Protein AF-A0A2V3IGK6-F1 (afdb_monomer)

Mean predicted aligned error: 10.11 Å

Solvent-accessible surface area (backbone atoms only — not comparable to full-atom values): 43291 Å² total; per-residue (Å²): 133,82,90,83,83,90,88,87,87,88,85,89,84,88,84,83,83,70,64,68,67,51,53,54,54,50,50,52,50,49,57,52,59,71,50,45,66,65,49,50,59,51,49,59,59,53,56,74,52,54,73,46,71,49,58,86,57,56,40,34,55,35,32,20,23,78,84,45,32,22,30,17,28,22,52,89,46,59,62,42,72,22,47,62,41,79,39,90,46,68,66,52,53,53,44,49,55,72,71,60,87,53,55,24,25,39,36,28,36,41,73,55,64,68,29,70,70,55,57,74,47,57,86,49,52,84,36,41,56,26,37,41,32,23,58,60,73,85,67,61,78,84,73,48,96,41,70,70,56,43,51,55,49,52,45,58,74,73,38,45,13,42,35,36,25,38,67,50,60,70,39,45,72,48,101,62,87,81,69,96,47,85,76,50,86,69,76,82,53,32,32,77,50,23,71,25,57,54,64,41,62,39,82,20,41,37,37,47,47,54,49,68,61,49,51,54,50,49,65,54,36,58,77,48,42,64,94,82,57,49,70,73,58,48,62,74,46,51,76,54,45,40,42,32,34,34,40,30,40,30,36,53,49,43,50,68,77,83,64,75,78,71,66,95,85,72,83,67,67,77,69,62,63,72,70,55,54,36,32,25,49,59,23,36,74,70,63,19,32,43,44,33,5,28,58,15,39,38,31,30,58,29,76,81,70,70,83,56,58,37,82,77,37,40,35,34,37,38,35,18,37,60,28,28,42,32,72,36,46,63,38,1,21,11,30,53,53,17,37,46,17,32,20,37,53,52,26,28,45,44,41,46,38,53,55,55,61,76,48,74,85,71,90,68,61,69,17,39,47,30,42,34,39,26,13,15,48,88,42,33,33,2,12,46,33,25,45,53,49,43,37,76,66,66,70,66,80,34,71,38,56,55,94,75,77,34,55,21,24,57,38,64,75,38,77,58,59,56,64,51,63,57,43,71,34,49,54,36,37,42,37,35,40,30,51,57,54,71,84,69,86,86,58,97,80,68,60,52,60,31,14,42,32,60,58,92,95,48,46,69,64,64,53,48,43,40,48,52,32,36,57,76,38,42,92,76,36,43,46,74,45,81,21,23,63,81,50,103,81,47,72,54,74,66,97,52,63,63,38,37,49,39,70,79,50,46,90,76,46,31,56,38,37,40,26,36,37,51,73,43,57,71,61,44,27,44,38,12,68,73,19,29,52,84,76,56,64,50,66,84,34,41,52,59,37,43,52,49,35,12,21,50,32,16,24,51,36,27,59,21,65,69,42,79,63,84,51,77,48,58,57,65,51,30,53,50,42,41,43,40,52,24,34,60,42,91,77,20,68,64,52,43,48,32,49,32,74,79,56,70,83,54,82,46,56,25,22,23,39,42,50,62,50,52,62,75,93,47,22,53,82,77,38,48,33,59,38,53,54,50,51,40,56,45,21,51,45,24,56,44,20,36,67,45,73,52,91,51,70,24,70,43,48,76,64,16,50,67,58,22,53,52,61,41,66,76,46,76,91,73,52,73,66,72,65,59,49,42,39,34,24,60,43,20,25,22,30,23,51,50,47,74,42,68,3,34,14,56,29,43,43,72,72,48,94,89,64,45,57,40,47,74,62,61,80,79,55,80,80,60,95,60,81,67,53,52,60,12,38,35,21,30,42,39,62,47,91,71,32,35,38,31,41,35,71,43,71,19,69,60,52,54,49,50,54,51,51,52,53,52,50,53,51,52,50,50,50,51,50,49,53,50,48,52,50,70,70,54,72,80,63,77,79,91,70,82,84,84,86,81,88,79,90,86,82,90,84,83,88,84,136

InterPro domains:
  IPR008710 Nicastrin [PTHR21092] (35-776)

Sequence (801 aa):
MYHSLYHDEPTTRNVFIQNRGLSVLFLILILSHLTTPTASITLDRLSRHRRKCFTGLSMCILQSNGQASRGCGQCDADIREAPLRELRSQEELEQVARVTGERVIAMVPDRIFFAKRVRSSIPFWEYIDAAIVYEGTPERPEDFLNENIANETMDLLFNYSLEESEPNRLYNFYDNEVPENLCSKRGPRRNDEGDCTLQHFIPFNVFRINASLAQGLRATASRFHDPKATPKEEEKNSFRPQYKIQSIGRMWACATNEIPTPPPGTTNSSSNIRQLFITSERCLKERTCIPVGGHSVWSALGRINSSKPPSDRKYLFITAPMDSYALFPELSMGASAEITALAVMMAIAETVASYWRTRADEREFKRQPVYFAFNGQSWGYAGSSQFLKDVLEFRCEKENDASKNQVGCKEPEIDSLKFKVFQGADIQVLNIGQLITPSTGGDSTSSTEFFSHYQDGTSQELSSILNSSFRARVRSGLSLERGGLVNDSDFLTPIDASQSFRYYYEDRLDVLSLTNYRLNFRTGIYHSKLDGESRISEEGQRRPVYEAASAIASAVIGIALGDEEPVQINAKTVDNIITCMTGNWTNCPMAKDYLGDEYENTTVSPGNYAGSYFPLRNLRSANPSAEAKLSFIRAFFAHHNRYNSSEIRCDAEQDCEKFAGKLNKETSPLSQRNFQVAHCARRRCVASDTYTHRAFGSGIEIDDPEGRFKVVNGDAEVENNGTNPRQGDWTESLWDPDIGFCGYVEDSGLYSGVILGVGLGLTLLSFALTYWMDRALFEDKEPEVRQEYGLTTGESMVPPV

pLDDT: mean 82.74, std 17.19, range [26.66, 98.81]

Secondary structure (DSSP, 8-state):
---------------SSSHHHHHHHHHHHHHHHHHHHHHHHHHHHHHTT--EEEES-EE---EE-SS-EEEE---S-S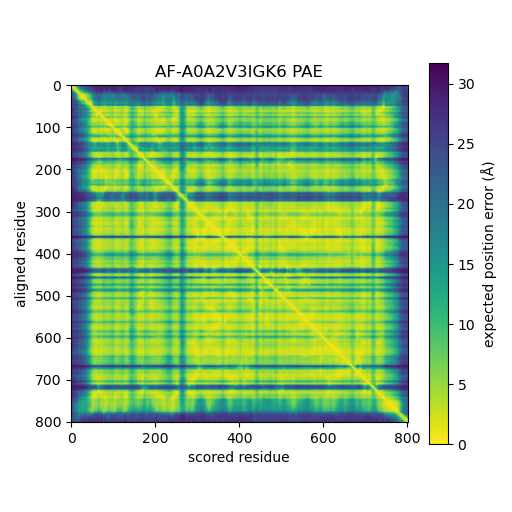EEEEEEEE--SHHHHHHHHHH----EEEEEEHHHHT-HHHHH-GGGGGGEEEEEEE------GGG-S-HHHHHHHHHHHH--B-S-SSTTGGGS--SS---S-TT-SSS--S-TTB--GGGSEESSEEEEE-HHHHHHHHHHHTTT--TT--HHHHHHTTTS-EEEEEEE--BSS---S--PPPPTT---HHHHGGGGPPPHHHHHHHTSEEEBEEEEEEEESS---TTS-GGG-EEEEEEEE-----SSGGG---IIIIIHHHHHHHHHHHHHHHHHHHTTTS---SSEEEEEEES-TTTTSHHHHHHHHHHHH---SEE--GGGT--SEEETTBS--GGGGGTT-EEEEEEE---PPP--TT-TT--EEEEEE--TTS-HHHHHHHHHHHHTTGGGTEEEEE--BSSSS-B---SSTHHHHHHHHGGGSEEEEEES-SSS-S-TTTT-TT-SGGGS-SHHHHHHHHHHHHHHHHHHHHHHHS--------HHHHHHHHHHHHS-GGG-HHHHHHH-GGGTT----S-----B---HHHHHHH-HHHHHHHHHHHHHHHHHH-SEE-S---SSGGGGHHHHHHHHHSSTT--GGGPPPEEEETTEEEE--EEEEEEE-TTEEE-STT--EEESSTGGGTT---SSPPPP--EEE-B-TT-EEEEEEE--HHHHHHHHHHHHHHHHHHHHHHHHHHHHHHTT---------------------

Radius of gyration: 35.67 Å; Cα contacts (8 Å, |Δi|>4): 1570; chains: 1; bounding box: 126×66×82 Å

Nearest PDB structures (foldseek):
  4r12-assembly1_A  TM=8.505E-01  e=2.707E-39  Dictyostelium purpureum
  6idf-assembly1_A  TM=7.873E-01  e=1.821E-34  Homo sapiens
  8oqz-assembly1_A  TM=7.833E-01  e=1.627E-34  Homo sapiens
  8x52-assembly1_A  TM=7.757E-01  e=1.240E-33  Homo sapiens
  4uis-assembly1_A  TM=7.768E-01  e=1.170E-23  Homo sapiens

Structure (mmCIF, N/CA/C/O backbone):
data_AF-A0A2V3IGK6-F1
#
_entry.id   AF-A0A2V3IGK6-F1
#
loop_
_atom_site.group_PDB
_atom_site.id
_atom_site.type_symbol
_atom_site.label_atom_id
_atom_site.label_alt_id
_atom_site.label_comp_id
_atom_site.label_asym_id
_atom_site.label_entity_id
_atom_site.label_seq_id
_atom_site.pdbx_PDB_ins_code
_atom_site.Cartn_x
_atom_site.Cartn_y
_atom_site.Cartn_z
_atom_site.occupancy
_atom_site.B_iso_or_equiv
_atom_site.auth_seq_id
_atom_site.auth_comp_id
_atom_site.auth_asym_id
_atom_site.auth_atom_id
_atom_site.pdbx_PDB_model_num
ATOM 1 N N . MET A 1 1 ? -75.564 23.743 -3.061 1.00 34.44 1 MET A N 1
ATOM 2 C CA . MET A 1 1 ? -76.639 22.749 -3.261 1.00 34.44 1 MET A CA 1
ATOM 3 C C . MET A 1 1 ? -77.394 22.603 -1.943 1.00 34.44 1 MET A C 1
ATOM 5 O O . MET A 1 1 ? -76.752 22.244 -0.972 1.00 34.44 1 MET A O 1
ATOM 9 N N . TYR A 1 2 ? -78.677 23.007 -1.963 1.00 30.17 2 TYR A N 1
ATOM 10 C CA . TYR A 1 2 ? -79.839 22.758 -1.072 1.00 30.17 2 TYR A CA 1
ATOM 11 C C . TYR A 1 2 ? -79.645 22.681 0.463 1.00 30.17 2 TYR A C 1
ATOM 13 O O . TYR A 1 2 ? -78.917 21.827 0.942 1.00 30.17 2 TYR A O 1
ATOM 21 N N . HIS A 1 3 ? -80.149 23.668 1.238 1.00 32.03 3 HIS A N 1
ATOM 22 C CA . HIS A 1 3 ? -81.503 23.796 1.872 1.00 32.03 3 HIS A CA 1
ATOM 23 C C . HIS A 1 3 ? -81.754 22.746 2.988 1.00 32.03 3 HIS A C 1
ATOM 25 O O . HIS A 1 3 ? -81.382 21.604 2.796 1.00 32.03 3 HIS A O 1
ATOM 31 N N . SER A 1 4 ? -82.464 22.932 4.113 1.00 32.19 4 SER A N 1
ATOM 32 C CA . SER A 1 4 ? -83.076 24.031 4.886 1.00 32.19 4 SER A CA 1
ATOM 33 C C . SER A 1 4 ? -84.091 23.381 5.868 1.00 32.19 4 SER A C 1
ATOM 35 O O . SER A 1 4 ? -84.765 22.445 5.461 1.00 32.19 4 SER A O 1
ATOM 37 N N . LEU A 1 5 ? -84.215 23.927 7.093 1.00 32.59 5 LEU A N 1
ATOM 38 C CA . LEU A 1 5 ? -85.390 23.960 8.011 1.00 32.59 5 LEU A CA 1
ATOM 39 C C . LEU A 1 5 ? -85.904 22.704 8.782 1.00 32.59 5 LEU A C 1
ATOM 41 O O . LEU A 1 5 ? -86.423 21.758 8.206 1.00 32.59 5 LEU A O 1
ATOM 45 N N . TYR A 1 6 ? -85.813 22.801 10.125 1.00 32.09 6 TYR A N 1
ATOM 46 C CA . TYR A 1 6 ? -86.875 22.743 11.173 1.00 32.09 6 TYR A CA 1
ATOM 47 C C . TYR A 1 6 ? -88.215 22.008 10.893 1.00 32.09 6 TYR A C 1
ATOM 49 O O . TYR A 1 6 ? -88.927 22.418 9.983 1.00 32.09 6 TYR A O 1
ATOM 57 N N . HIS A 1 7 ? -88.665 21.063 11.747 1.00 29.95 7 HIS A N 1
ATOM 58 C CA . HIS A 1 7 ? -89.464 21.260 12.991 1.00 29.95 7 HIS A CA 1
ATOM 59 C C . HIS A 1 7 ? -89.983 19.922 13.610 1.00 29.95 7 HIS A C 1
ATOM 61 O O . HIS A 1 7 ? -90.306 18.986 12.887 1.00 29.95 7 HIS A O 1
ATOM 67 N N . ASP A 1 8 ? -90.116 19.942 14.946 1.00 26.66 8 ASP A N 1
ATOM 68 C CA . ASP A 1 8 ? -91.030 19.226 15.874 1.00 26.66 8 ASP A CA 1
ATOM 69 C C . ASP A 1 8 ? -90.774 17.807 16.464 1.00 26.66 8 ASP A C 1
ATOM 71 O O . ASP A 1 8 ? -90.803 16.768 15.812 1.00 26.66 8 ASP A O 1
ATOM 75 N N . GLU A 1 9 ? -90.614 17.844 17.798 1.00 30.94 9 GLU A N 1
ATOM 76 C CA . GLU A 1 9 ? -90.775 16.848 18.879 1.00 30.94 9 GLU A CA 1
ATOM 77 C C . GLU A 1 9 ? -92.269 16.497 19.164 1.00 30.94 9 GLU A C 1
ATOM 79 O O . GLU A 1 9 ? -93.148 17.141 18.591 1.00 30.94 9 GLU A O 1
ATOM 84 N N . PRO A 1 10 ? -92.639 15.657 20.170 1.00 58.94 10 PRO A N 1
ATOM 85 C CA . PRO A 1 10 ? -91.962 14.508 20.799 1.00 58.94 10 PRO A CA 1
ATOM 86 C C . PRO A 1 10 ? -92.905 13.284 20.980 1.00 58.94 10 PRO A C 1
ATOM 88 O O . PRO A 1 10 ? -94.123 13.381 20.879 1.00 58.94 10 PRO A O 1
ATOM 91 N N . THR A 1 11 ? -92.377 12.131 21.407 1.00 30.84 11 THR A N 1
ATOM 92 C CA . THR A 1 11 ? -93.062 11.310 22.430 1.00 30.84 11 THR A CA 1
ATOM 93 C C . THR A 1 11 ? -92.054 10.521 23.258 1.00 30.84 11 THR A C 1
ATOM 95 O O . THR A 1 11 ? -91.139 9.869 22.765 1.00 30.84 11 THR A O 1
ATOM 98 N N . THR A 1 12 ? -92.223 10.652 24.564 1.00 48.44 12 THR A N 1
ATOM 99 C CA . THR A 1 12 ? -91.373 10.179 25.646 1.00 48.44 12 THR A CA 1
ATOM 100 C C . THR A 1 12 ? -91.683 8.730 26.012 1.00 48.44 12 THR A C 1
ATOM 102 O O . THR A 1 12 ? -92.835 8.395 26.279 1.00 48.44 12 THR A O 1
ATOM 105 N N . ARG A 1 13 ? -90.646 7.891 26.136 1.00 37.62 13 ARG A N 1
ATOM 106 C CA . ARG A 1 13 ? -90.417 7.004 27.297 1.00 37.62 13 ARG A CA 1
ATOM 107 C C . ARG A 1 13 ? -89.145 6.172 27.115 1.00 37.62 13 ARG A C 1
ATOM 109 O O . ARG A 1 13 ? -88.929 5.574 26.072 1.00 37.62 13 ARG A O 1
ATOM 116 N N . ASN A 1 14 ? -88.388 6.083 28.208 1.00 37.44 14 ASN A N 1
ATOM 117 C CA . ASN A 1 14 ? -87.326 5.112 28.492 1.00 37.44 14 ASN A CA 1
ATOM 118 C C . ASN A 1 14 ? -85.944 5.348 27.861 1.00 37.44 14 ASN A C 1
ATOM 120 O O . ASN A 1 14 ? -85.472 4.544 27.069 1.00 37.44 14 ASN A O 1
ATOM 124 N N . VAL A 1 15 ? -85.218 6.359 28.352 1.00 38.69 15 VAL A N 1
ATOM 125 C CA . VAL A 1 15 ? -83.742 6.334 28.376 1.00 38.69 15 VAL A CA 1
ATOM 126 C C . VAL A 1 15 ? -83.271 6.865 29.732 1.00 38.69 15 VAL A C 1
ATOM 128 O O . VAL A 1 15 ? -82.981 8.044 29.885 1.00 38.69 15 VAL A O 1
ATOM 131 N N . PHE A 1 16 ? -83.248 6.007 30.756 1.00 37.47 16 PHE A N 1
ATOM 132 C CA . PHE A 1 16 ? -82.659 6.355 32.061 1.00 37.47 16 PHE A CA 1
ATOM 133 C C . PHE A 1 16 ? -81.633 5.333 32.579 1.00 37.47 16 PHE A C 1
ATOM 135 O O . PHE A 1 16 ? -81.135 5.478 33.689 1.00 37.47 16 PHE A O 1
ATOM 142 N N . ILE A 1 17 ? -81.238 4.342 31.767 1.00 45.22 17 ILE A N 1
ATOM 143 C CA . ILE A 1 17 ? -80.228 3.329 32.154 1.00 45.22 17 ILE A CA 1
ATOM 144 C C . ILE A 1 17 ? -78.938 3.428 31.306 1.00 45.22 17 ILE A C 1
ATOM 146 O O . ILE A 1 17 ? -77.976 2.708 31.534 1.00 45.22 17 ILE A O 1
ATOM 150 N N . GLN A 1 18 ? -78.827 4.397 30.388 1.00 45.38 18 GLN A N 1
ATOM 151 C CA . GLN A 1 18 ? -77.647 4.529 29.511 1.00 45.38 18 GLN A CA 1
ATOM 152 C C . GLN A 1 18 ? -76.582 5.537 29.994 1.00 45.38 18 GLN A C 1
ATOM 154 O O . GLN A 1 18 ? -75.578 5.743 29.320 1.00 45.38 18 GLN A O 1
ATOM 159 N N . ASN A 1 19 ? -76.761 6.159 31.168 1.00 43.84 19 ASN A N 1
ATOM 160 C CA . ASN A 1 19 ? -75.950 7.318 31.580 1.00 43.84 19 ASN A CA 1
ATOM 161 C C . ASN A 1 19 ? -74.740 7.010 32.485 1.00 43.84 19 ASN A C 1
ATOM 163 O O . ASN A 1 19 ? -73.874 7.869 32.663 1.00 43.84 19 ASN A O 1
ATOM 167 N N . ARG A 1 20 ? -74.622 5.795 33.042 1.00 49.44 20 ARG A N 1
ATOM 168 C CA . ARG A 1 20 ? -73.470 5.444 33.901 1.00 49.44 20 ARG A CA 1
ATOM 169 C C . ARG A 1 20 ? -72.258 4.922 33.121 1.00 49.44 20 ARG A C 1
ATOM 171 O O . ARG A 1 20 ? -71.140 5.280 33.471 1.00 49.44 20 ARG A O 1
ATOM 178 N N . GLY A 1 21 ? -72.465 4.185 32.025 1.00 50.06 21 GLY A N 1
ATOM 179 C CA . GLY A 1 21 ? -71.374 3.740 31.142 1.00 50.06 21 GLY A CA 1
ATOM 180 C C . GLY A 1 21 ? -70.735 4.885 30.345 1.00 50.06 21 GLY A C 1
ATOM 181 O O . GLY A 1 21 ? -69.512 4.960 30.249 1.00 50.06 21 GLY A O 1
ATOM 182 N N . LEU A 1 22 ? -71.546 5.833 29.851 1.00 49.31 22 LEU A N 1
ATOM 183 C CA . LEU A 1 22 ? -71.036 6.994 29.114 1.00 49.31 22 LEU A CA 1
ATOM 184 C C . LEU A 1 22 ? -70.182 7.918 29.987 1.00 49.31 22 LEU A C 1
ATOM 186 O O . LEU A 1 22 ? -69.189 8.434 29.498 1.00 49.31 22 LEU A O 1
ATOM 190 N N . SER A 1 23 ? -70.511 8.093 31.270 1.00 53.25 23 SER A N 1
ATOM 191 C CA . SER A 1 23 ? -69.769 9.008 32.154 1.00 53.25 23 SER A CA 1
ATOM 192 C C . SER A 1 23 ? -68.349 8.518 32.462 1.00 53.25 23 SER A C 1
ATOM 194 O O . SER A 1 23 ? -67.436 9.332 32.565 1.00 53.25 23 SER A O 1
ATOM 196 N N . VAL A 1 24 ? -68.134 7.198 32.548 1.00 57.94 24 VAL A N 1
ATOM 197 C CA . VAL A 1 24 ? -66.794 6.608 32.733 1.00 57.94 24 VAL A CA 1
ATOM 198 C C . VAL A 1 24 ? -65.983 6.693 31.440 1.00 57.94 24 VAL A C 1
ATOM 200 O O . VAL A 1 24 ? -64.824 7.102 31.478 1.00 57.94 24 VAL A O 1
ATOM 203 N N . LEU A 1 25 ? -66.600 6.403 30.287 1.00 55.09 25 LEU A N 1
ATOM 204 C CA . LEU A 1 25 ? -65.946 6.564 28.983 1.00 55.09 25 LEU A CA 1
ATOM 205 C C . LEU A 1 25 ? -65.558 8.029 28.724 1.00 55.09 25 LEU A C 1
ATOM 207 O O . LEU A 1 25 ? -64.470 8.304 28.228 1.00 55.09 25 LEU A O 1
ATOM 211 N N . PHE A 1 26 ? -66.421 8.974 29.109 1.00 61.03 26 PHE A N 1
ATOM 212 C CA . PHE A 1 26 ? -66.174 10.409 28.980 1.00 61.03 26 PHE A CA 1
ATOM 213 C C . PHE A 1 26 ? -65.063 10.882 29.926 1.00 61.03 26 PHE A C 1
ATOM 215 O O . PHE A 1 26 ? -64.245 11.705 29.527 1.00 61.03 26 PHE A O 1
ATOM 222 N N . LEU A 1 27 ? -64.963 10.328 31.143 1.00 60.88 27 LEU A N 1
ATOM 223 C CA . LEU A 1 27 ? -63.860 10.632 32.062 1.00 60.88 27 LEU A CA 1
ATOM 224 C C . LEU A 1 27 ? -62.516 10.091 31.550 1.00 60.88 27 LEU A C 1
ATOM 226 O O . LEU A 1 27 ? -61.515 10.799 31.627 1.00 60.88 27 LEU A O 1
ATOM 230 N N . ILE A 1 28 ? -62.496 8.872 30.996 1.00 62.91 28 ILE A N 1
ATOM 231 C CA . ILE A 1 28 ? -61.302 8.277 30.372 1.00 62.91 28 ILE A CA 1
ATOM 232 C C . ILE A 1 28 ? -60.884 9.100 29.146 1.00 62.91 28 ILE A C 1
ATOM 234 O O . ILE A 1 28 ? -59.706 9.425 28.999 1.00 62.91 28 ILE A O 1
ATOM 238 N N . LEU A 1 29 ? -61.843 9.519 28.313 1.00 59.16 29 LEU A N 1
ATOM 239 C CA . LEU A 1 29 ? -61.584 10.379 27.157 1.00 59.16 29 LEU A CA 1
ATOM 240 C C . LEU A 1 29 ? -61.071 11.765 27.575 1.00 59.16 29 LEU A C 1
ATOM 242 O O . LEU A 1 29 ? -60.098 12.239 26.998 1.00 59.16 29 LEU A O 1
ATOM 246 N N . ILE A 1 30 ? -61.623 12.381 28.623 1.00 63.53 30 ILE A N 1
ATOM 247 C CA . ILE A 1 30 ? -61.149 13.671 29.152 1.00 63.53 30 ILE A CA 1
ATOM 248 C C . ILE A 1 30 ? -59.744 13.552 29.765 1.00 63.53 30 ILE A C 1
ATOM 250 O O . ILE A 1 30 ? -58.898 14.406 29.501 1.00 63.53 30 ILE A O 1
ATOM 254 N N . LEU A 1 31 ? -59.453 12.492 30.528 1.00 56.56 31 LEU A N 1
ATOM 255 C CA . LEU A 1 31 ? -58.111 12.231 31.074 1.00 56.56 31 LEU A CA 1
ATOM 256 C C . LEU A 1 31 ? -57.084 11.950 29.967 1.00 56.56 31 LEU A C 1
ATOM 258 O O . LEU A 1 31 ? -55.949 12.424 30.047 1.00 56.56 31 LEU A O 1
ATOM 262 N N . SER A 1 32 ? -57.488 11.255 28.900 1.00 53.31 32 SER A N 1
ATOM 263 C CA . SER A 1 32 ? -56.643 11.059 27.719 1.00 53.31 32 SER A CA 1
ATOM 264 C C . SER A 1 32 ? -56.419 12.370 26.949 1.00 53.31 32 SER A C 1
ATOM 266 O O . SER A 1 32 ? -55.292 12.672 26.570 1.00 53.31 32 SER A O 1
ATOM 268 N N . HIS A 1 33 ? -57.430 13.236 26.815 1.00 54.78 33 HIS A N 1
ATOM 269 C CA . HIS A 1 33 ? -57.274 14.519 26.126 1.00 54.78 33 HIS A CA 1
ATOM 270 C C . HIS A 1 33 ? -56.475 15.555 26.925 1.00 54.78 33 HIS A C 1
ATOM 272 O O . HIS A 1 33 ? -55.696 16.296 26.331 1.00 54.78 33 HIS A O 1
ATOM 278 N N . LEU A 1 34 ? -56.582 15.586 28.255 1.00 48.84 34 LEU A N 1
ATOM 279 C CA . LEU A 1 34 ? -55.825 16.526 29.094 1.00 48.84 34 LEU A CA 1
ATOM 280 C C . LEU A 1 34 ? -54.333 16.171 29.222 1.00 48.84 34 LEU A C 1
ATOM 282 O O . LEU A 1 34 ? -53.524 17.054 29.500 1.00 48.84 34 LEU A O 1
ATOM 286 N N . THR A 1 35 ? -53.944 14.915 28.983 1.00 51.28 35 THR A N 1
ATOM 287 C CA . THR A 1 35 ? -52.537 14.467 29.028 1.00 51.28 35 THR A CA 1
ATOM 288 C C . THR A 1 35 ? -51.831 14.515 27.664 1.00 51.28 35 THR A C 1
ATOM 290 O O . THR A 1 35 ? -50.603 14.573 27.602 1.00 51.28 35 THR A O 1
ATOM 293 N N . THR A 1 36 ? -52.580 14.565 26.557 1.00 50.94 36 THR A N 1
ATOM 294 C CA . THR A 1 36 ? -52.015 14.548 25.191 1.00 50.94 36 THR A CA 1
ATOM 295 C C . THR A 1 36 ? -51.144 15.749 24.765 1.00 50.94 36 THR A C 1
ATOM 297 O O . THR A 1 36 ? -50.128 15.505 24.107 1.00 50.94 36 THR A O 1
ATOM 300 N N . PRO A 1 37 ? -51.419 17.026 25.116 1.00 50.53 37 PRO A N 1
ATOM 301 C CA . PRO A 1 37 ? -50.620 18.146 24.603 1.00 50.53 37 PRO A CA 1
ATOM 302 C C . PRO A 1 37 ? -49.241 18.245 25.273 1.00 50.53 37 PRO A C 1
ATOM 304 O O . PRO A 1 37 ? -48.241 18.535 24.614 1.00 50.53 37 PRO A O 1
ATOM 307 N N . THR A 1 38 ? -49.156 17.955 26.574 1.00 53.25 38 THR A N 1
ATOM 308 C CA . THR A 1 38 ? -47.886 17.894 27.316 1.00 53.25 38 THR A CA 1
ATOM 309 C C . THR A 1 38 ? -47.073 16.658 26.944 1.00 53.25 38 THR A C 1
ATOM 311 O O . THR A 1 38 ? -45.851 16.755 26.818 1.00 53.25 38 THR A O 1
ATOM 314 N N . ALA A 1 39 ? -47.724 15.524 26.666 1.00 52.34 39 ALA A N 1
ATOM 315 C CA . ALA A 1 39 ? -47.048 14.351 26.122 1.00 52.34 39 ALA A CA 1
ATOM 316 C C . ALA A 1 39 ? -46.451 14.636 24.732 1.00 52.34 39 ALA A C 1
ATOM 318 O O . ALA A 1 39 ? -45.294 14.305 24.501 1.00 52.34 39 ALA A O 1
ATOM 319 N N . SER A 1 40 ? -47.175 15.330 23.844 1.00 50.09 40 SER A N 1
ATOM 320 C CA . SER A 1 40 ? -46.718 15.657 22.482 1.00 50.09 40 SER A CA 1
ATOM 321 C C . SER A 1 40 ? -45.473 16.551 22.442 1.00 50.09 40 SER A C 1
ATOM 323 O O . SER A 1 40 ? -44.568 16.283 21.656 1.00 50.09 40 SER A O 1
ATOM 325 N N . ILE A 1 41 ? -45.392 17.590 23.279 1.00 56.31 41 ILE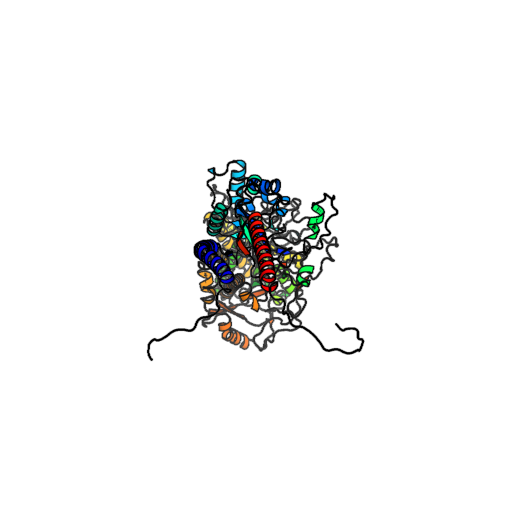 A N 1
ATOM 326 C CA . ILE A 1 41 ? -44.224 18.494 23.318 1.00 56.31 41 ILE A CA 1
ATOM 327 C C . ILE A 1 41 ? -43.004 17.780 23.919 1.00 56.31 41 ILE A C 1
ATOM 329 O O . ILE A 1 41 ? -41.867 18.012 23.500 1.00 56.31 41 ILE A O 1
ATOM 333 N N . THR A 1 42 ? -43.233 16.886 24.881 1.00 56.31 42 THR A N 1
ATOM 334 C CA . THR A 1 42 ? -42.182 16.045 25.468 1.00 56.31 42 THR A CA 1
ATOM 335 C C . THR A 1 42 ? -41.691 15.004 24.458 1.00 56.31 42 THR A C 1
ATOM 337 O O . THR A 1 42 ? -40.485 14.877 24.265 1.00 56.31 42 THR A O 1
ATOM 340 N N . LEU A 1 43 ? -42.600 14.351 23.724 1.00 52.88 43 LEU A N 1
ATOM 341 C CA . LEU A 1 43 ? -42.283 13.423 22.632 1.00 52.88 43 LEU A CA 1
ATOM 342 C C . LEU A 1 43 ? -41.515 14.100 21.497 1.00 52.88 43 LEU A C 1
ATOM 344 O O . LEU A 1 43 ? -40.597 13.495 20.962 1.00 52.88 43 LEU A O 1
ATOM 348 N N . ASP A 1 44 ? -41.821 15.353 21.154 1.00 49.03 44 ASP A N 1
ATOM 349 C CA . ASP A 1 44 ? -41.109 16.078 20.093 1.00 49.03 44 ASP A CA 1
ATOM 350 C C . ASP A 1 44 ? -39.729 16.614 20.539 1.00 49.03 44 ASP A C 1
ATOM 352 O O . ASP A 1 44 ? -38.820 16.818 19.735 1.00 49.03 44 ASP A O 1
ATOM 356 N N . ARG A 1 45 ? -39.510 16.789 21.849 1.00 58.22 45 ARG A N 1
ATOM 357 C CA . ARG A 1 45 ? -38.166 17.029 22.413 1.00 58.22 45 ARG A CA 1
ATOM 358 C C . ARG A 1 45 ? -37.348 15.741 22.536 1.00 58.22 45 ARG A C 1
ATOM 360 O O . ARG A 1 45 ? -36.133 15.776 22.328 1.00 58.22 45 ARG A O 1
ATOM 367 N N . LEU A 1 46 ? -38.004 14.616 22.813 1.00 53.28 46 LEU A N 1
ATOM 368 C CA . LEU A 1 46 ? -37.399 13.283 22.791 1.00 53.28 46 LEU A CA 1
ATOM 369 C C . LEU A 1 46 ? -37.107 12.822 21.350 1.00 53.28 46 LEU A C 1
ATOM 371 O O . LEU A 1 46 ? -36.061 12.232 21.104 1.00 53.28 46 LEU A O 1
ATOM 375 N N . SER A 1 47 ? -37.930 13.203 20.364 1.00 50.53 47 SER A N 1
ATOM 376 C CA . SER A 1 47 ? -37.722 12.886 18.941 1.00 50.53 47 SER A CA 1
ATOM 377 C C . SER A 1 47 ? -36.445 13.521 18.365 1.00 50.53 47 SER A C 1
ATOM 379 O O . SER A 1 47 ? -35.844 12.973 17.442 1.00 50.53 47 SER A O 1
ATOM 381 N N . ARG A 1 48 ? -35.968 14.636 18.941 1.00 54.00 48 ARG A N 1
ATOM 382 C CA . ARG A 1 48 ? -34.672 15.253 18.587 1.00 54.00 48 ARG A CA 1
ATOM 383 C C . ARG A 1 48 ? -33.458 14.452 19.060 1.00 54.00 48 ARG A C 1
ATOM 385 O O . ARG A 1 48 ? -32.359 14.723 18.588 1.00 54.00 48 ARG A O 1
ATOM 392 N N . HIS A 1 49 ? -33.649 13.469 19.939 1.00 61.44 49 HIS A N 1
ATOM 393 C CA . HIS A 1 49 ? -32.618 12.520 20.373 1.00 61.44 49 HIS A CA 1
ATOM 394 C C . HIS A 1 49 ? -32.714 11.191 19.605 1.00 61.44 49 HIS A C 1
ATOM 396 O O . HIS A 1 49 ? -32.287 10.152 20.104 1.00 61.44 49 HIS A O 1
ATOM 402 N N . ARG A 1 50 ? -33.276 11.220 18.381 1.00 71.31 50 ARG A N 1
ATOM 403 C CA . ARG A 1 50 ? -33.261 10.095 17.437 1.00 71.31 50 ARG A CA 1
ATOM 404 C C . ARG A 1 50 ? -31.873 9.464 17.387 1.00 71.31 50 ARG A C 1
ATOM 406 O O . ARG A 1 50 ? -30.875 10.172 17.253 1.00 71.31 50 ARG A O 1
ATOM 413 N N . ARG A 1 51 ? -31.863 8.129 17.431 1.00 89.25 51 ARG A N 1
ATOM 414 C CA . ARG A 1 51 ? -30.696 7.284 17.174 1.00 89.25 51 ARG A CA 1
ATOM 415 C C . ARG A 1 51 ? -29.928 7.846 15.977 1.00 89.25 51 ARG A C 1
ATOM 417 O O . ARG A 1 51 ? -30.466 7.899 14.871 1.00 89.25 51 ARG A O 1
ATOM 424 N N . LYS A 1 52 ? -28.702 8.310 16.215 1.00 93.25 52 LYS A N 1
ATOM 425 C CA . LYS A 1 52 ? -27.840 8.882 15.178 1.00 93.25 52 LYS A CA 1
ATOM 426 C C . LYS A 1 52 ? -26.725 7.900 14.881 1.00 93.25 52 LYS A C 1
ATOM 428 O O . LYS A 1 52 ? -25.914 7.624 15.758 1.00 93.25 52 LYS A O 1
ATOM 433 N N . CYS A 1 53 ? -26.719 7.390 13.660 1.00 94.88 53 CYS A N 1
ATOM 434 C CA . CYS A 1 53 ? -25.767 6.395 13.194 1.00 94.88 53 CYS A CA 1
ATOM 435 C C . CYS A 1 53 ? -24.669 7.036 12.352 1.00 94.88 53 CYS A C 1
ATOM 437 O O . CYS A 1 53 ? -24.916 7.999 11.624 1.00 94.88 53 CYS A O 1
ATOM 439 N N . PHE A 1 54 ? -23.468 6.488 12.473 1.00 95.56 54 PHE A N 1
ATOM 440 C CA . PHE A 1 54 ? -22.275 6.888 11.751 1.00 95.56 54 PHE A CA 1
ATOM 441 C C . PHE A 1 54 ? -21.694 5.635 11.096 1.00 95.56 54 PHE A C 1
ATOM 443 O O . PHE A 1 54 ? -21.201 4.747 11.789 1.00 95.56 54 PHE A O 1
ATOM 450 N N . THR A 1 55 ? -21.804 5.566 9.772 1.00 93.00 55 THR A N 1
ATOM 451 C CA . THR A 1 55 ? -21.256 4.503 8.917 1.00 93.00 55 THR A CA 1
ATOM 452 C C . THR A 1 55 ? -20.216 5.099 7.967 1.00 93.00 55 THR A C 1
ATOM 454 O O . THR A 1 55 ? -20.067 6.324 7.902 1.00 93.00 55 THR A O 1
ATOM 457 N N . GLY A 1 56 ? -19.466 4.249 7.256 1.00 88.50 56 GLY A N 1
ATOM 458 C CA . GLY A 1 56 ? -18.402 4.705 6.349 1.00 88.50 56 GLY A CA 1
ATOM 459 C C . GLY A 1 56 ? -17.262 5.419 7.082 1.00 88.50 56 GLY A C 1
ATOM 460 O O . GLY A 1 56 ? -16.668 6.358 6.558 1.00 88.50 56 GLY A O 1
ATOM 461 N N . LEU A 1 57 ? -17.017 5.027 8.333 1.00 93.56 57 LEU A N 1
ATOM 462 C CA . LEU A 1 57 ? -15.916 5.538 9.134 1.00 93.56 57 LEU A CA 1
ATOM 463 C C . LEU A 1 57 ? -14.647 4.746 8.841 1.00 93.56 57 LEU A C 1
ATOM 465 O O . LEU A 1 57 ? -14.695 3.546 8.578 1.00 93.56 57 LEU A O 1
ATOM 469 N N . SER A 1 58 ? -13.508 5.408 9.006 1.00 94.19 58 SER A N 1
ATOM 470 C CA . SER A 1 58 ? -12.220 4.732 9.059 1.00 94.19 58 SER A CA 1
ATOM 471 C C . SER A 1 58 ? -12.224 3.739 10.222 1.00 94.19 58 SER A C 1
ATOM 473 O O . SER A 1 58 ? -12.568 4.106 11.350 1.00 94.19 58 SER A O 1
ATOM 475 N N . MET A 1 59 ? -11.860 2.488 9.970 1.00 96.00 59 MET A N 1
ATOM 476 C CA . MET A 1 59 ? -11.895 1.437 10.982 1.00 96.00 59 MET A CA 1
ATOM 477 C C . MET A 1 59 ? -10.664 0.548 10.908 1.00 96.00 59 MET A C 1
ATOM 479 O O . MET A 1 59 ? -10.009 0.441 9.873 1.00 96.00 59 MET A O 1
ATOM 483 N N . CYS A 1 60 ? -10.343 -0.066 12.035 1.00 96.62 60 CYS A N 1
ATOM 484 C CA . CYS A 1 60 ? -9.357 -1.127 12.092 1.00 96.62 60 CYS A CA 1
ATOM 485 C C . CYS A 1 60 ? -9.969 -2.419 11.536 1.00 96.62 60 CYS A C 1
ATOM 487 O O . CYS A 1 60 ? -11.102 -2.762 11.874 1.00 96.62 60 CYS A O 1
ATOM 489 N N . ILE A 1 61 ? -9.220 -3.116 10.687 1.00 95.94 61 ILE A N 1
ATOM 490 C CA . ILE A 1 61 ? -9.675 -4.307 9.958 1.00 95.94 61 ILE A CA 1
ATOM 491 C C . ILE A 1 61 ? -9.054 -5.577 10.533 1.00 95.94 61 ILE A C 1
ATOM 493 O O . ILE A 1 61 ? -7.917 -5.553 11.001 1.00 95.94 61 ILE A O 1
ATOM 497 N N . LEU A 1 62 ? -9.791 -6.685 10.485 1.00 96.00 62 LEU A N 1
ATOM 498 C CA . LEU A 1 62 ? -9.299 -7.995 10.900 1.00 96.00 62 LEU A CA 1
ATOM 499 C C . LEU A 1 62 ? -8.575 -8.681 9.740 1.00 96.00 62 LEU A C 1
ATOM 501 O O . LEU A 1 62 ? -9.153 -8.899 8.676 1.00 96.00 62 LEU A O 1
ATOM 505 N N . GLN A 1 63 ? -7.318 -9.048 9.964 1.00 96.06 63 GLN A N 1
ATOM 506 C CA . GLN A 1 63 ? -6.497 -9.810 9.029 1.00 96.06 63 GLN A CA 1
ATOM 507 C C . GLN A 1 63 ? -6.069 -11.129 9.656 1.00 96.06 63 GLN A C 1
ATOM 509 O O . GLN A 1 63 ? -5.888 -11.210 10.868 1.00 96.06 63 GLN A O 1
ATOM 514 N N . SER A 1 64 ? -5.863 -12.153 8.839 1.00 94.06 64 SER A N 1
ATOM 515 C CA . SER A 1 64 ? -5.361 -13.453 9.279 1.00 94.06 64 SER A CA 1
ATOM 516 C C . SER A 1 64 ? -4.256 -13.950 8.361 1.00 94.06 64 SER A C 1
ATOM 518 O O . SER A 1 64 ? -4.203 -13.584 7.192 1.00 94.06 64 SER A O 1
ATOM 520 N N . ASN A 1 65 ? -3.363 -14.767 8.900 1.00 91.62 65 ASN A N 1
ATOM 521 C CA . ASN A 1 65 ? -2.429 -15.605 8.151 1.00 91.62 65 ASN A CA 1
ATOM 522 C C . ASN A 1 65 ? -2.604 -17.058 8.633 1.00 91.62 65 ASN A C 1
ATOM 524 O O . ASN A 1 65 ? -3.503 -17.341 9.430 1.00 91.62 65 ASN A O 1
ATOM 528 N N . GLY A 1 66 ? -1.793 -18.014 8.184 1.00 84.56 66 GLY A N 1
ATOM 529 C CA . GLY A 1 66 ? -1.897 -19.385 8.709 1.00 84.56 66 GLY A CA 1
ATOM 530 C C . GLY A 1 66 ? -1.192 -19.603 10.058 1.00 84.56 66 GLY A C 1
ATOM 531 O O . GLY A 1 66 ? -0.590 -20.649 10.258 1.00 84.56 66 GLY A O 1
ATOM 532 N N . GLN A 1 67 ? -1.152 -18.608 10.948 1.00 80.56 67 GLN A N 1
ATOM 533 C CA . GLN A 1 67 ? -0.615 -18.718 12.316 1.00 80.56 67 GLN A CA 1
ATOM 534 C C . GLN A 1 67 ? -1.395 -17.873 13.331 1.00 80.56 67 GLN A C 1
ATOM 536 O O . GLN A 1 67 ? -1.548 -18.280 14.481 1.00 80.56 67 GLN A O 1
ATOM 541 N N . ALA A 1 68 ? -1.868 -16.694 12.931 1.00 83.06 68 ALA A N 1
ATOM 542 C CA . ALA A 1 68 ? -2.533 -15.747 13.809 1.00 83.06 68 ALA A CA 1
ATOM 543 C C . ALA A 1 68 ? -3.517 -14.852 13.046 1.00 83.06 68 ALA A C 1
ATOM 545 O O . ALA A 1 68 ? -3.397 -14.637 11.837 1.00 83.06 68 ALA A O 1
ATOM 546 N N . SER A 1 69 ? -4.450 -14.272 13.800 1.00 89.50 69 SER A N 1
ATOM 547 C CA . SER A 1 69 ? -5.253 -13.128 13.365 1.00 89.50 69 SER A CA 1
ATOM 548 C C . SER A 1 69 ? -4.780 -11.868 14.087 1.00 89.50 69 SER A C 1
ATOM 550 O O . SER A 1 69 ? -4.374 -11.924 15.250 1.00 89.50 69 SER A O 1
ATOM 552 N N . ARG A 1 70 ? -4.846 -10.728 13.405 1.00 92.56 70 ARG A N 1
ATOM 553 C CA . ARG A 1 70 ? -4.424 -9.420 13.906 1.00 92.56 70 ARG A CA 1
ATOM 554 C C . ARG A 1 70 ? -5.382 -8.319 13.461 1.00 92.56 70 ARG A C 1
ATOM 556 O O . ARG A 1 70 ? -6.135 -8.501 12.506 1.00 92.56 70 ARG A O 1
ATOM 563 N N . GLY A 1 71 ? -5.338 -7.170 14.124 1.00 93.88 71 GLY A N 1
ATOM 564 C CA . GLY A 1 71 ? -6.271 -6.072 13.875 1.00 93.88 71 GLY A CA 1
ATOM 565 C C . GLY A 1 71 ? -7.520 -6.192 14.742 1.00 93.88 71 GLY A C 1
ATOM 566 O O . GLY A 1 71 ? -7.430 -6.700 15.854 1.00 93.88 71 GLY A O 1
ATOM 567 N N . CYS A 1 72 ? -8.673 -5.705 14.288 1.00 94.25 72 CYS A N 1
ATOM 568 C CA . CYS A 1 72 ? -9.828 -5.496 15.168 1.00 94.25 72 CYS A CA 1
ATOM 569 C C . CYS A 1 72 ? -11.101 -6.124 14.613 1.00 94.25 72 CYS A C 1
ATOM 571 O O . CYS A 1 72 ? -11.360 -6.030 13.415 1.00 94.25 72 CYS A O 1
ATOM 573 N N . GLY A 1 73 ? -11.921 -6.715 15.481 1.00 92.25 73 GLY A N 1
ATOM 574 C CA . GLY A 1 73 ? -13.205 -7.265 15.069 1.00 92.25 73 GLY A CA 1
ATOM 575 C C . GLY A 1 73 ? -14.120 -7.651 16.222 1.00 92.25 73 GLY A C 1
ATOM 576 O O . GLY A 1 73 ? -13.710 -8.296 17.185 1.00 92.25 73 GLY A O 1
ATOM 577 N N . GLN A 1 74 ? -15.391 -7.277 16.097 1.00 91.44 74 GLN A N 1
ATOM 578 C CA . GLN A 1 74 ? -16.487 -7.801 16.907 1.00 91.44 74 GLN A CA 1
ATOM 579 C C . GLN A 1 74 ? -16.973 -9.131 16.306 1.00 91.44 74 GLN A C 1
ATOM 581 O O . GLN A 1 74 ? -17.440 -9.155 15.168 1.00 91.44 74 G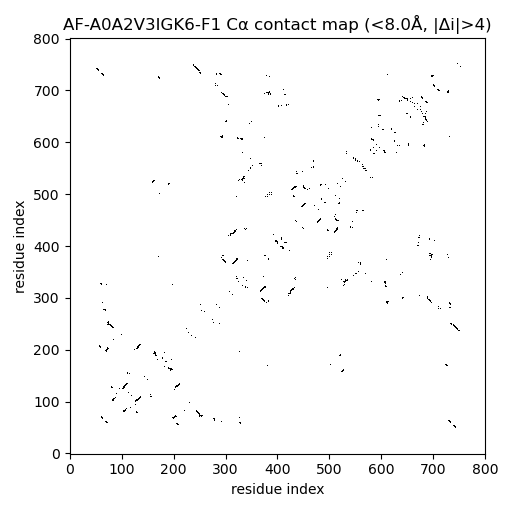LN A O 1
ATOM 586 N N . CYS A 1 75 ? -16.835 -10.227 17.060 1.00 84.12 75 CYS A N 1
ATOM 587 C CA . CYS A 1 75 ? -17.021 -11.596 16.554 1.00 84.12 75 CYS A CA 1
ATOM 588 C C . CYS A 1 75 ? -18.268 -12.328 17.083 1.00 84.12 75 CYS A C 1
ATOM 590 O O . CYS A 1 75 ? -18.781 -13.232 16.431 1.00 84.12 75 CYS A O 1
ATOM 592 N N . ASP A 1 76 ? -18.728 -11.992 18.286 1.00 80.56 76 ASP A N 1
ATOM 593 C CA . ASP A 1 76 ? -19.738 -12.744 19.047 1.00 80.56 76 ASP A CA 1
ATOM 594 C C . ASP A 1 76 ? -21.163 -12.188 18.915 1.00 80.56 76 ASP A C 1
ATOM 596 O O . ASP A 1 76 ? -22.123 -12.861 19.289 1.00 80.56 76 ASP A O 1
ATOM 600 N N . ALA A 1 77 ? -21.306 -10.968 18.404 1.00 81.94 77 ALA A N 1
ATOM 601 C CA . ALA A 1 77 ? -22.579 -10.280 18.278 1.00 81.94 77 ALA A CA 1
ATOM 602 C C . ALA A 1 77 ? -22.559 -9.317 17.089 1.00 81.94 77 ALA A C 1
ATOM 604 O O . ALA A 1 77 ? -21.535 -8.700 16.801 1.00 81.94 77 ALA A O 1
ATOM 605 N N . ASP A 1 78 ? -23.708 -9.124 16.443 1.00 87.38 78 ASP A N 1
ATOM 606 C CA . ASP A 1 78 ? -23.863 -8.103 15.396 1.00 87.38 78 ASP A CA 1
ATOM 607 C C . ASP A 1 78 ? -23.953 -6.689 16.003 1.00 87.38 78 ASP A C 1
ATOM 609 O O . ASP A 1 78 ? -23.645 -5.691 15.351 1.00 87.38 78 ASP A O 1
ATOM 613 N N . ILE A 1 79 ? -24.371 -6.599 17.272 1.00 93.31 79 ILE A N 1
ATOM 614 C CA . ILE A 1 79 ? -24.522 -5.353 18.023 1.00 93.31 79 ILE A CA 1
ATOM 615 C C . ILE A 1 79 ? -23.948 -5.538 19.427 1.00 93.31 79 ILE A C 1
ATOM 617 O O . ILE A 1 79 ? -24.330 -6.467 20.137 1.00 93.31 79 ILE A O 1
ATOM 621 N N . ARG A 1 80 ? -23.087 -4.611 19.849 1.00 94.19 80 ARG A N 1
ATOM 622 C CA . ARG A 1 80 ? -22.692 -4.441 21.252 1.00 94.19 80 ARG A CA 1
ATOM 623 C C . ARG A 1 80 ? -23.050 -3.041 21.702 1.00 94.19 80 ARG A C 1
ATOM 625 O O . ARG A 1 80 ? -22.853 -2.083 20.955 1.00 94.19 80 ARG A O 1
ATOM 632 N N . GLU A 1 81 ? -23.580 -2.913 22.907 1.00 95.25 81 GLU A N 1
ATOM 633 C CA . GLU A 1 81 ? -24.025 -1.631 23.430 1.00 95.25 81 GLU A CA 1
ATOM 634 C C . GLU A 1 81 ? -23.534 -1.399 24.842 1.00 95.25 81 GLU A C 1
ATOM 636 O O . GLU A 1 81 ? -23.644 -2.263 25.707 1.00 95.25 81 GLU A O 1
ATOM 641 N N . ALA A 1 82 ? -23.028 -0.196 25.072 1.00 94.75 82 ALA A N 1
ATOM 642 C CA . ALA A 1 82 ? -22.579 0.208 26.386 1.00 94.75 82 ALA A CA 1
ATOM 643 C C . ALA A 1 82 ? -22.583 1.739 26.527 1.00 94.75 82 ALA A C 1
ATOM 645 O O . ALA A 1 82 ? -22.657 2.469 25.524 1.00 94.75 82 ALA A O 1
ATOM 646 N N . PRO A 1 83 ? -22.526 2.264 27.764 1.00 93.25 83 PRO A N 1
ATOM 647 C CA . PRO A 1 83 ? -22.368 3.693 27.998 1.00 93.25 83 PRO A CA 1
ATOM 648 C C . PRO A 1 83 ? -21.085 4.233 27.355 1.00 93.25 83 PRO A C 1
ATOM 650 O O . PRO A 1 83 ? -20.031 3.591 27.393 1.00 93.25 83 PRO A O 1
ATOM 653 N N . LEU A 1 84 ? -21.164 5.438 26.784 1.00 94.56 84 LEU A N 1
ATOM 654 C CA . LEU A 1 84 ? -19.987 6.125 26.252 1.00 94.56 84 LEU A CA 1
ATOM 655 C C . LEU A 1 84 ? -19.154 6.703 27.396 1.00 94.56 84 LEU A C 1
ATOM 657 O O . LEU A 1 84 ? -19.635 7.563 28.137 1.00 94.56 84 LEU A O 1
ATOM 661 N N . ARG A 1 85 ? -17.887 6.301 27.491 1.00 92.44 85 ARG A N 1
ATOM 662 C CA . ARG A 1 85 ? -16.918 6.884 28.426 1.00 92.44 85 ARG A CA 1
ATOM 663 C C . ARG A 1 85 ? -15.765 7.488 27.654 1.00 92.44 85 ARG A C 1
ATOM 665 O O . ARG A 1 85 ? -15.151 6.827 26.822 1.00 92.44 85 ARG A O 1
ATOM 672 N N . GLU A 1 86 ? -15.477 8.753 27.924 1.00 92.50 86 GLU A N 1
ATOM 673 C CA . GLU A 1 86 ? -14.255 9.369 27.426 1.00 92.50 86 GLU A CA 1
ATOM 674 C C . GLU A 1 86 ? -13.095 9.003 28.348 1.00 92.50 86 GLU A C 1
ATOM 676 O O . GLU A 1 86 ? -13.214 9.193 29.552 1.00 92.50 86 GLU A O 1
ATOM 681 N N . LEU A 1 87 ? -11.997 8.503 27.781 1.00 90.00 87 LEU A N 1
ATOM 682 C CA . LEU A 1 87 ? -10.785 8.162 28.523 1.00 90.00 87 LEU A CA 1
ATOM 683 C C . LEU A 1 87 ? -9.673 9.123 28.108 1.00 90.00 87 LEU A C 1
ATOM 685 O O . LEU A 1 87 ? -9.182 9.076 26.978 1.00 90.00 87 LEU A O 1
ATOM 689 N N . ARG A 1 88 ? -9.310 10.027 29.014 1.00 88.06 88 ARG A N 1
ATOM 690 C CA . ARG A 1 88 ? -8.324 11.099 28.814 1.00 88.06 88 ARG A CA 1
ATOM 691 C C . ARG A 1 88 ? -6.980 10.807 29.451 1.00 88.06 88 ARG A C 1
ATOM 693 O O . ARG A 1 88 ? -6.027 11.543 29.210 1.00 88.06 88 ARG A O 1
ATOM 700 N N . SER A 1 89 ? -6.890 9.753 30.250 1.00 83.94 89 SER A N 1
ATOM 701 C CA . SER A 1 89 ? -5.623 9.286 30.787 1.00 83.94 89 SER A CA 1
ATOM 702 C C . SER A 1 89 ? -5.585 7.767 30.882 1.00 83.94 89 SER A C 1
ATOM 704 O O . SER A 1 89 ? -6.604 7.078 30.784 1.00 83.94 89 SER A O 1
ATOM 706 N N . GLN A 1 90 ? -4.380 7.237 31.073 1.00 78.06 90 GLN A N 1
ATOM 707 C CA . GLN A 1 90 ? -4.194 5.818 31.341 1.00 78.06 90 GLN A CA 1
ATOM 708 C C . GLN A 1 90 ? -4.838 5.422 32.678 1.00 78.06 90 GLN A C 1
ATOM 710 O O . GLN A 1 90 ? -5.419 4.347 32.785 1.00 78.06 90 GLN A O 1
ATOM 715 N N . GLU A 1 91 ? -4.777 6.285 33.691 1.00 82.56 91 GLU A N 1
ATOM 716 C CA . GLU A 1 91 ? -5.382 6.025 34.997 1.00 82.56 91 GLU A CA 1
ATOM 717 C C . GLU A 1 91 ? -6.902 5.879 34.895 1.00 82.56 91 GLU A C 1
ATOM 719 O O . GLU A 1 91 ? -7.463 5.008 35.553 1.00 82.56 91 GLU A O 1
ATOM 724 N N . GLU A 1 92 ? -7.569 6.678 34.058 1.00 84.56 92 GLU A N 1
ATOM 725 C CA . GLU A 1 92 ? -9.008 6.535 33.800 1.00 84.56 92 GLU A CA 1
ATOM 726 C C . GLU A 1 92 ? -9.330 5.187 33.143 1.00 84.56 92 GLU A C 1
ATOM 728 O O . GLU A 1 92 ? -10.264 4.504 33.564 1.00 84.56 92 GLU A O 1
ATOM 733 N N . LEU A 1 93 ? -8.517 4.755 32.173 1.00 77.00 93 LEU A N 1
ATOM 734 C CA . LEU A 1 93 ? -8.643 3.426 31.569 1.00 77.00 93 LEU A CA 1
ATOM 735 C C . LEU A 1 93 ? -8.469 2.314 32.618 1.00 77.00 93 LEU A C 1
ATOM 737 O O . LEU A 1 93 ? -9.250 1.361 32.654 1.00 77.00 93 LEU A O 1
ATOM 741 N N . GLU A 1 94 ? -7.480 2.445 33.506 1.00 79.56 94 GLU A N 1
ATOM 742 C CA . GLU A 1 94 ? -7.258 1.468 34.569 1.00 79.56 94 GLU A CA 1
ATOM 743 C C . GLU A 1 94 ? -8.389 1.451 35.604 1.00 79.56 94 GLU A C 1
ATOM 745 O O . GLU A 1 94 ? -8.757 0.389 36.114 1.00 79.56 94 GLU A O 1
ATOM 750 N N . GLN A 1 95 ? -8.956 2.616 35.916 1.00 81.81 95 GLN A N 1
ATOM 751 C CA . GLN A 1 95 ? -10.087 2.746 36.829 1.00 81.81 95 GLN A CA 1
ATOM 752 C C . GLN A 1 95 ? -11.348 2.093 36.266 1.00 81.81 95 GLN A C 1
ATOM 754 O O . GLN A 1 95 ? -12.035 1.397 37.015 1.00 81.81 95 GLN A O 1
ATOM 759 N N . VAL A 1 96 ? -11.630 2.258 34.969 1.00 79.81 96 VAL A N 1
ATOM 760 C CA . VAL A 1 96 ? -12.789 1.624 34.324 1.00 79.81 96 VAL A CA 1
ATOM 761 C C . VAL A 1 96 ? -12.744 0.106 34.496 1.00 79.81 96 VAL A C 1
ATOM 763 O O . VAL A 1 96 ? -13.719 -0.472 34.965 1.00 79.81 96 VAL A O 1
ATOM 766 N N . ALA A 1 97 ? -11.603 -0.539 34.244 1.00 75.81 97 ALA A N 1
ATOM 767 C CA . ALA A 1 97 ? -11.508 -1.992 34.406 1.00 75.81 97 ALA A CA 1
ATOM 768 C C . ALA A 1 97 ? -11.555 -2.467 35.867 1.00 75.81 97 ALA A C 1
ATOM 770 O O . ALA A 1 97 ? -12.025 -3.567 36.141 1.00 75.81 97 ALA A O 1
ATOM 771 N N . ARG A 1 98 ? -11.053 -1.673 36.825 1.00 77.81 98 ARG A N 1
ATOM 772 C CA . ARG A 1 98 ? -10.999 -2.088 38.240 1.00 77.81 98 ARG A CA 1
ATOM 773 C C . ARG A 1 98 ? -12.316 -1.897 38.988 1.00 77.81 98 ARG A C 1
ATOM 775 O O . ARG A 1 98 ? -12.553 -2.603 39.965 1.00 77.81 98 ARG A O 1
ATOM 782 N N . VAL A 1 99 ? -13.109 -0.887 38.626 1.00 67.81 99 VAL A N 1
ATOM 783 C CA . VAL A 1 99 ? -14.156 -0.361 39.520 1.00 67.81 99 VAL A CA 1
ATOM 784 C C . VAL A 1 99 ? -15.557 -0.839 39.157 1.00 67.81 99 VAL A C 1
ATOM 786 O O . VAL A 1 99 ? -16.372 -0.987 40.068 1.00 67.81 99 VAL A O 1
ATOM 789 N N . THR A 1 100 ? -15.862 -1.057 37.877 1.00 64.06 100 THR A N 1
ATOM 790 C CA . THR A 1 100 ? -17.264 -1.164 37.440 1.00 64.06 100 THR A CA 1
ATOM 791 C C . THR A 1 100 ? -17.733 -2.595 37.235 1.00 64.06 100 THR A C 1
ATOM 793 O O . THR A 1 100 ? -18.885 -2.895 37.526 1.00 64.06 100 THR A O 1
ATOM 796 N N . GLY A 1 101 ? -16.879 -3.474 36.696 1.00 75.38 101 GLY A N 1
ATOM 797 C CA . GLY A 1 101 ? -17.345 -4.731 36.097 1.00 75.38 101 GLY A CA 1
ATOM 798 C C . GLY A 1 101 ? -18.302 -4.526 34.907 1.00 75.38 101 GLY A C 1
ATOM 799 O O . GLY A 1 101 ? -18.793 -5.495 34.338 1.00 75.38 101 GLY A O 1
ATOM 800 N N . GLU A 1 102 ? -18.573 -3.272 34.536 1.00 81.75 102 GLU A N 1
ATOM 801 C CA . GLU A 1 102 ? -19.486 -2.852 33.481 1.00 81.75 102 GLU A CA 1
ATOM 802 C C . GLU A 1 102 ? -18.680 -2.634 32.203 1.00 81.75 102 GLU A C 1
ATOM 804 O O . GLU A 1 102 ? -17.609 -2.019 32.232 1.00 81.75 102 GLU A O 1
ATOM 809 N N . ARG A 1 103 ? -19.203 -3.127 31.080 1.00 89.81 103 ARG A N 1
ATOM 810 C CA . ARG A 1 103 ? -18.598 -2.904 29.767 1.00 89.81 103 ARG A CA 1
ATOM 811 C C . ARG A 1 103 ? -18.875 -1.472 29.310 1.00 89.81 103 ARG A C 1
ATOM 813 O O . ARG A 1 103 ? -19.917 -0.905 29.631 1.00 89.81 103 ARG A O 1
ATOM 820 N N . VAL A 1 104 ? -17.942 -0.871 28.576 1.00 93.19 104 VAL A N 1
ATOM 821 C CA . VAL A 1 104 ? -18.039 0.518 28.099 1.00 93.19 104 VAL A CA 1
ATOM 822 C C . VAL A 1 104 ? -17.731 0.627 26.608 1.00 93.19 104 VAL A C 1
ATOM 824 O O . VAL A 1 104 ? -16.989 -0.182 26.050 1.00 93.19 104 VAL A O 1
ATOM 827 N N . ILE A 1 105 ? -18.238 1.686 25.972 1.00 95.69 105 ILE A N 1
ATOM 828 C CA . ILE A 1 105 ? -17.699 2.162 24.694 1.00 95.69 105 ILE A CA 1
ATOM 829 C C . ILE A 1 105 ? -16.675 3.252 25.002 1.00 95.69 105 ILE A C 1
ATOM 831 O O . ILE A 1 105 ? -17.023 4.313 25.525 1.00 95.69 105 ILE A O 1
ATOM 835 N N . ALA A 1 106 ? -15.408 2.984 24.695 1.00 95.06 106 ALA A N 1
ATOM 836 C CA . ALA A 1 106 ? -14.296 3.860 25.043 1.00 95.06 106 ALA A CA 1
ATOM 837 C C . ALA A 1 106 ? -14.062 4.907 23.947 1.00 95.06 106 ALA A C 1
ATOM 839 O O . ALA A 1 106 ? -13.674 4.566 22.834 1.00 95.06 106 ALA A O 1
ATOM 840 N N . MET A 1 107 ? -14.249 6.189 24.249 1.00 95.88 107 MET A N 1
ATOM 841 C CA . MET A 1 107 ? -13.843 7.291 23.376 1.00 95.88 107 MET A CA 1
ATOM 842 C C . MET A 1 107 ? -12.475 7.806 23.816 1.00 95.88 107 MET A C 1
ATOM 844 O O . MET A 1 107 ? -12.348 8.370 24.901 1.00 95.88 107 MET A O 1
ATOM 848 N N . VAL A 1 108 ? -11.449 7.617 22.989 1.00 93.31 108 VAL A N 1
ATOM 849 C CA . VAL A 1 108 ? -10.048 7.787 23.404 1.00 93.31 108 VAL A CA 1
ATOM 850 C C . VAL A 1 108 ? -9.298 8.662 22.395 1.00 93.31 108 VAL A C 1
ATOM 852 O O . VAL A 1 108 ? -9.399 8.415 21.190 1.00 93.31 108 VAL A O 1
ATOM 855 N N . PRO A 1 109 ? -8.523 9.672 22.833 1.00 92.50 109 PRO A N 1
ATOM 856 C CA . PRO A 1 109 ? -7.583 10.344 21.952 1.00 92.50 109 PRO A CA 1
ATOM 857 C C . PRO A 1 109 ? -6.586 9.338 21.387 1.00 92.50 109 PRO A C 1
ATOM 859 O O . PRO A 1 109 ? -6.042 8.496 22.102 1.00 92.50 109 PRO A O 1
ATOM 862 N N . ASP A 1 110 ? -6.277 9.472 20.112 1.00 90.06 110 ASP A N 1
ATOM 863 C CA . ASP A 1 110 ? -5.317 8.624 19.423 1.00 90.06 110 ASP A CA 1
ATOM 864 C C . ASP A 1 110 ? -3.935 8.563 20.098 1.00 90.06 110 ASP A C 1
ATOM 866 O O . ASP A 1 110 ? -3.371 7.480 20.208 1.00 90.06 110 ASP A O 1
ATOM 870 N N . ARG A 1 111 ? -3.414 9.674 20.631 1.00 85.25 111 ARG A N 1
ATOM 871 C CA . ARG A 1 111 ? -2.155 9.702 21.404 1.00 85.25 111 ARG A CA 1
ATOM 872 C C . ARG A 1 111 ? -2.159 8.764 22.618 1.00 85.25 111 ARG A C 1
ATOM 874 O O . ARG A 1 111 ? -1.124 8.212 22.965 1.00 85.25 111 ARG A O 1
ATOM 881 N N . ILE A 1 112 ? -3.321 8.575 23.245 1.00 86.38 112 ILE A N 1
ATOM 882 C CA . ILE A 1 112 ? -3.485 7.702 24.414 1.00 86.38 112 ILE A CA 1
ATOM 883 C C . ILE A 1 112 ? -3.704 6.270 23.954 1.00 86.38 112 ILE A C 1
ATOM 885 O O . ILE A 1 112 ? -3.065 5.355 24.463 1.00 86.38 112 ILE A O 1
ATOM 889 N N . PHE A 1 113 ? -4.564 6.079 22.952 1.00 88.31 113 PHE A N 1
ATOM 890 C CA . PHE A 1 113 ? -4.834 4.763 22.381 1.00 88.31 113 PHE A CA 1
ATOM 891 C C . PHE A 1 113 ? -3.552 4.097 21.853 1.00 88.31 113 PHE A C 1
ATOM 893 O O . PHE A 1 113 ? -3.336 2.903 22.048 1.00 88.31 113 PHE A O 1
ATOM 900 N N . PHE A 1 114 ? -2.661 4.887 21.248 1.00 86.00 114 PHE A N 1
ATOM 901 C CA . PHE A 1 114 ? -1.363 4.441 20.742 1.00 86.00 114 PHE A CA 1
ATOM 902 C C . PHE A 1 114 ? -0.221 4.551 21.760 1.00 86.00 114 PHE A C 1
ATOM 904 O O . PHE A 1 114 ? 0.931 4.276 21.424 1.00 86.00 114 PHE A O 1
ATOM 911 N N . ALA A 1 115 ? -0.489 4.891 23.022 1.00 82.69 115 ALA A N 1
ATOM 912 C CA . ALA A 1 115 ? 0.548 4.887 24.044 1.00 82.69 115 ALA A CA 1
ATOM 913 C C . ALA A 1 115 ? 0.994 3.450 24.352 1.00 82.69 115 ALA A C 1
ATOM 915 O O . ALA A 1 115 ? 0.180 2.537 24.508 1.00 82.69 115 ALA A O 1
ATOM 916 N N . LYS A 1 116 ? 2.307 3.224 24.443 1.00 79.06 116 LYS A N 1
ATOM 917 C CA . LYS A 1 116 ? 2.893 1.883 24.629 1.00 79.06 116 LYS A CA 1
ATOM 918 C C . LYS A 1 116 ? 2.357 1.163 25.873 1.00 79.06 116 LYS A C 1
ATOM 920 O O . LYS A 1 116 ? 2.043 -0.023 25.817 1.00 79.06 116 LYS A O 1
ATOM 925 N N . ARG A 1 117 ? 2.186 1.897 26.979 1.00 73.44 117 ARG A N 1
ATOM 926 C CA . ARG A 1 117 ? 1.672 1.372 28.258 1.00 73.44 117 ARG A CA 1
ATOM 927 C C . ARG A 1 117 ? 0.206 0.932 28.186 1.00 73.44 117 ARG A C 1
ATOM 929 O O . ARG A 1 117 ? -0.139 -0.143 28.682 1.00 73.44 117 ARG A O 1
ATOM 936 N N . VAL A 1 118 ? -0.638 1.725 27.525 1.00 73.50 118 VAL A N 1
ATOM 937 C CA . VAL A 1 118 ? -2.060 1.410 27.296 1.00 73.50 118 VAL A CA 1
ATOM 938 C C . VAL A 1 118 ? -2.200 0.121 26.488 1.00 73.50 118 VAL A C 1
ATOM 940 O O . VAL A 1 118 ? -3.042 -0.719 26.784 1.00 73.50 118 VAL A O 1
ATOM 943 N N . ARG A 1 119 ? -1.306 -0.095 25.526 1.00 71.50 119 ARG A N 1
ATOM 944 C CA . ARG A 1 119 ? -1.334 -1.273 24.654 1.00 71.50 119 ARG A CA 1
ATOM 945 C C . ARG A 1 119 ? -0.805 -2.536 25.322 1.00 71.50 119 ARG A C 1
ATOM 947 O O . ARG A 1 119 ? -1.373 -3.603 25.128 1.00 71.50 119 ARG A O 1
ATOM 954 N N . SER A 1 120 ? 0.199 -2.419 26.197 1.00 69.44 120 SER A N 1
ATOM 955 C CA . SER A 1 120 ? 0.639 -3.540 27.048 1.00 69.44 120 SER A CA 1
ATOM 956 C C . SER A 1 120 ? -0.405 -3.975 28.087 1.00 69.44 120 SER A C 1
ATOM 958 O O . SER A 1 120 ? -0.289 -5.042 28.686 1.00 69.44 120 SER A O 1
ATOM 960 N N . SER A 1 121 ? -1.445 -3.167 28.277 1.00 68.31 121 SER A N 1
ATOM 961 C CA . SER A 1 121 ? -2.545 -3.392 29.206 1.00 68.31 121 SER A CA 1
ATOM 962 C C . SER A 1 121 ? -3.689 -4.151 28.505 1.00 68.31 121 SER A C 1
ATOM 964 O O . SER A 1 121 ? -4.832 -3.707 28.459 1.00 68.31 121 SER A O 1
ATOM 966 N N . ILE A 1 122 ? -3.381 -5.326 27.943 1.00 60.62 122 ILE A N 1
ATOM 967 C CA . ILE A 1 122 ? -4.345 -6.216 27.259 1.00 60.62 122 ILE A CA 1
ATOM 968 C C . ILE A 1 122 ? -5.484 -6.728 28.175 1.00 60.62 122 ILE A C 1
ATOM 970 O O . ILE A 1 122 ? -6.612 -6.816 27.693 1.00 60.62 122 ILE A O 1
ATOM 974 N N . PRO A 1 123 ? -5.289 -7.005 29.488 1.00 65.12 123 PRO A N 1
ATOM 975 C CA . PRO A 1 123 ? -6.377 -7.492 30.354 1.00 65.12 123 PRO A CA 1
ATOM 976 C C . PRO A 1 123 ? -7.593 -6.558 30.451 1.00 65.12 123 PRO A C 1
ATOM 978 O O . PRO A 1 123 ? -8.662 -6.961 30.892 1.00 65.12 123 PRO A O 1
ATOM 981 N N . PHE A 1 124 ? -7.442 -5.297 30.049 1.00 68.75 124 PHE A N 1
ATOM 982 C CA . PHE A 1 124 ? -8.486 -4.278 30.125 1.00 68.75 124 PHE A CA 1
ATOM 983 C C . PHE A 1 124 ? -9.510 -4.407 28.988 1.00 68.75 124 PHE A C 1
ATOM 985 O O . PHE A 1 124 ? -10.586 -3.817 29.054 1.00 68.75 124 PHE A O 1
ATOM 992 N N . TRP A 1 125 ? -9.195 -5.185 27.950 1.00 80.25 125 TRP A N 1
ATOM 993 C CA . TRP A 1 125 ? -9.979 -5.258 26.719 1.00 80.25 125 TRP A CA 1
ATOM 994 C C . TRP A 1 125 ? -11.301 -6.013 26.918 1.00 80.25 125 TRP A C 1
ATOM 996 O O . TRP A 1 125 ? -12.248 -5.783 26.175 1.00 80.25 125 TRP A O 1
ATOM 1006 N N . GLU A 1 126 ? -11.407 -6.832 27.970 1.00 82.19 126 GLU A N 1
ATOM 1007 C CA . GLU A 1 126 ? -12.641 -7.534 28.358 1.00 82.19 126 GLU A CA 1
ATOM 1008 C C . GLU A 1 126 ? -13.778 -6.571 28.756 1.00 82.19 126 GLU A C 1
ATOM 1010 O O . GLU A 1 126 ? -14.956 -6.896 28.597 1.00 82.19 126 GLU A O 1
ATOM 1015 N N . TYR A 1 127 ? -13.440 -5.359 29.211 1.00 88.00 127 TYR A N 1
ATOM 1016 C CA . TYR A 1 127 ? -14.401 -4.336 29.642 1.00 88.00 127 TYR A CA 1
ATOM 1017 C C . TYR A 1 127 ? -14.761 -3.334 28.539 1.00 88.00 127 TYR A C 1
ATOM 1019 O O . TYR A 1 127 ? -15.517 -2.395 28.783 1.00 88.00 127 TYR A O 1
ATOM 1027 N N . ILE A 1 128 ? -14.225 -3.498 27.330 1.00 91.19 128 ILE A N 1
ATOM 1028 C CA . ILE A 1 128 ? -14.469 -2.587 26.212 1.00 91.19 128 ILE A CA 1
ATOM 1029 C C . ILE A 1 128 ? -15.299 -3.314 25.156 1.00 91.19 128 ILE A C 1
ATOM 1031 O O . ILE A 1 128 ? -14.903 -4.355 24.635 1.00 91.19 128 ILE A O 1
ATOM 1035 N N . ASP A 1 129 ? -16.461 -2.753 24.829 1.00 94.06 129 ASP A N 1
ATOM 1036 C CA . ASP A 1 129 ? -17.341 -3.292 23.788 1.00 94.06 129 ASP A CA 1
ATOM 1037 C C . ASP A 1 129 ? -17.000 -2.760 22.394 1.00 94.06 129 ASP A C 1
ATOM 1039 O O . ASP A 1 129 ? -17.185 -3.477 21.410 1.00 94.06 129 ASP A O 1
ATOM 1043 N N . ALA A 1 130 ? -16.480 -1.532 22.320 1.00 96.12 130 ALA A N 1
ATOM 1044 C CA . ALA A 1 130 ? -15.860 -0.922 21.146 1.00 96.12 130 ALA A CA 1
ATOM 1045 C C . ALA A 1 130 ? -15.020 0.296 21.552 1.00 96.12 130 ALA A C 1
ATOM 1047 O O . ALA A 1 130 ? -15.237 0.892 22.613 1.00 96.12 130 ALA A O 1
ATOM 1048 N N . ALA A 1 131 ? -14.102 0.704 20.676 1.00 96.19 131 ALA A N 1
ATOM 1049 C CA . ALA A 1 131 ? -13.316 1.920 20.850 1.00 96.19 131 ALA A CA 1
ATOM 1050 C C . ALA A 1 131 ? -13.575 2.928 19.723 1.00 96.19 131 ALA A C 1
ATOM 1052 O O . ALA A 1 131 ? -13.612 2.587 18.543 1.00 96.19 131 ALA A O 1
ATOM 1053 N N . ILE A 1 132 ? -13.725 4.194 20.099 1.00 97.25 132 ILE A N 1
ATOM 1054 C CA . ILE A 1 132 ? -13.848 5.345 19.211 1.00 97.25 132 ILE A CA 1
ATOM 1055 C C . ILE A 1 132 ? -12.600 6.199 19.413 1.00 97.25 132 ILE A C 1
ATOM 1057 O O . ILE A 1 132 ? -12.495 6.987 20.354 1.00 97.25 132 ILE A O 1
ATOM 1061 N N . VAL A 1 133 ? -11.641 6.024 18.517 1.00 95.75 133 VAL A N 1
ATOM 1062 C CA . VAL A 1 133 ? -10.383 6.755 18.499 1.00 95.75 133 VAL A CA 1
ATOM 1063 C C . VAL A 1 133 ? -10.588 8.078 17.775 1.00 95.75 133 VAL A C 1
ATOM 1065 O O . VAL A 1 133 ? -11.135 8.119 16.675 1.00 95.75 133 VAL A O 1
ATOM 1068 N N . TYR A 1 134 ? -10.147 9.182 18.361 1.00 94.94 134 TYR A N 1
ATOM 1069 C CA . TYR A 1 134 ? -10.257 10.486 17.713 1.00 94.94 134 TYR A CA 1
ATOM 1070 C C . TYR A 1 134 ? -8.926 11.214 17.657 1.00 94.94 134 TYR A C 1
ATOM 1072 O O . TYR A 1 134 ? -8.045 11.008 18.489 1.00 94.94 134 TYR A O 1
ATOM 1080 N N . GLU A 1 135 ? -8.787 12.076 16.654 1.00 89.75 135 GLU A N 1
ATOM 1081 C CA . GLU A 1 135 ? -7.615 12.933 16.509 1.00 89.75 135 GLU A CA 1
ATOM 1082 C C . GLU A 1 135 ? -7.575 13.949 17.652 1.00 89.75 135 GLU A C 1
ATOM 1084 O O . GLU A 1 135 ? -8.403 14.863 17.726 1.00 89.75 135 GLU A O 1
ATOM 1089 N N . GLY A 1 136 ? -6.649 13.747 18.589 1.00 78.88 136 GLY A N 1
ATOM 1090 C CA . GLY A 1 136 ? -6.464 14.667 19.697 1.00 78.88 136 GLY A CA 1
ATOM 1091 C C . GLY A 1 136 ? -5.704 15.900 19.226 1.00 78.88 136 GLY A C 1
ATOM 1092 O O . GLY A 1 136 ? -4.568 15.784 18.775 1.00 78.88 136 GLY A O 1
ATOM 1093 N N . THR A 1 137 ? -6.269 17.098 19.393 1.00 70.19 137 THR A N 1
ATOM 1094 C CA . THR A 1 137 ? -5.451 18.317 19.323 1.00 70.19 137 THR A CA 1
ATOM 1095 C C . THR A 1 137 ? -4.397 18.238 20.423 1.00 70.19 137 THR A C 1
ATOM 1097 O O . THR A 1 137 ? -4.771 17.848 21.537 1.00 70.19 137 THR A O 1
ATOM 1100 N N . PRO A 1 138 ? -3.118 18.564 20.164 1.00 61.22 138 PRO A N 1
ATOM 1101 C CA . PRO A 1 138 ? -2.132 18.662 21.229 1.00 61.22 138 PRO A CA 1
ATOM 1102 C C . PRO A 1 138 ? -2.662 19.671 22.249 1.00 61.22 138 PRO A C 1
ATOM 1104 O O . PRO A 1 138 ? -2.793 20.862 21.964 1.00 61.22 138 PRO A O 1
ATOM 1107 N N . GLU A 1 139 ? -3.084 19.157 23.402 1.00 57.47 139 GLU A N 1
ATOM 1108 C CA . GLU A 1 139 ? -3.374 19.988 24.563 1.00 57.47 139 GLU A CA 1
ATOM 1109 C C . GLU A 1 139 ? -2.055 20.634 24.979 1.00 57.47 139 GLU A C 1
ATOM 1111 O O . GLU A 1 139 ? -0.974 20.130 24.644 1.00 57.47 139 GLU A O 1
ATOM 1116 N N . ARG A 1 140 ? -2.118 21.809 25.609 1.00 57.91 140 ARG A N 1
ATOM 1117 C CA . ARG A 1 140 ? -0.881 22.512 25.949 1.00 57.91 140 ARG A CA 1
ATOM 1118 C C . ARG A 1 140 ? -0.047 21.579 26.834 1.00 57.91 140 ARG A C 1
ATOM 1120 O O . ARG A 1 140 ? -0.631 20.881 27.657 1.00 57.91 140 ARG A O 1
ATOM 1127 N N . PRO A 1 141 ? 1.292 21.568 26.713 1.00 54.72 141 PRO A N 1
ATOM 1128 C CA . PRO A 1 141 ? 2.149 20.748 27.573 1.00 54.72 141 PRO A CA 1
ATOM 1129 C C . PRO A 1 141 ? 1.842 20.904 29.075 1.00 54.72 141 PRO A C 1
ATOM 1131 O O . PRO A 1 141 ? 2.040 19.978 29.850 1.00 54.72 141 PRO A O 1
ATOM 1134 N N . GLU A 1 142 ? 1.302 22.063 29.464 1.00 55.78 142 GLU A N 1
ATOM 1135 C CA . GLU A 1 142 ? 0.864 22.408 30.821 1.00 55.78 142 GLU A CA 1
ATOM 1136 C C . GLU A 1 142 ? -0.330 21.582 31.344 1.00 55.78 142 GLU A C 1
ATOM 1138 O O . GLU A 1 142 ? -0.517 21.500 32.555 1.00 55.78 142 GLU A O 1
ATOM 1143 N N . ASP A 1 143 ? -1.120 20.951 30.470 1.00 54.38 143 ASP A N 1
ATOM 1144 C CA . ASP A 1 143 ? -2.285 20.143 30.859 1.00 54.38 143 ASP A CA 1
ATOM 1145 C C . ASP A 1 143 ? -1.892 18.714 31.304 1.00 54.38 143 ASP A C 1
ATOM 1147 O O . ASP A 1 143 ? -2.698 17.996 31.905 1.00 54.38 143 ASP A O 1
ATOM 1151 N N . PHE A 1 144 ? -0.641 18.289 31.072 1.00 55.12 144 PHE A N 1
ATOM 1152 C CA . PHE A 1 144 ? -0.130 17.005 31.555 1.00 55.12 144 PHE A CA 1
ATOM 1153 C C . PHE A 1 144 ? 0.358 17.140 33.003 1.00 55.12 144 PHE A C 1
ATOM 1155 O O . PHE A 1 144 ? 1.442 17.645 33.274 1.00 55.12 144 PHE A O 1
ATOM 1162 N N . LEU A 1 145 ? -0.422 16.620 33.954 1.00 50.47 145 LEU A N 1
ATOM 1163 C CA . LEU A 1 145 ? -0.125 16.662 35.398 1.00 50.47 145 LEU A CA 1
ATOM 1164 C C . LEU A 1 145 ? 1.141 15.877 35.826 1.00 50.47 145 LEU A C 1
ATOM 1166 O O . LEU A 1 145 ? 1.479 15.866 37.009 1.00 50.47 145 LEU A O 1
ATOM 1170 N N . ASN A 1 146 ? 1.841 15.207 34.903 1.00 61.41 146 ASN A N 1
ATOM 1171 C CA . ASN A 1 146 ? 3.021 14.387 35.183 1.00 61.41 146 ASN A CA 1
ATOM 1172 C C . ASN A 1 146 ? 4.082 14.559 34.081 1.00 61.41 146 ASN A C 1
ATOM 1174 O O . ASN A 1 146 ? 3.864 14.143 32.943 1.00 61.41 146 ASN A O 1
ATOM 1178 N N . GLU A 1 147 ? 5.247 15.114 34.429 1.00 58.72 147 GLU A N 1
ATOM 1179 C CA . GLU A 1 147 ? 6.370 15.351 33.501 1.00 58.72 147 GLU A CA 1
ATOM 1180 C C . GLU A 1 147 ? 6.847 14.079 32.781 1.00 58.72 147 GLU A C 1
ATOM 1182 O O . GLU A 1 147 ? 7.229 14.135 31.614 1.00 58.72 147 GLU A O 1
ATOM 1187 N N . ASN A 1 148 ? 6.773 12.909 33.424 1.00 61.78 148 ASN A N 1
ATOM 1188 C CA . ASN A 1 148 ? 7.161 11.651 32.777 1.00 61.78 148 ASN A CA 1
ATOM 1189 C C . ASN A 1 148 ? 6.177 11.249 31.669 1.00 61.78 148 ASN A C 1
ATOM 1191 O O . ASN A 1 148 ? 6.590 10.720 30.640 1.00 61.78 148 ASN A O 1
ATOM 1195 N N . ILE A 1 149 ? 4.884 11.532 31.864 1.00 60.59 149 ILE A N 1
ATOM 1196 C CA . ILE A 1 149 ? 3.859 11.317 30.836 1.00 60.59 149 ILE A CA 1
ATOM 1197 C C . ILE A 1 149 ? 4.021 12.363 29.739 1.00 60.59 149 ILE A C 1
ATOM 1199 O O . ILE A 1 149 ? 3.897 12.016 28.572 1.00 60.59 149 ILE A O 1
ATOM 1203 N N . ALA A 1 150 ? 4.353 13.611 30.076 1.00 61.06 150 ALA A N 1
ATOM 1204 C CA . ALA A 1 150 ? 4.614 14.649 29.083 1.00 61.06 150 ALA A CA 1
ATOM 1205 C C . ALA A 1 150 ? 5.774 14.262 28.148 1.00 61.06 150 ALA A C 1
ATOM 1207 O O . ALA A 1 150 ? 5.624 14.380 26.937 1.00 61.06 150 ALA A O 1
ATOM 1208 N N . ASN A 1 151 ? 6.875 13.718 28.677 1.00 60.69 151 ASN A N 1
ATOM 1209 C CA . ASN A 1 151 ? 8.010 13.268 27.863 1.00 60.69 151 ASN A CA 1
ATOM 1210 C C . ASN A 1 151 ? 7.661 12.054 26.983 1.00 60.69 151 ASN A C 1
ATOM 1212 O O . ASN A 1 151 ? 7.907 12.102 25.782 1.00 60.69 151 ASN A O 1
ATOM 1216 N N . GLU A 1 152 ? 7.008 11.016 27.528 1.00 60.19 152 GLU A N 1
ATOM 1217 C CA . GLU A 1 152 ? 6.526 9.880 26.716 1.00 60.19 152 GLU A CA 1
ATOM 1218 C C . GLU A 1 152 ? 5.493 10.329 25.663 1.00 60.19 152 GLU A C 1
ATOM 1220 O O . GLU A 1 152 ? 5.481 9.824 24.544 1.00 60.19 152 GLU A O 1
ATOM 1225 N N . THR A 1 153 ? 4.633 11.298 25.989 1.00 59.81 153 THR A N 1
ATOM 1226 C CA . THR A 1 153 ? 3.623 11.831 25.062 1.00 59.81 153 THR A CA 1
ATOM 1227 C C . THR A 1 153 ? 4.262 12.692 23.981 1.00 59.81 153 THR A C 1
ATOM 1229 O O . THR A 1 153 ? 3.811 12.651 22.842 1.00 59.81 153 THR A O 1
ATOM 1232 N N . MET A 1 154 ? 5.319 13.440 24.300 1.00 61.50 154 MET A N 1
ATOM 1233 C CA . MET A 1 154 ? 6.111 14.169 23.313 1.00 61.50 154 MET A CA 1
ATOM 1234 C C . MET A 1 154 ? 6.817 13.198 22.370 1.00 61.50 154 MET A C 1
ATOM 1236 O O . MET A 1 154 ? 6.671 13.351 21.163 1.00 61.50 154 MET A O 1
ATOM 1240 N N . ASP A 1 155 ? 7.455 12.141 22.874 1.00 59.31 155 ASP A N 1
ATOM 1241 C CA . ASP A 1 155 ? 8.027 11.105 22.007 1.00 59.31 155 ASP A CA 1
ATOM 1242 C C . ASP A 1 155 ? 6.949 10.460 21.120 1.00 59.31 155 ASP A C 1
ATOM 1244 O O . ASP A 1 155 ? 7.127 10.396 19.909 1.00 59.31 155 ASP A O 1
ATOM 1248 N N . LEU A 1 156 ? 5.769 10.117 21.654 1.00 58.19 156 LEU A N 1
ATOM 1249 C CA . LEU A 1 156 ? 4.635 9.583 20.875 1.00 58.19 156 LEU A CA 1
ATOM 1250 C C . LEU A 1 156 ? 4.028 10.584 19.873 1.00 58.19 156 LEU A C 1
ATOM 1252 O O . LEU A 1 156 ? 3.431 10.178 18.873 1.00 58.19 156 LEU A O 1
ATOM 1256 N N . LEU A 1 157 ? 4.141 11.891 20.116 1.00 64.62 157 LEU A N 1
ATOM 1257 C CA . LEU A 1 157 ? 3.718 12.923 19.164 1.00 64.62 157 LEU A CA 1
ATOM 1258 C C . LEU A 1 157 ? 4.641 12.967 17.937 1.00 64.62 157 LEU A C 1
ATOM 1260 O O . LEU A 1 157 ? 4.226 13.437 16.869 1.00 64.62 157 LEU A O 1
ATOM 1264 N N . PHE A 1 158 ? 5.874 12.475 18.067 1.00 67.06 158 PHE A N 1
ATOM 1265 C CA . PHE A 1 158 ? 6.889 12.589 17.026 1.00 67.06 158 PHE A CA 1
ATOM 1266 C C . PHE A 1 158 ? 7.304 11.248 16.414 1.00 67.06 158 PHE A C 1
ATOM 1268 O O . PHE A 1 158 ? 7.425 11.204 15.193 1.00 67.06 158 PHE A O 1
ATOM 1275 N N . ASN A 1 159 ? 7.419 10.175 17.200 1.00 80.50 159 ASN A N 1
ATOM 1276 C CA . ASN A 1 159 ? 7.935 8.868 16.797 1.00 80.50 159 ASN A CA 1
ATOM 1277 C C . ASN A 1 159 ? 7.159 7.720 17.465 1.00 80.50 159 ASN A C 1
ATOM 1279 O O . ASN A 1 159 ? 7.226 7.519 18.674 1.00 80.50 159 ASN A O 1
ATOM 1283 N N . TYR A 1 160 ? 6.433 6.941 16.665 1.00 87.50 160 TYR A N 1
ATOM 1284 C CA . TYR A 1 160 ? 6.000 5.600 17.054 1.00 87.50 160 TYR A CA 1
ATOM 1285 C C . TYR A 1 160 ? 5.744 4.745 15.819 1.00 87.50 160 TYR A C 1
ATOM 1287 O O . TYR A 1 160 ? 5.214 5.233 14.814 1.00 87.50 160 TYR A O 1
ATOM 1295 N N . SER A 1 161 ? 6.017 3.448 15.946 1.00 92.06 161 SER A N 1
ATOM 1296 C CA . SER A 1 161 ? 5.616 2.428 14.987 1.00 92.06 161 SER A CA 1
ATOM 1297 C C . SER A 1 161 ? 4.783 1.365 15.696 1.00 92.06 161 SER A C 1
ATOM 1299 O O . SER A 1 161 ? 5.207 0.768 16.681 1.00 92.06 161 SER A O 1
ATOM 1301 N N . LEU A 1 162 ? 3.572 1.127 15.194 1.00 91.69 162 LEU A N 1
ATOM 1302 C CA . LEU A 1 162 ? 2.718 0.054 15.710 1.00 91.69 162 LEU A CA 1
ATOM 1303 C C . LEU A 1 162 ? 3.126 -1.317 15.149 1.00 91.69 162 LEU A C 1
ATOM 1305 O O . LEU A 1 162 ? 2.582 -2.337 15.570 1.00 91.69 162 LEU A O 1
ATOM 1309 N N . GLU A 1 163 ? 4.039 -1.337 14.179 1.00 92.75 163 GLU A N 1
ATOM 1310 C CA . GLU A 1 163 ? 4.468 -2.549 13.498 1.00 92.75 163 GLU A CA 1
ATOM 1311 C C . GLU A 1 163 ? 5.420 -3.372 14.370 1.00 92.75 163 GLU A C 1
ATOM 1313 O O . GLU A 1 163 ? 5.866 -2.935 15.436 1.00 92.75 163 GLU A O 1
ATOM 1318 N N . GLU A 1 164 ? 5.711 -4.602 13.961 1.00 91.56 164 GLU A N 1
ATOM 1319 C CA . GLU A 1 164 ? 6.712 -5.411 14.640 1.00 91.56 164 GLU A CA 1
ATOM 1320 C C . GLU A 1 164 ? 8.115 -4.787 14.564 1.00 91.56 164 GLU A C 1
ATOM 1322 O O . GLU A 1 164 ? 8.437 -4.002 13.665 1.00 91.56 164 GLU A O 1
ATOM 1327 N N . SER A 1 165 ? 8.977 -5.135 15.526 1.00 92.06 165 SER A N 1
ATOM 1328 C CA . SER A 1 165 ? 10.348 -4.608 15.552 1.00 92.06 165 SER A CA 1
ATOM 1329 C C . SER A 1 165 ? 11.216 -5.109 14.395 1.00 92.06 165 SER A C 1
ATOM 1331 O O . SER A 1 165 ? 12.318 -4.614 14.179 1.00 92.06 165 SER A O 1
ATOM 1333 N N . GLU A 1 166 ? 10.735 -6.120 13.681 1.00 92.75 166 GLU A N 1
ATOM 1334 C CA . GLU A 1 166 ? 11.393 -6.730 12.539 1.00 92.75 166 GLU A CA 1
ATOM 1335 C C . GLU A 1 166 ? 10.332 -7.088 11.493 1.00 92.75 166 GLU A C 1
ATOM 1337 O O . GLU A 1 166 ? 9.828 -8.207 11.524 1.00 92.75 166 GLU A O 1
ATOM 1342 N N . PRO A 1 167 ? 9.925 -6.140 10.629 1.00 93.81 167 PRO A N 1
ATOM 1343 C CA . PRO A 1 167 ? 8.796 -6.337 9.722 1.00 93.81 167 PRO A CA 1
ATOM 1344 C C . PRO A 1 167 ? 8.957 -7.552 8.805 1.00 93.81 167 PRO A C 1
ATOM 1346 O O . PRO A 1 167 ? 10.072 -7.902 8.415 1.00 93.81 167 PRO A O 1
ATOM 1349 N N . ASN A 1 168 ? 7.834 -8.170 8.436 1.00 92.50 168 ASN A N 1
ATOM 1350 C CA . ASN A 1 168 ? 7.763 -9.389 7.629 1.00 92.50 168 ASN A CA 1
ATOM 1351 C C . ASN A 1 168 ? 8.588 -10.556 8.189 1.00 92.50 168 ASN A C 1
ATOM 1353 O O . ASN A 1 168 ? 9.051 -11.408 7.431 1.00 92.50 168 ASN A O 1
ATOM 1357 N N . ARG A 1 169 ? 8.748 -10.645 9.512 1.00 89.62 169 ARG A N 1
ATOM 1358 C CA . ARG A 1 169 ? 9.688 -11.581 10.141 1.00 89.62 169 ARG A CA 1
ATOM 1359 C C . ARG A 1 169 ? 9.602 -13.025 9.636 1.00 89.62 169 ARG A C 1
ATOM 1361 O O . ARG A 1 169 ? 10.629 -13.640 9.384 1.00 89.62 169 ARG A O 1
ATOM 1368 N N . LEU A 1 170 ? 8.390 -13.565 9.497 1.00 86.19 170 LEU A N 1
ATOM 1369 C CA . LEU A 1 170 ? 8.151 -14.957 9.068 1.00 86.19 170 LEU A CA 1
ATOM 1370 C C . LEU A 1 170 ? 8.506 -15.223 7.599 1.00 86.19 170 LEU A C 1
ATOM 1372 O O . LEU A 1 170 ? 8.625 -16.376 7.189 1.00 86.19 170 LEU A O 1
ATOM 1376 N N . TYR A 1 171 ? 8.628 -14.158 6.814 1.00 89.06 171 TYR A N 1
ATOM 1377 C CA . TYR A 1 171 ? 8.815 -14.182 5.365 1.00 89.06 171 TYR A CA 1
ATOM 1378 C C . TYR A 1 171 ? 10.222 -13.723 4.964 1.00 89.06 171 TYR A C 1
ATOM 1380 O O . TYR A 1 171 ? 10.587 -13.786 3.792 1.00 89.06 171 TYR A O 1
ATOM 1388 N N . ASN A 1 172 ? 11.009 -13.245 5.930 1.00 88.88 172 ASN A N 1
ATOM 1389 C CA . ASN A 1 172 ? 12.390 -12.842 5.728 1.00 88.88 172 ASN A CA 1
ATOM 1390 C C . ASN A 1 172 ? 13.271 -14.074 5.544 1.00 88.88 172 ASN A C 1
ATOM 1392 O O . ASN A 1 172 ? 13.203 -15.031 6.315 1.00 88.88 172 ASN A O 1
ATOM 1396 N N . PHE A 1 173 ? 14.148 -14.016 4.553 1.00 83.62 173 PHE A N 1
ATOM 1397 C CA . PHE A 1 173 ? 15.210 -14.986 4.381 1.00 83.62 173 PHE A CA 1
ATOM 1398 C C . PHE A 1 173 ? 16.273 -14.754 5.468 1.00 83.62 173 PHE A C 1
ATOM 1400 O O . PHE A 1 173 ? 17.002 -13.758 5.440 1.00 83.62 173 PHE A O 1
ATOM 1407 N N . TYR A 1 174 ? 16.346 -15.665 6.440 1.00 75.81 174 TYR A N 1
ATOM 1408 C CA . TYR A 1 174 ? 17.410 -15.722 7.443 1.00 75.81 174 TYR A CA 1
ATOM 1409 C C . TYR A 1 174 ? 18.166 -17.042 7.310 1.00 75.81 174 TYR A C 1
ATOM 1411 O O . TYR A 1 174 ? 17.553 -18.080 7.087 1.00 75.81 174 TYR A O 1
ATOM 1419 N N . ASP A 1 175 ? 19.477 -17.021 7.548 1.00 56.78 175 ASP A N 1
ATOM 1420 C CA . ASP A 1 175 ? 20.291 -18.244 7.555 1.00 56.78 175 ASP A CA 1
ATOM 1421 C C . ASP A 1 175 ? 20.068 -19.111 8.826 1.00 56.78 175 ASP A C 1
ATOM 1423 O O . ASP A 1 175 ? 20.581 -20.223 8.906 1.00 56.78 175 ASP A O 1
ATOM 1427 N N . ASN A 1 176 ? 19.299 -18.633 9.823 1.00 57.25 176 ASN A N 1
ATOM 1428 C CA . ASN A 1 176 ? 19.095 -19.275 11.135 1.00 57.25 176 ASN A CA 1
ATOM 1429 C C . ASN A 1 176 ? 17.607 -19.358 11.553 1.00 57.25 176 ASN A C 1
ATOM 1431 O O . ASN A 1 176 ? 16.772 -18.625 11.027 1.00 57.25 176 ASN A O 1
ATOM 1435 N N . GLU A 1 177 ? 17.306 -20.223 12.538 1.00 58.34 177 GLU A N 1
ATOM 1436 C CA . GLU A 1 177 ? 15.955 -20.562 13.035 1.00 58.34 177 GLU A CA 1
ATOM 1437 C C . GLU A 1 177 ? 15.010 -19.356 13.205 1.00 58.34 177 GLU A C 1
ATOM 1439 O O . GLU A 1 177 ? 15.302 -18.392 13.922 1.00 58.34 177 GLU A O 1
ATOM 1444 N N . VAL A 1 178 ? 13.833 -19.460 12.577 1.00 58.31 178 VAL A N 1
ATOM 1445 C CA . VAL A 1 178 ? 12.723 -18.508 12.697 1.00 58.31 178 VAL A CA 1
ATOM 1446 C C . VAL A 1 178 ? 12.189 -18.541 14.133 1.00 58.31 178 VAL A C 1
ATOM 1448 O O . VAL A 1 178 ? 11.750 -19.591 14.601 1.00 58.31 178 VAL A O 1
ATOM 1451 N N . PRO A 1 179 ? 12.186 -17.418 14.869 1.00 60.94 179 PRO A N 1
ATOM 1452 C CA . PRO A 1 179 ? 11.675 -17.421 16.236 1.00 60.94 179 PRO A CA 1
ATOM 1453 C C . PRO A 1 179 ? 10.166 -17.671 16.273 1.00 60.94 179 PRO A C 1
ATOM 1455 O O . PRO A 1 179 ? 9.420 -17.024 15.546 1.00 60.94 179 PRO A O 1
ATOM 1458 N N . GLU A 1 180 ? 9.711 -18.529 17.192 1.00 62.00 180 GLU A N 1
ATOM 1459 C CA . GLU A 1 180 ? 8.290 -18.898 17.364 1.00 62.00 180 GLU A CA 1
ATOM 1460 C C . GLU A 1 180 ? 7.348 -17.713 17.659 1.00 62.00 180 GLU A C 1
ATOM 1462 O O . GLU A 1 180 ? 6.131 -17.843 17.566 1.00 62.00 180 GLU A O 1
ATOM 1467 N N . ASN A 1 181 ? 7.885 -16.556 18.061 1.00 70.31 181 ASN A N 1
ATOM 1468 C CA . ASN A 1 181 ? 7.103 -15.375 18.416 1.00 70.31 181 ASN A CA 1
ATOM 1469 C C . ASN A 1 181 ? 7.490 -14.185 17.528 1.00 70.31 181 ASN A C 1
ATOM 1471 O O . ASN A 1 181 ? 8.606 -13.668 17.642 1.00 70.31 181 ASN A O 1
ATOM 1475 N N . LEU A 1 182 ? 6.534 -13.724 16.711 1.00 72.69 182 LEU A N 1
ATOM 1476 C CA . LEU A 1 182 ? 6.609 -12.508 15.885 1.00 72.69 182 LEU A CA 1
ATOM 1477 C C . LEU A 1 182 ? 7.149 -11.311 16.684 1.00 72.69 182 LEU A C 1
ATOM 1479 O O . LEU A 1 182 ? 8.103 -10.648 16.277 1.00 72.69 182 LEU A O 1
ATOM 1483 N N . CYS A 1 183 ? 6.648 -11.139 17.908 1.00 78.62 183 CYS A N 1
ATOM 1484 C CA . CYS A 1 183 ? 6.987 -10.035 18.803 1.00 78.62 183 CYS A CA 1
ATOM 1485 C C . CYS A 1 183 ? 8.249 -10.285 19.651 1.00 78.62 183 CYS A C 1
ATOM 1487 O O . CYS A 1 183 ? 8.506 -9.575 20.630 1.00 78.62 183 CYS A O 1
ATOM 1489 N N . SER A 1 184 ? 9.026 -11.331 19.351 1.00 77.88 184 SER A N 1
ATOM 1490 C CA . SER A 1 184 ? 10.235 -11.652 20.106 1.00 77.88 184 SER A CA 1
ATOM 1491 C C . SER A 1 184 ? 11.279 -10.548 19.968 1.00 77.88 184 SER A C 1
ATOM 1493 O O . SER A 1 184 ? 11.692 -10.189 18.867 1.00 77.88 184 SER A O 1
ATOM 1495 N N . LYS A 1 185 ? 11.800 -10.084 21.107 1.00 76.81 185 LYS A N 1
ATOM 1496 C CA . LYS A 1 185 ? 12.930 -9.141 21.152 1.00 76.81 185 LYS A CA 1
ATOM 1497 C C . LYS A 1 185 ? 14.277 -9.774 20.776 1.00 76.81 185 LYS A C 1
ATOM 1499 O O . LYS A 1 185 ? 15.277 -9.065 20.746 1.00 76.81 185 LYS A O 1
ATOM 1504 N N . ARG A 1 186 ? 14.340 -11.096 20.573 1.00 77.62 186 ARG A N 1
ATOM 1505 C CA . ARG A 1 186 ? 15.564 -11.784 20.124 1.00 77.62 186 ARG A CA 1
ATOM 1506 C C . ARG A 1 186 ? 15.698 -11.655 18.610 1.00 77.62 186 ARG A C 1
ATOM 1508 O O . ARG A 1 186 ? 14.681 -11.704 17.938 1.00 77.62 186 ARG A O 1
ATOM 1515 N N . GLY A 1 187 ? 16.918 -11.581 18.082 1.00 80.44 187 GLY A N 1
ATOM 1516 C CA . GLY A 1 187 ? 17.186 -11.467 16.641 1.00 80.44 187 GLY A CA 1
ATOM 1517 C C . GLY A 1 187 ? 17.306 -10.018 16.145 1.00 80.44 187 GLY A C 1
ATOM 1518 O O . GLY A 1 187 ? 17.350 -9.101 16.970 1.00 80.44 187 GLY A O 1
ATOM 1519 N N . PRO A 1 188 ? 17.399 -9.814 14.817 1.00 82.81 188 PRO A N 1
ATOM 1520 C CA . PRO A 1 188 ? 17.455 -8.485 14.212 1.00 82.81 188 PRO A CA 1
ATOM 1521 C C . PRO A 1 188 ? 16.244 -7.632 14.602 1.00 82.81 188 PRO A C 1
ATOM 1523 O O . PRO A 1 188 ? 15.143 -8.156 14.780 1.00 82.81 188 PRO A O 1
ATOM 1526 N N . ARG A 1 189 ? 16.466 -6.325 14.773 1.00 89.06 189 ARG A N 1
ATOM 1527 C CA . ARG A 1 189 ? 15.433 -5.340 15.117 1.00 89.06 189 ARG A CA 1
ATOM 1528 C C . ARG A 1 189 ? 15.612 -4.101 14.260 1.00 89.06 189 ARG A C 1
ATOM 1530 O O . ARG A 1 189 ? 16.218 -3.128 14.692 1.00 89.06 189 ARG A O 1
ATOM 1537 N N . ARG A 1 190 ? 15.133 -4.155 13.021 1.00 91.19 190 ARG A N 1
ATOM 1538 C CA . ARG A 1 190 ? 15.301 -3.028 12.10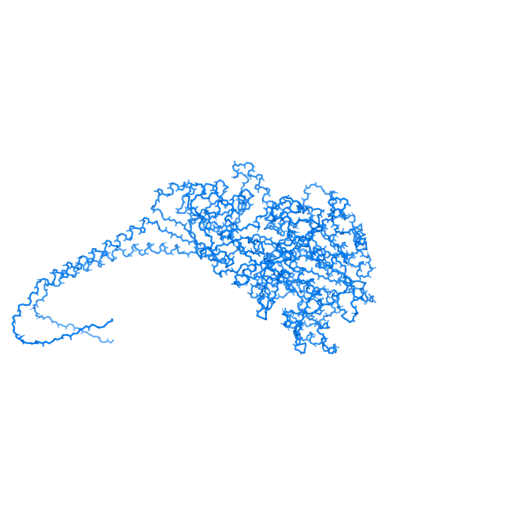0 1.00 91.19 190 ARG A CA 1
ATOM 1539 C C . ARG A 1 190 ? 14.357 -1.874 12.397 1.00 91.19 190 ARG A C 1
ATOM 1541 O O . ARG A 1 190 ? 14.705 -0.734 12.132 1.00 91.19 190 ARG A O 1
ATOM 1548 N N . ASN A 1 191 ? 13.204 -2.146 12.989 1.00 93.50 191 ASN A N 1
ATOM 1549 C CA . ASN A 1 191 ? 12.261 -1.134 13.440 1.00 93.50 191 ASN A CA 1
ATOM 1550 C C . ASN A 1 191 ? 12.365 -0.989 14.965 1.00 93.50 191 ASN A C 1
ATOM 1552 O O . ASN A 1 191 ? 11.649 -1.651 15.716 1.00 93.50 191 ASN A O 1
ATOM 1556 N N . ASP A 1 192 ? 13.288 -0.154 15.444 1.00 90.75 192 ASP A N 1
ATOM 1557 C CA . ASP A 1 192 ? 13.543 -0.012 16.887 1.00 90.75 192 ASP A CA 1
ATOM 1558 C C . ASP A 1 192 ? 12.318 0.490 17.666 1.00 90.75 192 ASP A C 1
ATOM 1560 O O . ASP A 1 192 ? 12.087 0.045 18.799 1.00 90.75 192 ASP A O 1
ATOM 1564 N N . GLU A 1 193 ? 11.513 1.340 17.021 1.00 90.69 193 GLU A N 1
ATOM 1565 C CA . GLU A 1 193 ? 10.256 1.882 17.547 1.00 90.69 193 GLU A CA 1
ATOM 1566 C C . GLU A 1 193 ? 9.065 0.930 17.385 1.00 90.69 193 GLU A C 1
ATOM 1568 O O . GLU A 1 193 ? 7.984 1.212 17.900 1.00 90.69 193 GLU A O 1
ATOM 1573 N N . GLY A 1 194 ? 9.251 -0.201 16.697 1.00 91.38 194 GLY A N 1
ATOM 1574 C CA . GLY A 1 194 ? 8.226 -1.222 16.521 1.00 91.38 194 GLY A CA 1
ATOM 1575 C C . GLY A 1 194 ? 7.891 -1.927 17.831 1.00 91.38 194 GLY A C 1
ATOM 1576 O O . GLY A 1 194 ? 8.762 -2.486 18.509 1.00 91.38 194 GLY A O 1
ATOM 1577 N N . ASP A 1 195 ? 6.612 -1.935 18.192 1.00 88.44 195 ASP A N 1
ATOM 1578 C CA . ASP A 1 195 ? 6.106 -2.557 19.419 1.00 88.44 195 ASP A CA 1
ATOM 1579 C C . ASP A 1 195 ? 5.085 -3.673 19.191 1.00 88.44 195 ASP A C 1
ATOM 1581 O O . ASP A 1 195 ? 4.552 -4.215 20.160 1.00 88.44 195 ASP A O 1
ATOM 1585 N N . CYS A 1 196 ? 4.877 -4.062 17.932 1.00 89.56 196 CYS A N 1
ATOM 1586 C CA . CYS A 1 196 ? 4.052 -5.197 17.526 1.00 89.56 196 CYS A CA 1
ATOM 1587 C C . CYS A 1 196 ? 2.552 -5.052 17.818 1.00 89.56 196 CYS A C 1
ATOM 1589 O O . CYS A 1 196 ? 1.820 -6.039 17.780 1.00 89.56 196 CYS A O 1
ATOM 1591 N N . THR A 1 197 ? 2.059 -3.844 18.078 1.00 88.25 197 THR A N 1
ATOM 1592 C CA . THR A 1 197 ? 0.624 -3.618 18.312 1.00 88.25 197 THR A CA 1
ATOM 1593 C C . THR A 1 197 ? -0.244 -4.065 17.145 1.00 88.25 197 THR A C 1
ATOM 1595 O O . THR A 1 197 ? -1.318 -4.618 17.369 1.00 88.25 197 THR A O 1
ATOM 1598 N N . LEU A 1 198 ? 0.224 -3.875 15.910 1.00 89.12 198 LEU A N 1
ATOM 1599 C CA . LEU A 1 198 ? -0.486 -4.313 14.709 1.00 89.12 198 LEU A CA 1
ATOM 1600 C C . LEU A 1 198 ? -0.621 -5.829 14.623 1.00 89.12 198 LEU A C 1
ATOM 1602 O O . LEU A 1 198 ? -1.498 -6.295 13.911 1.00 89.12 198 LEU A O 1
ATOM 1606 N N . GLN A 1 199 ? 0.185 -6.588 15.370 1.00 88.25 199 GLN A N 1
ATOM 1607 C CA . GLN A 1 199 ? 0.146 -8.050 15.419 1.00 88.25 199 GLN A CA 1
ATOM 1608 C C . GLN A 1 199 ? -0.852 -8.587 16.457 1.00 88.25 199 GLN A C 1
ATOM 1610 O O . GLN A 1 199 ? -1.063 -9.795 16.540 1.00 88.25 199 GLN A O 1
ATOM 1615 N N . HIS A 1 200 ? -1.476 -7.717 17.258 1.00 88.06 200 HIS A N 1
ATOM 1616 C CA . HIS A 1 200 ? -2.473 -8.122 18.244 1.00 88.06 200 HIS A CA 1
ATOM 1617 C C . HIS A 1 200 ? -3.890 -8.106 17.667 1.00 88.06 200 HIS A C 1
ATOM 1619 O O . HIS A 1 200 ? -4.256 -7.239 16.874 1.00 88.06 200 HIS A O 1
ATOM 1625 N N . PHE A 1 201 ? -4.700 -9.069 18.107 1.00 89.44 201 PHE A N 1
ATOM 1626 C CA . PHE A 1 201 ? -6.134 -9.101 17.848 1.00 89.44 201 PHE A CA 1
ATOM 1627 C C . PHE A 1 201 ? -6.899 -8.330 18.929 1.00 89.44 201 PHE A C 1
ATOM 1629 O O . PHE A 1 201 ? -6.781 -8.642 20.115 1.00 89.44 201 PHE A O 1
ATOM 1636 N N . ILE A 1 202 ? -7.699 -7.352 18.507 1.00 90.69 202 ILE A N 1
ATOM 1637 C CA . ILE A 1 202 ? -8.602 -6.546 19.329 1.00 90.69 202 ILE A CA 1
ATOM 1638 C C . ILE A 1 202 ? -10.025 -7.109 19.187 1.00 90.69 202 ILE A C 1
ATOM 1640 O O . ILE A 1 202 ? -10.608 -6.993 18.107 1.00 90.69 202 ILE A O 1
ATOM 1644 N N . PRO A 1 203 ? -10.626 -7.693 20.247 1.00 90.69 203 PRO A N 1
ATOM 1645 C CA . PRO A 1 203 ? -11.883 -8.447 20.174 1.00 90.69 203 PRO A CA 1
ATOM 1646 C C . PRO A 1 203 ? -13.132 -7.546 20.144 1.00 90.69 203 PRO A C 1
ATOM 1648 O O . PRO A 1 203 ? -14.199 -7.899 20.662 1.00 90.69 203 PRO A O 1
ATOM 1651 N N . PHE A 1 204 ? -12.987 -6.341 19.601 1.00 93.00 204 PHE A N 1
ATOM 1652 C CA . PHE A 1 204 ? -14.040 -5.358 19.417 1.00 93.00 204 PHE A CA 1
ATOM 1653 C C . PHE A 1 204 ? -13.702 -4.423 18.257 1.00 93.00 204 PHE A C 1
ATOM 1655 O O . PHE A 1 204 ? -12.545 -4.281 17.859 1.00 93.00 204 PHE A O 1
ATOM 1662 N N . ASN A 1 205 ? -14.722 -3.750 17.730 1.00 96.25 205 ASN A N 1
ATOM 1663 C CA . ASN A 1 205 ? -14.535 -2.780 16.660 1.00 96.25 205 ASN A CA 1
ATOM 1664 C C . ASN A 1 205 ? -13.800 -1.534 17.178 1.00 96.25 205 ASN A C 1
ATOM 1666 O O . ASN A 1 205 ? -14.107 -1.003 18.251 1.00 96.25 205 ASN A O 1
ATOM 1670 N N . VAL A 1 206 ? -12.844 -1.045 16.387 1.00 96.88 206 VAL A N 1
ATOM 1671 C CA . VAL A 1 206 ? -12.123 0.204 16.650 1.00 96.88 206 VAL A CA 1
ATOM 1672 C C . VAL A 1 206 ? -12.368 1.152 15.486 1.00 96.88 206 VAL A C 1
ATOM 1674 O O . VAL A 1 206 ? -11.916 0.911 14.366 1.00 96.88 206 VAL A O 1
ATOM 1677 N N . PHE A 1 207 ? -13.079 2.238 15.762 1.00 97.50 207 PHE A N 1
ATOM 1678 C CA . PHE A 1 207 ? -13.428 3.269 14.793 1.00 97.50 207 PHE A CA 1
ATOM 1679 C C . PHE A 1 207 ? -12.535 4.484 14.979 1.00 97.50 207 PHE A C 1
ATOM 1681 O O . PHE A 1 207 ? -12.228 4.852 16.111 1.00 97.50 207 PHE A O 1
ATOM 1688 N N . ARG A 1 208 ? -12.183 5.163 13.889 1.00 96.25 208 ARG A N 1
ATOM 1689 C CA . ARG A 1 208 ? -11.574 6.487 13.939 1.00 96.25 208 ARG A CA 1
ATOM 1690 C C . ARG A 1 208 ? -12.559 7.556 13.486 1.00 96.25 208 ARG A C 1
ATOM 1692 O O . ARG A 1 208 ? -13.201 7.441 12.446 1.00 96.25 208 ARG A O 1
ATOM 1699 N N . ILE A 1 209 ? -12.614 8.643 14.247 1.00 96.06 209 ILE A N 1
ATOM 1700 C CA . ILE A 1 209 ? -13.416 9.826 13.936 1.00 96.06 209 ILE A CA 1
ATOM 1701 C C . ILE A 1 209 ? -12.573 11.103 13.976 1.00 96.06 209 ILE A C 1
ATOM 1703 O O . ILE A 1 209 ? -11.512 11.164 14.600 1.00 96.06 209 ILE A O 1
ATOM 1707 N N . ASN A 1 210 ? -13.058 12.153 13.314 1.00 94.50 210 ASN A N 1
ATOM 1708 C CA . ASN A 1 210 ? -12.436 13.472 13.396 1.00 94.50 210 ASN A CA 1
ATOM 1709 C C . ASN A 1 210 ? -12.763 14.176 14.730 1.00 94.50 210 ASN A C 1
ATOM 1711 O O . ASN A 1 210 ? -13.730 13.840 15.423 1.00 94.50 210 ASN A O 1
ATOM 1715 N N . ALA A 1 211 ? -11.968 15.193 15.072 1.00 92.00 211 ALA A N 1
ATOM 1716 C CA . ALA A 1 211 ? -12.113 15.947 16.319 1.00 92.00 211 ALA A CA 1
ATOM 1717 C C . ALA A 1 211 ? -13.491 16.629 16.467 1.00 92.00 211 ALA A C 1
ATOM 1719 O O . ALA A 1 211 ? -14.022 16.724 17.575 1.00 92.00 211 ALA A O 1
ATOM 1720 N N . SER A 1 212 ? -14.099 17.068 15.358 1.00 94.19 212 SER A N 1
ATOM 1721 C CA . SER A 1 212 ? -15.416 17.721 15.363 1.00 94.19 212 SER A CA 1
ATOM 1722 C C . SER A 1 212 ? -16.527 16.758 15.791 1.00 94.19 212 SER A C 1
ATOM 1724 O O . SER A 1 212 ? -17.342 17.086 16.656 1.00 94.19 212 SER A O 1
ATOM 1726 N N . LEU A 1 213 ? -16.527 15.539 15.246 1.00 95.00 213 LEU A N 1
ATOM 1727 C CA . LEU A 1 213 ? -17.474 14.500 15.630 1.00 95.00 213 LEU A CA 1
ATOM 1728 C C . LEU A 1 213 ? -17.264 14.080 17.090 1.00 95.00 213 LEU A C 1
ATOM 1730 O O . LEU A 1 213 ? -18.239 13.972 17.835 1.00 95.00 213 LEU A O 1
ATOM 1734 N N . ALA A 1 214 ? -16.010 13.936 17.529 1.00 95.25 214 ALA A N 1
ATOM 1735 C CA . ALA A 1 214 ? -15.690 13.621 18.921 1.00 95.25 214 ALA A CA 1
ATOM 1736 C C . ALA A 1 214 ? -16.212 14.697 19.889 1.00 95.25 214 ALA A C 1
ATOM 1738 O O . ALA A 1 214 ? -16.832 14.376 20.902 1.00 95.25 214 ALA A O 1
ATOM 1739 N N . GLN A 1 215 ? -16.053 15.983 19.553 1.00 94.31 215 GLN A N 1
ATOM 1740 C CA . GLN A 1 215 ? -16.606 17.088 20.340 1.00 94.31 215 GLN A CA 1
ATOM 1741 C C . GLN A 1 215 ? -18.140 17.030 20.414 1.00 94.31 215 GLN A C 1
ATOM 1743 O O . GLN A 1 215 ? -18.712 17.267 21.480 1.00 94.31 215 GLN A O 1
ATOM 1748 N N . GLY A 1 216 ? -18.807 16.683 19.310 1.00 94.25 216 GLY A N 1
ATOM 1749 C CA . GLY A 1 216 ? -20.257 16.492 19.272 1.00 94.25 216 GLY A CA 1
ATOM 1750 C C . GLY A 1 216 ? -20.735 15.343 20.166 1.00 94.25 216 GLY A C 1
ATOM 1751 O O . GLY A 1 216 ? -21.711 15.499 20.905 1.00 94.25 216 GLY A O 1
ATOM 1752 N N . LEU A 1 217 ? -20.026 14.210 20.150 1.00 94.81 217 LEU A N 1
ATOM 1753 C CA . LEU A 1 217 ? -20.307 13.072 21.030 1.00 94.81 217 LEU A CA 1
ATOM 1754 C C . LEU A 1 217 ? -20.080 13.436 22.499 1.00 94.81 217 LEU A C 1
ATOM 1756 O O . LEU A 1 217 ? -20.964 13.203 23.322 1.00 94.81 217 LEU A O 1
ATOM 1760 N N . ARG A 1 218 ? -18.964 14.103 22.815 1.00 94.12 218 ARG A N 1
ATOM 1761 C CA . ARG A 1 218 ? -18.638 14.585 24.165 1.00 94.12 218 ARG A CA 1
ATOM 1762 C C . ARG A 1 218 ? -19.721 15.505 24.723 1.00 94.12 218 ARG A C 1
ATOM 1764 O O . ARG A 1 218 ? -20.201 15.286 25.829 1.00 94.12 218 ARG A O 1
ATOM 1771 N N . ALA A 1 219 ? -20.141 16.501 23.941 1.00 93.06 219 ALA A N 1
ATOM 1772 C CA . ALA A 1 219 ? -21.177 17.456 24.336 1.00 93.06 219 ALA A CA 1
ATOM 1773 C C . ALA A 1 219 ? -22.559 16.809 24.513 1.00 93.06 219 ALA A C 1
ATOM 1775 O O . ALA A 1 219 ? -23.418 17.361 25.204 1.00 93.06 219 ALA A O 1
ATOM 1776 N N . THR A 1 220 ? -22.792 15.668 23.863 1.00 92.50 220 THR A N 1
ATOM 1777 C CA . THR A 1 220 ? -24.016 14.883 24.035 1.00 92.50 220 THR A CA 1
ATOM 1778 C C . THR A 1 220 ? -23.924 14.043 25.305 1.00 92.50 220 THR A C 1
ATOM 1780 O O . THR A 1 220 ? -24.803 14.148 26.155 1.00 92.50 220 THR A O 1
ATOM 1783 N N . ALA A 1 221 ? -22.833 13.294 25.487 1.00 91.88 221 ALA A N 1
ATOM 1784 C CA . ALA A 1 221 ? -22.606 12.445 26.654 1.00 91.88 221 ALA A CA 1
ATOM 1785 C C . ALA A 1 221 ? -22.592 13.237 27.972 1.00 91.88 221 ALA A C 1
ATOM 1787 O O . ALA A 1 221 ? -23.229 12.829 28.941 1.00 91.88 221 ALA A O 1
ATOM 1788 N N . SER A 1 222 ? -21.968 14.420 27.996 1.00 90.94 222 SER A N 1
ATOM 1789 C CA . SER A 1 222 ? -21.874 15.266 29.196 1.00 90.94 222 SER A CA 1
ATOM 1790 C C . SER A 1 222 ? -23.216 15.824 29.691 1.00 90.94 222 SER A C 1
ATOM 1792 O O . SER A 1 222 ? -23.273 16.436 30.752 1.00 90.94 222 SER A O 1
ATOM 1794 N N . ARG A 1 223 ? -24.304 15.681 28.919 1.00 91.06 223 ARG A N 1
ATOM 1795 C CA . ARG A 1 223 ? -25.663 16.039 29.373 1.00 91.06 223 ARG A CA 1
ATOM 1796 C C . ARG A 1 223 ? -26.280 14.964 30.263 1.00 91.06 223 ARG A C 1
ATOM 1798 O O . ARG A 1 223 ? -27.195 15.267 31.022 1.00 91.06 223 ARG A O 1
ATOM 1805 N N . PHE A 1 224 ? -25.798 13.733 30.133 1.00 87.50 224 PHE A N 1
ATOM 1806 C CA . PHE A 1 224 ? -26.344 12.545 30.786 1.00 87.50 224 PHE A CA 1
ATOM 1807 C C . PHE A 1 224 ? -25.395 11.990 31.850 1.00 87.50 224 PHE A C 1
ATOM 1809 O O . PHE A 1 224 ? -25.849 11.406 32.828 1.00 87.50 224 PHE A O 1
ATOM 1816 N N . HIS A 1 225 ? -24.095 12.245 31.701 1.00 82.94 225 HIS A N 1
ATOM 1817 C CA . HIS A 1 225 ? -23.052 11.818 32.620 1.00 82.94 225 HIS A CA 1
ATOM 1818 C C . HIS A 1 225 ? -22.336 13.026 33.249 1.00 82.94 225 HIS A C 1
ATOM 1820 O O . HIS A 1 225 ? -21.955 13.960 32.540 1.00 82.94 225 HIS A O 1
ATOM 1826 N N . ASP A 1 226 ? -22.149 13.008 34.575 1.00 80.25 226 ASP A N 1
ATOM 1827 C CA . ASP A 1 226 ? -21.223 13.925 35.245 1.00 80.25 226 ASP A CA 1
ATOM 1828 C C . ASP A 1 226 ? -19.805 13.356 35.100 1.00 80.25 226 ASP A C 1
ATOM 1830 O O . ASP A 1 226 ? -19.519 12.334 35.720 1.00 80.25 226 ASP A O 1
ATOM 1834 N N . PRO A 1 227 ? -18.906 13.996 34.331 1.00 71.69 227 PRO A N 1
ATOM 1835 C CA . PRO A 1 227 ? -17.565 13.473 34.072 1.00 71.69 227 PRO A CA 1
ATOM 1836 C C . PRO A 1 227 ? -16.706 13.310 35.334 1.00 71.69 227 PRO A C 1
ATOM 1838 O O . PRO A 1 227 ? -15.636 12.718 35.258 1.00 71.69 227 PRO A O 1
ATOM 1841 N N . LYS A 1 228 ? -17.128 13.859 36.483 1.00 76.81 228 LYS A N 1
ATOM 1842 C CA . LYS A 1 228 ? -16.439 13.693 37.770 1.00 76.81 228 LYS A CA 1
ATOM 1843 C C . LYS A 1 228 ? -17.050 12.615 38.660 1.00 76.81 228 LYS A C 1
ATOM 1845 O O . LYS A 1 228 ? -16.429 12.257 39.657 1.00 76.81 228 LYS A O 1
ATOM 1850 N N . ALA A 1 229 ? -18.258 12.147 38.350 1.00 72.75 229 ALA A N 1
ATOM 1851 C CA . ALA A 1 229 ? -18.929 11.155 39.170 1.00 72.75 229 ALA A CA 1
ATOM 1852 C C . ALA A 1 229 ? -18.252 9.797 38.993 1.00 72.75 229 ALA A C 1
ATOM 1854 O O . ALA A 1 229 ? -18.072 9.304 37.879 1.00 72.75 229 ALA A O 1
ATOM 1855 N N . THR A 1 230 ? -17.890 9.179 40.112 1.00 72.19 230 THR A N 1
ATOM 1856 C CA . THR A 1 230 ? -17.372 7.812 40.104 1.00 72.19 230 THR A CA 1
ATOM 1857 C C . THR A 1 230 ? -18.472 6.835 39.677 1.00 72.19 230 THR A C 1
ATOM 1859 O O . THR A 1 230 ? -19.647 7.089 39.947 1.00 72.19 230 THR A O 1
ATOM 1862 N N . PRO A 1 231 ? -18.138 5.665 39.108 1.00 68.75 231 PRO A N 1
ATOM 1863 C CA . PRO A 1 231 ? -19.148 4.680 38.711 1.00 68.75 231 PRO A CA 1
ATOM 1864 C C . PRO A 1 231 ? -20.108 4.281 39.844 1.00 68.75 231 PRO A C 1
ATOM 1866 O O . PRO A 1 231 ? -21.296 4.075 39.623 1.00 68.75 231 PRO A O 1
ATOM 1869 N N . LYS A 1 232 ? -19.617 4.262 41.093 1.00 72.00 232 LYS A N 1
ATOM 1870 C CA . LYS A 1 232 ? -20.434 3.998 42.290 1.00 72.00 232 LYS A CA 1
ATOM 1871 C C . LYS A 1 232 ? -21.419 5.123 42.620 1.00 72.00 232 LYS A C 1
ATOM 1873 O O . LYS A 1 232 ? -22.476 4.869 43.194 1.00 72.00 232 LYS A O 1
ATOM 1878 N N . GLU A 1 233 ? -21.071 6.372 42.327 1.00 78.94 233 GLU A N 1
ATOM 1879 C CA . GLU A 1 233 ? -22.007 7.503 42.411 1.00 78.94 233 GLU A CA 1
ATOM 1880 C C . GLU A 1 233 ? -22.997 7.475 41.241 1.00 78.94 233 GLU A C 1
ATOM 1882 O O . GLU A 1 233 ? -24.163 7.833 41.419 1.00 78.94 233 GLU A O 1
ATOM 1887 N N . GLU A 1 234 ? -22.527 6.981 40.092 1.00 72.69 234 GLU A N 1
ATOM 1888 C CA . GLU A 1 234 ? -23.282 6.563 38.907 1.00 72.69 234 GLU A CA 1
ATOM 1889 C C . GLU A 1 234 ? -24.495 5.708 39.272 1.00 72.69 234 GLU A C 1
ATOM 1891 O O . GLU A 1 234 ? -25.660 6.081 39.122 1.00 72.69 234 GLU A O 1
ATOM 1896 N N . GLU A 1 235 ? -24.167 4.551 39.839 1.00 71.94 235 GLU A N 1
ATOM 1897 C CA . GLU A 1 235 ? -25.097 3.490 40.209 1.00 71.94 235 GLU A CA 1
ATOM 1898 C C . GLU A 1 235 ? -26.133 3.954 41.245 1.00 71.94 235 GLU A C 1
ATOM 1900 O O . GLU A 1 235 ? -27.312 3.601 41.175 1.00 71.94 235 GLU A O 1
ATOM 1905 N N . LYS A 1 236 ? -25.730 4.829 42.176 1.00 76.69 236 LYS A N 1
ATOM 1906 C CA . LYS A 1 236 ? -26.647 5.422 43.164 1.00 76.69 236 LYS A CA 1
ATOM 1907 C C . LYS A 1 236 ? -27.685 6.353 42.539 1.00 76.69 236 LYS A C 1
ATOM 1909 O O . LYS A 1 236 ? -28.751 6.541 43.123 1.00 76.69 236 LYS A O 1
ATOM 1914 N N . ASN A 1 237 ? -27.410 6.910 41.362 1.00 73.38 237 ASN A N 1
ATOM 1915 C CA . ASN A 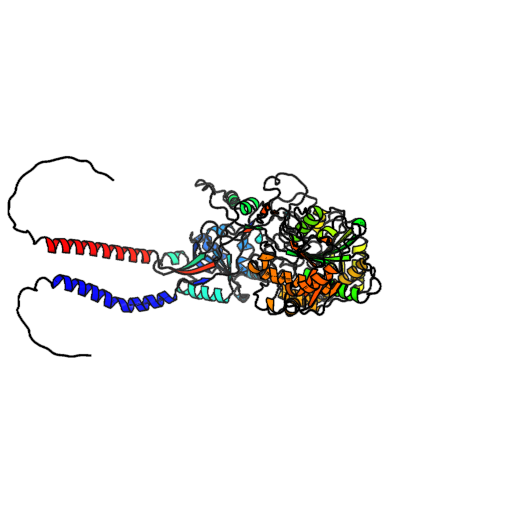1 237 ? -28.323 7.773 40.618 1.00 73.38 237 ASN A CA 1
ATOM 1916 C C . ASN A 1 237 ? -29.082 6.998 39.529 1.00 73.38 237 ASN A C 1
ATOM 1918 O O . ASN A 1 237 ? -29.244 7.493 38.412 1.00 73.38 237 ASN A O 1
ATOM 1922 N N . SER A 1 238 ? -29.617 5.821 39.873 1.00 68.44 238 SER A N 1
ATOM 1923 C CA . SER A 1 238 ? -30.292 4.900 38.943 1.00 68.44 238 SER A CA 1
ATOM 1924 C C . SER A 1 238 ? -31.498 5.472 38.190 1.00 68.44 238 SER A C 1
ATOM 1926 O O . SER A 1 238 ? -32.039 4.788 37.338 1.00 68.44 238 SER A O 1
ATOM 1928 N N . PHE A 1 239 ? -31.941 6.702 38.469 1.00 80.25 239 PHE A N 1
ATOM 1929 C CA . PHE A 1 239 ? -33.056 7.350 37.774 1.00 80.25 239 PHE A CA 1
ATOM 1930 C C . PHE A 1 239 ? -32.646 8.178 36.551 1.00 80.25 239 PHE A C 1
ATOM 1932 O O . PHE A 1 239 ? -33.524 8.609 35.802 1.00 80.25 239 PHE A O 1
ATOM 1939 N N . ARG A 1 240 ? -31.353 8.459 36.347 1.00 84.69 240 ARG A N 1
ATOM 1940 C CA . ARG A 1 240 ? -30.927 9.318 35.234 1.00 84.69 240 ARG A CA 1
ATOM 1941 C C . ARG A 1 240 ? -30.864 8.529 33.919 1.00 84.69 240 ARG A C 1
ATOM 1943 O O . ARG A 1 240 ? -30.342 7.417 33.921 1.00 84.69 240 ARG A O 1
ATOM 1950 N N . PRO A 1 241 ? -31.369 9.090 32.805 1.00 88.12 241 PRO A N 1
ATOM 1951 C CA . PRO A 1 241 ? -31.167 8.499 31.488 1.00 88.12 241 PRO A CA 1
ATOM 1952 C C . PRO A 1 241 ? -29.678 8.509 31.130 1.00 88.12 241 PRO A C 1
ATOM 1954 O O . PRO A 1 241 ? -28.960 9.449 31.485 1.00 88.12 241 PRO A O 1
ATOM 1957 N N . GLN A 1 242 ? -29.228 7.481 30.418 1.00 88.62 242 GLN A N 1
ATOM 1958 C CA . GLN A 1 242 ? -27.832 7.308 30.021 1.00 88.62 242 GLN A CA 1
ATOM 1959 C C . GLN A 1 242 ? -27.672 7.474 28.512 1.00 88.62 242 GLN A C 1
ATOM 1961 O O . GLN A 1 242 ? -28.533 7.078 27.730 1.00 88.62 242 GLN A O 1
ATOM 1966 N N . TYR A 1 243 ? -26.548 8.050 28.087 1.00 93.19 243 TYR A N 1
ATOM 1967 C CA . TYR A 1 243 ? -26.181 8.077 26.674 1.00 93.19 243 TYR A CA 1
ATOM 1968 C C . TYR A 1 243 ? -25.359 6.833 26.335 1.00 93.19 243 TYR A C 1
ATOM 1970 O O . TYR A 1 243 ? -24.222 6.688 26.795 1.00 93.19 243 TYR A O 1
ATOM 1978 N N . LYS A 1 244 ? -25.942 5.942 25.533 1.00 94.75 244 LYS A N 1
ATOM 1979 C CA . LYS A 1 244 ? -25.311 4.705 25.076 1.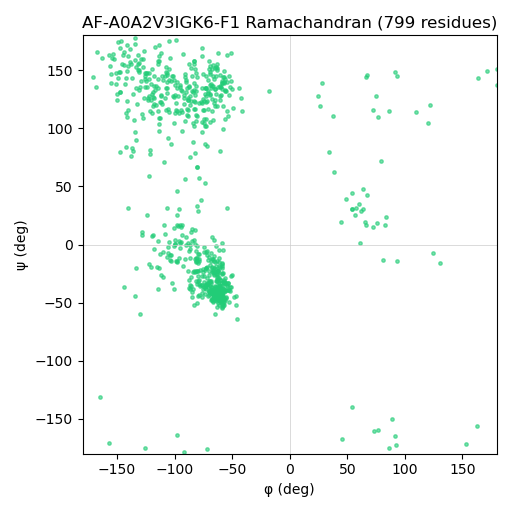00 94.75 244 LYS A CA 1
ATOM 1980 C C . LYS A 1 244 ? -24.873 4.816 23.624 1.00 94.75 244 LYS A C 1
ATOM 1982 O O . LYS A 1 244 ? -25.461 5.544 22.818 1.00 94.75 244 LYS A O 1
ATOM 1987 N N . ILE A 1 245 ? -23.828 4.066 23.299 1.00 97.00 245 ILE A N 1
ATOM 1988 C CA . ILE A 1 245 ? -23.415 3.817 21.925 1.00 97.00 245 ILE A CA 1
ATOM 1989 C C . ILE A 1 245 ? -23.605 2.330 21.632 1.00 97.00 245 ILE A C 1
ATOM 1991 O O . ILE A 1 245 ? -23.216 1.475 22.422 1.00 97.00 245 ILE A O 1
ATOM 1995 N N . GLN A 1 246 ? -24.191 2.047 20.475 1.00 96.44 246 GLN A N 1
ATOM 1996 C CA . GLN A 1 246 ? -24.242 0.731 19.855 1.00 96.44 246 GLN A CA 1
ATOM 1997 C C . GLN A 1 246 ? -23.142 0.644 18.800 1.00 96.44 246 GLN A C 1
ATOM 1999 O O . GLN A 1 246 ? -23.210 1.371 17.811 1.00 96.44 246 GLN A O 1
ATOM 2004 N N . SER A 1 247 ? -22.160 -0.231 18.996 1.00 96.88 247 SER A N 1
ATOM 2005 C CA . SER A 1 247 ? -21.277 -0.725 17.935 1.00 96.88 247 SER A CA 1
ATOM 2006 C C . SER A 1 247 ? -22.063 -1.702 17.067 1.00 96.88 247 SER A C 1
ATOM 2008 O O . SER A 1 247 ? -22.728 -2.593 17.594 1.00 96.88 247 SER A O 1
ATOM 2010 N N . ILE A 1 248 ? -22.027 -1.509 15.753 1.00 95.69 248 ILE A N 1
ATOM 2011 C CA . ILE A 1 248 ? -22.820 -2.258 14.776 1.00 95.69 248 ILE A CA 1
ATOM 2012 C C . ILE A 1 248 ? -21.885 -2.872 13.752 1.00 95.69 248 ILE A C 1
ATOM 2014 O O . ILE A 1 248 ? -20.952 -2.214 13.291 1.00 95.69 248 ILE A O 1
ATOM 2018 N N . GLY A 1 249 ? -22.206 -4.099 13.363 1.00 91.44 249 GLY A N 1
ATOM 2019 C CA . GLY A 1 249 ? -21.522 -4.833 12.317 1.00 91.44 249 GLY A CA 1
ATOM 2020 C C . GLY A 1 249 ? -20.421 -5.718 12.879 1.00 91.44 249 GLY A C 1
ATOM 2021 O O . GLY A 1 249 ? -19.745 -5.377 13.857 1.00 91.44 249 GLY A O 1
ATOM 2022 N N . ARG A 1 250 ? -20.250 -6.869 12.238 1.00 92.12 250 ARG A N 1
ATOM 2023 C CA . ARG A 1 250 ? -19.231 -7.857 12.582 1.00 92.12 250 ARG A CA 1
ATOM 2024 C C . ARG A 1 250 ? -18.191 -8.008 11.482 1.00 92.12 250 ARG A C 1
ATOM 2026 O O . ARG A 1 250 ? -18.461 -7.795 10.298 1.00 92.12 250 ARG A O 1
ATOM 2033 N N . MET A 1 251 ? -17.016 -8.457 11.899 1.00 93.62 251 MET A N 1
ATOM 2034 C CA . MET A 1 251 ? -16.048 -9.085 11.005 1.00 93.62 251 MET A CA 1
ATOM 2035 C C . MET A 1 251 ? -16.470 -10.546 10.825 1.00 93.62 251 MET A C 1
ATOM 2037 O O . MET A 1 251 ? -16.817 -11.221 11.791 1.00 93.62 251 MET A O 1
ATOM 2041 N N . TRP A 1 252 ? -16.508 -11.036 9.591 1.00 93.25 252 TRP A N 1
ATOM 2042 C CA . TRP A 1 252 ? -16.998 -12.383 9.294 1.00 93.25 252 TRP A CA 1
ATOM 2043 C C . TRP A 1 252 ? -15.955 -13.462 9.595 1.00 93.25 252 TRP A C 1
ATOM 2045 O O . TRP A 1 252 ? -16.322 -14.575 9.962 1.00 93.25 252 TRP A O 1
ATOM 2055 N N . ALA A 1 253 ? -14.664 -13.149 9.458 1.00 90.31 253 ALA A N 1
ATOM 2056 C CA . ALA A 1 253 ? -13.554 -14.059 9.720 1.00 90.31 253 ALA A CA 1
ATOM 2057 C C . ALA A 1 253 ? -13.252 -14.132 11.220 1.00 90.31 253 ALA A C 1
ATOM 2059 O O . ALA A 1 253 ? -12.218 -13.672 11.691 1.00 90.31 253 ALA A O 1
ATOM 2060 N N . CYS A 1 254 ? -14.182 -14.685 11.984 1.00 82.81 254 CYS A N 1
ATOM 2061 C CA . CYS A 1 254 ? -14.142 -14.676 13.436 1.00 82.81 254 CYS A CA 1
ATOM 2062 C C . CYS A 1 254 ? -14.376 -16.084 13.986 1.00 82.81 254 CYS A C 1
ATOM 2064 O O . CYS A 1 254 ? -15.298 -16.779 13.558 1.00 82.81 254 CYS A O 1
ATOM 2066 N N . ALA A 1 255 ? -13.581 -16.502 14.975 1.00 72.94 255 ALA A N 1
ATOM 2067 C CA . ALA A 1 255 ? -13.826 -17.753 15.684 1.00 72.94 255 ALA A CA 1
ATOM 2068 C C . ALA A 1 255 ? -15.104 -17.619 16.533 1.00 72.94 255 ALA A C 1
ATOM 2070 O O . ALA A 1 255 ? -15.119 -16.949 17.565 1.00 72.94 255 ALA A O 1
ATOM 2071 N N . THR A 1 256 ? -16.203 -18.233 16.093 1.00 61.25 256 THR A N 1
ATOM 2072 C CA . THR A 1 256 ? -17.466 -18.235 16.839 1.00 61.25 256 THR A CA 1
ATOM 2073 C C . THR A 1 256 ? -17.451 -19.342 17.903 1.00 61.25 256 THR A C 1
ATOM 2075 O O . THR A 1 256 ? -17.603 -20.517 17.604 1.00 61.25 256 THR A O 1
ATOM 2078 N N . ASN A 1 257 ? -17.223 -18.948 19.160 1.00 50.53 257 ASN A N 1
ATOM 2079 C CA . ASN A 1 257 ? -17.687 -19.558 20.420 1.00 50.53 257 ASN A CA 1
ATOM 2080 C C . ASN A 1 257 ? -17.634 -21.085 20.666 1.00 50.53 257 ASN A C 1
ATOM 2082 O O . ASN A 1 257 ? -18.207 -21.534 21.656 1.00 50.53 257 ASN A O 1
ATOM 2086 N N . GLU A 1 258 ? -16.850 -21.883 19.945 1.00 47.28 258 GLU A N 1
ATOM 2087 C CA . GLU A 1 258 ? -16.359 -23.159 20.502 1.00 47.28 258 GLU A CA 1
ATOM 2088 C C . GLU A 1 258 ? -15.194 -22.934 21.483 1.00 47.28 258 GLU A C 1
ATOM 2090 O O . GLU A 1 258 ? -14.239 -23.702 21.517 1.00 47.28 258 GLU A O 1
ATOM 2095 N N . ILE A 1 259 ? -15.250 -21.876 22.299 1.00 50.34 259 ILE A N 1
ATOM 2096 C CA . ILE A 1 259 ? -14.406 -21.775 23.488 1.00 50.34 259 ILE A CA 1
ATOM 2097 C C . ILE A 1 259 ? -15.135 -22.608 24.542 1.00 50.34 259 ILE A C 1
ATOM 2099 O O . ILE A 1 259 ? -16.182 -22.167 25.028 1.00 50.34 259 ILE A O 1
ATOM 2103 N N . PRO A 1 260 ? -14.655 -23.813 24.902 1.00 45.22 260 PRO A N 1
ATOM 2104 C CA . PRO A 1 260 ? -15.231 -24.539 26.017 1.00 45.22 260 PRO A CA 1
ATOM 2105 C C . PRO A 1 260 ? -15.097 -23.615 27.220 1.00 45.22 260 PRO A C 1
ATOM 2107 O O . PRO A 1 260 ? -13.982 -23.219 27.563 1.00 45.22 260 PRO A O 1
ATOM 2110 N N . THR A 1 261 ? -16.216 -23.220 27.830 1.00 48.09 261 THR A N 1
ATOM 2111 C CA . THR A 1 261 ? -16.184 -22.423 29.057 1.00 48.09 261 THR A CA 1
ATOM 2112 C C . THR A 1 261 ? -15.220 -23.110 30.022 1.00 48.09 261 THR A C 1
ATOM 2114 O O . THR A 1 261 ? -15.467 -24.277 30.358 1.00 48.09 261 THR A O 1
ATOM 2117 N N . PRO A 1 262 ? -14.108 -22.467 30.423 1.00 47.66 262 PRO A N 1
ATOM 2118 C CA . PRO A 1 262 ? -13.174 -23.099 31.331 1.00 47.66 262 PRO A CA 1
ATOM 2119 C C . PRO A 1 262 ? -13.934 -23.498 32.599 1.00 47.66 262 PRO A C 1
ATOM 2121 O O . PRO A 1 262 ? -14.797 -22.736 33.051 1.00 47.66 262 PRO A O 1
ATOM 2124 N N . PRO A 1 263 ? -13.663 -24.683 33.173 1.00 46.44 263 PRO A N 1
ATOM 2125 C CA . PRO A 1 263 ? -14.266 -25.072 34.435 1.00 46.44 263 PRO A CA 1
ATOM 2126 C C . PRO A 1 263 ? -14.073 -23.937 35.451 1.00 46.44 263 PRO A C 1
ATOM 2128 O O . PRO A 1 263 ? -12.962 -23.401 35.549 1.00 46.44 263 PRO A O 1
ATOM 2131 N N . PRO A 1 264 ? -15.115 -23.541 36.203 1.00 42.66 264 PRO A N 1
ATOM 2132 C CA . PRO A 1 264 ? -14.974 -22.499 37.211 1.00 42.66 264 PRO A CA 1
ATOM 2133 C C . PRO A 1 264 ? -13.841 -22.877 38.179 1.00 42.66 264 PRO A C 1
ATOM 2135 O O . PRO A 1 264 ? -13.926 -23.888 38.872 1.00 42.66 264 PRO A O 1
ATOM 2138 N N . GLY A 1 265 ? -12.759 -22.087 38.189 1.00 51.34 265 GLY A N 1
ATOM 2139 C CA . GLY A 1 265 ? -11.587 -22.295 39.052 1.00 51.34 265 GLY A CA 1
ATOM 2140 C C . GLY A 1 265 ? -10.224 -22.399 38.355 1.00 51.34 265 GLY A C 1
ATOM 2141 O O . GLY A 1 265 ? -9.210 -22.404 39.048 1.00 51.34 265 GLY A O 1
ATOM 2142 N N . THR A 1 266 ? -10.141 -22.445 37.020 1.00 48.59 266 THR A N 1
ATOM 2143 C CA . THR A 1 266 ? -8.840 -22.462 36.319 1.00 48.59 266 THR A CA 1
ATOM 2144 C C . THR A 1 266 ? -8.357 -21.047 35.986 1.00 48.59 266 THR A C 1
ATOM 2146 O O . THR A 1 266 ? -8.870 -20.410 35.072 1.00 48.59 266 THR A O 1
ATOM 2149 N N . THR A 1 267 ? -7.346 -20.556 36.706 1.00 47.56 267 THR A N 1
ATOM 2150 C CA . THR A 1 267 ? -6.776 -19.196 36.583 1.00 47.56 267 THR A CA 1
ATOM 2151 C C . THR A 1 267 ? -5.704 -19.039 35.496 1.00 47.56 267 THR A C 1
ATOM 2153 O O . THR A 1 267 ? -5.006 -18.028 35.466 1.00 47.56 267 THR A O 1
ATOM 2156 N N . ASN A 1 268 ? -5.543 -20.004 34.588 1.00 44.78 268 ASN A N 1
ATOM 2157 C CA . ASN A 1 268 ? -4.586 -19.884 33.484 1.00 44.78 268 ASN A CA 1
ATOM 2158 C C . ASN A 1 268 ? -5.247 -19.167 32.294 1.00 44.78 268 ASN A C 1
ATOM 2160 O O . ASN A 1 268 ? -5.627 -19.788 31.305 1.00 44.78 268 ASN A O 1
ATOM 2164 N N . SER A 1 269 ? -5.415 -17.846 32.410 1.00 48.81 269 SER A N 1
ATOM 2165 C CA . SER A 1 269 ? -6.078 -16.996 31.405 1.00 48.81 269 SER A CA 1
ATOM 2166 C C . SER A 1 269 ? -5.312 -16.871 30.080 1.00 48.81 269 SER A C 1
ATOM 2168 O O . SER A 1 269 ? -5.907 -16.571 29.050 1.00 48.81 269 SER A O 1
ATOM 2170 N N . SER A 1 270 ? -4.007 -17.149 30.058 1.00 46.41 270 SER A N 1
ATOM 2171 C CA . SER A 1 270 ? -3.165 -16.966 28.869 1.00 46.41 270 SER A CA 1
ATOM 2172 C C . SER A 1 270 ? -3.247 -18.105 27.845 1.00 46.41 270 SER A C 1
ATOM 2174 O O . SER A 1 270 ? -2.969 -17.875 26.669 1.00 46.41 270 SER A O 1
ATOM 2176 N N . SER A 1 271 ? -3.653 -19.318 28.238 1.00 45.22 271 SER A N 1
ATOM 2177 C CA . SER A 1 271 ? -3.785 -20.454 27.309 1.00 45.22 271 SER A CA 1
ATOM 2178 C C . SER A 1 271 ? -5.104 -20.461 26.531 1.00 45.22 271 SER A C 1
ATOM 2180 O O . SER A 1 271 ? -5.142 -21.004 25.431 1.00 45.22 271 SER A O 1
ATOM 2182 N N . ASN A 1 272 ? -6.161 -19.822 27.046 1.00 43.75 272 ASN A N 1
ATOM 2183 C CA . ASN A 1 272 ? -7.482 -19.808 26.399 1.00 43.75 272 ASN A CA 1
ATOM 2184 C C . ASN A 1 272 ? -7.617 -18.734 25.305 1.00 43.75 272 ASN A C 1
ATOM 2186 O O . ASN A 1 272 ? -8.398 -18.910 24.378 1.00 43.75 272 ASN A O 1
ATOM 2190 N N . ILE A 1 273 ? -6.812 -17.663 25.335 1.00 49.09 273 ILE A N 1
ATOM 2191 C CA . ILE A 1 273 ? -6.825 -16.628 24.280 1.00 49.09 273 ILE A CA 1
ATOM 2192 C C . ILE A 1 273 ? -6.310 -17.182 22.936 1.00 49.09 273 ILE A C 1
ATOM 2194 O O . ILE A 1 273 ? -6.710 -16.706 21.877 1.00 49.09 273 ILE A O 1
ATOM 2198 N N . ARG A 1 274 ? -5.499 -18.254 22.945 1.00 47.12 274 ARG A N 1
ATOM 2199 C CA . ARG A 1 274 ? -5.039 -18.927 21.714 1.00 47.12 274 ARG A CA 1
ATOM 2200 C C . ARG A 1 274 ? -6.168 -19.564 20.885 1.00 47.12 274 ARG A C 1
ATOM 2202 O O . ARG A 1 274 ? -5.928 -19.881 19.729 1.00 47.12 274 ARG A O 1
ATOM 2209 N N . GLN A 1 275 ? -7.377 -19.732 21.432 1.00 50.31 275 GLN A N 1
ATOM 2210 C CA . GLN A 1 275 ? -8.521 -20.349 20.736 1.00 50.31 275 GLN A CA 1
ATOM 2211 C C . GLN A 1 275 ? -9.381 -19.365 19.917 1.00 50.31 275 GLN A C 1
ATOM 2213 O O . GLN A 1 275 ? -10.365 -19.783 19.315 1.00 50.31 275 GLN A O 1
ATOM 2218 N N . LEU A 1 276 ? -9.030 -18.075 19.871 1.00 59.66 276 LEU A N 1
ATOM 2219 C CA . LEU A 1 276 ? -9.819 -17.039 19.181 1.00 59.66 276 LEU A CA 1
ATOM 2220 C C . LEU A 1 276 ? -9.359 -16.727 17.746 1.00 59.66 276 LEU A C 1
ATOM 2222 O O . LEU A 1 276 ? -9.995 -15.915 17.076 1.00 59.66 276 LEU A O 1
ATOM 2226 N N . PHE A 1 277 ? -8.276 -17.339 17.264 1.00 73.06 277 PHE A N 1
ATOM 2227 C CA . PHE A 1 277 ? -7.710 -17.016 15.952 1.00 73.06 277 PHE A CA 1
ATOM 2228 C C . PHE A 1 277 ? -8.323 -17.872 14.840 1.00 73.06 277 PHE A C 1
ATOM 2230 O O . PHE A 1 277 ? -8.447 -19.091 14.973 1.00 73.06 277 PHE A O 1
ATOM 2237 N N . ILE A 1 278 ? -8.681 -17.233 13.726 1.00 86.06 278 ILE A N 1
ATOM 2238 C CA . ILE A 1 278 ? -9.033 -17.911 12.478 1.00 86.06 278 ILE A CA 1
ATOM 2239 C C . ILE A 1 278 ? -7.799 -17.910 11.568 1.00 86.06 278 ILE A C 1
ATOM 2241 O O . ILE A 1 278 ? -7.121 -16.892 11.440 1.00 86.06 278 ILE A O 1
ATOM 2245 N N . THR A 1 279 ? -7.479 -19.041 10.943 1.00 90.81 279 THR A N 1
ATOM 2246 C CA . THR A 1 279 ? -6.398 -19.101 9.949 1.00 90.81 279 THR A CA 1
ATOM 2247 C C . THR A 1 279 ? -6.909 -18.657 8.582 1.00 90.81 279 THR A C 1
ATOM 2249 O O . THR A 1 279 ? -8.100 -18.795 8.279 1.00 90.81 279 THR A O 1
ATOM 2252 N N . SER A 1 280 ? -6.012 -18.170 7.719 1.00 93.62 280 SER A N 1
ATOM 2253 C CA . SER A 1 280 ? -6.347 -17.882 6.314 1.00 93.62 280 SER A CA 1
ATOM 2254 C C . SER A 1 280 ? -6.963 -19.084 5.599 1.00 93.62 280 SER A C 1
ATOM 2256 O O . SER A 1 280 ? -7.917 -18.918 4.846 1.00 93.62 280 SER A O 1
ATOM 2258 N N . GLU A 1 281 ? -6.471 -20.300 5.862 1.00 92.50 281 GLU A N 1
ATOM 2259 C CA . GLU A 1 281 ? -7.020 -21.528 5.278 1.00 92.50 281 GLU A CA 1
ATOM 2260 C C . GLU A 1 281 ? -8.497 -21.707 5.644 1.00 92.50 281 GLU A C 1
ATOM 2262 O O . GLU A 1 281 ? -9.355 -21.826 4.762 1.00 92.50 281 GLU A O 1
ATOM 2267 N N . ARG A 1 282 ? -8.807 -21.675 6.947 1.00 91.75 282 ARG A N 1
ATOM 2268 C CA . ARG A 1 282 ? -10.179 -21.822 7.439 1.00 91.75 282 ARG A CA 1
ATOM 2269 C C . ARG A 1 282 ? -11.080 -20.724 6.889 1.00 91.75 282 ARG A C 1
ATOM 2271 O O . ARG A 1 282 ? -12.172 -21.001 6.402 1.00 91.75 282 ARG A O 1
ATOM 2278 N N . CYS A 1 283 ? -10.601 -19.493 6.930 1.00 93.81 283 CYS A N 1
ATOM 2279 C CA . CYS A 1 283 ? -11.369 -18.331 6.539 1.00 93.81 283 CYS A CA 1
ATOM 2280 C C . CYS A 1 283 ? -11.700 -18.289 5.031 1.00 93.81 283 CYS A C 1
ATOM 2282 O O . CYS A 1 283 ? -12.838 -17.998 4.649 1.00 93.81 283 CYS A O 1
ATOM 2284 N N . LEU A 1 284 ? -10.745 -18.633 4.158 1.00 95.31 284 LEU A N 1
ATOM 2285 C CA . LEU A 1 284 ? -10.987 -18.732 2.712 1.00 95.31 284 LEU A CA 1
ATOM 2286 C C . LEU A 1 284 ? -11.962 -19.870 2.391 1.00 95.31 284 LEU A C 1
ATOM 2288 O O . LEU A 1 284 ? -12.869 -19.702 1.572 1.00 95.31 284 LEU A O 1
ATOM 2292 N N . LYS A 1 285 ? -11.831 -21.007 3.086 1.00 93.62 285 LYS A N 1
ATOM 2293 C CA . LYS A 1 285 ? -12.745 -22.150 2.965 1.00 93.62 285 LYS A CA 1
ATOM 2294 C C . LYS A 1 285 ? -14.177 -21.794 3.381 1.00 93.62 285 LYS A C 1
ATOM 2296 O O . LYS A 1 285 ? -15.123 -22.190 2.701 1.00 93.62 285 LYS A O 1
ATOM 2301 N N . GLU A 1 286 ? -14.336 -21.035 4.466 1.00 93.81 286 GLU A N 1
ATOM 2302 C CA . GLU A 1 286 ? -15.629 -20.551 4.976 1.00 93.81 286 GLU A CA 1
ATOM 2303 C C . GLU A 1 286 ? -16.177 -19.341 4.195 1.00 93.81 286 GLU A C 1
ATOM 2305 O O . GLU A 1 286 ? -17.339 -18.975 4.368 1.00 93.81 286 GLU A O 1
ATOM 2310 N N . ARG A 1 287 ? -15.387 -18.765 3.275 1.00 95.06 287 ARG A N 1
ATOM 2311 C CA . ARG A 1 287 ? -15.723 -17.571 2.474 1.00 95.06 287 ARG A CA 1
ATOM 2312 C C . ARG A 1 287 ? -16.006 -16.337 3.326 1.00 95.06 287 ARG A C 1
ATOM 2314 O O . ARG A 1 287 ? -16.847 -15.507 2.985 1.00 95.06 287 ARG A O 1
ATOM 2321 N N . THR A 1 288 ? -15.291 -16.220 4.434 1.00 95.06 288 THR A N 1
ATOM 2322 C CA . THR A 1 288 ? -15.413 -15.106 5.375 1.00 95.06 288 THR A CA 1
ATOM 2323 C C . THR A 1 288 ? -14.306 -14.066 5.206 1.00 95.06 288 THR A C 1
ATOM 2325 O O . THR A 1 288 ? -14.318 -13.060 5.906 1.00 95.06 288 THR A O 1
ATOM 2328 N N . CYS A 1 289 ? -13.364 -14.281 4.286 1.00 96.56 289 CYS A N 1
ATOM 2329 C CA . CYS A 1 289 ? -12.300 -13.347 3.912 1.00 96.56 289 CYS A CA 1
ATOM 2330 C C . CYS A 1 289 ? -11.900 -13.510 2.449 1.00 96.56 289 CYS A C 1
ATOM 2332 O O . CYS A 1 289 ? -12.324 -14.436 1.753 1.00 96.56 289 CYS A O 1
ATOM 2334 N N . ILE A 1 290 ? -11.027 -12.606 2.023 1.00 97.06 290 ILE A N 1
ATOM 2335 C CA . ILE A 1 290 ? -10.345 -12.603 0.734 1.00 97.06 290 ILE A CA 1
ATOM 2336 C C . ILE A 1 290 ? -8.853 -12.301 0.942 1.00 97.06 290 ILE A C 1
ATOM 2338 O O . ILE A 1 290 ? -8.484 -11.776 1.992 1.00 97.06 290 ILE A O 1
ATOM 2342 N N . PRO A 1 291 ? -7.961 -12.657 0.004 1.00 97.81 291 PRO A N 1
ATOM 2343 C CA . PRO A 1 291 ? -6.531 -12.394 0.159 1.00 97.81 291 PRO A CA 1
ATOM 2344 C C . PRO A 1 291 ? -6.233 -10.900 0.320 1.00 97.81 291 PRO A C 1
ATOM 2346 O O . PRO A 1 291 ? -6.795 -10.081 -0.409 1.00 97.81 291 PRO A O 1
ATOM 2349 N N . VAL A 1 292 ? -5.313 -10.550 1.222 1.00 97.81 292 VAL A N 1
ATOM 2350 C CA . VAL A 1 292 ? -4.743 -9.196 1.264 1.00 97.81 292 VAL A CA 1
ATOM 2351 C C . VAL A 1 292 ? -3.835 -9.029 0.057 1.00 97.81 292 VAL A C 1
ATOM 2353 O O . VAL A 1 292 ? -3.000 -9.891 -0.238 1.00 97.81 292 VAL A O 1
ATOM 2356 N N . GLY A 1 293 ? -3.992 -7.919 -0.650 1.00 96.50 293 GLY A N 1
ATOM 2357 C CA . GLY A 1 293 ? -3.229 -7.646 -1.846 1.00 96.50 293 GLY A CA 1
ATOM 2358 C C . GLY A 1 293 ? -3.934 -6.725 -2.826 1.00 96.50 293 GLY A C 1
ATOM 2359 O O . GLY A 1 293 ? -5.003 -6.182 -2.576 1.00 96.50 293 GLY A O 1
ATOM 2360 N N . GLY A 1 294 ? -3.334 -6.599 -3.999 1.00 96.12 294 GLY A N 1
ATOM 2361 C CA . GLY A 1 294 ? -3.860 -5.796 -5.089 1.00 96.12 294 GLY A CA 1
ATOM 2362 C C . GLY A 1 294 ? -3.167 -6.143 -6.394 1.00 96.12 294 GLY A C 1
ATOM 2363 O O . GLY A 1 294 ? -3.014 -7.313 -6.748 1.00 96.12 294 GLY A O 1
ATOM 2364 N N . HIS A 1 295 ? -2.725 -5.121 -7.116 1.00 97.94 295 HIS A N 1
ATOM 2365 C CA . HIS A 1 295 ? -1.945 -5.291 -8.338 1.00 97.94 295 HIS A CA 1
ATOM 2366 C C . HIS A 1 295 ? -0.648 -4.505 -8.238 1.00 97.94 295 HIS A C 1
ATOM 2368 O O . HIS A 1 295 ? -0.649 -3.357 -7.796 1.00 97.94 295 HIS A O 1
ATOM 2374 N N . SER A 1 296 ? 0.441 -5.141 -8.649 1.00 98.50 296 SER A N 1
ATOM 2375 C CA . SER A 1 296 ? 1.723 -4.501 -8.931 1.00 98.50 296 SER A CA 1
ATOM 2376 C C . SER A 1 296 ? 1.706 -3.933 -10.349 1.00 98.50 296 SER A C 1
ATOM 2378 O O . SER A 1 296 ? 0.968 -4.417 -11.211 1.00 98.50 296 SER A O 1
ATOM 2380 N N . VAL A 1 297 ? 2.562 -2.950 -10.620 1.00 98.56 297 VAL A N 1
ATOM 2381 C CA . VAL A 1 297 ? 2.803 -2.428 -11.973 1.00 98.56 297 VAL A CA 1
ATOM 2382 C C . VAL A 1 297 ? 4.238 -2.714 -12.359 1.00 98.56 297 VAL A C 1
ATOM 2384 O O . VAL A 1 297 ? 5.153 -2.479 -11.574 1.00 98.56 297 VAL A O 1
ATOM 2387 N N . TRP A 1 298 ? 4.452 -3.160 -13.591 1.00 98.56 298 TRP A N 1
ATOM 2388 C CA . TRP A 1 298 ? 5.787 -3.215 -14.161 1.00 98.56 298 TRP A CA 1
ATOM 2389 C C . TRP A 1 298 ? 5.835 -2.619 -15.561 1.00 98.56 298 TRP A C 1
ATOM 2391 O O . TRP A 1 298 ? 4.843 -2.611 -16.290 1.00 98.56 298 TRP A O 1
ATOM 2401 N N . SER A 1 299 ? 6.989 -2.066 -15.927 1.00 98.50 299 SER A N 1
ATOM 2402 C CA . SER A 1 299 ? 7.160 -1.337 -17.180 1.00 98.50 299 SER A CA 1
ATOM 2403 C C . SER A 1 299 ? 8.577 -1.446 -17.714 1.00 98.50 299 SER A C 1
ATOM 2405 O O . SER A 1 299 ? 9.520 -1.065 -17.027 1.00 98.50 299 SER A O 1
ATOM 2407 N N . ALA A 1 300 ? 8.743 -1.909 -18.949 1.00 97.75 300 ALA A N 1
ATOM 2408 C CA . ALA A 1 300 ? 10.041 -1.913 -19.616 1.00 97.75 300 ALA A CA 1
ATOM 2409 C C . ALA A 1 300 ? 10.272 -0.619 -20.398 1.00 97.75 300 ALA A C 1
ATOM 2411 O O . ALA A 1 300 ? 9.368 -0.129 -21.073 1.00 97.75 300 ALA A O 1
ATOM 2412 N N . LEU A 1 301 ? 11.495 -0.086 -20.349 1.00 96.44 301 LEU A N 1
ATOM 2413 C CA . LEU A 1 301 ? 11.883 1.034 -21.199 1.00 96.44 301 LEU A CA 1
ATOM 2414 C C . LEU A 1 301 ? 12.007 0.570 -22.656 1.00 96.44 301 LEU A C 1
ATOM 2416 O O . LEU A 1 301 ? 12.858 -0.256 -22.997 1.00 96.44 301 LEU A O 1
ATOM 2420 N N . GLY A 1 302 ? 11.166 1.123 -23.528 1.00 92.88 302 GLY A N 1
ATOM 2421 C CA . GLY A 1 302 ? 11.091 0.706 -24.922 1.00 92.88 302 GLY A CA 1
ATOM 2422 C C . GLY A 1 302 ? 10.333 -0.615 -25.096 1.00 92.88 302 GLY A C 1
ATOM 2423 O O . GLY A 1 302 ? 9.530 -1.011 -24.257 1.00 92.88 302 GLY A O 1
ATOM 2424 N N . ARG A 1 303 ? 10.549 -1.296 -26.226 1.00 91.62 303 ARG A N 1
ATOM 2425 C CA . ARG A 1 303 ? 9.866 -2.562 -26.535 1.00 91.62 303 ARG A CA 1
ATOM 2426 C C . ARG A 1 303 ? 10.710 -3.752 -26.090 1.00 91.62 303 ARG A C 1
ATOM 2428 O O . ARG A 1 303 ? 11.889 -3.832 -26.431 1.00 91.62 303 ARG A O 1
ATOM 2435 N N . ILE A 1 304 ? 10.109 -4.712 -25.397 1.00 91.25 304 ILE A N 1
ATOM 2436 C CA . ILE A 1 304 ? 10.736 -5.998 -25.089 1.00 91.25 304 ILE A CA 1
ATOM 2437 C C . ILE A 1 304 ? 10.790 -6.843 -26.359 1.00 91.25 304 ILE A C 1
ATOM 2439 O O . ILE A 1 304 ? 9.758 -7.184 -26.952 1.00 91.25 304 ILE A O 1
ATOM 2443 N N . ASN A 1 305 ? 12.000 -7.251 -26.741 1.00 86.62 305 ASN A N 1
ATOM 2444 C CA . ASN A 1 305 ? 12.204 -8.162 -27.859 1.00 86.62 305 ASN A CA 1
ATOM 2445 C C . ASN A 1 305 ? 12.050 -9.627 -27.422 1.00 86.62 305 ASN A C 1
ATOM 2447 O O . ASN A 1 305 ? 13.019 -10.314 -27.100 1.00 86.62 305 ASN A O 1
ATOM 2451 N N . SER A 1 306 ? 10.815 -10.123 -27.465 1.00 84.31 306 SER A N 1
ATOM 2452 C CA . SER A 1 306 ? 10.485 -11.517 -27.150 1.00 84.31 306 SER A CA 1
ATOM 2453 C C . SER A 1 306 ? 11.017 -12.534 -28.174 1.00 84.31 306 SER A C 1
ATOM 2455 O O . SER A 1 306 ? 10.932 -13.734 -27.920 1.00 84.31 306 SER A O 1
ATOM 2457 N N . SER A 1 307 ? 11.576 -12.077 -29.303 1.00 83.81 307 SER A N 1
ATOM 2458 C CA . SER A 1 307 ? 12.134 -12.941 -30.355 1.00 83.81 307 SER A CA 1
ATOM 2459 C C . SER A 1 307 ? 13.544 -13.442 -30.033 1.00 83.81 307 SER A C 1
ATOM 2461 O O . SER A 1 307 ? 13.956 -14.464 -30.573 1.00 83.81 307 SER A O 1
ATOM 2463 N N . LYS A 1 308 ? 14.289 -12.746 -29.159 1.00 86.81 308 LYS A N 1
ATOM 2464 C CA . LYS A 1 308 ? 15.615 -13.201 -28.709 1.00 86.81 308 LYS A CA 1
ATOM 2465 C C . LYS A 1 308 ? 15.487 -14.480 -27.875 1.00 86.81 308 LYS A C 1
ATOM 2467 O O . LYS A 1 308 ? 14.510 -14.582 -27.126 1.00 86.81 308 LYS A O 1
ATOM 2472 N N . PRO A 1 309 ? 16.434 -15.431 -27.944 1.00 89.75 309 PRO A N 1
ATOM 2473 C CA . PRO A 1 309 ? 16.450 -16.560 -27.017 1.00 89.75 309 PRO A CA 1
ATOM 2474 C C . PRO A 1 309 ? 16.656 -16.058 -25.574 1.00 89.75 309 PRO A C 1
ATOM 2476 O O . PRO A 1 309 ? 17.253 -14.996 -25.396 1.00 89.75 309 PRO A O 1
ATOM 2479 N N . PRO A 1 310 ? 16.164 -16.772 -24.541 1.00 89.12 310 PRO A N 1
ATOM 2480 C CA . PRO A 1 310 ? 16.268 -16.328 -23.147 1.00 89.12 310 PRO A CA 1
ATOM 2481 C C . PRO A 1 310 ? 17.688 -15.942 -22.707 1.00 89.12 310 PRO A C 1
ATOM 2483 O O . PRO A 1 310 ? 17.852 -14.896 -22.091 1.00 89.12 310 PRO A O 1
ATOM 2486 N N . SER A 1 311 ? 18.707 -16.702 -23.129 1.00 89.38 311 SER A N 1
ATOM 2487 C CA . SER A 1 311 ? 20.127 -16.459 -22.816 1.00 89.38 311 SER A CA 1
ATOM 2488 C C . SER A 1 311 ? 20.664 -15.103 -23.278 1.00 89.38 311 SER A C 1
ATOM 2490 O O . SER A 1 311 ? 21.630 -14.598 -22.714 1.00 89.38 311 SER A O 1
ATOM 2492 N N . ASP A 1 312 ? 20.049 -14.514 -24.304 1.00 92.25 312 ASP A N 1
ATOM 2493 C CA . ASP A 1 312 ? 20.508 -13.265 -24.920 1.00 92.25 312 ASP A CA 1
ATOM 2494 C C . ASP A 1 312 ? 19.703 -12.060 -24.414 1.00 92.25 312 ASP A C 1
ATOM 2496 O O . ASP A 1 312 ? 19.902 -10.923 -24.855 1.00 92.25 312 ASP A O 1
ATOM 2500 N N . ARG A 1 313 ? 18.740 -12.301 -23.518 1.00 94.19 313 ARG A N 1
ATOM 2501 C CA . ARG A 1 313 ? 17.929 -11.260 -22.897 1.00 94.19 313 ARG A CA 1
ATOM 2502 C C . ARG A 1 313 ? 18.599 -10.836 -21.605 1.00 94.19 313 ARG A C 1
ATOM 2504 O O . ARG A 1 313 ? 18.775 -11.645 -20.699 1.00 94.19 313 ARG A O 1
ATOM 2511 N N . LYS A 1 314 ? 18.928 -9.550 -21.530 1.00 95.94 314 LYS A N 1
ATOM 2512 C CA . LYS A 1 314 ? 19.545 -8.940 -20.360 1.00 95.94 314 LYS A CA 1
ATOM 2513 C C . LYS A 1 314 ? 18.665 -7.821 -19.843 1.00 95.94 314 LYS A C 1
ATOM 2515 O O . LYS A 1 314 ? 18.347 -6.898 -20.597 1.00 95.94 314 LYS A O 1
ATOM 2520 N N . TYR A 1 315 ? 18.294 -7.894 -18.574 1.00 97.06 315 TYR A N 1
ATOM 2521 C CA . TYR A 1 315 ? 17.433 -6.913 -17.929 1.00 97.06 315 TYR A CA 1
ATOM 2522 C C . TYR A 1 315 ? 18.105 -6.323 -16.693 1.00 97.06 315 TYR A C 1
ATOM 2524 O O . TYR A 1 315 ? 18.879 -6.992 -16.007 1.00 97.06 315 TYR A O 1
ATOM 2532 N N . LEU A 1 316 ? 17.792 -5.058 -16.428 1.00 97.75 316 LEU A N 1
ATOM 2533 C CA . LEU A 1 316 ? 18.042 -4.406 -15.150 1.00 97.75 316 LEU A CA 1
ATOM 2534 C C . LEU A 1 316 ? 16.681 -4.112 -14.528 1.00 97.75 316 LEU A C 1
ATOM 2536 O O . LEU A 1 316 ? 15.941 -3.270 -15.034 1.00 97.75 316 LEU A O 1
ATOM 2540 N N . PHE A 1 317 ? 16.332 -4.835 -13.474 1.00 98.44 317 PHE A N 1
ATOM 2541 C CA . PHE A 1 317 ? 15.111 -4.615 -12.718 1.00 98.44 317 PHE A CA 1
ATOM 2542 C C . PHE A 1 317 ? 15.356 -3.507 -11.705 1.00 98.44 317 PHE A C 1
ATOM 2544 O O . PHE A 1 317 ? 16.269 -3.607 -10.896 1.00 98.44 317 PHE A O 1
ATOM 2551 N N . ILE A 1 318 ? 14.545 -2.456 -11.747 1.00 98.62 318 ILE A N 1
ATOM 2552 C CA . ILE A 1 318 ? 14.529 -1.396 -10.743 1.00 98.62 318 ILE A CA 1
ATOM 2553 C C . ILE A 1 318 ? 13.214 -1.524 -9.994 1.00 98.62 318 ILE A C 1
ATOM 2555 O O . ILE A 1 318 ? 12.160 -1.469 -10.625 1.00 98.62 318 ILE A O 1
ATOM 2559 N N . THR A 1 319 ? 13.255 -1.732 -8.683 1.00 98.62 319 THR A N 1
ATOM 2560 C CA . THR A 1 319 ? 12.045 -2.047 -7.915 1.00 98.62 319 THR A CA 1
ATOM 2561 C C . THR A 1 319 ? 11.844 -1.092 -6.746 1.00 98.62 319 THR A C 1
ATOM 2563 O O . THR A 1 319 ? 12.811 -0.606 -6.161 1.00 98.62 319 THR A O 1
ATOM 2566 N N . ALA A 1 320 ? 10.583 -0.821 -6.416 1.00 98.44 320 ALA A N 1
ATOM 2567 C CA . ALA A 1 320 ? 10.182 -0.101 -5.216 1.00 98.44 320 ALA A CA 1
ATOM 2568 C C . ALA A 1 320 ? 8.812 -0.609 -4.723 1.00 98.44 320 ALA A C 1
ATOM 2570 O O . ALA A 1 320 ? 7.975 -1.008 -5.545 1.00 98.44 320 ALA A O 1
ATOM 2571 N N . PRO A 1 321 ? 8.554 -0.589 -3.405 1.00 97.62 321 PRO A N 1
ATOM 2572 C CA . PRO A 1 321 ? 7.220 -0.829 -2.866 1.00 97.62 321 PRO A CA 1
ATOM 2573 C C . PRO A 1 321 ? 6.272 0.329 -3.215 1.00 97.62 321 PRO A C 1
ATOM 2575 O O . PRO A 1 321 ? 6.697 1.482 -3.285 1.00 97.62 321 PRO A O 1
ATOM 2578 N N . MET A 1 322 ? 4.988 0.034 -3.427 1.00 96.94 322 MET A N 1
ATOM 2579 C CA . MET A 1 322 ? 3.933 1.050 -3.606 1.00 96.94 322 MET A CA 1
ATOM 2580 C C . MET A 1 322 ? 2.847 1.013 -2.528 1.00 96.94 322 MET A C 1
ATOM 2582 O O . MET A 1 322 ? 1.950 1.855 -2.551 1.00 96.94 322 MET A O 1
ATOM 2586 N N . ASP A 1 323 ? 2.919 0.050 -1.612 1.00 97.38 323 ASP A N 1
ATOM 2587 C CA . ASP A 1 323 ? 2.021 -0.083 -0.471 1.00 97.38 323 ASP A CA 1
ATOM 2588 C C . ASP A 1 323 ? 2.666 0.360 0.841 1.00 97.38 323 ASP A C 1
ATOM 2590 O O . ASP A 1 323 ? 3.885 0.401 0.961 1.00 97.38 323 ASP A O 1
ATOM 2594 N N . SER A 1 324 ? 1.836 0.658 1.836 1.00 96.12 324 SER A N 1
ATOM 2595 C CA . SER A 1 324 ? 2.259 0.858 3.221 1.00 96.12 324 SER A CA 1
ATOM 2596 C C . SER A 1 324 ? 1.176 0.374 4.182 1.00 96.12 324 SER A C 1
ATOM 2598 O O . SER A 1 324 ? 0.080 -0.015 3.766 1.00 96.12 324 SER A O 1
ATOM 2600 N N . TYR A 1 325 ? 1.460 0.404 5.481 1.00 95.19 325 TYR A N 1
ATOM 2601 C CA . TYR A 1 325 ? 0.574 -0.134 6.507 1.00 95.19 325 TYR A CA 1
ATOM 2602 C C . TYR A 1 325 ? 0.359 0.840 7.672 1.00 95.19 325 TYR A C 1
ATOM 2604 O O . TYR A 1 325 ? 1.140 1.759 7.903 1.00 95.19 325 TYR A O 1
ATOM 2612 N N . ALA A 1 326 ? -0.774 0.681 8.355 1.00 95.25 326 ALA A N 1
ATOM 2613 C CA . ALA A 1 326 ? -1.168 1.385 9.572 1.00 95.25 326 ALA A CA 1
ATOM 2614 C C . ALA A 1 326 ? -2.382 0.661 10.183 1.00 95.25 326 ALA A C 1
ATOM 2616 O O . ALA A 1 326 ? -3.061 -0.099 9.493 1.00 95.25 326 ALA A O 1
ATOM 2617 N N . LEU A 1 327 ? -2.722 0.958 11.446 1.00 94.69 327 LEU A N 1
ATOM 2618 C CA . LEU A 1 327 ? -3.906 0.365 12.097 1.00 94.69 327 LEU A CA 1
ATOM 2619 C C . LEU A 1 327 ? -5.205 0.691 11.345 1.00 94.69 327 LEU A C 1
ATOM 2621 O O . LEU A 1 327 ? -6.099 -0.144 11.244 1.00 94.69 327 LEU A O 1
ATOM 2625 N N . PHE A 1 328 ? -5.299 1.916 10.826 1.00 96.25 328 PHE A N 1
ATOM 2626 C CA . PHE A 1 328 ? -6.407 2.370 9.995 1.00 96.25 328 PHE A CA 1
ATOM 2627 C C . PHE A 1 328 ? -5.932 2.412 8.537 1.00 96.25 328 PHE A C 1
ATOM 2629 O O . PHE A 1 328 ? -5.071 3.245 8.230 1.00 96.25 328 PHE A O 1
ATOM 2636 N N . PRO A 1 329 ? -6.477 1.574 7.634 1.00 95.56 329 PRO A N 1
ATOM 2637 C CA . PRO A 1 329 ? -6.045 1.501 6.239 1.00 95.56 329 PRO A CA 1
ATOM 2638 C C . PRO A 1 329 ? -5.997 2.850 5.519 1.00 95.56 329 PRO A C 1
ATOM 2640 O O . PRO A 1 329 ? -5.070 3.114 4.764 1.00 95.56 329 PRO A O 1
ATOM 2643 N N . GLU A 1 330 ? -6.932 3.756 5.794 1.00 94.31 330 GLU A N 1
ATOM 2644 C CA . GLU A 1 330 ? -6.969 5.082 5.161 1.00 94.31 330 GLU A CA 1
ATOM 2645 C C . GLU A 1 330 ? -5.818 6.011 5.577 1.00 94.31 330 GLU A C 1
ATOM 2647 O O . GLU A 1 330 ? -5.591 7.031 4.933 1.00 94.31 330 GLU A O 1
ATOM 2652 N N . LEU A 1 331 ? -5.092 5.677 6.647 1.00 94.56 331 LEU A N 1
ATOM 2653 C CA . LEU A 1 331 ? -3.968 6.459 7.168 1.00 94.56 331 LEU A CA 1
ATOM 2654 C C . LEU A 1 331 ? -2.607 5.809 6.923 1.00 94.56 331 LEU A C 1
ATOM 2656 O O . LEU A 1 331 ? -1.600 6.284 7.441 1.00 94.56 331 LEU A O 1
ATOM 2660 N N . SER A 1 332 ? -2.564 4.738 6.136 1.00 96.31 332 SER A N 1
ATOM 2661 C CA . SER A 1 332 ? -1.337 4.047 5.722 1.00 96.31 332 SER A CA 1
ATOM 2662 C C . SER A 1 332 ? -0.557 4.845 4.665 1.00 96.31 332 SER A C 1
ATOM 2664 O O . SER A 1 332 ? -0.286 4.367 3.569 1.00 96.31 332 SER A O 1
ATOM 2666 N N . MET A 1 333 ? -0.261 6.117 4.933 1.00 95.81 333 MET A N 1
ATOM 2667 C CA . MET A 1 333 ? 0.350 7.012 3.945 1.00 95.81 333 MET A CA 1
ATOM 2668 C C . MET A 1 333 ? 1.739 6.527 3.512 1.00 95.81 333 MET A C 1
ATOM 2670 O O . MET A 1 333 ? 2.018 6.527 2.317 1.00 95.81 333 MET A O 1
ATOM 2674 N N . GLY A 1 334 ? 2.591 6.084 4.441 1.00 95.38 334 GLY A N 1
ATOM 2675 C CA . GLY A 1 334 ? 3.891 5.497 4.097 1.00 95.38 334 GLY A CA 1
ATOM 2676 C C . GLY A 1 334 ? 4.838 6.449 3.376 1.00 95.38 334 GLY A C 1
ATOM 2677 O O . GLY A 1 334 ? 5.608 6.014 2.516 1.00 95.38 334 GLY A O 1
ATOM 2678 N N . ALA A 1 335 ? 4.724 7.756 3.631 1.00 94.56 335 ALA A N 1
ATOM 2679 C CA . ALA A 1 335 ? 5.464 8.783 2.910 1.00 94.56 335 ALA A CA 1
ATOM 2680 C C . ALA A 1 335 ? 6.967 8.515 2.967 1.00 94.56 335 ALA A C 1
ATOM 2682 O O . ALA A 1 335 ? 7.645 8.562 1.932 1.00 94.56 335 ALA A O 1
ATOM 2683 N N . SER A 1 336 ? 7.465 8.194 4.164 1.00 92.06 336 SER A N 1
ATOM 2684 C CA . SER A 1 336 ? 8.866 7.893 4.383 1.00 92.06 336 SER A CA 1
ATOM 2685 C C . SER A 1 336 ? 9.257 6.451 4.179 1.00 92.06 336 SER A C 1
ATOM 2687 O O . SER A 1 336 ? 10.342 6.177 3.655 1.00 92.06 336 SER A O 1
ATOM 2689 N N . ALA A 1 337 ? 8.373 5.549 4.574 1.00 91.06 337 ALA A N 1
ATOM 2690 C CA . ALA A 1 337 ? 8.660 4.139 4.563 1.00 91.06 337 ALA A CA 1
ATOM 2691 C C . ALA A 1 337 ? 8.723 3.583 3.117 1.00 91.06 337 ALA A C 1
ATOM 2693 O O . ALA A 1 337 ? 9.697 2.910 2.768 1.00 91.06 337 ALA A O 1
ATOM 2694 N N . GLU A 1 338 ? 7.791 3.950 2.226 1.00 94.75 338 GLU A N 1
ATOM 2695 C CA . GLU A 1 338 ? 7.692 3.332 0.889 1.00 94.75 338 GLU A CA 1
ATOM 2696 C C . GLU A 1 338 ? 7.516 4.334 -0.258 1.00 94.75 338 GLU A C 1
ATOM 2698 O O . GLU A 1 338 ? 8.202 4.245 -1.280 1.00 94.75 338 GLU A O 1
ATOM 2703 N N . ILE A 1 339 ? 6.654 5.339 -0.105 1.00 96.69 339 ILE A N 1
ATOM 2704 C CA . ILE A 1 339 ? 6.240 6.183 -1.234 1.00 96.69 339 ILE A CA 1
ATOM 2705 C C . ILE A 1 339 ? 7.368 7.060 -1.774 1.00 96.69 339 ILE A C 1
ATOM 2707 O O . ILE A 1 339 ? 7.435 7.302 -2.980 1.00 96.69 339 ILE A O 1
ATOM 2711 N N . THR A 1 340 ? 8.303 7.497 -0.930 1.00 96.44 340 THR A N 1
ATOM 2712 C CA . THR A 1 340 ? 9.484 8.222 -1.420 1.00 96.44 340 THR A CA 1
ATOM 2713 C C . THR A 1 340 ? 10.348 7.350 -2.337 1.00 96.44 340 THR A C 1
ATOM 2715 O O . THR A 1 340 ? 10.850 7.844 -3.347 1.00 96.44 340 THR A O 1
ATOM 2718 N N . ALA A 1 341 ? 10.486 6.051 -2.052 1.00 97.12 341 ALA A N 1
ATOM 2719 C CA . ALA A 1 341 ? 11.220 5.133 -2.924 1.00 97.12 341 ALA A CA 1
ATOM 2720 C C . ALA A 1 341 ? 10.513 4.958 -4.278 1.00 97.12 341 ALA A C 1
ATOM 2722 O O . ALA A 1 341 ? 11.159 5.043 -5.326 1.00 97.12 341 ALA A O 1
ATOM 2723 N N . LEU A 1 342 ? 9.183 4.813 -4.267 1.00 98.31 342 LEU A N 1
ATOM 2724 C CA . LEU A 1 342 ? 8.364 4.787 -5.482 1.00 98.31 342 LEU A CA 1
ATOM 2725 C C . LEU A 1 342 ? 8.524 6.073 -6.308 1.00 98.31 342 LEU A C 1
ATOM 2727 O O . LEU A 1 342 ? 8.766 6.010 -7.515 1.00 98.31 342 LEU A O 1
ATOM 2731 N N . ALA A 1 343 ? 8.433 7.238 -5.662 1.00 98.00 343 ALA A N 1
ATOM 2732 C CA . ALA A 1 343 ? 8.568 8.540 -6.309 1.00 98.00 343 ALA A CA 1
ATOM 2733 C C . ALA A 1 343 ? 9.948 8.722 -6.957 1.00 98.00 343 ALA A C 1
ATOM 2735 O O . ALA A 1 343 ? 10.047 9.189 -8.095 1.00 98.00 343 ALA A O 1
ATOM 2736 N N . VAL A 1 344 ? 11.011 8.294 -6.269 1.00 98.12 344 VAL A N 1
ATOM 2737 C CA . VAL A 1 344 ? 12.376 8.285 -6.807 1.00 98.12 344 VAL A CA 1
ATOM 2738 C C . VAL A 1 344 ? 12.488 7.351 -8.012 1.00 98.12 344 VAL A C 1
ATOM 2740 O O . VAL A 1 344 ? 12.999 7.774 -9.048 1.00 98.12 344 VAL A O 1
ATOM 2743 N N . MET A 1 345 ? 11.968 6.122 -7.932 1.00 98.62 345 MET A N 1
ATOM 2744 C CA . MET A 1 345 ? 11.978 5.176 -9.055 1.00 98.62 345 MET A CA 1
ATOM 2745 C C . MET A 1 345 ? 11.256 5.737 -10.289 1.00 98.62 345 MET A C 1
ATOM 2747 O O . MET A 1 345 ? 11.751 5.620 -11.411 1.00 98.62 345 MET A O 1
ATOM 2751 N N . MET A 1 346 ? 10.102 6.373 -10.096 1.00 98.69 346 MET A N 1
ATOM 2752 C CA . MET A 1 346 ? 9.338 7.000 -11.174 1.00 98.69 346 MET A CA 1
ATOM 2753 C C . MET A 1 346 ? 10.086 8.196 -11.787 1.00 98.69 346 MET A C 1
ATOM 2755 O O . MET A 1 346 ? 10.148 8.315 -13.011 1.00 98.69 346 MET A O 1
ATOM 2759 N N . ALA A 1 347 ? 10.730 9.039 -10.975 1.00 98.62 347 ALA A N 1
ATOM 2760 C CA . ALA A 1 347 ? 11.572 10.128 -11.478 1.00 98.62 347 ALA A CA 1
ATOM 2761 C C . ALA A 1 347 ? 12.802 9.609 -12.249 1.00 98.62 347 ALA A C 1
ATOM 2763 O O . ALA A 1 347 ? 13.159 10.159 -13.291 1.00 98.62 347 ALA A O 1
ATOM 2764 N N . ILE A 1 348 ? 13.415 8.510 -11.793 1.00 98.69 348 ILE A N 1
ATOM 2765 C CA . ILE A 1 348 ? 14.479 7.817 -12.532 1.00 98.69 348 ILE A CA 1
ATOM 2766 C C . ILE A 1 348 ? 13.950 7.339 -13.888 1.00 98.69 348 ILE A C 1
ATOM 2768 O O . ILE A 1 348 ? 14.600 7.574 -14.903 1.00 98.69 348 ILE A O 1
ATOM 2772 N N . ALA A 1 349 ? 12.769 6.714 -13.938 1.00 98.56 349 ALA A N 1
ATOM 2773 C CA . ALA A 1 349 ? 12.171 6.262 -15.194 1.00 98.56 349 ALA A CA 1
ATOM 2774 C C . ALA A 1 349 ? 11.935 7.417 -16.179 1.00 98.56 349 ALA A C 1
ATOM 2776 O O . ALA A 1 349 ? 12.279 7.300 -17.355 1.00 98.56 349 ALA A O 1
ATOM 2777 N N . GLU A 1 350 ? 11.425 8.558 -15.706 1.00 98.44 350 GLU A N 1
ATOM 2778 C CA . GLU A 1 350 ? 11.297 9.770 -16.522 1.00 98.44 350 GLU A CA 1
ATOM 2779 C C . GLU A 1 350 ? 12.651 10.217 -17.097 1.00 98.44 350 GLU A C 1
ATOM 2781 O O . GLU A 1 350 ? 12.766 10.417 -18.313 1.00 98.44 350 GLU A O 1
ATOM 2786 N N . THR A 1 351 ? 13.672 10.358 -16.248 1.00 98.25 351 THR A N 1
ATOM 2787 C CA . THR A 1 351 ? 14.992 10.866 -16.644 1.00 98.25 351 THR A CA 1
ATOM 2788 C C . THR A 1 351 ? 15.713 9.919 -17.596 1.00 98.25 351 THR A C 1
ATOM 2790 O O . THR A 1 351 ? 16.171 10.355 -18.653 1.00 98.25 351 THR A O 1
ATOM 2793 N N . VAL A 1 352 ? 15.773 8.625 -17.274 1.00 97.38 352 VAL A N 1
ATOM 2794 C CA . VAL A 1 352 ? 16.438 7.608 -18.105 1.00 97.38 352 VAL A CA 1
ATOM 2795 C C . VAL A 1 352 ? 15.746 7.501 -19.463 1.00 97.38 352 VAL A C 1
ATOM 2797 O O . VAL A 1 352 ? 16.409 7.443 -20.498 1.00 97.38 352 VAL A O 1
ATOM 2800 N N . ALA A 1 353 ? 14.412 7.550 -19.498 1.00 96.56 353 ALA A N 1
ATOM 2801 C CA . ALA A 1 353 ? 13.688 7.504 -20.758 1.00 96.56 353 ALA A CA 1
ATOM 2802 C C . ALA A 1 353 ? 13.836 8.782 -21.593 1.00 96.56 353 ALA A C 1
ATOM 2804 O O . ALA A 1 353 ? 13.810 8.722 -22.823 1.00 96.56 353 ALA A O 1
ATOM 2805 N N . SER A 1 354 ? 13.947 9.948 -20.953 1.00 95.81 354 SER A N 1
ATOM 2806 C CA . SER A 1 354 ? 14.260 11.204 -21.641 1.00 95.81 354 SER A CA 1
ATOM 2807 C C . SER A 1 354 ? 15.646 11.130 -22.282 1.00 95.81 354 SER A C 1
ATOM 2809 O O . SER A 1 354 ? 15.780 11.369 -23.481 1.00 95.81 354 SER A O 1
ATOM 2811 N N . TYR A 1 355 ? 16.642 10.685 -21.513 1.00 95.12 355 TYR A N 1
ATOM 2812 C CA . TYR A 1 355 ? 18.017 10.505 -21.968 1.00 95.12 355 TYR A CA 1
ATOM 2813 C C . TYR A 1 355 ? 18.123 9.515 -23.135 1.00 95.12 355 TYR A C 1
ATOM 2815 O O . TYR A 1 355 ? 18.710 9.815 -24.170 1.00 95.12 355 TYR A O 1
ATOM 2823 N N . TRP A 1 356 ? 17.478 8.352 -23.029 1.00 93.31 356 TRP A N 1
ATOM 2824 C CA . TRP A 1 356 ? 17.486 7.355 -24.100 1.00 93.31 356 TRP A CA 1
ATOM 2825 C C . TRP A 1 356 ? 16.926 7.898 -25.429 1.00 93.31 356 TRP A C 1
ATOM 2827 O O . TRP A 1 356 ? 17.435 7.575 -26.501 1.00 93.31 356 TRP A O 1
ATOM 2837 N N . ARG A 1 357 ? 15.907 8.769 -25.385 1.00 91.38 357 ARG A N 1
ATOM 2838 C CA . ARG A 1 357 ? 15.311 9.356 -26.598 1.00 91.38 357 ARG A CA 1
ATOM 2839 C C . ARG A 1 357 ? 16.202 10.376 -27.294 1.00 91.38 357 ARG A C 1
ATOM 2841 O O . ARG A 1 357 ? 16.060 10.538 -28.503 1.00 91.38 357 ARG A O 1
ATOM 2848 N N . THR A 1 358 ? 17.074 11.081 -26.574 1.00 90.38 358 THR A N 1
ATOM 2849 C CA . THR A 1 358 ? 17.987 12.055 -27.197 1.00 90.38 358 THR A CA 1
ATOM 2850 C C . THR A 1 358 ? 19.142 11.369 -27.926 1.00 90.38 358 THR A C 1
ATOM 2852 O O . THR A 1 358 ? 19.702 11.947 -28.851 1.00 90.38 358 THR A O 1
ATOM 2855 N N . ARG A 1 359 ? 19.448 10.115 -27.572 1.00 82.56 359 ARG A N 1
ATOM 2856 C CA . ARG A 1 359 ? 20.517 9.276 -28.141 1.00 82.56 359 ARG A CA 1
ATOM 2857 C C . ARG A 1 359 ? 20.023 8.334 -29.249 1.00 82.56 359 ARG A C 1
ATOM 2859 O O . ARG A 1 359 ? 20.553 7.242 -29.423 1.00 82.56 359 ARG A O 1
ATOM 2866 N N . ALA A 1 360 ? 18.990 8.734 -29.992 1.00 57.59 360 ALA A N 1
ATOM 2867 C CA . ALA A 1 360 ? 18.212 7.882 -30.897 1.00 57.59 360 ALA A CA 1
ATOM 2868 C C . ALA A 1 360 ? 18.992 7.184 -32.036 1.00 57.59 360 ALA A C 1
ATOM 2870 O O . ALA A 1 360 ? 18.366 6.443 -32.793 1.00 57.59 360 ALA A O 1
ATOM 2871 N N . ASP A 1 361 ? 20.306 7.352 -32.152 1.00 58.81 361 ASP A N 1
ATOM 2872 C CA . ASP A 1 361 ? 21.131 6.775 -33.216 1.00 58.81 361 ASP A CA 1
ATOM 2873 C C . ASP A 1 361 ? 21.980 5.562 -32.757 1.00 58.81 361 ASP A C 1
ATOM 2875 O O . ASP A 1 361 ? 22.482 4.823 -33.600 1.00 58.81 361 ASP A O 1
ATOM 2879 N N . GLU A 1 362 ? 22.053 5.254 -31.452 1.00 58.03 362 GLU A N 1
ATOM 2880 C CA . GLU A 1 362 ? 22.878 4.160 -30.891 1.00 58.03 362 GLU A CA 1
ATOM 2881 C C . GLU A 1 362 ? 22.005 3.143 -30.119 1.00 58.03 362 GLU A C 1
ATOM 2883 O O . GLU A 1 362 ? 21.812 3.233 -28.909 1.00 58.03 362 GLU A O 1
ATOM 2888 N N . ARG A 1 363 ? 21.360 2.202 -30.832 1.00 66.31 363 ARG A N 1
ATOM 2889 C CA . ARG A 1 363 ? 20.178 1.465 -30.324 1.00 66.31 363 ARG A CA 1
ATOM 2890 C C . ARG A 1 363 ? 20.396 -0.008 -29.985 1.00 66.31 363 ARG A C 1
ATOM 2892 O O . ARG A 1 363 ? 19.784 -0.882 -30.601 1.00 66.31 363 ARG A O 1
ATOM 2899 N N . GLU A 1 364 ? 21.124 -0.284 -28.915 1.00 84.50 364 GLU A N 1
ATOM 2900 C CA . GLU A 1 364 ? 20.886 -1.519 -28.169 1.00 84.50 364 GLU A CA 1
ATOM 2901 C C . GLU A 1 364 ? 21.165 -1.318 -26.681 1.00 84.50 364 GLU A C 1
ATOM 2903 O O . GLU A 1 364 ? 22.199 -0.781 -26.299 1.00 84.50 364 GLU A O 1
ATOM 2908 N N . PHE A 1 365 ? 20.228 -1.743 -25.832 1.00 92.19 365 PHE A N 1
ATOM 2909 C CA . PHE A 1 365 ? 20.483 -1.787 -24.399 1.00 92.19 365 PHE A CA 1
ATOM 2910 C C . PHE A 1 365 ? 21.504 -2.886 -24.108 1.00 92.19 365 PHE A C 1
ATOM 2912 O O . PHE A 1 365 ? 21.289 -4.038 -24.488 1.00 92.19 365 PHE A O 1
ATOM 2919 N N . LYS A 1 366 ? 22.558 -2.559 -23.354 1.00 93.81 366 LYS A N 1
ATOM 2920 C CA . LYS A 1 366 ? 23.410 -3.574 -22.719 1.00 93.81 366 LYS A CA 1
ATOM 2921 C C . LYS A 1 366 ? 22.582 -4.424 -21.754 1.00 93.81 366 LYS A C 1
ATOM 2923 O O . LYS A 1 366 ? 22.697 -5.649 -21.750 1.00 93.81 366 LYS A O 1
ATOM 2928 N N . ARG A 1 367 ? 21.711 -3.761 -20.985 1.00 95.25 367 ARG A N 1
ATOM 2929 C CA . ARG A 1 367 ? 20.663 -4.351 -20.142 1.00 95.25 367 ARG A CA 1
ATOM 2930 C C . ARG A 1 367 ? 19.417 -3.476 -20.230 1.00 95.25 367 ARG A C 1
ATOM 2932 O O . ARG A 1 367 ? 19.496 -2.280 -19.973 1.00 95.25 367 ARG A O 1
ATOM 2939 N N . GLN A 1 368 ? 18.275 -4.031 -20.624 1.00 97.06 368 GLN A N 1
ATOM 2940 C CA . GLN A 1 368 ? 17.043 -3.250 -20.765 1.00 97.06 368 GLN A CA 1
ATOM 2941 C C . GLN A 1 368 ? 16.462 -2.918 -19.378 1.00 97.06 368 GLN A C 1
ATOM 2943 O O . GLN A 1 368 ? 16.179 -3.853 -18.622 1.00 97.06 368 GLN A O 1
ATOM 2948 N N . PRO A 1 369 ? 16.246 -1.632 -19.034 1.00 98.00 369 PRO A N 1
ATOM 2949 C CA . PRO A 1 369 ? 15.607 -1.258 -17.775 1.00 98.00 369 PRO A CA 1
ATOM 2950 C C . PRO A 1 369 ? 14.153 -1.729 -17.712 1.00 98.00 369 PRO A C 1
ATOM 2952 O O . PRO A 1 369 ? 13.384 -1.517 -18.656 1.00 98.00 369 PRO A O 1
ATOM 2955 N N . VAL A 1 370 ? 13.769 -2.327 -16.585 1.00 98.62 370 VAL A N 1
ATOM 2956 C CA . VAL A 1 370 ? 12.390 -2.711 -16.265 1.00 98.62 370 VAL A CA 1
ATOM 2957 C C . VAL A 1 370 ? 12.069 -2.251 -14.849 1.00 98.62 370 VAL A C 1
ATOM 2959 O O . VAL A 1 370 ? 12.731 -2.644 -13.897 1.00 98.62 370 VAL A O 1
ATOM 2962 N N . TYR A 1 371 ? 11.056 -1.408 -14.712 1.00 98.81 371 TYR A N 1
ATOM 2963 C CA . TYR A 1 371 ? 10.639 -0.820 -13.444 1.00 98.81 371 TYR A CA 1
ATOM 2964 C C . TYR A 1 371 ? 9.508 -1.640 -12.834 1.00 98.81 371 TYR A C 1
ATOM 2966 O O . TYR A 1 371 ? 8.589 -2.009 -13.562 1.00 98.81 371 TYR A O 1
ATOM 2974 N N . PHE A 1 372 ? 9.549 -1.882 -11.525 1.00 98.81 372 PHE A N 1
ATOM 2975 C CA . PHE A 1 372 ? 8.548 -2.635 -10.771 1.00 98.81 372 PHE A CA 1
ATOM 2976 C C . PHE A 1 372 ? 8.074 -1.834 -9.558 1.00 98.81 372 PHE A C 1
ATOM 2978 O O . PHE A 1 372 ? 8.823 -1.635 -8.606 1.00 98.81 372 PHE A O 1
ATOM 2985 N N . ALA A 1 373 ? 6.816 -1.406 -9.580 1.00 98.75 373 ALA A N 1
ATOM 2986 C CA . ALA A 1 373 ? 6.104 -0.915 -8.408 1.00 98.75 373 ALA A CA 1
ATOM 2987 C C . ALA A 1 373 ? 5.339 -2.094 -7.797 1.00 98.75 373 ALA A C 1
ATOM 2989 O O . ALA A 1 373 ? 4.280 -2.484 -8.301 1.00 98.75 373 ALA A O 1
ATOM 2990 N N . PHE A 1 374 ? 5.915 -2.714 -6.768 1.00 98.69 374 PHE A N 1
ATOM 2991 C CA . PHE A 1 374 ? 5.329 -3.894 -6.142 1.00 98.69 374 PHE A CA 1
ATOM 2992 C C . PHE A 1 374 ? 4.331 -3.507 -5.059 1.00 98.69 374 PHE A C 1
ATOM 2994 O O . PHE A 1 374 ? 4.658 -2.747 -4.151 1.00 98.69 374 PHE A O 1
ATOM 3001 N N . ASN A 1 375 ? 3.127 -4.060 -5.155 1.00 98.38 375 ASN A N 1
ATOM 3002 C CA . ASN A 1 375 ? 2.088 -3.934 -4.139 1.00 98.38 375 ASN A CA 1
ATOM 3003 C C . ASN A 1 375 ? 2.164 -5.122 -3.160 1.00 98.38 375 ASN A C 1
ATOM 3005 O O . ASN A 1 375 ? 2.794 -6.146 -3.446 1.00 98.38 375 ASN A O 1
ATOM 3009 N N . GLY A 1 376 ? 1.522 -5.009 -2.004 1.00 97.56 376 GLY A N 1
ATOM 3010 C CA . GLY A 1 376 ? 1.468 -6.059 -0.996 1.00 97.56 376 GLY A CA 1
ATOM 3011 C C . GLY A 1 376 ? 2.817 -6.412 -0.347 1.00 97.56 376 GLY A C 1
ATOM 3012 O O . GLY A 1 376 ? 2.960 -7.508 0.196 1.00 97.56 376 GLY A O 1
ATOM 3013 N N . GLN A 1 377 ? 3.833 -5.548 -0.418 1.00 97.69 377 GLN A N 1
ATOM 3014 C CA . GLN A 1 377 ? 5.152 -5.822 0.160 1.00 97.69 377 GLN A CA 1
ATOM 3015 C C . GLN A 1 377 ? 5.105 -5.961 1.685 1.00 97.69 377 GLN A C 1
ATOM 3017 O O . GLN A 1 377 ? 5.830 -6.787 2.239 1.00 97.69 377 GLN A O 1
ATOM 3022 N N . SER A 1 378 ? 4.194 -5.251 2.351 1.00 95.88 378 SER A N 1
ATOM 3023 C CA . SER A 1 378 ? 3.999 -5.305 3.810 1.00 95.88 378 SER A CA 1
ATOM 3024 C C . SER A 1 378 ? 3.295 -6.584 4.304 1.00 95.88 378 SER A C 1
ATOM 3026 O O . SER A 1 378 ? 3.109 -6.767 5.505 1.00 95.88 378 SER A O 1
ATOM 3028 N N . TRP A 1 379 ? 2.889 -7.478 3.391 1.00 96.25 379 TRP A N 1
ATOM 3029 C CA . TRP A 1 379 ? 2.169 -8.723 3.689 1.00 96.25 379 TRP A CA 1
ATOM 3030 C C . TRP A 1 379 ? 2.925 -9.942 3.164 1.00 96.25 379 TRP A C 1
ATOM 3032 O O . TRP A 1 379 ? 2.419 -10.712 2.348 1.00 96.25 379 TRP A O 1
ATOM 3042 N N . GLY A 1 380 ? 4.162 -10.118 3.631 1.00 94.81 380 GLY A N 1
ATOM 3043 C CA . GLY A 1 380 ? 5.014 -11.232 3.217 1.00 94.81 380 GLY A CA 1
ATOM 3044 C C . GLY A 1 380 ? 5.427 -11.145 1.753 1.00 94.81 380 GLY A C 1
ATOM 3045 O O . GLY A 1 380 ? 5.384 -12.144 1.036 1.00 94.81 380 GLY A O 1
ATOM 3046 N N . TYR A 1 381 ? 5.785 -9.938 1.305 1.00 97.25 381 TYR A N 1
ATOM 3047 C CA . TYR A 1 381 ? 6.304 -9.689 -0.040 1.00 97.25 381 TYR A CA 1
ATOM 3048 C C . TYR A 1 381 ? 5.365 -10.126 -1.172 1.00 97.25 381 TYR A C 1
ATOM 3050 O O . TYR A 1 381 ? 5.822 -10.501 -2.252 1.00 97.25 381 TYR A O 1
ATOM 3058 N N . ALA A 1 382 ? 4.050 -10.060 -0.942 1.00 97.19 382 ALA A N 1
ATOM 3059 C CA . ALA A 1 382 ? 3.025 -10.638 -1.805 1.00 97.19 382 ALA A CA 1
ATOM 3060 C C . ALA A 1 382 ? 3.236 -10.326 -3.296 1.00 97.19 382 ALA A C 1
ATOM 3062 O O . ALA A 1 382 ? 3.315 -11.243 -4.106 1.00 97.19 382 ALA A O 1
ATOM 3063 N N . GLY A 1 383 ? 3.410 -9.057 -3.680 1.00 98.00 383 GLY A N 1
ATOM 3064 C CA . GLY A 1 383 ? 3.556 -8.689 -5.092 1.00 98.00 383 GLY A CA 1
ATOM 3065 C C . GLY A 1 383 ? 4.828 -9.182 -5.777 1.00 98.00 383 GLY A C 1
ATOM 3066 O O . GLY A 1 383 ? 4.767 -9.593 -6.934 1.00 98.00 383 GLY A O 1
ATOM 3067 N N . SER A 1 384 ? 5.969 -9.153 -5.092 1.00 98.25 384 SER A N 1
ATOM 3068 C CA . SER A 1 384 ? 7.264 -9.559 -5.656 1.00 98.25 384 SER A CA 1
ATOM 3069 C C . SER A 1 384 ? 7.390 -11.079 -5.662 1.00 98.25 384 SER A C 1
ATOM 3071 O O . SER A 1 384 ? 7.752 -11.657 -6.685 1.00 98.25 384 SER A O 1
ATOM 3073 N N . SER A 1 385 ? 6.988 -11.739 -4.577 1.00 97.12 385 SER A N 1
ATOM 3074 C CA . SER A 1 385 ? 6.926 -13.197 -4.501 1.00 97.12 385 SER A CA 1
ATOM 3075 C C . SER A 1 385 ? 5.955 -13.791 -5.519 1.00 97.12 385 SER A C 1
ATOM 3077 O O . SER A 1 385 ? 6.327 -14.715 -6.237 1.00 97.12 385 SER A O 1
ATOM 3079 N N . GLN A 1 386 ? 4.739 -13.247 -5.644 1.00 97.31 386 GLN A N 1
ATOM 3080 C CA . GLN A 1 386 ? 3.759 -13.739 -6.616 1.00 97.31 386 GLN A CA 1
ATOM 3081 C C . GLN A 1 386 ? 4.239 -13.551 -8.056 1.00 97.31 386 GLN A C 1
ATOM 3083 O O . GLN A 1 386 ? 4.103 -14.465 -8.868 1.00 97.31 386 GLN A O 1
ATOM 3088 N N . PHE A 1 387 ? 4.860 -12.408 -8.365 1.00 98.19 387 PHE A N 1
ATOM 3089 C CA . PHE A 1 387 ? 5.440 -12.169 -9.684 1.00 98.19 387 PHE A CA 1
ATOM 3090 C C . PHE A 1 387 ? 6.531 -13.186 -10.032 1.00 98.19 387 PHE A C 1
ATOM 3092 O O . PHE A 1 387 ? 6.527 -13.744 -11.129 1.00 98.19 387 PHE A O 1
ATOM 3099 N N . LEU A 1 388 ? 7.461 -13.449 -9.111 1.00 97.38 388 LEU A N 1
ATOM 3100 C CA . LEU A 1 388 ? 8.559 -14.388 -9.354 1.00 97.38 388 LEU A CA 1
ATOM 3101 C C . LEU A 1 388 ? 8.063 -15.835 -9.435 1.00 97.38 388 LEU A C 1
ATOM 3103 O O . LEU A 1 388 ? 8.481 -16.549 -10.350 1.00 97.38 388 LEU A O 1
ATOM 3107 N N . LYS A 1 389 ? 7.116 -16.229 -8.570 1.00 96.31 389 LYS A N 1
ATOM 3108 C CA . LYS A 1 389 ? 6.401 -17.509 -8.675 1.00 96.31 389 LYS A CA 1
ATOM 3109 C C . LYS A 1 389 ? 5.794 -17.664 -10.062 1.00 96.31 389 LYS A C 1
ATOM 3111 O O . LYS A 1 389 ? 6.041 -18.654 -10.743 1.00 96.31 389 LYS A O 1
ATOM 3116 N N . ASP A 1 390 ? 5.077 -16.649 -10.540 1.00 97.00 390 ASP A N 1
ATOM 3117 C CA . ASP A 1 390 ? 4.441 -16.710 -11.850 1.00 97.00 390 ASP A CA 1
ATOM 3118 C C . ASP A 1 390 ? 5.469 -16.777 -12.994 1.00 97.00 390 ASP A C 1
ATOM 3120 O O . ASP A 1 390 ? 5.305 -17.577 -13.918 1.00 97.00 390 ASP A O 1
ATOM 3124 N N . VAL A 1 391 ? 6.567 -16.014 -12.941 1.00 96.44 391 VAL A N 1
ATOM 3125 C CA . VAL A 1 391 ? 7.655 -16.094 -13.939 1.00 96.44 391 VAL A CA 1
ATOM 3126 C C . VAL A 1 391 ? 8.226 -17.512 -14.053 1.00 96.44 391 VAL A C 1
ATOM 3128 O O . VAL A 1 391 ? 8.533 -17.955 -15.164 1.00 96.44 391 VAL A O 1
ATOM 3131 N N . LEU A 1 392 ? 8.375 -18.216 -12.931 1.00 95.19 392 LEU A N 1
ATOM 3132 C CA . LEU A 1 392 ? 9.007 -19.533 -12.881 1.00 95.19 392 LEU A CA 1
ATOM 3133 C C . LEU A 1 392 ? 8.025 -20.680 -13.151 1.00 95.19 392 LEU A C 1
ATOM 3135 O O . LEU A 1 392 ? 8.380 -21.637 -13.845 1.00 95.19 392 LEU A O 1
ATOM 3139 N N . GLU A 1 393 ? 6.797 -20.573 -12.648 1.00 95.00 393 GLU A N 1
ATOM 3140 C CA . GLU A 1 393 ? 5.885 -21.711 -12.497 1.00 95.00 393 GLU A CA 1
ATOM 3141 C C . GLU A 1 393 ? 4.567 -21.559 -13.267 1.00 95.00 393 GLU A C 1
ATOM 3143 O O . GLU A 1 393 ? 3.919 -22.568 -13.552 1.00 95.00 393 GLU A O 1
ATOM 3148 N N . PHE A 1 394 ? 4.164 -20.344 -13.666 1.00 94.75 394 PHE A N 1
ATOM 3149 C CA . PHE A 1 394 ? 2.826 -20.108 -14.219 1.00 94.75 394 PHE A CA 1
ATOM 3150 C C . PHE A 1 394 ? 2.548 -20.914 -15.492 1.00 94.75 394 PHE A C 1
ATOM 3152 O O . PHE A 1 394 ? 3.188 -20.748 -16.545 1.00 94.75 394 PHE A O 1
ATOM 3159 N N . ARG A 1 395 ? 1.469 -21.697 -15.460 1.00 93.81 395 ARG A N 1
ATOM 3160 C CA . ARG A 1 395 ? 0.938 -22.429 -16.613 1.00 93.81 395 ARG A CA 1
ATOM 3161 C C . ARG A 1 395 ? -0.404 -21.839 -17.014 1.00 93.81 395 ARG A C 1
ATOM 3163 O O . ARG A 1 395 ? -1.281 -21.665 -16.182 1.00 93.81 395 ARG A O 1
ATOM 3170 N N . CYS A 1 396 ? -0.528 -21.516 -18.300 1.00 92.44 396 CYS A N 1
ATOM 3171 C CA . CYS A 1 396 ? -1.803 -21.111 -18.868 1.00 92.44 396 CYS A CA 1
ATOM 3172 C C . CYS A 1 396 ? -2.458 -22.348 -19.468 1.00 92.44 396 CYS A C 1
ATOM 3174 O O . CYS A 1 396 ? -1.900 -22.918 -20.407 1.00 92.44 396 CYS A O 1
ATOM 3176 N N . GLU A 1 397 ? -3.598 -22.768 -18.932 1.00 92.00 397 GLU A N 1
ATOM 3177 C CA . GLU A 1 397 ? -4.352 -23.898 -19.480 1.00 92.00 397 GLU A CA 1
ATOM 3178 C C . GLU A 1 397 ? -5.127 -23.466 -20.723 1.00 92.00 397 GLU A C 1
ATOM 3180 O O . GLU A 1 397 ? -5.234 -24.207 -21.702 1.00 92.00 397 GLU A O 1
ATOM 3185 N N . LYS A 1 398 ? -5.617 -22.223 -20.705 1.00 90.44 398 LYS A N 1
ATOM 3186 C CA . LYS A 1 398 ? -6.412 -21.653 -21.786 1.00 90.44 398 LYS A CA 1
ATOM 3187 C C . LYS A 1 398 ? -6.066 -20.198 -22.024 1.00 90.44 398 LYS A C 1
ATOM 3189 O O . LYS A 1 398 ? -6.391 -19.322 -21.226 1.00 90.44 398 LYS A O 1
ATOM 3194 N N . GLU A 1 399 ? -5.430 -19.940 -23.154 1.00 89.12 399 GLU A N 1
ATOM 3195 C CA . GLU A 1 399 ? -5.082 -18.594 -23.595 1.00 89.12 399 GLU A CA 1
ATOM 3196 C C . GLU A 1 399 ? -6.321 -17.809 -24.062 1.00 89.12 399 GLU A C 1
ATOM 3198 O O . GLU A 1 399 ? -7.255 -18.367 -24.645 1.00 89.12 399 GLU A O 1
ATOM 3203 N N . ASN A 1 400 ? -6.326 -16.497 -23.812 1.00 85.81 400 ASN A N 1
ATOM 3204 C CA . ASN A 1 400 ? -7.293 -15.585 -24.416 1.00 85.81 400 ASN A CA 1
ATOM 3205 C C . ASN A 1 400 ? -7.142 -15.533 -25.947 1.00 85.81 400 ASN A C 1
ATOM 3207 O O . ASN A 1 400 ? -6.052 -15.699 -26.504 1.00 85.81 400 ASN A O 1
ATOM 3211 N N . ASP A 1 401 ? -8.258 -15.284 -26.633 1.00 80.00 401 ASP A N 1
ATOM 3212 C CA . ASP A 1 401 ? -8.304 -15.234 -28.092 1.00 80.00 401 ASP A CA 1
ATOM 3213 C C . ASP A 1 401 ? -7.713 -13.912 -28.605 1.00 80.00 401 ASP A C 1
ATOM 3215 O O . ASP A 1 401 ? -8.393 -12.884 -28.685 1.00 80.00 401 ASP A O 1
ATOM 3219 N N . ALA A 1 402 ? -6.436 -13.956 -28.991 1.00 73.56 402 ALA A N 1
ATOM 3220 C CA . ALA A 1 402 ? -5.714 -12.805 -29.526 1.00 73.56 402 ALA A CA 1
ATOM 3221 C C . ALA A 1 402 ? -6.378 -12.211 -30.783 1.00 73.56 402 ALA A C 1
ATOM 3223 O O . ALA A 1 402 ? -6.219 -11.018 -31.044 1.00 73.56 402 ALA A O 1
ATOM 3224 N N . SER A 1 403 ? -7.164 -12.995 -31.539 1.00 71.06 403 SER A N 1
ATOM 3225 C CA . SER A 1 403 ? -7.914 -12.487 -32.699 1.00 71.06 403 SER A CA 1
ATOM 3226 C C . SER A 1 403 ? -9.039 -11.520 -32.307 1.00 71.06 403 SER A C 1
ATOM 3228 O O . SER A 1 403 ? -9.470 -10.706 -33.123 1.00 71.06 403 SER A O 1
ATOM 3230 N N . LYS A 1 404 ? -9.464 -11.555 -31.038 1.00 73.81 404 LYS A N 1
ATOM 3231 C CA . LYS A 1 404 ? -10.442 -10.640 -30.433 1.00 73.81 404 LYS A CA 1
ATOM 3232 C C . LYS A 1 404 ? -9.785 -9.490 -29.669 1.00 73.81 404 LYS A C 1
ATOM 3234 O O . LYS A 1 404 ? -10.454 -8.846 -28.869 1.00 73.81 404 LYS A O 1
ATOM 3239 N N . ASN A 1 405 ? -8.489 -9.240 -29.887 1.00 70.25 405 ASN A N 1
ATOM 3240 C CA . ASN A 1 405 ? -7.680 -8.288 -29.116 1.00 70.25 405 ASN A CA 1
ATOM 3241 C C . ASN A 1 405 ? -7.666 -8.572 -27.602 1.00 70.25 405 ASN A C 1
ATOM 3243 O O . ASN A 1 405 ? -7.440 -7.663 -26.809 1.00 70.25 405 ASN A O 1
ATOM 3247 N N . GLN A 1 406 ? -7.896 -9.823 -27.195 1.00 75.12 406 GLN A N 1
ATOM 3248 C CA . GLN A 1 406 ? -7.775 -10.241 -25.802 1.00 75.12 406 GLN A CA 1
ATOM 3249 C C . GLN A 1 406 ? -6.403 -10.879 -25.593 1.00 75.12 406 GLN A C 1
ATOM 3251 O O . GLN A 1 406 ? -6.008 -11.780 -26.333 1.00 75.12 406 GLN A O 1
ATOM 3256 N N . VAL A 1 407 ? -5.672 -10.410 -24.587 1.00 83.38 407 VAL A N 1
ATOM 3257 C CA . VAL A 1 407 ? -4.353 -10.932 -24.213 1.00 83.38 407 VAL A CA 1
ATOM 3258 C C . VAL A 1 407 ? -4.392 -11.600 -22.855 1.00 83.38 407 VAL A C 1
ATOM 3260 O O . VAL A 1 407 ? -5.331 -11.411 -22.088 1.00 83.38 407 VAL A O 1
ATOM 3263 N N . GLY A 1 408 ? -3.380 -12.417 -22.579 1.00 89.19 408 GLY A N 1
ATOM 3264 C CA . GLY A 1 408 ? -3.247 -13.075 -21.294 1.00 89.19 408 GLY A CA 1
ATOM 3265 C C . GLY A 1 408 ? -3.905 -14.450 -21.249 1.00 89.19 408 GLY A C 1
ATOM 3266 O O . GLY A 1 408 ? -4.218 -15.068 -22.269 1.00 89.19 408 GLY A O 1
ATOM 3267 N N . CYS A 1 409 ? -4.098 -14.949 -20.042 1.00 91.25 409 CYS A N 1
ATOM 3268 C CA . CYS A 1 409 ? -4.681 -16.259 -19.817 1.00 91.25 409 CYS A CA 1
ATOM 3269 C C . CYS A 1 409 ? -6.119 -16.122 -19.334 1.00 91.25 409 CYS A C 1
ATOM 3271 O O . CYS A 1 409 ? -6.433 -15.232 -18.547 1.00 91.25 409 CYS A O 1
ATOM 3273 N N . LYS A 1 410 ? -6.981 -17.016 -19.807 1.00 90.19 410 LYS A N 1
ATOM 3274 C CA . LYS A 1 410 ? -8.348 -17.160 -19.324 1.00 90.19 410 LYS A CA 1
ATOM 3275 C C . LYS A 1 410 ? -8.411 -18.049 -18.084 1.00 90.19 410 LYS A C 1
ATOM 3277 O O . LYS A 1 410 ? -9.167 -17.749 -17.171 1.00 90.19 410 LYS A O 1
ATOM 3282 N N . GLU A 1 411 ? -7.642 -19.138 -18.072 1.00 89.69 411 GLU A N 1
ATOM 3283 C CA . GLU A 1 411 ? -7.651 -20.152 -17.009 1.00 89.69 411 GLU A CA 1
ATOM 3284 C C . GLU A 1 411 ? -6.199 -20.529 -16.643 1.00 89.69 411 GLU A C 1
ATOM 3286 O O . GLU A 1 411 ? -5.522 -21.183 -17.448 1.00 89.69 411 GLU A O 1
ATOM 3291 N N . PRO A 1 412 ? -5.691 -20.096 -15.471 1.00 89.19 412 PRO A N 1
ATOM 3292 C CA . PRO A 1 412 ? -6.266 -19.081 -14.570 1.00 89.19 412 PRO A CA 1
ATOM 3293 C C . PRO A 1 412 ? -6.216 -17.665 -15.178 1.00 89.19 412 PRO A C 1
ATOM 3295 O O . PRO A 1 412 ? -5.351 -17.370 -16.002 1.00 89.19 412 PRO A O 1
ATOM 3298 N N . GLU A 1 413 ? -7.126 -16.778 -14.767 1.00 88.31 413 GLU A N 1
ATOM 3299 C CA . GLU A 1 413 ? -7.236 -15.421 -15.324 1.00 88.31 413 GLU A CA 1
ATOM 3300 C C . GLU A 1 413 ? -5.980 -14.572 -15.027 1.00 88.31 413 GLU A C 1
ATOM 3302 O O . GLU A 1 413 ? -5.572 -14.412 -13.873 1.00 88.31 413 GLU A O 1
ATOM 3307 N N . ILE A 1 414 ? -5.353 -14.028 -16.076 1.00 90.62 414 ILE A N 1
ATOM 3308 C CA . ILE A 1 414 ? -4.274 -13.031 -15.991 1.00 90.62 414 ILE A CA 1
ATOM 3309 C C . ILE A 1 414 ? -4.302 -12.140 -17.233 1.00 90.62 414 ILE A C 1
ATOM 3311 O O . ILE A 1 414 ? -4.449 -12.642 -18.346 1.00 90.62 414 ILE A O 1
ATOM 3315 N N . ASP A 1 415 ? -4.109 -10.832 -17.073 1.00 87.81 415 ASP A N 1
ATOM 3316 C CA . ASP A 1 415 ? -4.297 -9.872 -18.174 1.00 87.81 415 ASP A CA 1
ATOM 3317 C C . ASP A 1 415 ? -3.193 -9.925 -19.239 1.00 87.81 415 ASP A C 1
ATOM 3319 O O . ASP A 1 415 ? -3.366 -9.465 -20.365 1.00 87.81 415 ASP A O 1
ATOM 3323 N N . SER A 1 416 ? -2.022 -10.475 -18.909 1.00 90.50 416 SER A N 1
ATOM 3324 C CA . SER A 1 416 ? -0.892 -10.543 -19.836 1.00 90.50 416 SER A CA 1
ATOM 3325 C C . SER A 1 416 ? 0.056 -11.682 -19.499 1.00 90.50 416 SER A C 1
ATOM 3327 O O . SER A 1 416 ? 0.410 -11.881 -18.342 1.00 90.50 416 SER A O 1
ATOM 3329 N N . LEU A 1 417 ? 0.543 -12.383 -20.528 1.00 92.50 417 LEU A N 1
ATOM 3330 C CA . LEU A 1 417 ? 1.621 -13.376 -20.421 1.00 92.50 417 LEU A CA 1
ATOM 3331 C C . LEU A 1 417 ? 3.010 -12.785 -20.699 1.00 92.50 417 LEU A C 1
ATOM 3333 O O . LEU A 1 417 ? 3.988 -13.529 -20.811 1.00 92.50 417 LEU A O 1
ATOM 3337 N N . LYS A 1 418 ? 3.127 -11.457 -20.840 1.00 92.44 418 LYS A N 1
ATOM 3338 C CA . LYS A 1 418 ? 4.390 -10.809 -21.221 1.00 92.44 418 LYS A CA 1
ATOM 3339 C C . LYS A 1 418 ? 5.495 -11.028 -20.184 1.00 92.44 418 LYS A C 1
ATOM 3341 O O . LYS A 1 418 ? 6.647 -11.146 -20.579 1.00 92.44 418 LYS A O 1
ATOM 3346 N N . PHE A 1 419 ? 5.166 -11.188 -18.902 1.00 95.12 419 PHE A N 1
ATOM 3347 C CA . PHE A 1 419 ? 6.147 -11.456 -17.839 1.00 95.12 419 PHE A CA 1
ATOM 3348 C C . PHE A 1 419 ? 6.963 -12.745 -18.069 1.00 95.12 419 PHE A C 1
ATOM 3350 O O . PHE A 1 419 ? 8.110 -12.835 -17.642 1.00 95.12 419 PHE A O 1
ATOM 3357 N N . LYS A 1 420 ? 6.441 -13.721 -18.829 1.00 94.00 420 LYS A N 1
ATOM 3358 C CA . LYS A 1 420 ? 7.168 -14.962 -19.157 1.00 94.00 420 LYS A CA 1
ATOM 3359 C C . LYS A 1 420 ? 8.459 -14.733 -19.941 1.00 94.00 420 LYS A C 1
ATOM 3361 O O . LYS A 1 420 ? 9.284 -15.634 -20.048 1.00 94.00 420 LYS A O 1
ATOM 3366 N N . VAL A 1 421 ? 8.654 -13.545 -20.518 1.00 93.44 421 VAL A N 1
ATOM 3367 C CA . VAL A 1 421 ? 9.905 -13.188 -21.206 1.00 93.44 421 VAL A CA 1
ATOM 3368 C C . VAL A 1 421 ? 11.119 -13.185 -20.277 1.00 93.44 421 VAL A C 1
ATOM 3370 O O . VAL A 1 421 ? 12.234 -13.346 -20.774 1.00 93.44 421 VAL A O 1
ATOM 3373 N N . PHE A 1 422 ? 10.901 -13.028 -18.969 1.00 95.75 422 PHE A N 1
ATOM 3374 C CA . PHE A 1 422 ? 11.948 -12.991 -17.951 1.00 95.75 422 PHE A CA 1
ATOM 3375 C C . PHE A 1 422 ? 12.427 -14.384 -17.527 1.00 95.75 422 PHE A C 1
ATOM 3377 O O . PHE A 1 422 ? 13.501 -14.506 -16.947 1.00 95.75 422 PHE A O 1
ATOM 3384 N N . GLN A 1 423 ? 11.680 -15.443 -17.853 1.00 94.81 423 GLN A N 1
ATOM 3385 C CA . GLN A 1 423 ? 12.086 -16.808 -17.536 1.00 94.81 423 GLN A CA 1
ATOM 3386 C C . GLN A 1 423 ? 13.382 -17.167 -18.281 1.00 94.81 423 GLN A C 1
ATOM 3388 O O . GLN A 1 423 ? 13.419 -17.166 -19.515 1.00 94.81 423 GLN A O 1
ATOM 3393 N N . GLY A 1 424 ? 14.436 -17.481 -17.523 1.00 93.38 424 GLY A N 1
ATOM 3394 C CA . GLY A 1 424 ? 15.756 -17.834 -18.056 1.00 93.38 424 GLY A CA 1
ATOM 3395 C C . GLY A 1 424 ? 16.551 -16.663 -18.644 1.00 93.38 424 GLY A C 1
ATOM 3396 O O . GLY A 1 424 ? 17.496 -16.909 -19.390 1.00 93.38 424 GLY A O 1
ATOM 3397 N N . ALA A 1 425 ? 16.155 -15.418 -18.361 1.00 94.94 425 ALA A N 1
ATOM 3398 C CA . ALA A 1 425 ? 16.911 -14.229 -18.741 1.00 94.94 425 ALA A CA 1
ATOM 3399 C C . ALA A 1 425 ? 18.028 -13.913 -17.729 1.00 94.94 425 ALA A C 1
ATOM 3401 O O . ALA A 1 425 ? 17.944 -14.294 -16.563 1.00 94.94 425 ALA A O 1
ATOM 3402 N N . ASP A 1 426 ? 19.045 -13.175 -18.171 1.00 94.81 426 ASP A N 1
ATOM 3403 C CA . ASP A 1 426 ? 20.082 -12.600 -17.307 1.00 94.81 426 ASP A CA 1
ATOM 3404 C C . ASP A 1 426 ? 19.537 -11.309 -16.667 1.00 94.81 426 ASP A C 1
ATOM 3406 O O . ASP A 1 426 ? 19.279 -10.314 -17.354 1.00 94.81 426 ASP A O 1
ATOM 3410 N N . ILE A 1 427 ? 19.307 -11.342 -15.354 1.00 95.00 427 ILE A N 1
ATOM 3411 C CA . ILE A 1 427 ? 18.641 -10.275 -14.601 1.00 95.00 427 ILE A CA 1
ATOM 3412 C C . ILE A 1 427 ? 19.598 -9.737 -13.533 1.00 95.00 427 ILE A C 1
ATOM 3414 O O . ILE A 1 427 ? 20.139 -10.491 -12.732 1.00 95.00 427 ILE A O 1
ATOM 3418 N N . GLN A 1 428 ? 19.755 -8.416 -13.493 1.00 95.81 428 GLN A N 1
ATOM 3419 C CA . GLN A 1 428 ? 20.303 -7.702 -12.336 1.00 95.81 428 GLN A CA 1
ATOM 3420 C C . GLN A 1 428 ? 19.179 -6.928 -11.660 1.00 95.81 428 GLN A C 1
ATOM 3422 O O . GLN A 1 428 ? 18.290 -6.424 -12.348 1.00 95.81 428 GLN A O 1
ATOM 3427 N N . VAL A 1 429 ? 19.209 -6.817 -10.336 1.00 96.38 429 VAL A N 1
ATOM 3428 C CA . VAL A 1 429 ? 18.150 -6.183 -9.549 1.00 96.38 429 VAL A CA 1
ATOM 3429 C C . VAL A 1 429 ? 18.724 -5.042 -8.718 1.00 96.38 429 VAL A C 1
ATOM 3431 O O . VAL A 1 429 ? 19.648 -5.229 -7.932 1.00 96.38 429 VAL A O 1
ATOM 3434 N N . LEU A 1 430 ? 18.132 -3.862 -8.874 1.00 97.25 430 LEU A N 1
ATOM 3435 C CA . LEU A 1 430 ? 18.331 -2.685 -8.044 1.00 97.25 430 LEU A CA 1
ATOM 3436 C C . LEU A 1 430 ? 17.026 -2.381 -7.301 1.00 97.25 430 LEU A C 1
ATOM 3438 O O . LEU A 1 430 ? 16.082 -1.842 -7.880 1.00 97.25 430 LEU A O 1
ATOM 3442 N N . ASN A 1 431 ? 16.966 -2.703 -6.015 1.00 97.25 431 ASN A N 1
ATOM 3443 C CA . ASN A 1 431 ? 15.832 -2.335 -5.171 1.00 97.25 431 ASN A CA 1
ATOM 3444 C C . ASN A 1 431 ? 16.073 -0.972 -4.532 1.00 97.25 431 ASN A C 1
ATOM 3446 O O . ASN A 1 431 ? 17.183 -0.650 -4.106 1.00 97.25 431 ASN A O 1
ATOM 3450 N N . ILE A 1 432 ? 15.013 -0.182 -4.442 1.00 97.44 432 ILE A N 1
ATOM 3451 C CA . ILE A 1 432 ? 15.005 1.121 -3.797 1.00 97.44 432 ILE A CA 1
ATOM 3452 C C . ILE A 1 432 ? 14.015 1.042 -2.636 1.00 97.44 432 ILE A C 1
ATOM 3454 O O . ILE A 1 432 ? 12.833 0.769 -2.844 1.00 97.44 432 ILE A O 1
ATOM 3458 N N . GLY A 1 433 ? 14.486 1.291 -1.416 1.00 94.12 433 GLY A N 1
ATOM 3459 C CA . GLY A 1 433 ? 13.656 1.294 -0.209 1.00 94.12 433 GLY A CA 1
ATOM 3460 C C . GLY A 1 433 ? 14.075 2.412 0.737 1.00 94.12 433 GLY A C 1
ATOM 3461 O O . GLY A 1 433 ? 15.240 2.784 0.737 1.00 94.12 433 GLY A O 1
ATOM 3462 N N . GLN A 1 434 ? 13.136 2.969 1.511 1.00 90.19 434 GLN A N 1
ATOM 3463 C CA . GLN A 1 434 ? 13.373 3.976 2.563 1.00 90.19 434 GLN A CA 1
ATOM 3464 C C . GLN A 1 434 ? 14.516 4.964 2.253 1.00 90.19 434 GLN A C 1
ATOM 3466 O O . GLN A 1 434 ? 15.630 4.806 2.740 1.00 90.19 434 GLN A O 1
ATOM 3471 N N . LEU A 1 435 ? 14.281 5.992 1.433 1.00 89.06 435 LEU A N 1
ATOM 3472 C CA . LEU A 1 435 ? 15.348 6.906 0.983 1.00 89.06 435 LEU A CA 1
ATOM 3473 C C . LEU A 1 435 ? 15.460 8.226 1.767 1.00 89.06 435 LEU A C 1
ATOM 3475 O O . LEU A 1 435 ? 16.102 9.156 1.291 1.00 89.06 435 LEU A O 1
ATOM 3479 N N . ILE A 1 436 ? 14.871 8.351 2.956 1.00 83.44 436 ILE A N 1
ATOM 3480 C CA . ILE A 1 436 ? 14.807 9.654 3.645 1.00 83.44 436 ILE A CA 1
ATOM 3481 C C . ILE A 1 436 ? 15.959 9.933 4.585 1.00 83.44 436 ILE A C 1
ATOM 3483 O O . ILE A 1 436 ? 16.468 9.065 5.280 1.00 83.44 436 ILE A O 1
ATOM 3487 N N . THR A 1 437 ? 16.336 11.195 4.679 1.00 66.06 437 THR A N 1
ATOM 3488 C CA . THR A 1 437 ? 17.300 11.642 5.673 1.00 66.06 437 THR A CA 1
ATOM 3489 C C . THR A 1 437 ? 16.566 12.103 6.927 1.00 66.06 437 THR A C 1
ATOM 3491 O O . THR A 1 437 ? 15.659 12.935 6.810 1.00 66.06 437 THR A O 1
ATOM 3494 N N . PRO A 1 438 ? 16.919 11.615 8.128 1.00 57.44 438 PRO A N 1
ATOM 3495 C CA . PRO A 1 438 ? 16.387 12.205 9.349 1.00 57.44 438 PRO A CA 1
ATOM 3496 C C . PRO A 1 438 ? 16.716 13.703 9.378 1.00 57.44 438 PRO A C 1
ATOM 3498 O O . PRO A 1 438 ? 17.792 14.118 8.946 1.00 57.44 438 PRO A O 1
ATOM 3501 N N . SER A 1 439 ? 15.779 14.517 9.874 1.00 53.00 439 SER A N 1
ATOM 3502 C CA . SER A 1 439 ? 16.037 15.932 10.154 1.00 53.00 439 SER A CA 1
ATOM 3503 C C . SER A 1 439 ? 16.950 15.984 11.380 1.00 53.00 439 SER A C 1
ATOM 3505 O O . SER A 1 439 ? 16.489 16.032 12.518 1.00 53.00 439 SER A O 1
ATOM 3507 N N . THR A 1 440 ? 18.265 15.859 11.186 1.00 48.44 440 THR A N 1
ATOM 3508 C CA . THR A 1 440 ? 19.224 16.135 12.258 1.00 48.44 440 THR A CA 1
ATOM 3509 C C . THR A 1 440 ? 19.262 17.644 12.434 1.00 48.44 440 THR A C 1
ATOM 3511 O O . THR A 1 440 ? 20.049 18.346 11.797 1.00 48.44 440 THR A O 1
ATOM 3514 N N . GLY A 1 441 ? 18.350 18.156 13.259 1.00 45.62 441 GLY A N 1
ATOM 3515 C CA . GLY A 1 441 ? 18.363 19.546 13.676 1.00 45.62 441 GLY A CA 1
ATOM 3516 C C . GLY A 1 441 ? 19.729 19.888 14.269 1.00 45.62 441 GLY A C 1
ATOM 3517 O O . GLY A 1 441 ? 20.076 19.403 15.340 1.00 45.62 441 GLY A O 1
ATOM 3518 N N . GLY A 1 442 ? 20.505 20.717 13.567 1.00 44.50 442 GLY A N 1
ATOM 3519 C CA . GLY A 1 442 ? 21.588 21.485 14.181 1.00 44.50 442 GLY A CA 1
ATOM 3520 C C . GLY A 1 442 ? 22.964 21.457 13.522 1.00 44.50 442 GLY A C 1
ATOM 3521 O O . GLY A 1 442 ? 23.738 22.354 13.837 1.00 44.50 442 GLY A O 1
ATOM 3522 N N . ASP A 1 443 ? 23.290 20.536 12.605 1.00 48.28 443 ASP A N 1
ATOM 3523 C CA . ASP A 1 443 ? 24.636 20.530 12.002 1.00 48.28 443 ASP A CA 1
ATOM 3524 C C . ASP A 1 443 ? 24.622 20.348 10.478 1.00 48.28 443 ASP A C 1
ATOM 3526 O O . ASP A 1 443 ? 24.567 19.242 9.935 1.00 48.28 443 ASP A O 1
ATOM 3530 N N . SER A 1 444 ? 24.698 21.481 9.773 1.00 52.03 444 SER A N 1
ATOM 3531 C CA . SER A 1 444 ? 24.743 21.590 8.309 1.00 52.03 444 SER A CA 1
ATOM 3532 C C . SER A 1 444 ? 26.007 21.000 7.666 1.00 52.03 444 SER A C 1
ATOM 3534 O O . SER A 1 444 ? 26.201 21.158 6.461 1.00 52.03 444 SER A O 1
ATOM 3536 N N . THR A 1 445 ? 26.894 20.381 8.451 1.00 53.94 445 THR A N 1
ATOM 3537 C CA . THR A 1 445 ? 28.163 19.807 7.979 1.00 53.94 445 THR A CA 1
ATOM 3538 C C . THR A 1 445 ? 28.175 18.279 7.900 1.00 53.94 445 THR A C 1
ATOM 3540 O O . THR A 1 445 ? 29.118 17.718 7.342 1.00 53.94 445 THR A O 1
ATOM 3543 N N . SER A 1 446 ? 27.135 17.596 8.393 1.00 61.69 446 SER A N 1
ATOM 3544 C CA . SER A 1 446 ? 27.065 16.132 8.329 1.00 61.69 446 SER A CA 1
ATOM 3545 C C . SER A 1 446 ? 26.716 15.648 6.914 1.00 61.69 446 SER A C 1
ATOM 3547 O O . SER A 1 446 ? 25.738 16.081 6.301 1.00 61.69 446 SER A O 1
ATOM 3549 N N . SER A 1 447 ? 27.553 14.768 6.359 1.00 70.12 447 SER A N 1
ATOM 3550 C CA . SER A 1 447 ? 27.276 14.098 5.089 1.00 70.12 447 SER A CA 1
ATOM 3551 C C . SER A 1 447 ? 26.025 13.234 5.213 1.00 70.12 447 SER A C 1
ATOM 3553 O O . SER A 1 447 ? 25.872 12.490 6.180 1.00 70.12 447 SER A O 1
ATOM 3555 N N . THR A 1 448 ? 25.141 13.296 4.221 1.00 83.75 448 THR A N 1
ATOM 3556 C CA . THR A 1 448 ? 24.033 12.353 4.122 1.00 83.75 448 THR A CA 1
ATOM 3557 C C . THR A 1 448 ? 24.548 11.004 3.637 1.00 83.75 448 THR A C 1
ATOM 3559 O O . THR A 1 448 ? 24.976 10.867 2.490 1.00 83.75 448 THR A O 1
ATOM 3562 N N . GLU A 1 449 ? 24.432 10.006 4.503 1.00 89.06 449 GLU A N 1
ATOM 3563 C CA . GLU A 1 449 ? 24.795 8.622 4.213 1.00 89.06 449 GLU A CA 1
ATOM 3564 C C . GLU A 1 449 ? 23.619 7.825 3.642 1.00 89.06 449 GLU A C 1
ATOM 3566 O O . GLU A 1 449 ? 22.532 7.792 4.226 1.00 89.06 449 GLU A O 1
ATOM 3571 N N . PHE A 1 450 ? 23.885 7.129 2.540 1.00 93.00 450 PHE A N 1
ATOM 3572 C CA . PHE A 1 450 ? 23.057 6.061 1.989 1.00 93.00 450 PHE A CA 1
ATOM 3573 C C . PHE A 1 450 ? 23.811 4.733 2.062 1.00 93.00 450 PHE A C 1
ATOM 3575 O O . PHE A 1 450 ? 25.042 4.702 2.102 1.00 93.00 450 PHE A O 1
ATOM 3582 N N . PHE A 1 451 ? 23.075 3.626 2.036 1.00 93.81 451 PHE A N 1
ATOM 3583 C CA . PHE A 1 451 ? 23.633 2.288 2.189 1.00 93.81 451 PHE A CA 1
ATOM 3584 C C . PHE A 1 451 ? 23.215 1.389 1.036 1.00 93.81 451 PHE A C 1
ATOM 3586 O O . PHE A 1 451 ? 22.029 1.219 0.750 1.00 93.81 451 PHE A O 1
ATOM 3593 N N . SER A 1 452 ? 24.217 0.792 0.403 1.00 93.75 452 SER A N 1
ATOM 3594 C CA . SER A 1 452 ? 24.067 -0.305 -0.545 1.00 93.75 452 SER A CA 1
ATOM 3595 C C . SER A 1 452 ? 24.187 -1.636 0.191 1.00 93.75 452 SER A C 1
ATOM 3597 O O . SER A 1 452 ? 25.156 -1.884 0.906 1.00 93.75 452 SER A O 1
ATOM 3599 N N . HIS A 1 453 ? 23.192 -2.493 0.028 1.00 92.25 453 HIS A N 1
ATOM 3600 C CA . HIS A 1 453 ? 23.096 -3.796 0.668 1.00 92.25 453 HIS A CA 1
ATOM 3601 C C . HIS A 1 453 ? 23.187 -4.867 -0.413 1.00 92.25 453 HIS A C 1
ATOM 3603 O O . HIS A 1 453 ? 22.324 -4.935 -1.287 1.00 92.25 453 HIS A O 1
ATOM 3609 N N . TYR A 1 454 ? 24.247 -5.670 -0.367 1.00 89.62 454 TYR A N 1
ATOM 3610 C CA . TYR A 1 454 ? 24.491 -6.785 -1.280 1.00 89.62 454 TYR A CA 1
ATOM 3611 C C . TYR A 1 454 ? 25.430 -7.814 -0.624 1.00 89.62 454 TYR A C 1
ATOM 3613 O O . TYR A 1 454 ? 26.251 -7.474 0.243 1.00 89.62 454 TYR A O 1
ATOM 3621 N N . GLN A 1 455 ? 25.317 -9.071 -1.050 1.00 81.62 455 GLN A N 1
ATOM 3622 C CA . GLN A 1 455 ? 26.113 -10.187 -0.539 1.00 81.62 455 GLN A CA 1
ATOM 3623 C C . GLN A 1 455 ? 27.466 -10.279 -1.260 1.00 81.62 455 GLN A C 1
ATOM 3625 O O . GLN A 1 455 ? 27.568 -9.996 -2.457 1.00 81.62 455 GLN A O 1
ATOM 3630 N N . ASP A 1 456 ? 28.523 -10.677 -0.545 1.00 74.12 456 ASP A N 1
ATOM 3631 C CA . ASP A 1 456 ? 29.846 -10.861 -1.150 1.00 74.12 456 ASP A CA 1
ATOM 3632 C C . ASP A 1 456 ? 29.808 -11.910 -2.269 1.00 74.12 456 ASP A C 1
ATOM 3634 O O . ASP A 1 456 ? 29.205 -12.968 -2.128 1.00 74.12 456 ASP A O 1
ATOM 3638 N N . GLY A 1 457 ? 30.452 -11.601 -3.398 1.00 70.12 457 GLY A N 1
ATOM 3639 C CA . GLY A 1 457 ? 30.436 -12.442 -4.601 1.00 70.12 457 GLY A CA 1
ATOM 3640 C C . GLY A 1 457 ? 29.347 -12.088 -5.619 1.00 70.12 457 GLY A C 1
ATOM 3641 O O . GLY A 1 457 ? 29.481 -12.475 -6.777 1.00 70.12 457 GLY A O 1
ATOM 3642 N N . THR A 1 458 ? 28.348 -11.285 -5.239 1.00 67.06 458 THR A N 1
ATOM 3643 C CA . THR A 1 458 ? 27.326 -10.745 -6.155 1.00 67.06 458 THR A CA 1
ATOM 3644 C C . THR A 1 458 ? 27.605 -9.267 -6.483 1.00 67.06 458 THR A C 1
ATOM 3646 O O . THR A 1 458 ? 28.031 -8.493 -5.625 1.00 67.06 458 THR A O 1
ATOM 3649 N N . SER A 1 459 ? 27.387 -8.854 -7.739 1.00 64.44 459 SER A N 1
ATOM 3650 C CA . SER A 1 459 ? 27.254 -7.446 -8.159 1.00 64.44 459 SER A CA 1
ATOM 3651 C C . SER A 1 459 ? 28.478 -6.506 -7.974 1.00 64.44 459 SER A C 1
ATOM 3653 O O . SER A 1 459 ? 28.334 -5.354 -7.540 1.00 64.44 459 SER A O 1
ATOM 3655 N N . GLN A 1 460 ? 29.698 -6.900 -8.370 1.00 76.81 460 GLN A N 1
ATOM 3656 C CA . GLN A 1 460 ? 30.824 -5.936 -8.428 1.00 76.81 460 GLN A CA 1
ATOM 3657 C C . GLN A 1 460 ? 30.570 -4.798 -9.434 1.00 76.81 460 GLN A C 1
ATOM 3659 O O . GLN A 1 460 ? 30.870 -3.644 -9.144 1.00 76.81 460 GLN A O 1
ATOM 3664 N N . GLU A 1 461 ? 29.972 -5.100 -10.590 1.00 85.44 461 GLU A N 1
ATOM 3665 C CA . GLU A 1 461 ? 29.697 -4.107 -11.636 1.00 85.44 461 GLU A CA 1
ATOM 3666 C C . GLU A 1 461 ? 28.683 -3.052 -11.165 1.00 85.44 461 GLU A C 1
ATOM 3668 O O . GLU A 1 461 ? 29.027 -1.873 -11.067 1.00 85.44 461 GLU A O 1
ATOM 3673 N N . LEU A 1 462 ? 27.467 -3.470 -10.789 1.00 87.88 462 LEU A N 1
ATOM 3674 C CA . LEU A 1 462 ? 26.391 -2.567 -10.361 1.00 87.88 462 LEU A CA 1
ATOM 3675 C C . LEU A 1 462 ? 26.787 -1.752 -9.115 1.00 87.88 462 LEU A C 1
ATOM 3677 O O . LEU A 1 462 ? 26.559 -0.542 -9.089 1.00 87.88 462 LEU A O 1
ATOM 3681 N N . SER A 1 463 ? 27.458 -2.354 -8.125 1.00 88.88 463 SER A N 1
ATOM 3682 C CA . SER A 1 463 ? 27.947 -1.606 -6.954 1.00 88.88 463 SER A CA 1
ATOM 3683 C C . SER A 1 463 ? 29.046 -0.600 -7.316 1.00 88.88 463 SER A C 1
ATOM 3685 O O . SER A 1 463 ? 29.042 0.520 -6.800 1.00 88.88 463 SER A O 1
ATOM 3687 N N . SER A 1 464 ? 29.961 -0.948 -8.229 1.00 91.06 464 SER A N 1
ATOM 3688 C CA . SER A 1 464 ? 31.036 -0.048 -8.661 1.00 91.06 464 SER A CA 1
ATOM 3689 C C . SER A 1 464 ? 30.513 1.179 -9.414 1.00 91.06 464 SER A C 1
ATOM 3691 O O . SER A 1 464 ? 30.917 2.298 -9.089 1.00 91.06 464 SER A O 1
ATOM 3693 N N . ILE A 1 465 ? 29.569 0.986 -10.344 1.00 91.12 465 ILE A N 1
ATOM 3694 C CA . ILE A 1 465 ? 28.946 2.062 -11.131 1.00 91.12 465 ILE A CA 1
ATOM 3695 C C . ILE A 1 465 ? 28.073 2.946 -10.234 1.00 91.12 465 ILE A C 1
ATOM 3697 O O . ILE A 1 465 ? 28.057 4.173 -10.361 1.00 91.12 465 ILE A O 1
ATOM 3701 N N . LEU A 1 466 ? 27.359 2.345 -9.280 1.00 91.31 466 LEU A N 1
ATOM 3702 C CA . LEU A 1 466 ? 26.580 3.111 -8.314 1.00 91.31 466 LEU A CA 1
ATOM 3703 C C . LEU A 1 466 ? 27.499 3.965 -7.428 1.00 91.31 466 LEU A C 1
ATOM 3705 O O . LEU A 1 466 ? 27.275 5.163 -7.273 1.00 91.31 466 LEU A O 1
ATOM 3709 N N . ASN A 1 467 ? 28.582 3.387 -6.906 1.00 91.38 467 ASN A N 1
ATOM 3710 C CA . ASN A 1 467 ? 29.546 4.103 -6.073 1.00 91.38 467 ASN A CA 1
ATOM 3711 C C . ASN A 1 467 ? 30.250 5.232 -6.842 1.00 91.38 467 ASN A C 1
ATOM 3713 O O . ASN A 1 467 ? 30.396 6.330 -6.306 1.00 91.38 467 ASN A O 1
ATOM 3717 N N . SER A 1 468 ? 30.646 5.021 -8.103 1.00 91.25 468 SER A N 1
ATOM 3718 C CA . SER A 1 468 ? 31.223 6.092 -8.929 1.00 91.25 468 SER A CA 1
ATOM 3719 C C . SER A 1 468 ? 30.224 7.236 -9.149 1.00 91.25 468 SER A C 1
ATOM 3721 O O . SER A 1 468 ? 30.587 8.405 -8.983 1.00 91.25 468 SER A O 1
ATOM 3723 N N . SER A 1 469 ? 28.952 6.910 -9.397 1.00 90.31 469 SER A N 1
ATOM 3724 C CA . SER A 1 469 ? 27.869 7.887 -9.575 1.00 90.31 469 SER A CA 1
ATOM 3725 C C . SER A 1 469 ? 27.594 8.705 -8.307 1.00 90.31 469 SER A C 1
ATOM 3727 O O . SER A 1 469 ? 27.387 9.918 -8.383 1.00 90.31 469 SER A O 1
ATOM 3729 N N . PHE A 1 470 ? 27.644 8.080 -7.125 1.00 89.75 470 PHE A N 1
ATOM 3730 C CA . PHE A 1 470 ? 27.546 8.786 -5.841 1.00 89.75 470 PHE A CA 1
ATOM 3731 C C . PHE A 1 470 ? 28.794 9.636 -5.560 1.00 89.75 470 PHE A C 1
ATOM 3733 O O . PHE A 1 470 ? 28.677 10.784 -5.130 1.00 89.75 470 PHE A O 1
ATOM 3740 N N . ARG A 1 471 ? 29.996 9.133 -5.876 1.00 88.19 471 ARG A N 1
ATOM 3741 C CA . ARG A 1 471 ? 31.263 9.869 -5.707 1.00 88.19 471 ARG A CA 1
ATOM 3742 C C . ARG A 1 471 ? 31.325 11.144 -6.540 1.00 88.19 471 ARG A C 1
ATOM 3744 O O . ARG A 1 471 ? 31.827 12.163 -6.062 1.00 88.19 471 ARG A O 1
ATOM 3751 N N . ALA A 1 472 ? 30.763 11.123 -7.747 1.00 86.50 472 ALA A N 1
ATOM 3752 C CA . ALA A 1 472 ? 30.629 12.314 -8.584 1.00 86.50 472 ALA A CA 1
ATOM 3753 C C . ALA A 1 472 ? 29.817 13.436 -7.898 1.00 86.50 472 ALA A C 1
ATOM 3755 O O . ALA A 1 472 ? 29.968 14.608 -8.244 1.00 86.50 472 ALA A O 1
ATOM 3756 N N . ARG A 1 473 ? 29.012 13.098 -6.879 1.00 82.81 473 ARG A N 1
ATOM 3757 C CA . ARG A 1 473 ? 28.176 14.018 -6.092 1.00 82.81 473 ARG A CA 1
ATOM 3758 C C . ARG A 1 473 ? 28.656 14.244 -4.659 1.00 82.81 473 ARG A C 1
ATOM 3760 O O . ARG A 1 473 ? 27.918 14.809 -3.859 1.00 82.81 473 ARG A O 1
ATOM 3767 N N . VAL A 1 474 ? 29.905 13.910 -4.327 1.00 76.25 474 VAL A N 1
ATOM 3768 C CA . VAL A 1 474 ? 30.482 14.164 -2.985 1.00 76.25 474 VAL A CA 1
ATOM 3769 C C . VAL A 1 474 ? 30.420 15.644 -2.596 1.00 76.25 474 VAL A C 1
ATOM 3771 O O . VAL A 1 474 ? 30.235 15.971 -1.428 1.00 76.25 474 VAL A O 1
ATOM 3774 N N . ARG A 1 475 ? 30.488 16.564 -3.571 1.00 73.25 475 ARG A N 1
ATOM 3775 C CA . ARG A 1 475 ? 30.311 18.010 -3.327 1.00 73.25 475 ARG A CA 1
ATOM 3776 C C . ARG A 1 475 ? 28.917 18.371 -2.795 1.00 73.25 475 ARG A C 1
ATOM 3778 O O . ARG A 1 475 ? 28.779 19.413 -2.165 1.00 73.25 475 ARG A O 1
ATOM 3785 N N . SER A 1 476 ? 27.920 17.515 -3.017 1.00 72.12 476 SER A N 1
ATOM 3786 C CA . SER A 1 476 ? 26.565 17.634 -2.466 1.00 72.12 476 SER A CA 1
ATOM 3787 C C . SER A 1 476 ? 26.446 17.046 -1.051 1.00 72.12 476 SER A C 1
ATOM 3789 O O . SER A 1 476 ? 25.349 17.021 -0.502 1.00 72.12 476 SER A O 1
ATOM 3791 N N . GLY A 1 477 ? 27.550 16.571 -0.457 1.00 78.31 477 GLY A N 1
ATOM 3792 C CA . GLY A 1 477 ? 27.572 15.967 0.876 1.00 78.31 477 GLY A CA 1
ATOM 3793 C C . GLY A 1 477 ? 27.005 14.548 0.924 1.00 78.31 477 GLY A C 1
ATOM 3794 O O . GLY A 1 477 ? 26.632 14.095 1.998 1.00 78.31 477 GLY A O 1
ATOM 3795 N N . LEU A 1 478 ? 26.908 13.858 -0.216 1.00 84.56 478 LEU A N 1
ATOM 3796 C CA . LEU A 1 478 ? 26.433 12.477 -0.288 1.00 84.56 478 LEU A CA 1
ATOM 3797 C C . LEU A 1 478 ? 27.573 11.480 -0.084 1.00 84.56 478 LEU A C 1
ATOM 3799 O O . LEU A 1 478 ? 28.627 11.602 -0.714 1.00 84.56 478 LEU A O 1
ATOM 3803 N N . SER A 1 479 ? 27.317 10.446 0.710 1.00 87.56 479 SER A N 1
ATOM 3804 C CA . SER A 1 479 ? 28.144 9.244 0.783 1.00 87.56 479 SER A CA 1
ATOM 3805 C C . SER A 1 479 ? 27.299 7.997 0.529 1.00 87.56 479 SER A C 1
ATOM 3807 O O . SER A 1 479 ? 26.110 7.944 0.847 1.00 87.56 479 SER A O 1
ATOM 3809 N N . LEU A 1 480 ? 27.928 6.996 -0.084 1.00 89.38 480 LEU A N 1
ATOM 3810 C CA . LEU A 1 480 ? 27.369 5.661 -0.233 1.00 89.38 480 LEU A CA 1
ATOM 3811 C C . LEU A 1 480 ? 28.289 4.681 0.481 1.00 89.38 480 LEU A C 1
ATOM 3813 O O . LEU A 1 480 ? 29.460 4.547 0.120 1.00 89.38 480 LEU A O 1
ATOM 3817 N N . GLU A 1 481 ? 27.745 3.994 1.472 1.00 90.62 481 GLU A N 1
ATOM 3818 C CA . GLU A 1 481 ? 28.443 2.972 2.239 1.00 90.62 481 GLU A CA 1
ATOM 3819 C C . GLU A 1 481 ? 27.833 1.590 1.999 1.00 90.62 481 GLU A C 1
ATOM 3821 O O . GLU A 1 481 ? 26.792 1.436 1.349 1.00 90.62 481 GLU A O 1
ATOM 3826 N N . ARG A 1 482 ? 28.497 0.554 2.512 1.00 88.12 482 ARG A N 1
ATOM 3827 C CA . ARG A 1 482 ? 27.962 -0.807 2.511 1.00 88.12 482 ARG A CA 1
ATOM 3828 C C . ARG A 1 482 ? 27.127 -1.032 3.775 1.00 88.12 482 ARG A C 1
ATOM 3830 O O . ARG A 1 482 ? 27.618 -0.830 4.884 1.00 88.12 482 ARG A O 1
ATOM 3837 N N . GLY A 1 483 ? 25.872 -1.434 3.600 1.00 85.38 483 GLY A N 1
ATOM 3838 C CA . GLY A 1 483 ? 24.933 -1.783 4.668 1.00 85.38 483 GLY A CA 1
ATOM 3839 C C . GLY A 1 483 ? 24.829 -3.290 4.916 1.00 85.38 483 GLY A C 1
ATOM 3840 O O . GLY A 1 483 ? 25.458 -4.091 4.224 1.00 85.38 483 GLY A O 1
ATOM 3841 N N . GLY A 1 484 ? 24.046 -3.672 5.928 1.00 77.00 484 GLY A N 1
ATOM 3842 C CA . GLY A 1 484 ? 23.636 -5.061 6.172 1.00 77.00 484 GLY A CA 1
ATOM 3843 C C . GLY A 1 484 ? 24.662 -5.946 6.885 1.00 77.00 484 GLY A C 1
ATOM 3844 O O . GLY A 1 484 ? 24.295 -7.007 7.380 1.00 77.00 484 GLY A O 1
ATOM 3845 N N . LEU A 1 485 ? 25.922 -5.519 6.996 1.00 77.69 485 LEU A N 1
ATOM 3846 C CA . LEU A 1 485 ? 26.957 -6.247 7.737 1.00 77.69 485 LEU A CA 1
ATOM 3847 C C . LEU A 1 485 ? 26.743 -6.094 9.250 1.00 77.69 485 LEU A C 1
ATOM 3849 O O . LEU A 1 485 ? 26.965 -5.009 9.801 1.00 77.69 485 LEU A O 1
ATOM 3853 N N . VAL A 1 486 ? 26.305 -7.174 9.905 1.00 75.06 486 VAL A N 1
ATOM 3854 C CA . VAL A 1 486 ? 26.193 -7.257 11.376 1.00 75.06 486 VAL A CA 1
ATOM 3855 C C . VAL A 1 486 ? 27.563 -7.533 11.987 1.00 75.06 486 VAL A C 1
ATOM 3857 O O . VAL A 1 486 ? 27.956 -6.874 12.945 1.00 75.06 486 VAL A O 1
ATOM 3860 N N . ASN A 1 487 ? 28.294 -8.464 11.373 1.00 72.88 487 ASN A N 1
ATOM 3861 C CA . ASN A 1 487 ? 29.684 -8.828 11.645 1.00 72.88 487 ASN A CA 1
ATOM 3862 C C . ASN A 1 487 ? 30.430 -8.945 10.300 1.00 72.88 487 ASN A C 1
ATOM 3864 O O . ASN A 1 487 ? 29.804 -8.857 9.246 1.00 72.88 487 ASN A O 1
ATOM 3868 N N . ASP A 1 488 ? 31.736 -9.232 10.312 1.00 65.00 488 ASP A N 1
ATOM 3869 C CA . ASP A 1 488 ? 32.548 -9.403 9.087 1.00 65.00 488 ASP A CA 1
ATOM 3870 C C . ASP A 1 488 ? 32.089 -10.561 8.162 1.00 65.00 488 ASP A C 1
ATOM 3872 O O . ASP A 1 488 ? 32.647 -10.732 7.082 1.00 65.00 488 ASP A O 1
ATOM 3876 N N . SER A 1 489 ? 31.096 -11.366 8.567 1.00 62.34 489 SER A N 1
ATOM 3877 C CA . SER A 1 489 ? 30.586 -12.524 7.805 1.00 62.34 489 SER A CA 1
ATOM 3878 C C . SER A 1 489 ? 29.058 -12.625 7.692 1.00 62.34 489 SER A C 1
ATOM 3880 O O . SER A 1 489 ? 28.581 -13.263 6.758 1.00 62.34 489 SER A O 1
ATOM 3882 N N . ASP A 1 490 ? 28.288 -11.973 8.571 1.00 74.44 490 ASP A N 1
ATOM 3883 C CA . ASP A 1 490 ? 26.824 -12.092 8.590 1.00 74.44 490 ASP A CA 1
ATOM 3884 C C . ASP A 1 490 ? 26.172 -10.910 7.860 1.00 74.44 490 ASP A C 1
ATOM 3886 O O . ASP A 1 490 ? 26.269 -9.757 8.305 1.00 74.44 490 ASP A O 1
ATOM 3890 N N . PHE A 1 491 ? 25.478 -11.200 6.756 1.00 81.12 491 PHE A N 1
ATOM 3891 C CA . PHE A 1 491 ? 24.769 -10.207 5.952 1.00 81.12 491 PHE A CA 1
ATOM 3892 C C . PHE A 1 491 ? 23.251 -10.296 6.151 1.00 81.12 491 PHE A C 1
ATOM 3894 O O . PHE A 1 491 ? 22.606 -11.273 5.769 1.00 81.12 491 PHE A O 1
ATOM 3901 N N . LEU A 1 492 ? 22.661 -9.230 6.689 1.00 84.38 492 LEU A N 1
ATOM 3902 C CA . LEU A 1 492 ? 21.214 -9.065 6.765 1.00 84.38 492 LEU A CA 1
ATOM 3903 C C . LEU A 1 492 ? 20.689 -8.400 5.495 1.00 84.38 492 LEU A C 1
ATOM 3905 O O . LEU A 1 492 ? 20.890 -7.208 5.259 1.00 84.38 492 LEU A O 1
ATOM 3909 N N . THR A 1 493 ? 19.956 -9.176 4.701 1.00 85.19 493 THR A N 1
ATOM 3910 C CA . THR A 1 493 ? 19.239 -8.672 3.525 1.00 85.19 493 THR A CA 1
ATOM 3911 C C . THR A 1 493 ? 18.139 -7.687 3.963 1.00 85.19 493 THR A C 1
ATOM 3913 O O . THR A 1 493 ? 17.423 -8.010 4.911 1.00 85.19 493 THR A O 1
ATOM 3916 N N . PRO A 1 494 ? 17.975 -6.506 3.333 1.00 91.38 494 PRO A N 1
ATOM 3917 C CA . PRO A 1 494 ? 16.944 -5.502 3.659 1.00 91.38 494 PRO A CA 1
ATOM 3918 C C . PRO A 1 494 ? 15.487 -5.997 3.675 1.00 91.38 494 PRO A C 1
ATOM 3920 O O . PRO A 1 494 ? 15.183 -7.061 3.146 1.00 91.38 494 PRO A O 1
ATOM 3923 N N . ILE A 1 495 ? 14.578 -5.229 4.298 1.00 92.88 495 ILE A N 1
ATOM 3924 C CA . ILE A 1 495 ? 13.126 -5.491 4.245 1.00 92.88 495 ILE A CA 1
ATOM 3925 C C . ILE A 1 495 ? 12.602 -4.890 2.944 1.00 92.88 495 ILE A C 1
ATOM 3927 O O . ILE A 1 495 ? 12.073 -3.784 2.924 1.00 92.88 495 ILE A O 1
ATOM 3931 N N . ASP A 1 496 ? 12.805 -5.593 1.838 1.00 94.75 496 ASP A N 1
ATOM 3932 C CA . ASP A 1 496 ? 12.295 -5.195 0.529 1.00 94.75 496 ASP A CA 1
ATOM 3933 C C . ASP A 1 496 ? 12.172 -6.415 -0.402 1.00 94.75 496 ASP A C 1
ATOM 3935 O O . ASP A 1 496 ? 12.318 -7.565 0.020 1.00 94.75 496 ASP A O 1
ATOM 3939 N N . ALA A 1 497 ? 11.906 -6.171 -1.687 1.00 96.06 497 ALA A N 1
ATOM 3940 C CA . ALA A 1 497 ? 11.727 -7.222 -2.681 1.00 96.06 497 ALA A CA 1
ATOM 3941 C C . ALA A 1 497 ? 12.946 -8.156 -2.843 1.00 96.06 497 ALA A C 1
ATOM 3943 O O . ALA A 1 497 ? 12.767 -9.269 -3.342 1.00 96.06 497 ALA A O 1
ATOM 3944 N N . SER A 1 498 ? 14.157 -7.768 -2.407 1.00 93.19 498 SER A N 1
ATOM 3945 C CA . SER A 1 498 ? 15.353 -8.634 -2.422 1.00 93.19 498 SER A CA 1
ATOM 3946 C C . SER A 1 498 ? 15.118 -9.966 -1.719 1.00 93.19 498 SER A C 1
ATOM 3948 O O . SER A 1 498 ? 15.633 -10.980 -2.182 1.00 93.19 498 SER A O 1
ATOM 3950 N N . GLN A 1 499 ? 14.280 -9.986 -0.679 1.00 93.25 499 GLN A N 1
ATOM 3951 C CA . GLN A 1 499 ? 13.889 -11.202 0.035 1.00 93.25 499 GLN A CA 1
ATOM 3952 C C . GLN A 1 499 ? 13.232 -12.219 -0.905 1.00 93.25 499 GLN A C 1
ATOM 3954 O O . GLN A 1 499 ? 13.591 -13.393 -0.918 1.00 93.25 499 GLN A O 1
ATOM 3959 N N . SER A 1 500 ? 12.324 -11.754 -1.769 1.00 95.12 500 SER A N 1
ATOM 3960 C CA . SER A 1 500 ? 11.657 -12.610 -2.757 1.00 95.12 500 SER A CA 1
ATOM 3961 C C . SER A 1 500 ? 12.609 -13.062 -3.862 1.00 95.12 500 SER A C 1
ATOM 3963 O O . SER A 1 500 ? 12.574 -14.223 -4.262 1.00 95.12 500 SER A O 1
ATOM 3965 N N . PHE A 1 501 ? 13.484 -12.176 -4.350 1.00 94.00 501 PHE A N 1
ATOM 3966 C CA . PHE A 1 501 ? 14.483 -12.559 -5.353 1.00 94.00 501 PHE A CA 1
ATOM 3967 C C . PHE A 1 501 ? 15.434 -13.626 -4.814 1.00 94.00 501 PHE A C 1
ATOM 3969 O O . PHE A 1 501 ? 15.661 -14.620 -5.499 1.00 94.00 501 PHE A O 1
ATOM 3976 N N . ARG A 1 502 ? 15.914 -13.469 -3.577 1.00 90.00 502 ARG A N 1
ATOM 3977 C CA . ARG A 1 502 ? 16.770 -14.457 -2.916 1.00 90.00 502 ARG A CA 1
ATOM 3978 C C . ARG A 1 502 ? 16.043 -15.781 -2.700 1.00 90.00 502 ARG A C 1
ATOM 3980 O O . ARG A 1 502 ? 16.617 -16.825 -2.968 1.00 90.00 502 ARG A O 1
ATOM 3987 N N . TYR A 1 503 ? 14.771 -15.753 -2.307 1.00 90.38 503 TYR A N 1
ATOM 3988 C CA . TYR A 1 503 ? 13.983 -16.977 -2.148 1.00 90.38 503 TYR A CA 1
ATOM 3989 C C . TYR A 1 503 ? 13.821 -17.765 -3.459 1.00 90.38 503 TYR A C 1
ATOM 3991 O O . TYR A 1 503 ? 14.053 -18.968 -3.485 1.00 90.38 503 TYR A O 1
ATOM 3999 N N . TYR A 1 504 ? 13.447 -17.104 -4.560 1.00 91.81 504 TYR A N 1
ATOM 4000 C CA . TYR A 1 504 ? 13.142 -17.794 -5.823 1.00 91.81 504 TYR A CA 1
ATOM 4001 C C . TYR A 1 504 ? 14.372 -18.074 -6.701 1.00 91.81 504 TYR A C 1
ATOM 4003 O O . TYR A 1 504 ? 14.369 -19.019 -7.497 1.00 91.81 504 TYR A O 1
ATOM 4011 N N . TYR A 1 505 ? 15.418 -17.252 -6.604 1.00 89.62 505 TYR A N 1
ATOM 4012 C CA . TYR A 1 505 ? 16.613 -17.376 -7.439 1.00 89.62 505 TYR A CA 1
ATOM 4013 C C . TYR A 1 505 ? 17.876 -17.785 -6.681 1.00 89.62 505 TYR A C 1
ATOM 4015 O O . TYR A 1 505 ? 18.854 -18.131 -7.350 1.00 89.62 505 TYR A O 1
ATOM 4023 N N . GLU A 1 506 ? 17.849 -17.834 -5.349 1.00 85.44 506 GLU A N 1
ATOM 4024 C CA . GLU A 1 506 ? 19.024 -18.087 -4.505 1.00 85.44 506 GLU A CA 1
ATOM 4025 C C . GLU A 1 506 ? 20.151 -17.090 -4.849 1.00 85.44 506 GLU A C 1
ATOM 4027 O O . GLU A 1 506 ? 19.884 -15.922 -5.140 1.00 85.44 506 GLU A O 1
ATOM 4032 N N . ASP A 1 507 ? 21.402 -17.548 -4.889 1.00 80.56 507 ASP A N 1
ATOM 4033 C CA . ASP A 1 507 ? 22.581 -16.725 -5.194 1.00 80.56 507 ASP A CA 1
ATOM 4034 C C . ASP A 1 507 ? 22.811 -16.526 -6.710 1.00 80.56 507 ASP A C 1
ATOM 4036 O O . ASP A 1 507 ? 23.879 -16.090 -7.141 1.00 80.56 507 ASP A O 1
ATOM 4040 N N . ARG A 1 508 ? 21.834 -16.876 -7.565 1.00 85.19 508 ARG A N 1
ATOM 4041 C CA . ARG A 1 508 ? 21.990 -16.820 -9.035 1.00 85.19 508 ARG A CA 1
ATOM 4042 C C . ARG A 1 508 ? 21.797 -15.427 -9.631 1.00 85.19 508 ARG A C 1
ATOM 4044 O O . ARG A 1 508 ? 22.107 -15.246 -10.808 1.00 85.19 508 ARG A O 1
ATOM 4051 N N . LEU A 1 509 ? 21.244 -14.480 -8.872 1.00 87.06 509 LEU A N 1
ATOM 4052 C CA . LEU A 1 509 ? 21.002 -13.112 -9.328 1.00 87.06 509 LEU A CA 1
ATOM 4053 C C . LEU A 1 509 ? 21.858 -12.109 -8.560 1.00 87.06 509 LEU A C 1
ATOM 4055 O O . LEU A 1 509 ? 22.011 -12.189 -7.345 1.00 87.06 509 LEU A O 1
ATOM 4059 N N . ASP A 1 510 ? 22.323 -11.097 -9.283 1.00 90.75 510 ASP A N 1
ATOM 4060 C CA . ASP A 1 510 ? 22.918 -9.903 -8.699 1.00 90.75 510 ASP A CA 1
ATOM 4061 C C . ASP A 1 510 ? 21.803 -9.013 -8.138 1.00 90.75 510 ASP A C 1
ATOM 4063 O O . ASP A 1 510 ? 21.085 -8.357 -8.899 1.00 90.75 510 ASP A O 1
ATOM 4067 N N . VAL A 1 511 ? 21.655 -8.985 -6.813 1.00 92.88 511 VAL A N 1
ATOM 4068 C CA . VAL A 1 511 ? 20.651 -8.165 -6.124 1.00 92.88 511 VAL A CA 1
ATOM 4069 C C . VAL A 1 511 ? 21.345 -7.127 -5.248 1.00 92.88 511 VAL A C 1
ATOM 4071 O O . VAL A 1 511 ? 22.086 -7.470 -4.329 1.00 92.88 511 VAL A O 1
ATOM 4074 N N . LEU A 1 512 ? 21.079 -5.850 -5.518 1.00 94.81 512 LEU A N 1
ATOM 4075 C CA . LEU A 1 512 ? 21.527 -4.727 -4.702 1.00 94.81 512 LEU A CA 1
ATOM 4076 C C . LEU A 1 512 ? 20.317 -3.926 -4.230 1.00 94.81 512 LEU A C 1
ATOM 4078 O O . LEU A 1 512 ? 19.507 -3.472 -5.035 1.00 94.81 512 LEU A O 1
ATOM 4082 N N . SER A 1 513 ? 20.231 -3.699 -2.926 1.00 95.38 513 SER A N 1
ATOM 4083 C CA . SER A 1 513 ? 19.222 -2.831 -2.320 1.00 95.38 513 SER A CA 1
ATOM 4084 C C . SER A 1 513 ? 19.857 -1.525 -1.852 1.00 95.38 513 SER A C 1
ATOM 4086 O O . SER A 1 513 ? 20.873 -1.534 -1.159 1.00 95.38 513 SER A O 1
ATOM 4088 N N . LEU A 1 514 ? 19.267 -0.390 -2.213 1.00 95.81 514 LEU A N 1
ATOM 4089 C CA . LEU A 1 514 ? 19.698 0.938 -1.788 1.00 95.81 514 LEU A CA 1
ATOM 4090 C C . LEU A 1 514 ? 18.701 1.519 -0.787 1.00 95.81 514 LEU A C 1
ATOM 4092 O O . LEU A 1 514 ? 17.512 1.628 -1.087 1.00 95.81 514 LEU A O 1
ATOM 4096 N N . THR A 1 515 ? 19.205 1.925 0.379 1.00 95.38 515 THR A N 1
ATOM 4097 C CA . THR A 1 515 ? 18.393 2.474 1.475 1.00 95.38 515 THR A CA 1
ATOM 4098 C C . THR A 1 515 ? 19.090 3.627 2.198 1.00 95.38 515 THR A C 1
ATOM 4100 O O . THR A 1 515 ? 20.267 3.906 1.967 1.00 95.38 515 THR A O 1
ATOM 4103 N N . ASN A 1 516 ? 18.375 4.298 3.098 1.00 92.19 516 ASN A N 1
ATOM 4104 C CA . ASN A 1 516 ? 18.915 5.300 4.021 1.00 92.19 516 ASN A CA 1
ATOM 4105 C C . ASN A 1 516 ? 19.473 4.706 5.326 1.00 92.19 516 ASN A C 1
ATOM 4107 O O . ASN A 1 516 ? 19.919 5.466 6.184 1.00 92.19 516 ASN A O 1
ATOM 4111 N N . TYR A 1 517 ? 19.414 3.387 5.524 1.00 92.19 517 TYR A N 1
ATOM 4112 C CA . TYR A 1 517 ? 19.741 2.763 6.799 1.00 92.19 517 TYR A CA 1
ATOM 4113 C C . TYR A 1 517 ? 20.808 1.677 6.673 1.00 92.19 517 TYR A C 1
ATOM 4115 O O . TYR A 1 517 ? 20.860 0.934 5.697 1.00 92.19 517 TYR A O 1
ATOM 4123 N N . ARG A 1 518 ? 21.663 1.561 7.695 1.00 91.50 518 ARG A N 1
ATOM 4124 C CA . ARG A 1 518 ? 22.727 0.546 7.731 1.00 91.50 518 ARG A CA 1
ATOM 4125 C C . ARG A 1 518 ? 22.222 -0.805 8.222 1.00 91.50 518 ARG A C 1
ATOM 4127 O O . ARG A 1 518 ? 22.473 -1.819 7.583 1.00 91.50 518 ARG A O 1
ATOM 4134 N N . LEU A 1 519 ? 21.562 -0.798 9.377 1.00 89.31 519 LEU A N 1
ATOM 4135 C CA . LEU A 1 519 ? 20.948 -1.965 10.009 1.00 89.31 519 LEU A CA 1
ATOM 4136 C C . LEU A 1 519 ? 19.512 -1.606 10.388 1.00 89.31 519 LEU A C 1
ATOM 4138 O O . LEU A 1 519 ? 18.589 -2.172 9.818 1.00 89.31 519 LEU A O 1
ATOM 4142 N N . ASN A 1 520 ? 19.336 -0.590 11.235 1.00 91.56 520 ASN A N 1
ATOM 4143 C CA . ASN A 1 520 ? 18.027 -0.169 11.736 1.00 91.56 520 ASN A CA 1
ATOM 4144 C C . ASN A 1 520 ? 17.503 1.053 10.986 1.00 91.56 520 ASN A C 1
ATOM 4146 O O . ASN A 1 520 ? 18.274 1.963 10.674 1.00 91.56 520 ASN A O 1
ATOM 4150 N N . PHE A 1 521 ? 16.197 1.079 10.735 1.00 92.44 521 PHE A N 1
ATOM 4151 C CA . PHE A 1 521 ? 15.481 2.175 10.104 1.00 92.44 521 PHE A CA 1
ATOM 4152 C C . PHE A 1 521 ? 15.788 3.493 10.807 1.00 92.44 521 PHE A C 1
ATOM 4154 O O . PHE A 1 521 ? 15.774 3.595 12.031 1.00 92.44 521 PHE A O 1
ATOM 4161 N N . ARG A 1 522 ? 16.037 4.533 10.008 1.00 88.94 522 ARG A N 1
ATOM 4162 C CA . ARG A 1 522 ? 16.240 5.890 10.534 1.00 88.94 522 ARG A CA 1
ATOM 4163 C C . ARG A 1 522 ? 14.927 6.594 10.878 1.00 88.94 522 ARG A C 1
ATOM 4165 O O . ARG A 1 522 ? 14.950 7.622 11.547 1.00 88.94 522 ARG A O 1
ATOM 4172 N N . THR A 1 523 ? 13.798 6.083 10.388 1.00 86.88 523 THR A N 1
ATOM 4173 C CA . THR A 1 523 ? 12.469 6.636 10.660 1.00 86.88 523 THR A CA 1
ATOM 4174 C C . THR A 1 523 ? 11.890 6.024 11.935 1.00 86.88 523 THR A C 1
ATOM 4176 O O . THR A 1 523 ? 11.795 4.807 12.054 1.00 86.88 523 THR A O 1
ATOM 4179 N N . GLY A 1 524 ? 11.478 6.869 12.883 1.00 88.75 524 GLY A N 1
ATOM 4180 C CA . GLY A 1 524 ? 10.766 6.441 14.093 1.00 88.75 524 GLY A CA 1
ATOM 4181 C C . GLY A 1 524 ? 9.258 6.254 13.887 1.00 88.75 524 GLY A C 1
ATOM 4182 O O . GLY A 1 524 ? 8.531 6.009 14.843 1.00 88.75 524 GLY A O 1
ATOM 4183 N N . ILE A 1 525 ? 8.769 6.414 12.654 1.00 91.62 525 ILE A N 1
ATOM 4184 C CA . ILE A 1 525 ? 7.340 6.413 12.303 1.00 91.62 525 ILE A CA 1
ATOM 4185 C C . ILE A 1 525 ? 7.000 5.373 11.228 1.00 91.62 525 ILE A C 1
ATOM 4187 O O . ILE A 1 525 ? 6.025 5.535 10.498 1.00 91.62 525 ILE A O 1
ATOM 4191 N N . TYR A 1 526 ? 7.793 4.305 11.113 1.00 94.06 526 TYR A N 1
ATOM 4192 C CA . TYR A 1 526 ? 7.551 3.231 10.146 1.00 94.06 526 TYR A CA 1
ATOM 4193 C C . TYR A 1 526 ? 6.121 2.674 10.273 1.00 94.06 526 TYR A C 1
ATOM 4195 O O . TYR A 1 526 ? 5.690 2.344 11.380 1.00 94.06 526 TYR A O 1
ATOM 4203 N N . HIS A 1 527 ? 5.377 2.599 9.163 1.00 94.44 527 HIS A N 1
ATOM 4204 C CA . HIS A 1 527 ? 3.982 2.111 9.119 1.00 94.44 527 HIS A CA 1
ATOM 4205 C C . HIS A 1 527 ? 3.066 2.752 10.179 1.00 94.44 527 HIS A C 1
ATOM 4207 O O . HIS A 1 527 ? 2.223 2.119 10.823 1.00 94.44 527 HIS A O 1
ATOM 4213 N N . SER A 1 528 ? 3.265 4.053 10.392 1.00 91.81 528 SER A N 1
ATOM 4214 C CA . SER A 1 528 ? 2.487 4.875 11.311 1.00 91.81 528 SER A CA 1
ATOM 4215 C C . SER A 1 528 ? 1.569 5.817 10.550 1.00 91.81 528 SER A C 1
ATOM 4217 O O . SER A 1 528 ? 1.902 6.312 9.475 1.00 91.81 528 SER A O 1
ATOM 4219 N N . LYS A 1 529 ? 0.451 6.199 11.174 1.00 91.69 529 LYS A N 1
ATOM 4220 C CA . LYS A 1 529 ? -0.407 7.272 10.646 1.00 91.69 529 LYS A CA 1
ATOM 4221 C C . LYS A 1 529 ? 0.330 8.617 10.549 1.00 91.69 529 LYS A C 1
ATOM 4223 O O . LYS A 1 529 ? -0.164 9.542 9.916 1.00 91.69 529 LYS A O 1
ATOM 4228 N N . LEU A 1 530 ? 1.439 8.768 11.281 1.00 90.75 530 LEU A N 1
ATOM 4229 C CA . LEU A 1 530 ? 2.252 9.980 11.267 1.00 90.75 530 LEU A CA 1
ATOM 4230 C C . LEU A 1 530 ? 3.162 10.051 10.041 1.00 90.75 530 LEU A C 1
ATOM 4232 O O . LEU A 1 530 ? 3.713 11.121 9.790 1.00 90.75 530 LEU A O 1
ATOM 4236 N N . ASP A 1 531 ? 3.309 8.958 9.288 1.00 92.88 531 ASP A N 1
ATOM 4237 C CA . ASP A 1 531 ? 4.166 8.870 8.108 1.00 92.88 531 ASP A CA 1
ATOM 4238 C C . ASP A 1 531 ? 3.523 9.504 6.865 1.00 92.88 531 ASP A C 1
ATOM 4240 O O . ASP A 1 531 ? 3.288 8.853 5.848 1.00 92.88 531 ASP A O 1
ATOM 4244 N N . GLY A 1 532 ? 3.164 10.783 6.981 1.00 91.94 532 GLY A N 1
ATOM 4245 C CA . GLY A 1 532 ? 2.567 11.590 5.918 1.00 91.94 532 GLY A CA 1
ATOM 4246 C C . GLY A 1 532 ? 3.539 12.599 5.303 1.00 91.94 532 GLY A C 1
ATOM 4247 O O . GLY A 1 532 ? 4.654 12.802 5.788 1.00 91.94 532 GLY A O 1
ATOM 4248 N N . GLU A 1 533 ? 3.087 13.296 4.256 1.00 90.06 533 GLU A N 1
ATOM 4249 C CA . GLU A 1 533 ? 3.881 14.286 3.508 1.00 90.06 533 GLU A CA 1
ATOM 4250 C C . GLU A 1 533 ? 4.546 15.348 4.400 1.00 90.06 533 GLU A C 1
ATOM 4252 O O . GLU A 1 533 ? 5.685 15.746 4.155 1.00 90.06 533 GLU A O 1
ATOM 4257 N N . SER A 1 534 ? 3.865 15.778 5.466 1.00 86.31 534 SER A N 1
ATOM 4258 C CA . SER A 1 534 ? 4.355 16.806 6.393 1.00 86.31 534 SER A CA 1
ATOM 4259 C C . SER A 1 534 ? 5.645 16.423 7.122 1.00 86.31 534 SER A C 1
ATOM 4261 O O . SER A 1 534 ? 6.306 17.290 7.683 1.00 86.31 534 SER A O 1
ATOM 4263 N N . ARG A 1 535 ? 6.002 15.132 7.162 1.00 83.69 535 ARG A N 1
ATOM 4264 C CA . ARG A 1 535 ? 7.244 14.646 7.788 1.00 83.69 535 ARG A CA 1
ATOM 4265 C C . ARG A 1 535 ? 8.450 14.674 6.864 1.00 83.69 535 ARG A C 1
ATOM 4267 O O . ARG A 1 535 ? 9.564 14.471 7.337 1.00 83.69 535 ARG A O 1
ATOM 4274 N N . ILE A 1 536 ? 8.209 14.894 5.575 1.00 83.25 536 ILE A N 1
ATOM 4275 C CA . ILE A 1 536 ? 9.222 14.882 4.521 1.00 83.25 536 ILE A CA 1
ATOM 4276 C C . ILE A 1 536 ? 9.161 16.154 3.674 1.00 83.25 536 ILE A C 1
ATOM 4278 O O . ILE A 1 536 ? 9.750 16.205 2.602 1.00 83.25 536 ILE A O 1
ATOM 4282 N N . SER A 1 537 ? 8.406 17.171 4.101 1.00 78.06 537 SER A N 1
ATOM 4283 C CA . SER A 1 537 ? 8.213 18.427 3.367 1.00 78.06 537 SER A CA 1
ATOM 4284 C C . SER A 1 537 ? 9.336 19.441 3.567 1.00 78.06 537 SER A C 1
ATOM 4286 O O . SER A 1 537 ? 9.392 20.426 2.834 1.00 78.06 537 SER A O 1
ATOM 4288 N N . GLU A 1 538 ? 10.222 19.237 4.544 1.00 80.06 538 GLU A N 1
ATOM 4289 C CA . GLU A 1 538 ? 11.337 20.154 4.770 1.00 80.06 538 GLU A CA 1
ATOM 4290 C C . GLU A 1 538 ? 12.372 20.022 3.645 1.00 80.06 538 GLU A C 1
ATOM 4292 O O . GLU A 1 538 ? 12.833 18.926 3.319 1.00 80.06 538 GLU A O 1
ATOM 4297 N N . GLU A 1 539 ? 12.781 21.152 3.060 1.00 75.94 539 GLU A N 1
ATOM 4298 C CA . GLU A 1 539 ? 13.755 21.191 1.956 1.00 75.94 539 GLU A CA 1
ATOM 4299 C C . GLU A 1 539 ? 15.067 20.470 2.312 1.00 75.94 539 GLU A C 1
ATOM 4301 O O . GLU A 1 539 ? 15.654 19.775 1.477 1.00 75.94 539 GLU A O 1
ATOM 4306 N N . GLY A 1 540 ? 15.487 20.567 3.580 1.00 76.19 540 GLY A N 1
ATOM 4307 C CA . GLY A 1 540 ? 16.660 19.872 4.107 1.00 76.19 540 GLY A CA 1
ATOM 4308 C C . GLY A 1 540 ? 16.574 18.347 4.002 1.00 76.19 540 GLY A C 1
ATOM 4309 O O . GLY A 1 540 ? 17.602 17.708 3.798 1.00 76.19 540 GLY A O 1
ATOM 4310 N N . GLN A 1 541 ? 15.368 17.774 4.065 1.00 80.62 541 GLN A N 1
ATOM 4311 C CA . GLN A 1 541 ? 15.149 16.333 3.941 1.00 80.62 541 GLN A CA 1
ATOM 4312 C C . GLN A 1 541 ? 15.024 15.883 2.485 1.00 80.62 541 GLN A C 1
ATOM 4314 O O . GLN A 1 541 ? 15.474 14.794 2.140 1.00 80.62 541 GLN A O 1
ATOM 4319 N N . ARG A 1 542 ? 14.422 16.702 1.611 1.00 87.88 542 ARG A N 1
ATOM 4320 C CA . ARG A 1 542 ? 14.180 16.308 0.212 1.00 87.88 542 ARG A CA 1
ATOM 4321 C C . ARG A 1 542 ? 15.406 16.457 -0.684 1.00 87.88 542 ARG A C 1
ATOM 4323 O O . ARG A 1 542 ? 15.613 15.643 -1.583 1.00 87.88 542 ARG A O 1
ATOM 4330 N N . ARG A 1 543 ? 16.253 17.465 -0.445 1.00 89.62 543 ARG A N 1
ATOM 4331 C CA . ARG A 1 543 ? 17.417 17.733 -1.305 1.00 89.62 543 ARG A CA 1
ATOM 4332 C C . ARG A 1 543 ? 18.361 16.525 -1.445 1.00 89.62 543 ARG A C 1
ATOM 4334 O O . ARG A 1 543 ? 18.692 16.194 -2.585 1.00 89.62 543 ARG A O 1
ATOM 4341 N N . PRO A 1 544 ? 18.770 15.828 -0.366 1.00 90.06 544 PRO A N 1
ATOM 4342 C CA . PRO A 1 544 ? 19.612 14.641 -0.505 1.00 90.06 544 PRO A CA 1
ATOM 4343 C C . PRO A 1 544 ? 18.927 13.508 -1.279 1.00 90.06 544 PRO A C 1
ATOM 4345 O O . PRO A 1 544 ? 19.598 12.794 -2.020 1.00 90.06 544 PRO A O 1
ATOM 4348 N N . VAL A 1 545 ? 17.598 13.384 -1.179 1.00 92.38 545 VAL A N 1
ATOM 4349 C CA . VAL A 1 545 ? 16.812 12.409 -1.953 1.00 92.38 545 VAL A CA 1
ATOM 4350 C C . VAL A 1 545 ? 16.904 12.695 -3.448 1.00 92.38 545 VAL A C 1
ATOM 4352 O O . VAL A 1 545 ? 17.128 11.774 -4.229 1.00 92.38 545 VAL A O 1
ATOM 4355 N N . TYR A 1 546 ? 16.791 13.958 -3.873 1.00 94.38 546 TYR A N 1
ATOM 4356 C CA . TYR A 1 546 ? 16.905 14.307 -5.294 1.00 94.38 546 TYR A CA 1
ATOM 4357 C C . TYR A 1 546 ? 18.305 14.044 -5.854 1.00 94.38 546 TYR A C 1
ATOM 4359 O O . TYR A 1 546 ? 18.464 13.596 -6.995 1.00 94.38 546 TYR A O 1
ATOM 4367 N N . GLU A 1 547 ? 19.332 14.324 -5.054 1.00 93.69 547 GLU A N 1
ATOM 4368 C CA . GLU A 1 547 ? 20.722 14.087 -5.431 1.00 93.69 547 GLU A CA 1
ATOM 4369 C C . GLU A 1 547 ? 21.026 12.583 -5.507 1.00 93.69 547 GLU A C 1
ATOM 4371 O O . GLU A 1 547 ? 21.634 12.136 -6.482 1.00 93.69 547 GLU A O 1
ATOM 4376 N N . ALA A 1 548 ? 20.524 11.789 -4.554 1.00 94.25 548 ALA A N 1
ATOM 4377 C CA . ALA A 1 548 ? 20.595 10.331 -4.597 1.00 94.25 548 ALA A CA 1
ATOM 4378 C C . ALA A 1 548 ? 19.848 9.77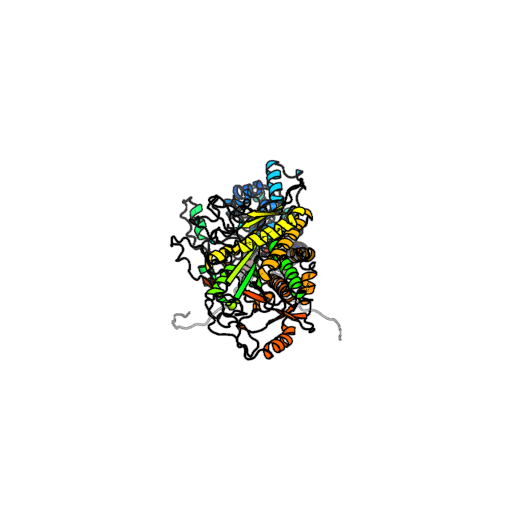6 -5.818 1.00 94.25 548 ALA A C 1
ATOM 4380 O O . ALA A 1 548 ? 20.418 9.007 -6.585 1.00 94.25 548 ALA A O 1
ATOM 4381 N N . ALA A 1 549 ? 18.619 10.231 -6.079 1.00 96.69 549 ALA A N 1
ATOM 4382 C CA . ALA A 1 549 ? 17.844 9.852 -7.261 1.00 96.69 549 ALA A CA 1
ATOM 4383 C C . ALA A 1 549 ? 18.586 10.151 -8.573 1.00 96.69 549 ALA A C 1
ATOM 4385 O O . ALA A 1 549 ? 18.577 9.345 -9.501 1.00 96.69 549 ALA A O 1
ATOM 4386 N N . SER A 1 550 ? 19.286 11.283 -8.637 1.00 97.12 550 SER A N 1
ATOM 4387 C CA . SER A 1 550 ? 20.097 11.662 -9.794 1.00 97.12 550 SER A CA 1
ATOM 4388 C C . SER A 1 550 ? 21.360 10.803 -9.945 1.00 97.12 550 SER A C 1
ATOM 4390 O O . SER A 1 550 ? 21.739 10.461 -11.068 1.00 97.12 550 SER A O 1
ATOM 4392 N N . ALA A 1 551 ? 22.005 10.411 -8.840 1.00 96.06 551 ALA A N 1
ATOM 4393 C CA . ALA A 1 551 ? 23.099 9.436 -8.862 1.00 96.06 551 ALA A CA 1
ATOM 4394 C C . ALA A 1 551 ? 22.615 8.060 -9.339 1.00 96.06 551 ALA A C 1
ATOM 4396 O O . ALA A 1 551 ? 23.245 7.460 -10.205 1.00 96.06 551 ALA A O 1
ATOM 4397 N N . ILE A 1 552 ? 21.464 7.598 -8.844 1.00 97.19 552 ILE A N 1
ATOM 4398 C CA . ILE A 1 552 ? 20.860 6.331 -9.268 1.00 97.19 552 ILE A CA 1
ATOM 4399 C C . ILE A 1 552 ? 20.503 6.377 -10.758 1.00 97.19 552 ILE A C 1
ATOM 4401 O O . ILE A 1 552 ? 20.823 5.444 -11.485 1.00 97.19 552 ILE A O 1
ATOM 4405 N N . ALA A 1 553 ? 19.893 7.463 -11.243 1.00 98.06 553 ALA A N 1
ATOM 4406 C CA . ALA A 1 553 ? 19.573 7.613 -12.663 1.00 98.06 553 ALA A CA 1
ATOM 4407 C C . ALA A 1 553 ? 20.830 7.556 -13.548 1.00 98.06 553 ALA A C 1
ATOM 4409 O O . ALA A 1 553 ? 20.811 6.898 -14.586 1.00 98.06 553 ALA A O 1
ATOM 4410 N N . SER A 1 554 ? 21.926 8.183 -13.108 1.00 97.06 554 SER A N 1
ATOM 4411 C CA . SER A 1 554 ? 23.219 8.125 -13.809 1.00 97.06 554 SER A CA 1
ATOM 4412 C C . SER A 1 554 ? 23.766 6.692 -13.833 1.00 97.06 554 SER A C 1
ATOM 4414 O O . SER A 1 554 ? 24.157 6.198 -14.885 1.00 97.06 554 SER A O 1
ATOM 4416 N N . ALA A 1 555 ? 23.690 5.973 -12.708 1.00 96.69 555 ALA A N 1
ATOM 4417 C CA . ALA A 1 555 ? 24.111 4.576 -12.634 1.00 96.69 555 ALA A CA 1
ATOM 4418 C C . ALA A 1 555 ? 23.268 3.654 -13.533 1.00 96.69 555 ALA A C 1
ATOM 4420 O O . ALA A 1 555 ? 23.811 2.793 -14.223 1.00 96.69 555 ALA A O 1
ATOM 4421 N N . VAL A 1 556 ? 21.945 3.857 -13.577 1.00 97.12 556 VAL A N 1
ATOM 4422 C CA . VAL A 1 556 ? 21.041 3.105 -14.461 1.00 97.12 556 VAL A CA 1
ATOM 4423 C C . VAL A 1 556 ? 21.401 3.337 -15.929 1.00 97.12 556 VAL A C 1
ATOM 4425 O O . VAL A 1 556 ? 21.406 2.379 -16.696 1.00 97.12 556 VAL A O 1
ATOM 4428 N N . ILE A 1 557 ? 21.744 4.565 -16.330 1.00 95.88 557 ILE A N 1
ATOM 4429 C CA . ILE A 1 557 ? 22.224 4.867 -17.690 1.00 95.88 557 ILE A CA 1
ATOM 4430 C C . ILE A 1 557 ? 23.564 4.165 -17.958 1.00 95.88 557 ILE A C 1
ATOM 4432 O O . ILE A 1 557 ? 23.704 3.509 -18.995 1.00 95.88 557 ILE A O 1
ATOM 4436 N N . GLY A 1 558 ? 24.496 4.203 -17.003 1.00 94.81 558 GLY A N 1
ATOM 4437 C CA . GLY A 1 558 ? 25.784 3.507 -17.083 1.00 94.81 558 GLY A CA 1
ATOM 4438 C C . GLY A 1 558 ? 25.630 2.012 -17.329 1.00 94.81 558 GLY A C 1
ATOM 4439 O O . GLY A 1 558 ? 26.258 1.457 -18.227 1.00 94.81 558 GLY A O 1
ATOM 4440 N N . ILE A 1 559 ? 24.719 1.361 -16.611 1.00 94.69 559 ILE A N 1
ATOM 4441 C CA . ILE A 1 559 ? 24.478 -0.081 -16.746 1.00 94.69 559 ILE A CA 1
ATOM 4442 C C . ILE A 1 559 ? 23.683 -0.400 -18.014 1.00 94.69 559 ILE A C 1
ATOM 4444 O O . ILE A 1 559 ? 24.000 -1.340 -18.745 1.00 94.69 559 ILE A O 1
ATOM 4448 N N . ALA A 1 560 ? 22.629 0.369 -18.288 1.00 94.69 560 ALA A N 1
ATOM 4449 C CA . ALA A 1 560 ? 21.699 0.065 -19.367 1.00 94.69 560 ALA A CA 1
ATOM 4450 C C . ALA A 1 560 ? 22.264 0.394 -20.750 1.00 94.69 560 ALA A C 1
ATOM 4452 O O . ALA A 1 560 ? 22.017 -0.343 -21.707 1.00 94.69 560 ALA A O 1
ATOM 4453 N N . LEU A 1 561 ? 23.008 1.495 -20.858 1.00 92.56 561 LEU A N 1
ATOM 4454 C CA . LEU A 1 561 ? 23.515 2.045 -22.116 1.00 92.56 561 LEU A CA 1
ATOM 4455 C C . LEU A 1 561 ? 25.044 2.012 -22.198 1.00 92.56 561 LEU A C 1
ATOM 4457 O O . LEU A 1 561 ? 25.592 2.027 -23.297 1.00 92.56 561 LEU A O 1
ATOM 4461 N N . GLY A 1 562 ? 25.750 1.887 -21.072 1.00 91.75 562 GLY A N 1
ATOM 4462 C CA . GLY A 1 562 ? 27.207 1.997 -21.053 1.00 91.75 562 GLY A CA 1
ATOM 4463 C C . GLY A 1 562 ? 27.722 3.425 -21.009 1.00 91.75 562 GLY A C 1
ATOM 4464 O O . GLY A 1 562 ? 28.882 3.623 -21.359 1.00 91.75 562 GLY A O 1
ATOM 4465 N N . ASP A 1 563 ? 26.870 4.382 -20.646 1.00 90.62 563 ASP A N 1
ATOM 4466 C CA . ASP A 1 563 ? 27.220 5.794 -20.584 1.00 90.62 563 ASP A CA 1
ATOM 4467 C C . ASP A 1 563 ? 27.216 6.297 -19.138 1.00 90.62 563 ASP A C 1
ATOM 4469 O O . ASP A 1 563 ? 26.214 6.203 -18.438 1.00 90.62 563 ASP A O 1
ATOM 4473 N N . GLU A 1 564 ? 28.346 6.827 -18.687 1.00 87.69 564 GLU A N 1
ATOM 4474 C CA . GLU A 1 564 ? 28.530 7.315 -17.318 1.00 87.69 564 GLU A CA 1
ATOM 4475 C C . GLU A 1 564 ? 28.297 8.833 -17.184 1.00 87.69 564 GLU A C 1
ATOM 4477 O O . GLU A 1 564 ? 28.707 9.448 -16.196 1.00 87.69 564 GLU A O 1
ATOM 4482 N N . GLU A 1 565 ? 27.648 9.469 -18.163 1.00 88.81 565 GLU A N 1
ATOM 4483 C CA . GLU A 1 565 ? 27.292 10.882 -18.096 1.00 88.81 565 GLU A CA 1
ATOM 4484 C C . GLU A 1 565 ? 26.364 11.180 -16.904 1.00 88.81 565 GLU A C 1
ATOM 4486 O O . GLU A 1 565 ? 25.302 10.564 -16.746 1.00 88.81 565 GLU A O 1
ATOM 4491 N N . PRO A 1 566 ? 26.711 12.174 -16.064 1.00 92.75 566 PRO A N 1
ATOM 4492 C CA . PRO A 1 566 ? 25.871 12.552 -14.943 1.00 92.75 566 PRO A CA 1
ATOM 4493 C C . PRO A 1 566 ? 24.581 13.206 -15.443 1.00 92.75 566 PRO A C 1
ATOM 4495 O O . PRO A 1 566 ? 24.606 14.193 -16.180 1.00 92.75 566 PRO A O 1
ATOM 4498 N N . VAL A 1 567 ? 23.441 12.710 -14.968 1.00 95.62 567 VAL A N 1
ATOM 4499 C CA . VAL A 1 567 ? 22.114 13.273 -15.259 1.00 95.62 567 VAL A CA 1
ATOM 4500 C C . VAL A 1 567 ? 21.470 13.851 -14.009 1.00 95.62 567 VAL A C 1
ATOM 4502 O O . VAL A 1 567 ? 21.820 13.483 -12.893 1.00 95.62 567 VAL A O 1
ATOM 4505 N N . GLN A 1 568 ? 20.517 14.763 -14.165 1.00 96.50 568 GLN A N 1
ATOM 4506 C CA . GLN A 1 568 ? 19.793 15.362 -13.042 1.00 96.50 568 GLN A CA 1
ATOM 4507 C C . GLN A 1 568 ? 18.303 15.041 -13.175 1.00 96.50 568 GLN A C 1
ATOM 4509 O O . GLN A 1 568 ? 17.736 15.147 -14.266 1.00 96.50 568 GLN A O 1
ATOM 4514 N N . ILE A 1 569 ? 17.690 14.566 -12.089 1.00 97.12 569 ILE A N 1
ATOM 4515 C CA . ILE A 1 569 ? 16.263 14.235 -12.077 1.00 97.12 569 ILE A CA 1
ATOM 4516 C C . ILE A 1 569 ? 15.405 15.476 -11.853 1.00 97.12 569 ILE A C 1
ATOM 4518 O O . ILE A 1 569 ? 15.790 16.413 -11.158 1.00 97.12 569 ILE A O 1
ATOM 4522 N N . ASN A 1 570 ? 14.184 15.463 -12.379 1.00 97.12 570 ASN A N 1
ATOM 4523 C CA . ASN A 1 570 ? 13.231 16.527 -12.106 1.00 97.12 570 ASN A CA 1
ATOM 4524 C C . ASN A 1 570 ? 12.692 16.410 -10.668 1.00 97.12 570 ASN A C 1
ATOM 4526 O O . ASN A 1 570 ? 11.801 15.608 -10.398 1.00 97.12 570 ASN A O 1
ATOM 4530 N N . ALA A 1 571 ? 13.199 17.236 -9.748 1.00 96.06 571 ALA A N 1
ATOM 4531 C CA . ALA A 1 571 ? 12.767 17.248 -8.344 1.00 96.06 571 ALA A CA 1
ATOM 4532 C C . ALA A 1 571 ? 11.245 17.436 -8.181 1.00 96.06 571 ALA A C 1
ATOM 4534 O O . ALA A 1 571 ? 10.625 16.790 -7.339 1.00 96.06 571 ALA A O 1
ATOM 4535 N N . LYS A 1 572 ? 10.612 18.229 -9.062 1.00 96.25 572 LYS A N 1
ATOM 4536 C CA . LYS A 1 572 ? 9.153 18.427 -9.046 1.00 96.25 572 LYS A CA 1
ATOM 4537 C C . LYS A 1 572 ? 8.387 17.136 -9.310 1.00 96.25 572 LYS A C 1
ATOM 4539 O O . LYS A 1 572 ? 7.248 17.015 -8.874 1.00 96.25 572 LYS A O 1
ATOM 4544 N N . THR A 1 573 ? 8.972 16.193 -10.047 1.00 96.81 573 THR A N 1
ATOM 4545 C CA . THR A 1 573 ? 8.341 14.894 -10.286 1.00 96.81 573 THR A CA 1
ATOM 4546 C C . THR A 1 573 ? 8.246 14.107 -8.987 1.00 96.81 573 THR A C 1
ATOM 4548 O O . THR A 1 573 ? 7.167 13.623 -8.662 1.00 96.81 573 THR A O 1
ATOM 4551 N N . VAL A 1 574 ? 9.333 14.061 -8.209 1.00 96.19 574 VAL A N 1
ATOM 4552 C CA . VAL A 1 574 ? 9.359 13.401 -6.895 1.00 96.19 574 VAL A CA 1
ATOM 4553 C C . VAL A 1 574 ? 8.336 14.039 -5.955 1.00 96.19 574 VAL A C 1
ATOM 4555 O O . VAL A 1 574 ? 7.504 13.332 -5.390 1.00 96.19 574 VAL A O 1
ATOM 4558 N N . ASP A 1 575 ? 8.344 15.370 -5.853 1.00 94.69 575 ASP A N 1
ATOM 4559 C CA . ASP A 1 575 ? 7.421 16.110 -4.985 1.00 94.69 575 ASP A CA 1
ATOM 4560 C C . ASP A 1 575 ? 5.962 15.847 -5.334 1.00 94.69 575 ASP A C 1
ATOM 4562 O O . ASP A 1 575 ? 5.174 15.478 -4.469 1.00 94.69 575 ASP A O 1
ATOM 4566 N N . ASN A 1 576 ? 5.613 15.989 -6.614 1.00 95.44 576 ASN A N 1
ATOM 4567 C CA . ASN A 1 576 ? 4.247 15.778 -7.063 1.00 95.44 576 ASN A CA 1
ATOM 4568 C C . ASN A 1 576 ? 3.796 14.343 -6.792 1.00 95.44 576 ASN A C 1
ATOM 4570 O O . ASN A 1 576 ? 2.681 14.159 -6.325 1.00 95.44 576 ASN A O 1
ATOM 4574 N N . ILE A 1 577 ? 4.635 13.330 -7.038 1.00 96.31 577 ILE A N 1
ATOM 4575 C CA . ILE A 1 577 ? 4.256 11.935 -6.772 1.00 96.31 577 ILE A CA 1
ATOM 4576 C C . ILE A 1 577 ? 4.004 11.720 -5.278 1.00 96.31 577 ILE A C 1
ATOM 4578 O O . ILE A 1 577 ? 2.993 11.119 -4.926 1.00 96.31 577 ILE A O 1
ATOM 4582 N N . ILE A 1 578 ? 4.858 12.252 -4.399 1.00 94.81 578 ILE A N 1
ATOM 4583 C CA . ILE A 1 578 ? 4.655 12.185 -2.945 1.00 94.81 578 ILE A CA 1
ATOM 4584 C C . ILE A 1 578 ? 3.317 12.826 -2.555 1.00 94.81 578 ILE A C 1
ATOM 4586 O O . ILE A 1 578 ? 2.509 12.183 -1.879 1.00 94.81 578 ILE A O 1
ATOM 4590 N N . THR A 1 579 ? 3.052 14.054 -3.014 1.00 93.62 579 THR A N 1
ATOM 4591 C CA . THR A 1 579 ? 1.793 14.764 -2.739 1.00 93.62 579 THR A CA 1
ATOM 4592 C C . THR A 1 579 ? 0.587 13.977 -3.259 1.00 93.62 579 THR A C 1
ATOM 4594 O O . THR A 1 579 ? -0.419 13.849 -2.567 1.00 93.62 579 THR A O 1
ATOM 4597 N N . CYS A 1 580 ? 0.678 13.397 -4.456 1.00 94.62 580 CYS A N 1
ATOM 4598 C CA . CYS A 1 580 ? -0.396 12.607 -5.055 1.00 94.62 580 CYS A CA 1
ATOM 4599 C C . CYS A 1 580 ? -0.670 11.306 -4.298 1.00 94.62 580 CYS A C 1
ATOM 4601 O O . CYS A 1 580 ? -1.820 10.923 -4.118 1.00 94.62 580 CYS A O 1
ATOM 4603 N N . MET A 1 581 ? 0.379 10.622 -3.852 1.00 95.69 581 MET A N 1
ATOM 4604 C CA . MET A 1 581 ? 0.254 9.306 -3.235 1.00 95.69 581 MET A CA 1
ATOM 4605 C C . MET A 1 581 ? -0.076 9.374 -1.740 1.00 95.69 581 MET A C 1
ATOM 4607 O O . MET A 1 581 ? -0.644 8.418 -1.221 1.00 95.69 581 MET A O 1
ATOM 4611 N N . THR A 1 582 ? 0.247 10.473 -1.049 1.00 94.06 582 THR A N 1
ATOM 4612 C CA . THR A 1 582 ? 0.080 10.600 0.419 1.00 94.06 582 THR A CA 1
ATOM 4613 C C . THR A 1 582 ? -0.809 11.756 0.865 1.00 94.06 582 THR A C 1
ATOM 4615 O O . THR A 1 582 ? -1.256 11.782 2.010 1.00 94.06 582 THR A O 1
ATOM 4618 N N . GLY A 1 583 ? -1.065 12.719 -0.017 1.00 89.00 583 GLY A N 1
ATOM 4619 C CA . GLY A 1 583 ? -1.848 13.909 0.274 1.00 89.00 583 GLY A CA 1
ATOM 4620 C C . GLY A 1 583 ? -3.301 13.803 -0.181 1.00 89.00 583 GLY A C 1
ATOM 4621 O O . GLY A 1 583 ? -3.841 12.735 -0.472 1.00 89.00 583 GLY A O 1
ATOM 4622 N N . ASN A 1 584 ? -3.957 14.960 -0.249 1.00 86.75 584 ASN A N 1
ATOM 4623 C CA . ASN A 1 584 ? -5.299 15.056 -0.805 1.00 86.75 584 ASN A CA 1
ATOM 4624 C C . ASN A 1 584 ? -5.232 14.943 -2.335 1.00 86.75 584 ASN A C 1
ATOM 4626 O O . ASN A 1 584 ? -4.708 15.835 -3.002 1.00 86.75 584 ASN A O 1
ATOM 4630 N N . TRP A 1 585 ? -5.827 13.887 -2.886 1.00 86.44 585 TRP A N 1
ATOM 4631 C CA . TRP A 1 585 ? -5.839 13.605 -4.323 1.00 86.44 585 TRP A CA 1
ATOM 4632 C C . TRP A 1 585 ? -6.400 14.746 -5.180 1.00 86.44 585 TRP A C 1
ATOM 4634 O O . TRP A 1 585 ? -5.918 14.996 -6.281 1.00 86.44 585 TRP A O 1
ATOM 4644 N N . THR A 1 586 ? -7.372 15.506 -4.668 1.00 83.94 586 THR A N 1
ATOM 4645 C CA . THR A 1 586 ? -7.917 16.675 -5.390 1.00 83.94 586 THR A CA 1
ATOM 4646 C C . THR A 1 586 ? -6.873 17.777 -5.611 1.00 83.94 586 THR A C 1
ATOM 4648 O O . THR A 1 586 ? -6.974 18.547 -6.565 1.00 83.94 586 THR A O 1
ATOM 4651 N N . ASN A 1 587 ? -5.826 17.806 -4.782 1.00 83.44 587 ASN A N 1
ATOM 4652 C CA . ASN A 1 587 ? -4.695 18.724 -4.883 1.00 83.44 587 ASN A CA 1
ATOM 4653 C C . ASN A 1 587 ? -3.521 18.136 -5.683 1.00 83.44 587 ASN A C 1
ATOM 4655 O O . ASN A 1 587 ? -2.413 18.655 -5.580 1.00 83.44 587 ASN A O 1
ATOM 4659 N N . CYS A 1 588 ? -3.731 17.071 -6.462 1.00 90.06 588 CYS A N 1
ATOM 4660 C CA . CYS A 1 588 ? -2.708 16.437 -7.290 1.00 90.06 588 CYS A CA 1
ATOM 4661 C C . CYS A 1 588 ? -2.911 16.781 -8.786 1.00 90.06 588 CYS A C 1
ATOM 4663 O O . CYS A 1 588 ? -3.601 16.060 -9.515 1.00 90.06 588 CYS A O 1
ATOM 4665 N N . PRO A 1 589 ? -2.279 17.857 -9.308 1.00 90.56 589 PRO A N 1
ATOM 4666 C CA . PRO A 1 589 ? -2.353 18.199 -10.728 1.00 90.56 589 PRO A CA 1
ATOM 4667 C C . PRO A 1 589 ? -1.792 17.106 -11.635 1.00 90.56 589 PRO A C 1
ATOM 4669 O O . PRO A 1 589 ? -2.242 16.959 -12.767 1.00 90.56 589 PRO A O 1
ATOM 4672 N N . MET A 1 590 ? -0.802 16.350 -11.149 1.00 94.12 590 MET A N 1
ATOM 4673 C CA . MET A 1 590 ? -0.147 15.315 -11.940 1.00 94.12 590 MET A CA 1
ATOM 4674 C C . MET A 1 590 ? -1.104 14.158 -12.249 1.00 94.12 590 MET A C 1
ATOM 4676 O O . MET A 1 590 ? -1.215 13.778 -13.408 1.00 94.12 590 MET A O 1
ATOM 4680 N N . ALA A 1 591 ? -1.849 13.639 -11.270 1.00 92.00 591 ALA A N 1
ATOM 4681 C CA . ALA A 1 591 ? -2.826 12.579 -11.523 1.00 92.00 591 ALA A CA 1
ATOM 4682 C C . ALA A 1 591 ? -3.907 13.046 -12.498 1.00 92.00 591 ALA A C 1
ATOM 4684 O O . ALA A 1 591 ? -4.213 12.319 -13.436 1.00 92.00 591 ALA A O 1
ATOM 4685 N N . LYS A 1 592 ? -4.407 14.280 -12.351 1.00 89.69 592 LYS A N 1
ATOM 4686 C CA . LYS A 1 592 ? -5.350 14.873 -13.311 1.00 89.69 592 LYS A CA 1
ATOM 4687 C C . LYS A 1 592 ? -4.769 14.959 -14.727 1.00 89.69 592 LYS A C 1
ATOM 4689 O O . LYS A 1 592 ? -5.461 14.656 -15.693 1.00 89.69 592 LYS A O 1
ATOM 4694 N N . ASP A 1 593 ? -3.506 15.356 -14.869 1.00 93.00 593 ASP A N 1
ATOM 4695 C CA . ASP A 1 593 ? -2.844 15.401 -16.178 1.00 93.00 593 ASP A CA 1
ATOM 4696 C C . ASP A 1 593 ? -2.730 13.998 -16.795 1.00 93.00 593 ASP A C 1
ATOM 4698 O O . ASP A 1 593 ? -3.021 13.813 -17.973 1.00 93.00 593 ASP A O 1
ATOM 4702 N N . TYR A 1 594 ? -2.359 12.989 -16.004 1.00 94.50 594 TYR A N 1
ATOM 4703 C CA . TYR A 1 594 ? -2.160 11.626 -16.498 1.00 94.50 594 TYR A CA 1
ATOM 4704 C C . TYR A 1 594 ? -3.454 10.862 -16.774 1.00 94.50 594 TYR A C 1
ATOM 4706 O O . TYR A 1 594 ? -3.523 10.184 -17.800 1.00 94.50 594 TYR A O 1
ATOM 4714 N N . LEU A 1 595 ? -4.441 10.985 -15.887 1.00 90.81 595 LEU A N 1
ATOM 4715 C CA . LEU A 1 595 ? -5.687 10.220 -15.899 1.00 90.81 595 LEU A CA 1
ATOM 4716 C C . LEU A 1 595 ? -6.865 10.956 -16.546 1.00 90.81 595 LEU A C 1
ATOM 4718 O O . LEU A 1 595 ? -7.874 10.334 -16.852 1.00 90.81 595 LEU A O 1
ATOM 4722 N N . GLY A 1 596 ? -6.763 12.269 -16.756 1.00 85.12 596 GLY A N 1
ATOM 4723 C CA . GLY A 1 596 ? -7.867 13.071 -17.273 1.00 85.12 596 GLY A CA 1
ATOM 4724 C C . GLY A 1 596 ? -8.986 13.300 -16.252 1.00 85.12 596 GLY A C 1
ATOM 4725 O O . GLY A 1 596 ? -8.792 13.202 -15.040 1.00 85.12 596 GLY A O 1
ATOM 4726 N N . ASP A 1 597 ? -10.166 13.652 -16.764 1.00 81.56 597 ASP A N 1
ATOM 4727 C CA . ASP A 1 597 ? -11.266 14.188 -15.949 1.00 81.56 597 ASP A CA 1
ATOM 4728 C C . ASP A 1 597 ? -12.072 13.075 -15.242 1.00 81.56 597 ASP A C 1
ATOM 4730 O O . ASP A 1 597 ? -12.807 13.334 -14.291 1.00 81.56 597 ASP A O 1
ATOM 4734 N N . GLU A 1 598 ? -11.898 11.815 -15.662 1.00 77.75 598 GLU A N 1
ATOM 4735 C CA . GLU A 1 598 ? -12.591 10.640 -15.115 1.00 77.75 598 GLU A CA 1
ATOM 4736 C C . GLU A 1 598 ? -12.384 10.471 -13.599 1.00 77.75 598 GLU A C 1
ATOM 4738 O O . GLU A 1 598 ? -13.285 10.025 -12.882 1.00 77.75 598 GLU A O 1
ATOM 4743 N N . TYR A 1 599 ? -11.221 10.883 -13.094 1.00 78.69 599 TYR A N 1
ATOM 4744 C CA . TYR A 1 599 ? -10.836 10.710 -11.695 1.00 78.69 599 TYR A CA 1
ATOM 4745 C C . TYR A 1 599 ? -11.035 11.960 -10.832 1.00 78.69 599 TYR A C 1
ATOM 4747 O O . TYR A 1 599 ? -10.788 11.898 -9.630 1.00 78.69 599 TYR A O 1
ATOM 4755 N N . GLU A 1 600 ? -11.529 13.073 -11.388 1.00 77.88 600 GLU A N 1
ATOM 4756 C CA . GLU A 1 600 ? -11.728 14.318 -10.625 1.00 77.88 600 GLU A CA 1
ATOM 4757 C C . GLU A 1 600 ? -12.756 14.177 -9.500 1.00 77.88 600 GLU A C 1
ATOM 4759 O O . GLU A 1 600 ? -12.591 14.755 -8.428 1.00 77.88 600 GLU A O 1
ATOM 4764 N N . ASN A 1 601 ? -13.803 13.384 -9.733 1.00 81.50 601 ASN A N 1
ATOM 4765 C CA . ASN A 1 601 ? -14.886 13.181 -8.770 1.00 81.50 601 ASN A CA 1
ATOM 4766 C C . ASN A 1 601 ? -14.686 11.934 -7.896 1.00 81.50 601 ASN A C 1
ATOM 4768 O O . ASN A 1 601 ? -15.541 11.617 -7.069 1.00 81.50 601 ASN A O 1
ATOM 4772 N N . THR A 1 602 ? -13.582 11.205 -8.080 1.00 84.81 602 THR A N 1
ATOM 4773 C CA . THR A 1 602 ? -13.308 9.998 -7.298 1.00 84.81 602 THR A CA 1
ATOM 4774 C C . THR A 1 602 ? -12.696 10.395 -5.961 1.00 84.81 602 THR A C 1
ATOM 4776 O O . THR A 1 602 ? -11.661 11.055 -5.906 1.00 84.81 602 THR A O 1
ATOM 4779 N N . THR A 1 603 ? -13.328 9.984 -4.861 1.00 89.31 603 THR A N 1
ATOM 4780 C CA . THR A 1 603 ? -12.733 10.140 -3.529 1.00 89.31 603 THR A CA 1
ATOM 4781 C C . THR A 1 603 ? -11.630 9.100 -3.367 1.00 89.31 603 THR A C 1
ATOM 4783 O O . THR A 1 603 ? -11.908 7.913 -3.205 1.00 89.31 603 THR A O 1
ATOM 4786 N N . VAL A 1 604 ? -10.378 9.544 -3.454 1.00 92.94 604 VAL A N 1
ATOM 4787 C CA . VAL A 1 604 ? -9.192 8.699 -3.278 1.00 92.94 604 VAL A CA 1
ATOM 4788 C C . VAL A 1 604 ? -8.637 8.926 -1.878 1.00 92.94 604 VAL A C 1
ATOM 4790 O O . VAL A 1 604 ? -8.411 10.064 -1.461 1.00 92.94 604 VAL A O 1
ATOM 4793 N N . SER A 1 605 ? -8.443 7.834 -1.146 1.00 93.19 605 SER A N 1
ATOM 4794 C CA . SER A 1 605 ? -7.886 7.854 0.201 1.00 93.19 605 SER A CA 1
ATOM 4795 C C . SER A 1 605 ? -6.394 8.209 0.160 1.00 93.19 605 SER A C 1
ATOM 4797 O O . SER A 1 605 ? -5.680 7.730 -0.729 1.00 93.19 605 SER A O 1
ATOM 4799 N N . PRO A 1 606 ? -5.880 9.005 1.116 1.00 94.12 606 PRO A N 1
ATOM 4800 C CA . PRO A 1 606 ? -4.446 9.269 1.217 1.00 94.12 606 PRO A CA 1
ATOM 4801 C C . PRO A 1 606 ? -3.643 8.004 1.567 1.00 94.12 606 PRO A C 1
ATOM 4803 O O . PRO A 1 606 ? -2.483 7.903 1.181 1.00 94.12 606 PRO A O 1
ATOM 4806 N N . GLY A 1 607 ? -4.248 7.007 2.223 1.00 95.75 607 GLY A N 1
ATOM 4807 C CA . GLY A 1 607 ? -3.592 5.741 2.566 1.00 95.75 607 GLY A CA 1
ATOM 4808 C C . GLY A 1 607 ? -3.208 4.890 1.350 1.00 95.75 607 GLY A C 1
ATOM 4809 O O . GLY A 1 607 ? -3.939 4.829 0.360 1.00 95.75 607 GLY A O 1
ATOM 4810 N N . ASN A 1 608 ? -2.058 4.225 1.428 1.00 97.25 608 ASN A N 1
ATOM 4811 C CA . ASN A 1 608 ? -1.485 3.322 0.425 1.00 97.25 608 ASN A CA 1
ATOM 4812 C C . ASN A 1 608 ? -1.591 1.854 0.858 1.00 97.25 608 ASN A C 1
ATOM 4814 O O . ASN A 1 608 ? -0.748 1.028 0.532 1.00 97.25 608 ASN A O 1
ATOM 4818 N N . TYR A 1 609 ? -2.637 1.521 1.605 1.00 97.12 609 TYR A N 1
ATOM 4819 C CA . TYR A 1 609 ? -2.941 0.155 1.994 1.00 97.12 609 TYR A CA 1
ATOM 4820 C C . TYR A 1 609 ? -3.135 -0.712 0.745 1.00 97.12 609 TYR A C 1
ATOM 4822 O O . TYR A 1 609 ? -3.858 -0.305 -0.167 1.00 97.12 609 TYR A O 1
ATOM 4830 N N . ALA A 1 610 ? -2.530 -1.907 0.711 1.00 96.44 610 ALA A N 1
ATOM 4831 C CA . ALA A 1 610 ? -2.652 -2.807 -0.440 1.00 96.44 610 ALA A CA 1
ATOM 4832 C C . ALA A 1 610 ? -4.113 -3.148 -0.762 1.00 96.44 610 ALA A C 1
ATOM 4834 O O . ALA A 1 610 ? -4.467 -3.276 -1.935 1.00 96.44 610 ALA A O 1
ATOM 4835 N N . GLY A 1 611 ? -4.960 -3.216 0.269 1.00 94.19 611 GLY A N 1
ATOM 4836 C CA . GLY A 1 611 ? -6.356 -3.589 0.130 1.00 94.19 611 GLY A CA 1
ATOM 4837 C C . GLY A 1 611 ? -6.561 -5.094 0.182 1.00 94.19 611 GLY A C 1
ATOM 4838 O O . GLY A 1 611 ? -5.638 -5.882 0.382 1.00 94.19 611 GLY A O 1
ATOM 4839 N N . SER A 1 612 ? -7.807 -5.473 -0.041 1.00 95.69 612 SER A N 1
ATOM 4840 C CA . SER A 1 612 ? -8.160 -6.816 -0.458 1.00 95.69 612 SER A CA 1
ATOM 4841 C C . SER A 1 612 ? -7.949 -6.993 -1.962 1.00 95.69 612 SER A C 1
ATOM 4843 O O . SER A 1 612 ? -8.236 -6.089 -2.755 1.00 95.69 612 SER A O 1
ATOM 4845 N N . TYR A 1 613 ? -7.507 -8.180 -2.371 1.00 96.75 613 TYR A N 1
ATOM 4846 C CA . TYR A 1 613 ? -7.310 -8.493 -3.776 1.00 96.75 613 TYR A CA 1
ATOM 4847 C C . TYR A 1 613 ? -8.649 -8.647 -4.505 1.00 96.75 613 TYR A C 1
ATOM 4849 O O . TYR A 1 613 ? -9.467 -9.511 -4.186 1.00 96.75 613 TYR A O 1
ATOM 4857 N N . PHE A 1 614 ? -8.818 -7.859 -5.565 1.00 94.81 614 PHE A N 1
ATOM 4858 C CA . PHE A 1 614 ? -9.898 -8.007 -6.535 1.00 94.81 614 PHE A CA 1
ATOM 4859 C C . PHE A 1 614 ? -9.315 -8.116 -7.948 1.00 94.81 614 PHE A C 1
ATOM 4861 O O . PHE A 1 614 ? -8.366 -7.393 -8.270 1.00 94.81 614 PHE A O 1
ATOM 4868 N N . PRO A 1 615 ? -9.885 -8.952 -8.838 1.00 92.69 615 PRO A N 1
ATOM 4869 C CA . PRO A 1 615 ? -9.553 -8.913 -10.263 1.00 92.69 615 PRO A CA 1
ATOM 4870 C C . PRO A 1 615 ? -9.719 -7.493 -10.827 1.00 92.69 615 PRO A C 1
ATOM 4872 O O . PRO A 1 615 ? -10.645 -6.788 -10.420 1.00 92.69 615 PRO A O 1
ATOM 4875 N N . LEU A 1 616 ? -8.878 -7.075 -11.786 1.00 91.12 616 LEU A N 1
ATOM 4876 C CA . LEU A 1 616 ? -8.869 -5.688 -12.296 1.00 91.12 616 LEU A CA 1
ATOM 4877 C C . LEU A 1 616 ? -10.248 -5.197 -12.746 1.00 91.12 616 LEU A C 1
ATOM 4879 O O . LEU A 1 616 ? -10.622 -4.067 -12.444 1.00 91.12 616 LEU A O 1
ATOM 4883 N N . ARG A 1 617 ? -11.041 -6.068 -13.386 1.00 90.12 617 ARG A N 1
ATOM 4884 C CA . ARG A 1 617 ? -12.417 -5.765 -13.821 1.00 90.12 617 ARG A CA 1
ATOM 4885 C C . ARG A 1 617 ? -13.346 -5.290 -12.695 1.00 90.12 617 ARG A C 1
ATOM 4887 O O . ARG A 1 617 ? -14.274 -4.536 -12.960 1.00 90.12 617 ARG A O 1
ATOM 4894 N N . ASN A 1 618 ? -13.091 -5.721 -11.460 1.00 93.06 618 ASN A N 1
ATOM 4895 C CA . ASN A 1 618 ? -13.907 -5.417 -10.285 1.00 93.06 618 ASN A CA 1
ATOM 4896 C C . ASN A 1 618 ? -13.224 -4.409 -9.348 1.00 93.06 618 ASN A C 1
ATOM 4898 O O . ASN A 1 618 ? -13.868 -3.908 -8.424 1.00 93.06 618 ASN A O 1
ATOM 4902 N N . LEU A 1 619 ? -11.940 -4.103 -9.572 1.00 93.56 619 LEU A N 1
ATOM 4903 C CA . LEU A 1 619 ? -11.144 -3.272 -8.671 1.00 93.56 619 LEU A CA 1
ATOM 4904 C C . LEU A 1 619 ? -11.743 -1.873 -8.521 1.00 93.56 619 LEU A C 1
ATOM 4906 O O . LEU A 1 619 ? -11.865 -1.390 -7.405 1.00 93.56 619 LEU A O 1
ATOM 4910 N N . ARG A 1 620 ? -12.206 -1.254 -9.613 1.00 92.62 620 ARG A N 1
ATOM 4911 C CA . ARG A 1 620 ? -12.797 0.092 -9.567 1.00 92.62 620 ARG A CA 1
ATOM 4912 C C . ARG A 1 620 ? -14.043 0.175 -8.685 1.00 92.62 620 ARG A C 1
ATOM 4914 O O . ARG A 1 620 ? -14.213 1.149 -7.961 1.00 92.62 620 ARG A O 1
ATOM 4921 N N . SER A 1 621 ? -14.918 -0.828 -8.752 1.00 93.00 621 SER A N 1
ATOM 4922 C CA . SER A 1 621 ? -16.141 -0.869 -7.941 1.00 93.00 621 SER A CA 1
ATOM 4923 C C . SER A 1 621 ? -15.874 -1.255 -6.490 1.00 93.00 621 SER A C 1
ATOM 4925 O O . SER A 1 621 ? -16.565 -0.771 -5.602 1.00 93.00 621 SER A O 1
ATOM 4927 N N . ALA A 1 622 ? -14.897 -2.134 -6.254 1.00 93.00 622 ALA A N 1
ATOM 4928 C CA . ALA A 1 622 ? -14.601 -2.652 -4.923 1.00 93.00 622 ALA A CA 1
ATOM 4929 C C . ALA A 1 622 ? -13.678 -1.721 -4.121 1.00 93.00 622 ALA A C 1
ATOM 4931 O O . ALA A 1 622 ? -13.863 -1.544 -2.922 1.00 93.00 622 ALA A O 1
ATOM 4932 N N . ASN A 1 623 ? -12.693 -1.113 -4.782 1.00 94.12 623 ASN A N 1
ATOM 4933 C CA . ASN A 1 623 ? -11.717 -0.210 -4.187 1.00 94.12 623 ASN A CA 1
ATOM 4934 C C . ASN A 1 623 ? -11.290 0.881 -5.198 1.00 94.12 623 ASN A C 1
ATOM 4936 O O . ASN A 1 623 ? -10.216 0.792 -5.806 1.00 94.12 623 ASN A O 1
ATOM 4940 N N . PRO A 1 624 ? -12.109 1.935 -5.380 1.00 93.25 624 PRO A N 1
ATOM 4941 C CA . PRO A 1 624 ? -11.830 3.004 -6.344 1.00 93.25 624 PRO A CA 1
ATOM 4942 C C . PRO A 1 624 ? -10.533 3.765 -6.037 1.00 93.25 624 PRO A C 1
ATOM 4944 O O . PRO A 1 624 ? -9.874 4.254 -6.951 1.00 93.25 624 PRO A O 1
ATOM 4947 N N . SER A 1 625 ? -10.137 3.842 -4.762 1.00 93.62 625 SER A N 1
ATOM 4948 C CA . SER A 1 625 ? -8.891 4.489 -4.348 1.00 93.62 625 SER A CA 1
ATOM 4949 C C . SER A 1 625 ? -7.661 3.721 -4.839 1.00 93.62 625 SER A C 1
ATOM 4951 O O . SER A 1 625 ? -6.747 4.319 -5.408 1.00 93.62 625 SER A O 1
ATOM 4953 N N . ALA A 1 626 ? -7.636 2.397 -4.646 1.00 95.19 626 ALA A N 1
ATOM 4954 C CA . ALA A 1 626 ? -6.544 1.554 -5.130 1.00 95.19 626 ALA A CA 1
ATOM 4955 C C . ALA A 1 626 ? -6.473 1.547 -6.662 1.00 95.19 626 ALA A C 1
ATOM 4957 O O . ALA A 1 626 ? -5.382 1.620 -7.224 1.00 95.19 626 ALA A O 1
ATOM 4958 N N . GLU A 1 627 ? -7.625 1.515 -7.340 1.00 95.38 627 GLU A N 1
ATOM 4959 C CA . GLU A 1 627 ? -7.685 1.581 -8.802 1.00 95.38 627 GLU A CA 1
ATOM 4960 C C . GLU A 1 627 ? -7.123 2.905 -9.342 1.00 95.38 627 GLU A C 1
ATOM 4962 O O . GLU A 1 627 ? -6.263 2.879 -10.218 1.00 95.38 627 GLU A O 1
ATOM 4967 N N . ALA A 1 628 ? -7.512 4.049 -8.768 1.00 95.00 628 ALA A N 1
ATOM 4968 C CA . ALA A 1 628 ? -7.007 5.359 -9.182 1.00 95.00 628 ALA A CA 1
ATOM 4969 C C . ALA A 1 628 ? -5.479 5.476 -9.035 1.00 95.00 628 ALA A C 1
ATOM 4971 O O . ALA A 1 628 ? -4.795 5.948 -9.948 1.00 95.00 628 ALA A O 1
ATOM 4972 N N . LYS A 1 629 ? -4.923 5.005 -7.910 1.00 96.25 629 LYS A N 1
ATOM 4973 C CA . LYS A 1 629 ? -3.471 5.002 -7.663 1.00 96.25 629 LYS A CA 1
ATOM 4974 C C . LYS A 1 629 ? -2.728 4.055 -8.609 1.00 96.25 629 LYS A C 1
ATOM 4976 O O . LYS A 1 629 ? -1.701 4.433 -9.173 1.00 96.25 629 LYS A O 1
ATOM 4981 N N . LEU A 1 630 ? -3.266 2.856 -8.840 1.00 97.06 630 LEU A N 1
ATOM 4982 C CA . LEU A 1 630 ? -2.716 1.887 -9.791 1.00 97.06 630 LEU A CA 1
ATOM 4983 C C . LEU A 1 630 ? -2.688 2.454 -11.217 1.00 97.06 630 LEU A C 1
ATOM 4985 O O . LEU A 1 630 ? -1.652 2.413 -11.886 1.00 97.06 630 LEU A O 1
ATOM 4989 N N . SER A 1 631 ? -3.811 3.020 -11.661 1.00 95.69 631 SER A N 1
ATOM 4990 C CA . SER A 1 631 ? -3.957 3.635 -12.979 1.00 95.69 631 SER A CA 1
ATOM 4991 C C . SER A 1 631 ? -3.024 4.832 -13.144 1.00 95.69 631 SER A C 1
ATOM 4993 O O . SER A 1 631 ? -2.423 4.983 -14.208 1.00 95.69 631 SER A O 1
ATOM 4995 N N . PHE A 1 632 ? -2.810 5.635 -12.094 1.00 96.94 632 PHE A N 1
ATOM 4996 C CA . PHE A 1 632 ? -1.844 6.737 -12.115 1.00 96.94 632 PHE A CA 1
ATOM 4997 C C . PHE A 1 632 ? -0.413 6.243 -12.363 1.00 96.94 632 PHE A C 1
ATOM 4999 O O . PHE A 1 632 ? 0.246 6.706 -13.299 1.00 96.94 632 PHE A O 1
ATOM 5006 N N . ILE A 1 633 ? 0.051 5.266 -11.577 1.00 98.19 633 ILE A N 1
ATOM 5007 C CA . ILE A 1 633 ? 1.392 4.678 -11.720 1.00 98.19 633 ILE A CA 1
ATOM 5008 C C . ILE A 1 633 ? 1.553 4.055 -13.116 1.00 98.19 633 ILE A C 1
ATOM 5010 O O . ILE A 1 633 ? 2.566 4.271 -13.790 1.00 98.19 633 ILE A O 1
ATOM 5014 N N . ARG A 1 634 ? 0.533 3.328 -13.591 1.00 97.62 634 ARG A N 1
ATOM 5015 C CA . ARG A 1 634 ? 0.520 2.711 -14.923 1.00 97.62 634 ARG A CA 1
ATOM 5016 C C . ARG A 1 634 ? 0.605 3.752 -16.038 1.00 97.62 634 ARG A C 1
ATOM 5018 O O . ARG A 1 634 ? 1.461 3.619 -16.909 1.00 97.62 634 ARG A O 1
ATOM 5025 N N . ALA A 1 635 ? -0.229 4.790 -16.010 1.00 97.38 635 ALA A N 1
ATOM 5026 C CA . ALA A 1 635 ? -0.240 5.847 -17.021 1.00 97.38 635 ALA A CA 1
ATOM 5027 C C . ALA A 1 635 ? 1.081 6.632 -17.039 1.00 97.38 635 ALA A C 1
ATOM 5029 O O . ALA A 1 635 ? 1.606 6.936 -18.115 1.00 97.38 635 ALA A O 1
ATOM 5030 N N . PHE A 1 636 ? 1.657 6.905 -15.864 1.00 98.31 636 PHE A N 1
ATOM 5031 C CA . PHE A 1 636 ? 2.968 7.537 -15.741 1.00 98.31 636 PHE A CA 1
ATOM 5032 C C . PHE A 1 636 ? 4.050 6.704 -16.434 1.00 98.31 636 PHE A C 1
ATOM 5034 O O . PHE A 1 636 ? 4.748 7.196 -17.329 1.00 98.31 636 PHE A O 1
ATOM 5041 N N . PHE A 1 637 ? 4.159 5.421 -16.079 1.00 98.56 637 PHE A N 1
ATOM 5042 C CA . PHE A 1 637 ? 5.139 4.533 -16.692 1.00 98.56 637 PHE A CA 1
ATOM 5043 C C . PHE A 1 637 ? 4.888 4.336 -18.185 1.00 98.56 637 PHE A C 1
ATOM 5045 O O . PHE A 1 637 ? 5.842 4.367 -18.958 1.00 98.56 637 PHE A O 1
ATOM 5052 N N . ALA A 1 638 ? 3.635 4.178 -18.612 1.00 98.00 638 ALA A N 1
ATOM 5053 C CA . ALA A 1 638 ? 3.299 4.012 -20.019 1.00 98.00 638 ALA A CA 1
ATOM 5054 C C . ALA A 1 638 ? 3.696 5.242 -20.841 1.00 98.00 638 ALA A C 1
ATOM 5056 O O . ALA A 1 638 ? 4.258 5.111 -21.928 1.00 98.00 638 ALA A O 1
ATOM 5057 N N . HIS A 1 639 ? 3.471 6.447 -20.314 1.00 97.75 639 HIS A N 1
ATOM 5058 C CA . HIS A 1 639 ? 3.917 7.673 -20.960 1.00 97.75 639 HIS A CA 1
ATOM 5059 C C . HIS A 1 639 ? 5.438 7.725 -21.061 1.00 97.75 639 HIS A C 1
ATOM 5061 O O . HIS A 1 639 ? 5.971 7.925 -22.154 1.00 97.75 639 HIS A O 1
ATOM 5067 N N . HIS A 1 640 ? 6.149 7.565 -19.945 1.00 97.75 640 HIS A N 1
ATOM 5068 C CA . HIS A 1 640 ? 7.592 7.769 -19.922 1.00 97.75 640 HIS A CA 1
ATOM 5069 C C . HIS A 1 640 ? 8.370 6.637 -20.579 1.00 97.75 640 HIS A C 1
ATOM 5071 O O . HIS A 1 640 ? 9.389 6.942 -21.181 1.00 97.75 640 HIS A O 1
ATOM 5077 N N . ASN A 1 641 ? 7.874 5.403 -20.615 1.00 97.12 641 ASN A N 1
ATOM 5078 C CA . ASN A 1 641 ? 8.587 4.262 -21.203 1.00 97.12 641 ASN A CA 1
ATOM 5079 C C . ASN A 1 641 ? 8.129 3.892 -22.624 1.00 97.12 641 ASN A C 1
ATOM 5081 O O . ASN A 1 641 ? 8.654 2.948 -23.216 1.00 97.12 641 ASN A O 1
ATOM 5085 N N . ARG A 1 642 ? 7.206 4.672 -23.209 1.00 95.69 642 ARG A N 1
ATOM 5086 C CA . ARG A 1 642 ? 6.666 4.441 -24.558 1.00 95.69 642 ARG A CA 1
ATOM 5087 C C . ARG A 1 642 ? 7.743 4.262 -25.630 1.00 95.69 642 ARG A C 1
ATOM 5089 O O . ARG A 1 642 ? 8.704 5.038 -25.696 1.00 95.69 642 ARG A O 1
ATOM 5096 N N . TYR A 1 643 ? 7.486 3.328 -26.544 1.00 92.88 643 TYR A N 1
ATOM 5097 C CA . TYR A 1 643 ? 8.225 3.154 -27.801 1.00 92.88 643 TYR A CA 1
ATOM 5098 C C . TYR A 1 643 ? 7.462 3.689 -29.022 1.00 92.88 643 TYR A C 1
ATOM 5100 O O . TYR A 1 643 ? 8.053 3.852 -30.087 1.00 92.88 643 TYR A O 1
ATOM 5108 N N . ASN A 1 644 ? 6.161 3.966 -28.891 1.00 93.94 644 ASN A N 1
ATOM 5109 C CA . ASN A 1 644 ? 5.356 4.608 -29.930 1.00 93.94 644 ASN A CA 1
ATOM 5110 C C . ASN A 1 644 ? 4.289 5.515 -29.293 1.00 93.94 644 ASN A C 1
ATOM 5112 O O . ASN A 1 644 ? 3.885 5.312 -28.149 1.00 93.94 644 ASN A O 1
ATOM 5116 N N . SER A 1 645 ? 3.820 6.523 -30.018 1.00 94.81 645 SER A N 1
ATOM 5117 C CA . SER A 1 645 ? 2.741 7.414 -29.588 1.00 94.81 645 SER A CA 1
ATOM 5118 C C . SER A 1 645 ? 1.923 7.872 -30.779 1.00 94.81 645 SER A C 1
ATOM 5120 O O . SER A 1 645 ? 2.466 8.071 -31.863 1.00 94.81 645 SER A O 1
ATOM 5122 N N . SER A 1 646 ? 0.635 8.100 -30.559 1.00 94.56 646 SER A N 1
ATOM 5123 C CA . SER A 1 646 ? -0.257 8.673 -31.562 1.00 94.56 646 SER A CA 1
ATOM 5124 C C . SER A 1 646 ? -0.722 10.076 -31.173 1.00 94.56 646 SER A C 1
ATOM 5126 O O . SER A 1 646 ? -0.623 10.490 -30.018 1.00 94.56 646 SER A O 1
ATOM 5128 N N . GLU A 1 647 ? -1.276 10.790 -32.148 1.00 93.88 647 GLU A N 1
ATOM 5129 C CA . GLU A 1 647 ? -1.990 12.054 -31.932 1.00 93.88 647 GLU A CA 1
ATOM 5130 C C . GLU A 1 647 ? -3.451 11.841 -31.498 1.00 93.88 647 GLU A C 1
ATOM 5132 O O . GLU A 1 647 ? -4.179 12.811 -31.294 1.00 93.88 647 GLU A O 1
ATOM 5137 N N . ILE A 1 648 ? -3.898 10.584 -31.357 1.00 94.06 648 ILE A N 1
ATOM 5138 C CA . ILE A 1 648 ? -5.258 10.263 -30.919 1.00 94.06 648 ILE A CA 1
ATOM 5139 C C . ILE A 1 648 ? -5.415 10.748 -29.482 1.00 94.06 648 ILE A C 1
ATOM 5141 O O . ILE A 1 648 ? -4.697 10.302 -28.582 1.00 94.06 648 ILE A O 1
ATOM 5145 N N . ARG A 1 649 ? -6.367 11.663 -29.294 1.00 94.69 649 ARG A N 1
ATOM 5146 C CA . ARG A 1 649 ? -6.798 12.101 -27.975 1.00 94.69 649 ARG A CA 1
ATOM 5147 C C . ARG A 1 649 ? -7.640 11.004 -27.333 1.00 94.69 649 ARG A C 1
ATOM 5149 O O . ARG A 1 649 ? -8.517 10.455 -27.992 1.00 94.69 649 ARG A O 1
ATOM 5156 N N . CYS A 1 650 ? -7.360 10.720 -26.074 1.00 93.50 650 CYS A N 1
ATOM 5157 C CA . CYS A 1 650 ? -8.092 9.757 -25.264 1.00 93.50 650 CYS A CA 1
ATOM 5158 C C . CYS A 1 650 ? -8.442 10.393 -23.923 1.00 93.50 650 CYS A C 1
ATOM 5160 O O . CYS A 1 650 ? -7.696 11.248 -23.441 1.00 93.50 650 CYS A O 1
ATOM 5162 N N . ASP A 1 651 ? -9.549 9.960 -23.345 1.00 89.00 651 ASP A N 1
ATOM 5163 C CA . ASP A 1 651 ? -9.919 10.245 -21.963 1.00 89.00 651 ASP A CA 1
ATOM 5164 C C . ASP A 1 651 ? -9.916 8.948 -21.129 1.00 89.00 651 ASP A C 1
ATOM 5166 O O . ASP A 1 651 ? -9.726 9.019 -19.921 1.00 89.00 651 ASP A O 1
ATOM 5170 N N . ALA A 1 652 ? -10.015 7.776 -21.773 1.00 87.38 652 ALA A N 1
ATOM 5171 C CA . ALA A 1 652 ? -9.874 6.460 -21.149 1.00 87.38 652 ALA A CA 1
ATOM 5172 C C . ALA A 1 652 ? -9.060 5.482 -22.024 1.00 87.38 652 ALA A C 1
ATOM 5174 O O . ALA A 1 652 ? -8.785 5.734 -23.200 1.00 87.38 652 ALA A O 1
ATOM 5175 N N . GLU A 1 653 ? -8.658 4.332 -21.472 1.00 87.88 653 GLU A N 1
ATOM 5176 C CA . GLU A 1 653 ? -7.871 3.331 -22.217 1.00 87.88 653 GLU A CA 1
ATOM 5177 C C . GLU A 1 653 ? -8.613 2.732 -23.414 1.00 87.88 653 GLU A C 1
ATOM 5179 O O . GLU A 1 653 ? -7.986 2.425 -24.430 1.00 87.88 653 GLU A O 1
ATOM 5184 N N . GLN A 1 654 ? -9.941 2.613 -23.332 1.00 88.50 654 GLN A N 1
ATOM 5185 C CA . GLN A 1 654 ? -10.764 2.073 -24.417 1.00 88.50 654 GLN A CA 1
ATOM 5186 C C . GLN A 1 654 ? -10.668 2.932 -25.691 1.00 88.50 654 GLN A C 1
ATOM 5188 O O . GLN A 1 654 ? -10.735 2.412 -26.806 1.00 88.50 654 GLN A O 1
ATOM 5193 N N . ASP A 1 655 ? -10.401 4.236 -25.563 1.00 91.62 655 ASP A N 1
ATOM 5194 C CA . ASP A 1 655 ? -10.211 5.127 -26.715 1.00 91.62 655 ASP A CA 1
ATOM 5195 C C . ASP A 1 655 ? -8.978 4.742 -27.554 1.00 91.62 655 ASP A C 1
ATOM 5197 O O . ASP A 1 655 ? -8.880 5.062 -28.746 1.00 91.62 655 ASP A O 1
ATOM 5201 N N . CYS A 1 656 ? -8.038 4.009 -26.950 1.00 93.25 656 CYS A N 1
ATOM 5202 C CA . CYS A 1 656 ? -6.795 3.582 -27.573 1.00 93.25 656 CYS A CA 1
ATOM 5203 C C . CYS A 1 656 ? -6.882 2.226 -28.286 1.00 93.25 656 CYS A C 1
ATOM 5205 O O . CYS A 1 656 ? -5.908 1.818 -28.928 1.00 93.25 656 CYS A O 1
ATOM 5207 N N . GLU A 1 657 ? -8.040 1.558 -28.286 1.00 90.06 657 GLU A N 1
ATOM 5208 C CA . GLU A 1 657 ? -8.240 0.273 -28.973 1.00 90.06 657 GLU A CA 1
ATOM 5209 C C . GLU A 1 657 ? -7.936 0.351 -30.476 1.00 90.06 657 GLU A C 1
ATOM 5211 O O . GLU A 1 657 ? -7.307 -0.544 -31.045 1.00 90.06 657 GLU A O 1
ATOM 5216 N N . LYS A 1 658 ? -8.317 1.453 -31.139 1.00 89.06 658 LYS A N 1
ATOM 5217 C CA . LYS A 1 658 ? -8.016 1.664 -32.568 1.00 89.06 658 LYS A CA 1
ATOM 5218 C C . LYS A 1 658 ? -6.514 1.769 -32.824 1.00 89.06 658 LYS A C 1
ATOM 5220 O O . LYS A 1 658 ? -6.026 1.256 -33.833 1.00 89.06 658 LYS A O 1
ATOM 5225 N N . PHE A 1 659 ? -5.787 2.426 -31.920 1.00 92.38 659 PHE A N 1
ATOM 5226 C CA . PHE A 1 659 ? -4.336 2.555 -32.008 1.00 92.38 659 PHE A CA 1
ATOM 5227 C C . PHE A 1 659 ? -3.655 1.199 -31.790 1.00 92.38 659 PHE A C 1
ATOM 5229 O O . PHE A 1 659 ? -2.858 0.787 -32.632 1.00 92.38 659 PHE A O 1
ATOM 5236 N N . ALA A 1 660 ? -4.048 0.461 -30.746 1.00 87.88 660 ALA A N 1
ATOM 5237 C CA . ALA A 1 660 ? -3.573 -0.900 -30.494 1.00 87.88 660 ALA A CA 1
ATOM 5238 C C . ALA A 1 660 ? -3.847 -1.834 -31.684 1.00 87.88 660 ALA A C 1
ATOM 5240 O O . ALA A 1 660 ? -2.957 -2.545 -32.150 1.00 87.88 660 ALA A O 1
ATOM 5241 N N . GLY A 1 661 ? -5.058 -1.786 -32.245 1.00 85.25 661 GLY A N 1
ATOM 5242 C CA . GLY A 1 661 ? -5.437 -2.589 -33.405 1.00 85.25 661 GLY A CA 1
ATOM 5243 C C . GLY A 1 661 ? -4.582 -2.302 -34.641 1.00 85.25 661 GLY A C 1
ATOM 5244 O O . GLY A 1 661 ? -4.261 -3.226 -35.387 1.00 85.25 661 GLY A O 1
ATOM 5245 N N . LYS A 1 662 ? -4.169 -1.045 -34.861 1.00 87.38 662 LYS A N 1
ATOM 5246 C CA . LYS A 1 662 ? -3.234 -0.695 -35.941 1.00 87.38 662 LYS A CA 1
ATOM 5247 C C . LYS A 1 662 ? -1.849 -1.304 -35.697 1.00 87.38 662 LYS A C 1
ATOM 5249 O O . LYS A 1 662 ? -1.330 -1.974 -36.585 1.00 87.38 662 LYS A O 1
ATOM 5254 N N . LEU A 1 663 ? -1.300 -1.131 -34.492 1.00 85.88 663 LEU A N 1
ATOM 5255 C CA . LEU A 1 663 ? 0.014 -1.665 -34.111 1.00 85.88 663 LEU A CA 1
ATOM 5256 C C . LEU A 1 663 ? 0.094 -3.187 -34.275 1.00 85.88 663 LEU A C 1
ATOM 5258 O O . LEU A 1 663 ? 1.100 -3.710 -34.752 1.00 85.88 663 LEU A O 1
ATOM 5262 N N . ASN A 1 664 ? -0.977 -3.891 -33.902 1.00 82.25 664 ASN A N 1
ATOM 5263 C CA . ASN A 1 664 ? -1.018 -5.350 -33.935 1.00 82.25 664 ASN A CA 1
ATOM 5264 C C . ASN A 1 664 ? -1.285 -5.921 -35.335 1.00 82.25 664 ASN A C 1
ATOM 5266 O O . ASN A 1 664 ? -0.824 -7.020 -35.625 1.00 82.25 664 ASN A O 1
ATOM 5270 N N . LYS A 1 665 ? -1.962 -5.187 -36.231 1.00 78.38 665 LYS A N 1
ATOM 5271 C CA . LYS A 1 665 ? -2.128 -5.592 -37.643 1.00 78.38 665 LYS A CA 1
ATOM 5272 C C . LYS A 1 665 ? -0.823 -5.539 -38.434 1.00 78.38 665 LYS A C 1
ATOM 5274 O O . LYS A 1 665 ? -0.639 -6.329 -39.354 1.00 78.38 665 LYS A O 1
ATOM 5279 N N . GLU A 1 666 ? 0.068 -4.616 -38.083 1.00 67.56 666 GLU A N 1
ATOM 5280 C CA . GLU A 1 666 ? 1.386 -4.479 -38.715 1.00 67.56 666 GLU A CA 1
ATOM 5281 C C . GLU A 1 666 ? 2.337 -5.632 -38.321 1.00 67.56 666 GLU A C 1
ATOM 5283 O O . GLU A 1 666 ? 3.285 -5.938 -39.042 1.00 67.56 666 GLU A O 1
ATOM 5288 N N . THR A 1 667 ? 2.051 -6.338 -37.222 1.00 64.50 667 THR A N 1
ATOM 5289 C CA . THR A 1 667 ? 2.764 -7.545 -36.781 1.00 64.50 667 THR A CA 1
ATOM 5290 C C . THR A 1 667 ? 1.982 -8.820 -37.143 1.00 64.50 667 THR A C 1
ATOM 5292 O O . THR A 1 667 ? 0.993 -9.146 -36.499 1.00 64.50 667 THR A O 1
ATOM 5295 N N . SER A 1 668 ? 2.425 -9.558 -38.172 1.00 50.22 668 SER A N 1
ATOM 5296 C CA . SER A 1 668 ? 1.881 -10.871 -38.613 1.00 50.22 668 SER A CA 1
ATOM 5297 C C . SER A 1 668 ? 1.743 -11.923 -37.470 1.00 50.22 668 SER A C 1
ATOM 5299 O O . SER A 1 668 ? 2.305 -11.724 -36.394 1.00 50.22 668 SER A O 1
ATOM 5301 N N . PRO A 1 669 ? 0.988 -13.034 -37.644 1.00 49.78 669 PRO A N 1
ATOM 5302 C CA . PRO A 1 669 ? 0.014 -13.551 -36.670 1.00 49.78 669 PRO A CA 1
ATOM 5303 C C . PRO A 1 669 ? 0.567 -13.890 -35.267 1.00 49.78 669 PRO A C 1
ATOM 5305 O O . PRO A 1 669 ? 1.131 -14.953 -35.027 1.00 49.78 669 PRO A O 1
ATOM 5308 N N . LEU A 1 670 ? 0.339 -12.941 -34.348 1.00 56.62 670 LEU A N 1
ATOM 5309 C CA . LEU A 1 670 ? -0.240 -13.046 -32.994 1.00 56.62 670 LEU A CA 1
ATOM 5310 C C . LEU A 1 670 ? 0.120 -14.263 -32.117 1.00 56.62 670 LEU A C 1
ATOM 5312 O O . LEU A 1 670 ? -0.758 -14.974 -31.635 1.00 56.62 670 LEU A O 1
ATOM 5316 N N . SER A 1 671 ? 1.397 -14.429 -31.763 1.00 64.94 671 SER A N 1
ATOM 5317 C CA . SER A 1 671 ? 1.696 -15.014 -30.444 1.00 64.94 671 SER A CA 1
ATOM 5318 C C . SER A 1 671 ? 1.372 -13.971 -29.370 1.00 64.94 671 SER A C 1
ATOM 5320 O O . SER A 1 671 ? 1.825 -12.827 -29.508 1.00 64.94 671 SER A O 1
ATOM 5322 N N . GLN A 1 672 ? 0.695 -14.342 -28.278 1.00 66.00 672 GLN A N 1
ATOM 5323 C CA . GLN A 1 672 ? 0.396 -13.419 -27.168 1.00 66.00 672 GLN A CA 1
ATOM 5324 C C . GLN A 1 672 ? 1.631 -12.660 -26.645 1.00 66.00 672 GLN A C 1
ATOM 5326 O O . GLN A 1 672 ? 1.531 -11.530 -26.179 1.00 66.00 672 GLN A O 1
ATOM 5331 N N . ARG A 1 673 ? 2.826 -13.247 -26.789 1.00 63.62 673 ARG A N 1
ATOM 5332 C CA . ARG A 1 673 ? 4.113 -12.666 -26.370 1.00 63.62 673 ARG A CA 1
ATOM 5333 C C . ARG A 1 673 ? 4.531 -11.415 -27.154 1.00 63.62 673 ARG A C 1
ATOM 5335 O O . ARG A 1 673 ? 5.341 -10.635 -26.658 1.00 63.62 673 ARG A O 1
ATOM 5342 N N . ASN A 1 674 ? 3.999 -11.221 -28.359 1.00 70.81 674 ASN A N 1
ATOM 5343 C CA . ASN A 1 674 ? 4.364 -10.120 -29.258 1.00 70.81 674 ASN A CA 1
ATOM 5344 C C . ASN A 1 674 ? 3.302 -9.019 -29.342 1.00 70.81 674 ASN A C 1
ATOM 5346 O O . ASN A 1 674 ? 3.536 -8.025 -30.035 1.00 70.81 674 ASN A O 1
ATOM 5350 N N . PHE A 1 675 ? 2.176 -9.196 -28.645 1.00 77.94 675 PHE A N 1
ATOM 5351 C CA . PHE A 1 675 ? 1.077 -8.240 -28.632 1.00 77.94 675 PHE A CA 1
ATOM 5352 C C . PHE A 1 675 ? 1.537 -6.888 -28.083 1.00 77.94 675 PHE A C 1
ATOM 5354 O O . PHE A 1 675 ? 2.272 -6.821 -27.097 1.00 77.94 675 PHE A O 1
ATOM 5361 N N . GLN A 1 676 ? 1.121 -5.818 -28.752 1.00 82.25 676 GLN A N 1
ATOM 5362 C CA . GLN A 1 676 ? 1.402 -4.441 -28.370 1.00 82.25 676 GLN A CA 1
ATOM 5363 C C . GLN A 1 676 ? 0.174 -3.859 -27.673 1.00 82.25 676 GLN A C 1
ATOM 5365 O O . GLN A 1 676 ? -0.931 -3.891 -28.220 1.00 82.25 676 GLN A O 1
ATOM 5370 N N . VAL A 1 677 ? 0.382 -3.321 -26.472 1.00 86.19 677 VAL A N 1
ATOM 5371 C CA . VAL A 1 677 ? -0.661 -2.672 -25.672 1.00 86.19 677 VAL A CA 1
ATOM 5372 C C . VAL A 1 677 ? -0.560 -1.159 -25.838 1.00 86.19 677 VAL A C 1
ATOM 5374 O O . VAL A 1 677 ? 0.539 -0.595 -25.845 1.00 86.19 677 VAL A O 1
ATOM 5377 N N . ALA A 1 678 ? -1.714 -0.514 -25.989 1.00 93.12 678 ALA A N 1
ATOM 5378 C CA . ALA A 1 678 ? -1.834 0.933 -2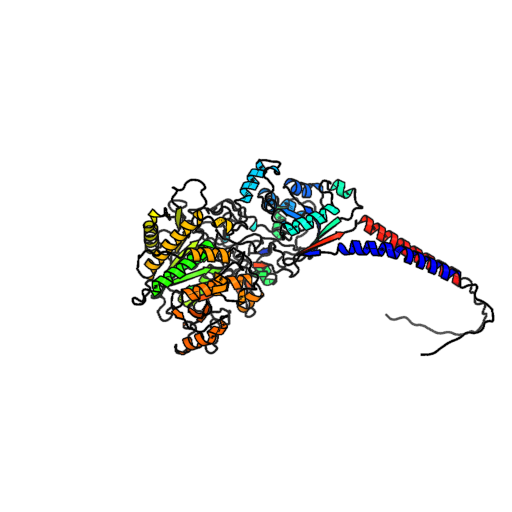5.973 1.00 93.12 678 ALA A CA 1
ATOM 5379 C C . ALA A 1 678 ? -2.488 1.388 -24.669 1.00 93.12 678 ALA A C 1
ATOM 5381 O O . ALA A 1 678 ? -3.446 0.774 -24.214 1.00 93.12 678 ALA A O 1
ATOM 5382 N N . HIS A 1 679 ? -1.987 2.488 -24.121 1.00 94.94 679 HIS A N 1
ATOM 5383 C CA . HIS A 1 679 ? -2.447 3.094 -22.876 1.00 94.94 679 HIS A CA 1
ATOM 5384 C C . HIS A 1 679 ? -2.879 4.528 -23.151 1.00 94.94 679 HIS A C 1
ATOM 5386 O O . HIS A 1 679 ? -2.273 5.200 -23.995 1.00 94.94 679 HIS A O 1
ATOM 5392 N N . CYS A 1 680 ? -3.881 5.013 -22.422 1.00 95.56 680 CYS A N 1
ATOM 5393 C CA . CYS A 1 680 ? -4.179 6.437 -22.393 1.00 95.56 680 CYS A CA 1
ATOM 5394 C C . CYS A 1 680 ? -3.331 7.113 -21.316 1.00 95.56 680 CYS A C 1
ATOM 5396 O O . CYS A 1 680 ? -3.412 6.754 -20.145 1.00 95.56 680 CYS A O 1
ATOM 5398 N N . ALA A 1 681 ? -2.500 8.079 -21.703 1.00 95.94 681 ALA A N 1
ATOM 5399 C CA . ALA A 1 681 ? -1.718 8.858 -20.751 1.00 95.94 681 ALA A CA 1
ATOM 5400 C C . ALA A 1 681 ? -1.510 10.285 -21.261 1.00 95.94 681 ALA A C 1
ATOM 5402 O O . ALA A 1 681 ? -1.093 10.490 -22.406 1.00 95.94 681 ALA A O 1
ATOM 5403 N N . ARG A 1 682 ? -1.779 11.285 -20.411 1.00 95.00 682 ARG A N 1
ATOM 5404 C CA . ARG A 1 682 ? -1.722 12.715 -20.785 1.00 95.00 682 ARG A CA 1
ATOM 5405 C C . ARG A 1 682 ? -2.587 13.033 -22.002 1.00 95.00 682 ARG A C 1
ATOM 5407 O O . ARG A 1 682 ? -2.158 13.705 -22.944 1.00 95.00 682 ARG A O 1
ATOM 5414 N N . ARG A 1 683 ? -3.800 12.473 -21.992 1.00 93.81 683 ARG A N 1
ATOM 5415 C CA . ARG A 1 683 ? -4.802 12.562 -23.062 1.00 93.81 683 ARG A CA 1
ATOM 5416 C C . ARG A 1 683 ? -4.293 12.135 -24.442 1.00 93.81 683 ARG A C 1
ATOM 5418 O O . ARG A 1 683 ? -4.729 12.677 -25.458 1.00 93.81 683 ARG A O 1
ATOM 5425 N N . ARG A 1 684 ? -3.338 11.202 -24.500 1.00 95.88 684 ARG A N 1
ATOM 5426 C CA . ARG A 1 684 ? -2.799 10.639 -25.744 1.00 95.88 684 ARG A CA 1
ATOM 5427 C C . ARG A 1 684 ? -2.639 9.133 -25.643 1.00 95.88 684 ARG A C 1
ATOM 5429 O O . ARG A 1 684 ? -2.206 8.620 -24.613 1.00 95.88 684 ARG A O 1
ATOM 5436 N N . CYS A 1 685 ? -2.896 8.442 -26.749 1.00 97.00 685 CYS A N 1
ATOM 5437 C CA . CYS A 1 685 ? -2.620 7.014 -26.829 1.00 97.00 685 CYS A CA 1
ATOM 5438 C C . CYS A 1 685 ? -1.129 6.751 -27.068 1.00 97.00 685 CYS A C 1
ATOM 5440 O O . CYS A 1 685 ? -0.557 7.197 -28.072 1.00 97.00 685 CYS A O 1
ATOM 5442 N N . VAL A 1 686 ? -0.512 5.999 -26.158 1.00 97.00 686 VAL A N 1
ATOM 5443 C CA . VAL A 1 686 ? 0.906 5.615 -26.182 1.00 97.00 686 VAL A CA 1
ATOM 5444 C C . VAL A 1 686 ? 1.053 4.098 -26.178 1.00 97.00 686 VAL A C 1
ATOM 5446 O O . VAL A 1 686 ? 0.289 3.404 -25.520 1.00 97.00 686 VAL A O 1
ATOM 5449 N N . ALA A 1 687 ? 2.026 3.570 -26.919 1.00 95.69 687 ALA A N 1
ATOM 5450 C CA . ALA A 1 687 ? 2.354 2.149 -26.907 1.00 95.69 687 ALA A CA 1
ATOM 5451 C C . ALA A 1 687 ? 3.547 1.923 -25.984 1.00 95.69 687 ALA A C 1
ATOM 5453 O O . ALA A 1 687 ? 4.618 2.507 -26.191 1.00 95.69 687 ALA A O 1
ATOM 5454 N N . SER A 1 688 ? 3.350 1.086 -24.971 1.00 96.19 688 SER A N 1
ATOM 5455 C CA . SER A 1 688 ? 4.344 0.813 -23.937 1.00 96.19 688 SER A CA 1
ATOM 5456 C C . SER A 1 688 ? 4.195 -0.615 -23.431 1.00 96.19 688 SER A C 1
ATOM 5458 O O . SER A 1 688 ? 3.076 -1.111 -23.290 1.00 96.19 688 SER A O 1
ATOM 5460 N N . ASP A 1 689 ? 5.321 -1.263 -23.131 1.00 95.81 689 ASP A N 1
ATOM 5461 C CA . ASP A 1 689 ? 5.341 -2.545 -22.425 1.00 95.81 689 ASP A CA 1
ATOM 5462 C C . ASP A 1 689 ? 5.178 -2.292 -20.920 1.00 95.81 689 ASP A C 1
ATOM 5464 O O . ASP A 1 689 ? 6.092 -2.497 -20.125 1.00 95.81 689 ASP A O 1
ATOM 5468 N N . THR A 1 690 ? 3.991 -1.808 -20.557 1.00 97.44 690 THR A N 1
ATOM 5469 C CA . THR A 1 690 ? 3.559 -1.529 -19.186 1.00 97.44 690 THR A CA 1
ATOM 5470 C C . THR A 1 690 ? 2.362 -2.408 -18.862 1.00 97.44 690 THR A C 1
ATOM 5472 O O . THR A 1 690 ? 1.381 -2.411 -19.604 1.00 97.44 690 THR A O 1
ATOM 5475 N N . TYR A 1 691 ? 2.443 -3.161 -17.770 1.00 96.69 691 TYR A N 1
ATOM 5476 C CA . TYR A 1 691 ? 1.443 -4.155 -17.406 1.00 96.69 691 TYR A CA 1
ATOM 5477 C C . TYR A 1 691 ? 1.204 -4.152 -15.901 1.00 96.69 691 TYR A C 1
ATOM 5479 O O . TYR A 1 691 ? 2.077 -3.816 -15.102 1.00 96.69 691 TYR A O 1
ATOM 5487 N N . THR A 1 692 ? 0.006 -4.568 -15.528 1.00 96.94 692 THR A N 1
ATOM 5488 C CA . THR A 1 692 ? -0.353 -4.935 -14.164 1.00 96.94 692 THR A CA 1
ATOM 5489 C C . THR A 1 692 ? -0.030 -6.406 -13.923 1.00 96.94 692 THR A C 1
ATOM 54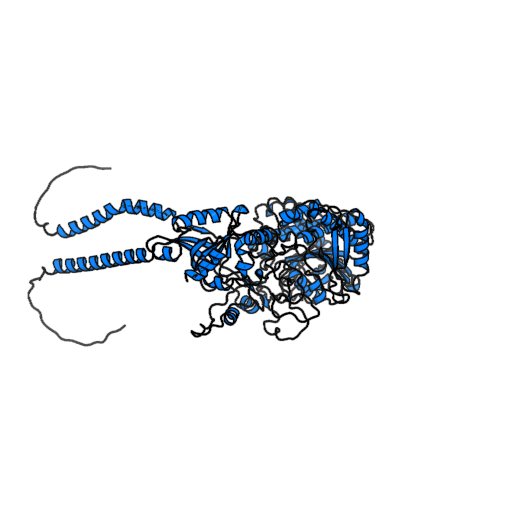91 O O . THR A 1 692 ? 0.040 -7.217 -14.852 1.00 96.94 692 THR A O 1
ATOM 5494 N N . HIS A 1 693 ? 0.190 -6.761 -12.665 1.00 97.62 693 HIS A N 1
ATOM 5495 C CA . HIS A 1 693 ? 0.359 -8.143 -12.246 1.00 97.62 693 HIS A CA 1
ATOM 5496 C C . HIS A 1 693 ? -0.293 -8.344 -10.883 1.00 97.62 693 HIS A C 1
ATOM 5498 O O . HIS A 1 693 ? -0.166 -7.488 -10.010 1.00 97.62 693 HIS A O 1
ATOM 5504 N N . ARG A 1 694 ? -0.986 -9.468 -10.698 1.00 96.81 694 ARG A N 1
ATOM 5505 C CA . ARG A 1 694 ? -1.635 -9.801 -9.426 1.00 96.81 694 ARG A CA 1
ATOM 5506 C C . ARG A 1 694 ? -0.622 -9.813 -8.281 1.00 96.81 694 ARG A C 1
ATOM 5508 O O . ARG A 1 694 ? 0.504 -10.271 -8.447 1.00 96.81 694 ARG A O 1
ATOM 5515 N N . ALA A 1 695 ? -1.032 -9.294 -7.133 1.00 97.31 695 ALA A N 1
ATOM 5516 C CA . ALA A 1 695 ? -0.175 -9.123 -5.973 1.00 97.31 695 ALA A CA 1
ATOM 5517 C C . ALA A 1 695 ? -0.928 -9.520 -4.706 1.00 97.31 695 ALA A C 1
ATOM 5519 O O . ALA A 1 695 ? -1.379 -8.659 -3.961 1.00 97.31 695 ALA A O 1
ATOM 5520 N N . PHE A 1 696 ? -1.067 -10.822 -4.485 1.00 96.81 696 PHE A N 1
ATOM 5521 C CA . PHE A 1 696 ? -1.484 -11.423 -3.218 1.00 96.81 696 PHE A CA 1
ATOM 5522 C C . PHE A 1 696 ? -0.446 -12.479 -2.824 1.00 96.81 696 PHE A C 1
ATOM 5524 O O . PHE A 1 696 ? 0.439 -12.796 -3.615 1.00 96.81 696 PHE A O 1
ATOM 5531 N N . GLY A 1 697 ? -0.489 -12.951 -1.582 1.00 95.81 697 GLY A N 1
ATOM 5532 C CA . GLY A 1 697 ? 0.547 -13.828 -1.046 1.00 95.81 697 GLY A CA 1
ATOM 5533 C C . GLY A 1 697 ? 0.774 -15.097 -1.884 1.00 95.81 697 GLY A C 1
ATOM 5534 O O . GLY A 1 697 ? -0.182 -15.779 -2.239 1.00 95.81 697 GLY A O 1
ATOM 5535 N N . SER A 1 698 ? 2.039 -15.434 -2.172 1.00 95.06 698 SER A N 1
ATOM 5536 C CA . SER A 1 698 ? 2.396 -16.599 -3.010 1.00 95.06 698 SER A CA 1
ATOM 5537 C C . SER A 1 698 ? 2.032 -17.967 -2.410 1.00 95.06 698 SER A C 1
ATOM 5539 O O . SER A 1 698 ? 1.996 -18.960 -3.140 1.00 95.06 698 SER A O 1
ATOM 5541 N N . GLY A 1 699 ? 1.709 -18.002 -1.111 1.00 94.25 699 GLY A N 1
ATOM 5542 C CA . GLY A 1 699 ? 1.163 -19.166 -0.411 1.00 94.25 699 GLY A CA 1
ATOM 5543 C C . GLY A 1 699 ? -0.342 -19.355 -0.622 1.00 94.25 699 GLY A C 1
ATOM 5544 O O . GLY A 1 699 ? -0.917 -20.312 -0.104 1.00 94.25 699 GLY A O 1
ATOM 5545 N N . ILE A 1 700 ? -0.990 -18.465 -1.379 1.00 95.31 700 ILE A N 1
ATOM 5546 C CA . ILE A 1 700 ? -2.390 -18.557 -1.794 1.00 95.31 700 ILE A CA 1
ATOM 5547 C C . ILE A 1 700 ? -2.441 -18.825 -3.301 1.00 95.31 700 ILE A C 1
ATOM 5549 O O . ILE A 1 700 ? -1.670 -18.271 -4.081 1.00 95.31 700 ILE A O 1
ATOM 5553 N N . GLU A 1 701 ? -3.385 -19.656 -3.729 1.00 93.69 701 GLU A N 1
ATOM 5554 C CA . GLU A 1 701 ? -3.682 -19.924 -5.134 1.00 93.69 701 GLU A CA 1
ATOM 5555 C C . GLU A 1 701 ? -5.168 -19.765 -5.430 1.00 93.69 701 GLU A C 1
ATOM 5557 O O . GLU A 1 701 ? -6.017 -19.837 -4.540 1.00 93.69 701 GLU A O 1
ATOM 5562 N N . ILE A 1 702 ? -5.474 -19.565 -6.710 1.00 91.81 702 ILE A N 1
ATOM 5563 C CA . ILE A 1 702 ? -6.840 -19.600 -7.222 1.00 91.81 702 ILE A CA 1
ATOM 5564 C C . ILE A 1 702 ? -7.198 -21.074 -7.458 1.00 91.81 702 ILE A C 1
ATOM 5566 O O . ILE A 1 702 ? -6.554 -21.745 -8.260 1.00 91.81 702 ILE A O 1
ATOM 5570 N N . ASP A 1 703 ? -8.187 -21.580 -6.726 1.00 86.00 703 ASP A N 1
ATOM 5571 C CA . ASP A 1 703 ? -8.604 -22.985 -6.720 1.00 86.00 703 ASP A CA 1
ATOM 5572 C C . ASP A 1 703 ? -9.486 -23.354 -7.921 1.00 86.00 703 ASP A C 1
ATOM 5574 O O . ASP A 1 703 ? -9.456 -24.496 -8.376 1.00 86.00 703 ASP A O 1
ATOM 5578 N N . ASP A 1 704 ? -10.280 -22.413 -8.439 1.00 83.00 704 ASP A N 1
ATOM 5579 C CA . ASP A 1 704 ? -11.270 -22.702 -9.476 1.00 83.00 704 ASP A CA 1
ATOM 5580 C C . ASP A 1 704 ? -11.515 -21.548 -10.472 1.00 83.00 704 ASP A C 1
ATOM 5582 O O . ASP A 1 704 ? -11.054 -20.420 -10.261 1.00 83.00 704 ASP A O 1
ATOM 5586 N N . PRO A 1 705 ? -12.240 -21.808 -11.582 1.00 79.12 705 PRO A N 1
ATOM 5587 C CA . PRO A 1 705 ? -12.596 -20.782 -12.564 1.00 79.12 705 PRO A CA 1
ATOM 5588 C C . PRO A 1 705 ? -13.487 -19.665 -12.007 1.00 79.12 705 PRO A C 1
ATOM 5590 O O . PRO A 1 705 ? -13.516 -18.570 -12.570 1.00 79.12 705 PRO A O 1
ATOM 5593 N N . GLU A 1 706 ? -14.223 -19.921 -10.923 1.00 81.75 706 GLU A N 1
ATOM 5594 C CA . GLU A 1 706 ? -15.016 -18.918 -10.211 1.00 81.75 706 GLU A CA 1
ATOM 5595 C C . GLU A 1 706 ? -14.151 -17.915 -9.429 1.00 81.75 706 GLU A C 1
ATOM 5597 O O . GLU A 1 706 ? -14.668 -16.899 -8.957 1.00 81.75 706 GLU A O 1
ATOM 5602 N N . GLY A 1 707 ? -12.840 -18.153 -9.330 1.00 84.31 707 GLY A N 1
ATOM 5603 C CA . GLY A 1 707 ? -11.897 -17.265 -8.662 1.00 84.31 707 GLY A CA 1
ATOM 5604 C C . GLY A 1 707 ? -11.843 -17.468 -7.150 1.00 84.31 707 GLY A C 1
ATOM 5605 O O . GLY A 1 707 ? -11.494 -16.533 -6.430 1.00 84.31 707 GLY A O 1
ATOM 5606 N N . ARG A 1 708 ? -12.214 -18.652 -6.642 1.00 90.88 708 ARG A N 1
ATOM 5607 C CA . ARG A 1 708 ? -12.045 -18.987 -5.222 1.00 90.88 708 ARG A CA 1
ATOM 5608 C C . ARG A 1 708 ? -10.568 -19.135 -4.887 1.00 90.88 708 ARG A C 1
ATOM 5610 O O . ARG A 1 708 ? -9.786 -19.589 -5.713 1.00 90.88 708 ARG A O 1
ATOM 5617 N N . PHE A 1 709 ? -10.204 -18.800 -3.655 1.00 94.69 709 PHE A N 1
ATOM 5618 C CA . PHE A 1 709 ? -8.829 -18.891 -3.172 1.00 94.69 709 PHE A CA 1
ATOM 5619 C C . PHE A 1 709 ? -8.659 -20.052 -2.195 1.00 94.69 709 PHE A C 1
ATOM 5621 O O . PHE A 1 709 ? -9.573 -20.363 -1.430 1.00 94.69 709 PHE A O 1
ATOM 5628 N N . LYS A 1 710 ? -7.470 -20.651 -2.187 1.00 94.56 710 LYS A N 1
ATOM 5629 C CA . LYS A 1 710 ? -7.034 -21.639 -1.194 1.00 94.56 710 LYS A CA 1
ATOM 5630 C C . LYS A 1 710 ? -5.584 -21.394 -0.792 1.00 94.56 710 LYS A C 1
ATOM 5632 O O . LYS A 1 710 ? -4.821 -20.820 -1.563 1.00 94.56 710 LYS A O 1
ATOM 5637 N N . VAL A 1 711 ? -5.199 -21.870 0.386 1.00 93.50 711 VAL A N 1
ATOM 5638 C CA . VAL A 1 711 ? -3.792 -21.913 0.811 1.00 93.50 711 VAL A CA 1
ATOM 5639 C C . VAL A 1 711 ? -3.145 -23.170 0.218 1.00 93.50 711 VAL A C 1
ATOM 5641 O O . VAL A 1 711 ? -3.743 -24.243 0.271 1.00 93.50 711 VAL A O 1
ATOM 5644 N N . VAL A 1 712 ? -1.956 -23.042 -0.377 1.00 86.19 712 VAL A N 1
ATOM 5645 C CA . VAL A 1 712 ? -1.317 -24.106 -1.185 1.00 86.19 712 VAL A CA 1
ATOM 5646 C C . VAL A 1 712 ? -0.776 -25.249 -0.324 1.00 86.19 712 VAL A C 1
ATOM 5648 O O . VAL A 1 712 ? -0.935 -26.408 -0.695 1.00 86.19 712 VAL A O 1
ATOM 5651 N N . ASN A 1 713 ? -0.224 -24.933 0.853 1.00 74.25 713 ASN A N 1
ATOM 5652 C CA . ASN A 1 713 ? 0.427 -25.912 1.738 1.00 74.25 713 ASN A CA 1
ATOM 5653 C C . ASN A 1 713 ? -0.232 -26.064 3.125 1.00 74.25 713 ASN A C 1
ATOM 5655 O O . ASN A 1 713 ? 0.301 -26.782 3.965 1.00 74.25 713 ASN A O 1
ATOM 5659 N N . GLY A 1 714 ? -1.400 -25.443 3.341 1.00 60.44 714 GLY A N 1
ATOM 5660 C CA . GLY A 1 714 ? -2.217 -25.529 4.564 1.00 60.44 714 GLY A CA 1
ATOM 5661 C C . GLY A 1 714 ? -1.473 -25.404 5.905 1.00 60.44 714 GLY A C 1
ATOM 5662 O O . GLY A 1 714 ? -0.299 -25.044 5.979 1.00 60.44 714 GLY A O 1
ATOM 5663 N N . ASP A 1 715 ? -2.161 -25.747 6.992 1.00 55.00 715 ASP A N 1
ATOM 5664 C CA . ASP A 1 715 ? -1.570 -25.832 8.340 1.00 55.00 715 ASP A CA 1
ATOM 5665 C C . ASP A 1 715 ? -0.623 -27.055 8.510 1.00 55.00 715 ASP A C 1
ATOM 5667 O O . ASP A 1 715 ? 0.030 -27.212 9.543 1.00 55.00 715 ASP A O 1
ATOM 5671 N N . ALA A 1 716 ? -0.527 -27.933 7.500 1.00 46.97 716 ALA A N 1
ATOM 5672 C CA . ALA A 1 716 ? 0.142 -29.237 7.573 1.00 46.97 716 ALA A CA 1
ATOM 5673 C C . ALA A 1 716 ? 1.680 -29.205 7.421 1.00 46.97 716 ALA A C 1
ATOM 5675 O O . ALA A 1 716 ? 2.327 -30.209 7.711 1.00 46.97 716 ALA A O 1
ATOM 5676 N N . GLU A 1 717 ? 2.284 -28.086 7.003 1.00 49.19 717 GLU A N 1
ATOM 5677 C CA . GLU A 1 717 ? 3.750 -27.963 6.850 1.00 49.19 717 GLU A CA 1
ATOM 5678 C C . GLU A 1 717 ? 4.453 -27.152 7.951 1.00 49.19 717 GLU A C 1
ATOM 5680 O O . GLU A 1 717 ? 5.678 -27.030 7.928 1.00 49.19 717 GLU A O 1
ATOM 5685 N N . VAL A 1 718 ? 3.730 -26.666 8.969 1.00 50.75 718 VAL A N 1
ATOM 5686 C CA . VAL A 1 718 ? 4.343 -25.946 10.109 1.00 50.75 718 VAL A CA 1
ATOM 5687 C C . VAL A 1 718 ? 5.277 -26.855 10.937 1.00 50.75 718 VAL A C 1
ATOM 5689 O O . VAL A 1 718 ? 6.106 -26.358 11.694 1.00 50.75 718 VAL A O 1
ATOM 5692 N N . GLU A 1 719 ? 5.208 -28.180 10.766 1.00 44.84 719 GLU A N 1
ATOM 5693 C CA . GLU A 1 719 ? 6.066 -29.148 11.469 1.00 44.84 719 GLU A CA 1
ATOM 5694 C C . GLU A 1 719 ? 7.421 -29.436 10.802 1.00 44.84 719 GLU A C 1
ATOM 5696 O O . GLU A 1 719 ? 8.243 -30.147 11.388 1.00 44.84 719 GLU A O 1
ATOM 5701 N N . ASN A 1 720 ? 7.720 -28.886 9.621 1.00 41.78 720 ASN A N 1
ATOM 5702 C CA . ASN A 1 720 ? 9.032 -29.113 9.023 1.00 41.78 720 ASN A CA 1
ATOM 5703 C C . ASN A 1 720 ? 10.040 -28.054 9.478 1.00 41.78 720 ASN A C 1
ATOM 5705 O O . ASN A 1 720 ? 9.932 -26.876 9.155 1.00 41.78 720 ASN A O 1
ATOM 5709 N N . ASN A 1 721 ? 11.059 -28.552 10.181 1.00 44.25 721 ASN A N 1
ATOM 5710 C CA . ASN A 1 721 ? 12.323 -27.962 10.644 1.00 44.25 721 ASN A CA 1
ATOM 5711 C C . ASN A 1 721 ? 13.186 -27.312 9.522 1.00 44.25 721 ASN A C 1
ATOM 5713 O O . ASN A 1 721 ? 14.414 -27.398 9.534 1.00 44.25 721 ASN A O 1
ATOM 5717 N N . GLY A 1 722 ? 12.556 -26.760 8.484 1.00 48.34 722 GLY A N 1
ATOM 5718 C CA . GLY A 1 722 ? 13.179 -26.278 7.262 1.00 48.34 722 GLY A CA 1
ATOM 5719 C C . GLY A 1 722 ? 13.634 -24.830 7.379 1.00 48.34 722 GLY A C 1
ATOM 5720 O O . GLY A 1 722 ? 12.898 -23.955 7.814 1.00 48.34 722 GLY A O 1
ATOM 5721 N N . THR A 1 723 ? 14.844 -24.572 6.903 1.00 55.28 723 THR A N 1
ATOM 5722 C CA . THR A 1 723 ? 15.499 -23.261 6.789 1.00 55.28 723 THR A CA 1
ATOM 5723 C C . THR A 1 723 ? 14.855 -22.313 5.764 1.00 55.28 723 THR A C 1
ATOM 5725 O O . THR A 1 723 ? 15.413 -21.259 5.481 1.00 55.28 723 THR A O 1
ATOM 5728 N N . ASN A 1 724 ? 13.717 -22.673 5.161 1.00 59.94 724 ASN A N 1
ATOM 5729 C CA . ASN A 1 724 ? 13.106 -21.894 4.084 1.00 59.94 724 ASN A CA 1
ATOM 5730 C C . ASN A 1 724 ? 12.051 -20.932 4.649 1.00 59.94 724 ASN A C 1
ATOM 5732 O O . ASN A 1 724 ? 11.204 -21.366 5.433 1.00 59.94 724 ASN A O 1
ATOM 5736 N N . PRO A 1 725 ? 12.052 -19.648 4.247 1.00 70.25 725 PRO A N 1
ATOM 5737 C CA . PRO A 1 725 ? 11.058 -18.695 4.717 1.00 70.25 725 PRO A CA 1
ATOM 5738 C C . PRO A 1 725 ? 9.656 -19.083 4.242 1.00 70.25 725 PRO A C 1
ATOM 5740 O O . PRO A 1 725 ? 9.473 -19.710 3.191 1.00 70.25 725 PRO A O 1
ATOM 5743 N N . ARG A 1 726 ? 8.654 -18.695 5.033 1.00 84.19 726 ARG A N 1
ATOM 5744 C CA . ARG A 1 726 ? 7.248 -18.951 4.721 1.00 84.19 726 ARG A CA 1
ATOM 5745 C C . ARG A 1 726 ? 6.841 -18.142 3.488 1.00 84.19 726 ARG A C 1
ATOM 5747 O O . ARG A 1 726 ? 7.350 -17.050 3.249 1.00 84.19 726 ARG A O 1
ATOM 5754 N N . GLN A 1 727 ? 5.876 -18.644 2.728 1.00 90.12 727 GLN A N 1
ATOM 5755 C CA . GLN A 1 727 ? 5.216 -17.860 1.687 1.00 90.12 727 GLN A CA 1
ATOM 5756 C C . GLN A 1 727 ? 4.095 -17.012 2.301 1.00 90.12 727 GLN A C 1
ATOM 5758 O O . GLN A 1 727 ? 3.361 -17.488 3.165 1.00 90.12 727 GLN A O 1
ATOM 5763 N N . GLY A 1 728 ? 3.950 -15.759 1.860 1.00 92.44 728 GLY A N 1
ATOM 5764 C CA . GLY A 1 728 ? 2.862 -14.887 2.312 1.00 92.44 728 GLY A CA 1
ATOM 5765 C C . GLY A 1 728 ? 1.488 -15.512 2.060 1.00 92.44 728 GLY A C 1
ATOM 5766 O O . GLY A 1 728 ? 1.224 -15.973 0.952 1.00 92.44 728 GLY A O 1
ATOM 5767 N N . ASP A 1 729 ? 0.618 -15.510 3.068 1.00 94.94 729 ASP A N 1
ATOM 5768 C CA . ASP A 1 729 ? -0.734 -16.082 3.012 1.00 94.94 729 ASP A CA 1
ATOM 5769 C C . ASP A 1 729 ? -1.769 -15.216 3.755 1.00 94.94 729 ASP A C 1
ATOM 5771 O O . ASP A 1 729 ? -2.752 -15.713 4.306 1.00 94.94 729 ASP A O 1
ATOM 5775 N N . TRP A 1 730 ? -1.564 -13.899 3.773 1.00 96.69 730 TRP A N 1
ATOM 5776 C CA . TRP A 1 730 ? -2.455 -12.962 4.454 1.00 96.69 730 TRP A CA 1
ATOM 5777 C C . TRP A 1 730 ? -3.832 -12.848 3.787 1.00 96.69 730 TRP A C 1
ATOM 5779 O O . TRP A 1 730 ? -3.952 -12.730 2.567 1.00 96.69 730 TRP A O 1
ATOM 5789 N N . THR A 1 731 ? -4.874 -12.809 4.611 1.00 97.56 731 THR A N 1
ATOM 5790 C CA . THR A 1 731 ? -6.278 -12.621 4.233 1.00 97.56 731 THR A CA 1
ATOM 5791 C C . THR A 1 731 ? -6.929 -11.541 5.093 1.00 97.56 731 THR A C 1
ATOM 5793 O O . THR A 1 731 ? -6.543 -11.326 6.239 1.00 97.56 731 THR A O 1
ATOM 5796 N N . GLU A 1 732 ? -7.890 -10.821 4.528 1.00 97.50 732 GLU A N 1
ATOM 5797 C CA . GLU A 1 732 ? -8.669 -9.770 5.176 1.00 97.50 732 GLU A CA 1
ATOM 5798 C C . GLU A 1 732 ? -10.110 -10.242 5.330 1.00 97.50 732 GLU A C 1
ATOM 5800 O O . GLU A 1 732 ? -10.733 -10.689 4.364 1.00 97.50 732 GLU A O 1
ATOM 5805 N N . SER A 1 733 ? -10.634 -10.149 6.551 1.00 96.44 733 SER A N 1
ATOM 5806 C CA . SER A 1 733 ? -12.026 -10.465 6.853 1.00 96.44 733 SER A CA 1
ATOM 5807 C C . SER A 1 733 ? -12.969 -9.670 5.961 1.00 96.44 733 SER A C 1
ATOM 5809 O O . SER A 1 733 ? -12.783 -8.476 5.790 1.00 96.44 733 SER A O 1
ATOM 5811 N N . LEU A 1 734 ? -14.045 -10.293 5.490 1.00 95.62 734 LEU A N 1
ATOM 5812 C CA . LEU A 1 734 ? -15.225 -9.559 5.042 1.00 95.62 734 LEU A CA 1
ATOM 5813 C C . LEU A 1 734 ? -15.931 -8.946 6.261 1.00 95.62 734 LEU A C 1
ATOM 5815 O O . LEU A 1 734 ? -15.756 -9.412 7.391 1.00 95.62 734 LEU A O 1
ATOM 5819 N N . TRP A 1 735 ? -16.729 -7.907 6.044 1.00 94.75 735 TRP A N 1
ATOM 5820 C CA . TRP A 1 735 ? -17.486 -7.234 7.098 1.00 94.75 735 TRP A CA 1
ATOM 5821 C C . TRP A 1 735 ? -18.840 -6.759 6.589 1.00 94.75 735 TRP A C 1
ATOM 5823 O O . TRP A 1 735 ? -19.074 -6.650 5.383 1.00 94.75 735 TRP A O 1
ATOM 5833 N N . ASP A 1 736 ? -19.734 -6.456 7.526 1.00 94.06 736 ASP A N 1
ATOM 5834 C CA . ASP A 1 736 ? -21.050 -5.925 7.190 1.00 94.06 736 ASP A CA 1
ATOM 5835 C C . ASP A 1 736 ? -20.942 -4.524 6.565 1.00 94.06 736 ASP A C 1
ATOM 5837 O O . ASP A 1 736 ? -20.228 -3.669 7.092 1.00 94.06 736 ASP A O 1
ATOM 5841 N N . PRO A 1 737 ? -21.687 -4.224 5.486 1.00 91.69 737 PRO A N 1
ATOM 5842 C CA . PRO A 1 737 ? -21.609 -2.926 4.809 1.00 91.69 737 PRO A CA 1
ATOM 5843 C C . PRO A 1 737 ? -22.027 -1.748 5.705 1.00 91.69 737 PRO A C 1
ATOM 5845 O O . PRO A 1 737 ? -21.585 -0.622 5.486 1.00 91.69 737 PRO A O 1
ATOM 5848 N N . ASP A 1 738 ? -22.842 -2.015 6.729 1.00 92.62 738 ASP A N 1
ATOM 5849 C CA . ASP A 1 738 ? -23.345 -1.025 7.684 1.00 92.62 738 ASP A CA 1
ATOM 5850 C C . ASP A 1 738 ? -22.488 -0.930 8.961 1.00 92.62 738 ASP A C 1
ATOM 5852 O O . ASP A 1 738 ? -22.936 -0.370 9.967 1.00 92.62 738 ASP A O 1
ATOM 5856 N N . ILE A 1 739 ? -21.264 -1.478 8.945 1.00 94.75 739 ILE A N 1
ATOM 5857 C CA . ILE A 1 739 ? -20.345 -1.410 10.083 1.00 94.75 739 ILE A CA 1
ATOM 5858 C C . ILE A 1 739 ? -20.109 0.045 10.515 1.00 94.75 739 ILE A C 1
ATOM 5860 O O . ILE A 1 739 ? -19.884 0.954 9.705 1.00 94.75 739 ILE A O 1
ATOM 5864 N N . GLY A 1 740 ? -20.209 0.287 11.819 1.00 96.69 740 GLY A N 1
ATOM 5865 C CA . GLY A 1 740 ? -20.200 1.634 12.371 1.00 96.69 740 GLY A CA 1
ATOM 5866 C C . GLY A 1 740 ? -20.735 1.678 13.792 1.00 96.69 740 GLY A C 1
ATOM 5867 O O . GLY A 1 740 ? -20.722 0.684 14.515 1.00 96.69 740 GLY A O 1
ATOM 5868 N N . PHE A 1 741 ? -21.230 2.841 14.210 1.00 97.12 741 PHE A N 1
ATOM 5869 C CA . PHE A 1 741 ? -21.867 2.963 15.518 1.00 97.12 741 PHE A CA 1
ATOM 5870 C C . PHE A 1 741 ? -23.051 3.928 15.521 1.00 97.12 741 PHE A C 1
ATOM 5872 O O . PHE A 1 741 ? -23.107 4.874 14.734 1.00 97.12 741 PHE A O 1
ATOM 5879 N N . CYS A 1 742 ? -23.993 3.727 16.443 1.00 96.81 742 CYS A N 1
ATOM 5880 C CA . CYS A 1 742 ? -25.108 4.641 16.673 1.00 96.81 742 CYS A CA 1
ATOM 5881 C C . CYS A 1 742 ? -25.166 5.113 18.120 1.00 96.81 742 CYS A C 1
ATOM 5883 O O . CYS A 1 742 ? -25.089 4.306 19.038 1.00 96.81 742 CYS A O 1
ATOM 5885 N N . GLY A 1 743 ? -25.384 6.410 18.323 1.00 95.38 743 GLY A N 1
ATOM 5886 C CA . GLY A 1 743 ? -25.663 6.970 19.641 1.00 95.38 743 GLY A CA 1
ATOM 5887 C C . GLY A 1 743 ? -27.149 7.178 19.894 1.00 95.38 743 GLY A C 1
ATOM 5888 O O . GLY A 1 743 ? -27.878 7.604 18.993 1.00 95.38 743 GLY A O 1
ATOM 5889 N N . TYR A 1 744 ? -27.589 6.879 21.114 1.00 94.69 744 TYR A N 1
ATOM 5890 C CA . TYR A 1 744 ? -28.964 7.056 21.579 1.00 94.69 744 TYR A CA 1
ATOM 5891 C C . TYR A 1 744 ? -28.998 7.249 23.099 1.00 94.69 744 TYR A C 1
ATOM 5893 O O . TYR A 1 744 ? -28.026 6.999 23.810 1.00 94.69 744 TYR A O 1
ATOM 5901 N N . VAL A 1 745 ? -30.126 7.751 23.590 1.00 92.12 745 VAL A N 1
ATOM 5902 C CA . VAL A 1 745 ? -30.384 7.892 25.023 1.00 92.12 745 VAL A CA 1
ATOM 5903 C C . VAL A 1 745 ? -31.263 6.726 25.446 1.00 92.12 745 VAL A C 1
ATOM 5905 O O . VAL A 1 745 ? -32.288 6.479 24.811 1.00 92.12 745 VAL A O 1
ATOM 5908 N N . GLU A 1 746 ? -30.859 6.022 26.492 1.00 90.38 746 GLU A N 1
ATOM 5909 C CA . GLU A 1 746 ? -31.649 4.967 27.111 1.00 90.38 746 GLU A CA 1
ATOM 5910 C C . GLU A 1 746 ? -32.202 5.454 28.451 1.00 90.38 746 GLU A C 1
ATOM 5912 O O . GLU A 1 746 ? -31.496 6.075 29.256 1.00 90.38 746 GLU A O 1
ATOM 5917 N N . ASP A 1 747 ? -33.481 5.178 28.685 1.00 88.81 747 ASP A N 1
ATOM 5918 C CA . ASP A 1 747 ? -34.095 5.396 29.986 1.00 88.81 747 ASP A CA 1
ATOM 5919 C C . ASP A 1 747 ? -33.550 4.392 31.004 1.00 88.81 747 ASP A C 1
ATOM 5921 O O . ASP A 1 747 ? -33.191 3.262 30.676 1.00 88.81 747 ASP A O 1
ATOM 5925 N N . SER A 1 748 ? -33.518 4.784 32.277 1.00 86.00 748 SER A N 1
ATOM 5926 C CA . SER A 1 748 ? -33.046 3.871 33.315 1.00 86.00 748 SER A CA 1
ATOM 5927 C C . SER A 1 748 ? -33.890 2.595 33.401 1.00 86.00 748 SER A C 1
ATOM 5929 O O . SER A 1 748 ? -35.115 2.621 33.248 1.00 86.00 748 SER A O 1
ATOM 5931 N N . GLY A 1 749 ? -33.249 1.467 33.730 1.00 86.19 749 GLY A N 1
ATOM 5932 C CA . GLY A 1 749 ? -33.944 0.190 33.928 1.00 86.19 749 GLY A CA 1
ATOM 5933 C C . GLY A 1 749 ? -35.036 0.268 35.001 1.00 86.19 749 GLY A C 1
ATOM 5934 O O . GLY A 1 749 ? -36.093 -0.345 34.858 1.00 86.19 749 GLY A O 1
ATOM 5935 N N . LEU A 1 750 ? -34.838 1.098 36.033 1.00 87.38 750 LEU A N 1
ATOM 5936 C CA . LEU A 1 750 ? -35.853 1.360 37.051 1.00 87.38 750 LEU A CA 1
ATOM 5937 C C . LEU A 1 750 ? -37.055 2.122 36.478 1.00 87.38 750 LEU A C 1
ATOM 5939 O O . LEU A 1 750 ? -38.191 1.759 36.770 1.00 87.38 750 LEU A O 1
ATOM 5943 N N . TYR A 1 751 ? -36.828 3.138 35.639 1.00 87.31 751 TYR A N 1
ATOM 5944 C CA . TYR A 1 751 ? -37.909 3.868 34.972 1.00 87.31 751 TYR A CA 1
ATOM 5945 C C . TYR A 1 751 ? -38.690 2.965 34.013 1.00 87.31 751 TYR A C 1
ATOM 5947 O O . TYR A 1 751 ? -39.919 2.941 34.060 1.00 87.31 751 TYR A O 1
ATOM 5955 N N . SER A 1 752 ? -37.988 2.137 33.236 1.00 87.75 752 SER A N 1
ATOM 5956 C CA . SER A 1 752 ? -38.598 1.108 32.385 1.00 87.75 752 SER A CA 1
ATOM 5957 C C . SER A 1 752 ? -39.424 0.107 33.202 1.00 87.75 752 SER A C 1
ATOM 5959 O O . SER A 1 752 ? -40.552 -0.220 32.832 1.00 87.75 752 SER A O 1
ATOM 5961 N N . GLY A 1 753 ? -38.916 -0.321 34.362 1.00 91.75 753 GLY A N 1
ATOM 5962 C CA . GLY A 1 753 ? -39.637 -1.180 35.301 1.00 91.75 753 GLY A CA 1
ATOM 5963 C C . GLY A 1 753 ? -40.884 -0.517 35.895 1.00 91.75 753 GLY A C 1
ATOM 5964 O O . GLY A 1 753 ? -41.927 -1.160 36.000 1.00 91.75 753 GLY A O 1
ATOM 5965 N N . VAL A 1 754 ? -40.820 0.777 36.229 1.00 92.75 754 VAL A N 1
ATOM 5966 C CA . VAL A 1 754 ? -41.977 1.558 36.698 1.00 92.75 754 VAL A CA 1
ATOM 5967 C C . VAL A 1 754 ? -43.017 1.706 35.590 1.00 92.75 754 VAL A C 1
ATOM 5969 O O . VAL A 1 754 ? -44.197 1.483 35.852 1.00 92.75 754 VAL A O 1
ATOM 5972 N N . ILE A 1 755 ? -42.607 2.028 34.358 1.00 92.00 755 ILE A N 1
ATOM 5973 C CA . ILE A 1 755 ? -43.513 2.104 33.202 1.00 92.00 755 ILE A CA 1
ATOM 5974 C C . ILE A 1 755 ? -44.220 0.763 33.001 1.00 92.00 755 ILE A C 1
ATOM 5976 O O . ILE A 1 755 ? -45.446 0.731 32.891 1.00 92.00 755 ILE A O 1
ATOM 5980 N N . LEU A 1 756 ? -43.468 -0.341 33.001 1.00 95.44 756 LEU A N 1
ATOM 5981 C CA . LEU A 1 756 ? -44.028 -1.681 32.859 1.00 95.44 756 LEU A CA 1
ATOM 5982 C C . LEU A 1 756 ? -45.000 -2.004 34.002 1.00 95.44 756 LEU A C 1
ATOM 5984 O O . LEU A 1 756 ? -46.106 -2.477 33.752 1.00 95.44 756 LEU A O 1
ATOM 5988 N N . GLY A 1 757 ? -44.621 -1.705 35.247 1.00 96.69 757 GLY A N 1
ATOM 5989 C CA . GLY A 1 757 ? -45.449 -1.940 36.429 1.00 96.69 757 GLY A CA 1
ATOM 5990 C C . GLY A 1 757 ? -46.754 -1.140 36.415 1.00 96.69 757 GLY A C 1
ATOM 5991 O O . GLY A 1 757 ? -47.820 -1.699 36.672 1.00 96.69 757 GLY A O 1
ATOM 5992 N N . VAL A 1 758 ? -46.700 0.146 36.056 1.00 96.69 758 VAL A N 1
ATOM 5993 C CA . VAL A 1 758 ? -47.889 0.999 35.894 1.00 96.69 758 VAL A CA 1
ATOM 5994 C C . VAL A 1 758 ? -48.760 0.493 34.744 1.00 96.69 758 VAL A C 1
ATOM 5996 O O . VAL A 1 758 ? -49.975 0.393 34.904 1.00 96.69 758 VAL A O 1
ATOM 5999 N N . GLY A 1 759 ? -48.158 0.120 33.611 1.00 95.94 759 GLY A N 1
ATOM 6000 C CA . GLY A 1 759 ? -48.871 -0.430 32.458 1.00 95.94 759 GLY A CA 1
ATOM 6001 C C . GLY A 1 759 ? -49.614 -1.726 32.790 1.00 95.94 759 GLY A C 1
ATOM 6002 O O . GLY A 1 759 ? -50.808 -1.847 32.506 1.00 95.94 759 GLY A O 1
ATOM 6003 N N . LEU A 1 760 ? -48.946 -2.668 33.462 1.00 98.00 760 LEU A N 1
ATOM 6004 C CA . LEU A 1 760 ? -49.560 -3.910 33.936 1.00 98.00 760 LEU A CA 1
ATOM 6005 C C . LEU A 1 760 ? -50.655 -3.638 34.975 1.00 98.00 760 LEU A C 1
ATOM 6007 O O . LEU A 1 760 ? -51.736 -4.215 34.881 1.00 98.00 760 LEU A O 1
ATOM 6011 N N . GLY A 1 761 ? -50.418 -2.726 35.921 1.00 97.50 761 GLY A N 1
ATOM 6012 C CA . GLY A 1 761 ? -51.399 -2.348 36.940 1.00 97.50 761 GLY A CA 1
ATOM 6013 C C . GLY A 1 761 ? -52.676 -1.749 36.346 1.00 97.50 761 GLY A C 1
ATOM 6014 O O . GLY A 1 761 ? -53.776 -2.176 36.694 1.00 97.50 761 GLY A O 1
ATOM 6015 N N . LEU A 1 762 ? -52.544 -0.812 35.403 1.00 97.44 762 LEU A N 1
ATOM 6016 C CA . LEU A 1 762 ? -53.679 -0.222 34.686 1.00 97.44 762 LEU A CA 1
ATOM 6017 C C . LEU A 1 762 ? -54.426 -1.261 33.844 1.00 97.44 762 LEU A C 1
ATOM 6019 O O . LEU A 1 762 ? -55.656 -1.249 33.809 1.00 97.44 762 LEU A O 1
ATOM 6023 N N . THR A 1 763 ? -53.700 -2.183 33.212 1.00 96.75 763 THR A N 1
ATOM 6024 C CA . THR A 1 763 ? -54.290 -3.266 32.414 1.00 96.75 763 THR A CA 1
ATOM 6025 C C . THR A 1 763 ? -55.106 -4.217 33.291 1.00 96.75 763 THR A C 1
ATOM 6027 O O . THR A 1 763 ? -56.263 -4.497 32.987 1.00 96.75 763 THR A O 1
ATOM 6030 N N . LEU A 1 764 ? -54.554 -4.664 34.424 1.00 97.44 764 LEU A N 1
ATOM 6031 C CA . LEU A 1 764 ? -55.260 -5.529 35.375 1.00 97.44 764 LEU A CA 1
ATOM 6032 C C . LEU A 1 764 ? -56.476 -4.833 35.991 1.00 97.44 764 LEU A C 1
ATOM 6034 O O . LEU A 1 764 ? -57.540 -5.441 36.101 1.00 97.44 764 LEU A O 1
ATOM 6038 N N . LEU A 1 765 ? -56.345 -3.554 36.352 1.00 96.62 765 LEU A N 1
ATOM 6039 C CA . LEU A 1 765 ? -57.459 -2.760 36.863 1.00 96.62 765 LEU A CA 1
ATOM 6040 C C . LEU A 1 765 ? -58.565 -2.616 35.812 1.00 96.62 765 LEU A C 1
ATOM 6042 O O . LEU A 1 765 ? -59.741 -2.737 36.146 1.00 96.62 765 LEU A O 1
ATOM 6046 N N . SER A 1 766 ? -58.199 -2.403 34.545 1.00 96.94 766 SER A N 1
ATOM 6047 C CA . SER A 1 766 ? -59.143 -2.345 33.428 1.00 96.94 766 SER A CA 1
ATOM 6048 C C . SER A 1 766 ? -59.873 -3.676 33.235 1.00 96.94 766 SER A C 1
ATOM 6050 O O . SER A 1 766 ? -61.098 -3.670 33.113 1.00 96.94 766 SER A O 1
ATOM 6052 N N . PHE A 1 767 ? -59.172 -4.813 33.296 1.00 96.69 767 PHE A N 1
ATOM 6053 C CA . PHE A 1 767 ? -59.806 -6.134 33.257 1.00 96.69 767 PHE A CA 1
ATOM 6054 C C . PHE A 1 767 ? -60.751 -6.358 34.439 1.00 96.69 767 PHE A C 1
ATOM 6056 O O . PHE A 1 767 ? -61.879 -6.795 34.232 1.00 96.69 767 PHE A O 1
ATOM 6063 N N . ALA A 1 768 ? -60.331 -6.019 35.660 1.00 96.12 768 ALA A N 1
ATOM 6064 C CA . ALA A 1 768 ? -61.154 -6.174 36.856 1.00 96.12 768 ALA A CA 1
ATOM 6065 C C . ALA A 1 768 ? -62.413 -5.296 36.806 1.00 96.12 768 ALA A C 1
ATOM 6067 O O . ALA A 1 768 ? -63.501 -5.769 37.122 1.00 96.12 768 ALA A O 1
ATOM 6068 N N . LEU A 1 769 ? -62.282 -4.040 36.368 1.00 95.88 769 LEU A N 1
ATOM 6069 C CA . LEU A 1 769 ? -63.412 -3.133 36.156 1.00 95.88 769 LEU A CA 1
ATOM 6070 C C . LEU A 1 769 ? -64.348 -3.651 35.070 1.00 95.88 769 LEU A C 1
ATOM 6072 O O . LEU A 1 769 ? -65.556 -3.648 35.272 1.00 95.88 769 LEU A O 1
ATOM 6076 N N . THR A 1 770 ? -63.805 -4.119 33.946 1.00 95.69 770 THR A N 1
ATOM 6077 C CA . THR A 1 770 ? -64.605 -4.663 32.841 1.00 95.69 770 THR A CA 1
ATOM 6078 C C . THR A 1 770 ? -65.361 -5.911 33.287 1.00 95.69 770 THR A C 1
ATOM 6080 O O . THR A 1 770 ? -66.563 -5.994 33.074 1.00 95.69 770 THR A O 1
ATOM 6083 N N . TYR A 1 771 ? -64.694 -6.834 33.984 1.00 94.31 771 TYR A N 1
ATOM 6084 C CA . TYR A 1 771 ? -65.307 -8.031 34.561 1.00 94.31 771 TYR A CA 1
ATOM 6085 C C . TYR A 1 771 ? -66.382 -7.691 35.600 1.00 94.31 771 TYR A C 1
ATOM 6087 O O . TYR A 1 771 ? -67.465 -8.270 35.599 1.00 94.31 771 TYR A O 1
ATOM 6095 N N . TRP A 1 772 ? -66.107 -6.725 36.481 1.00 95.31 772 TRP A N 1
ATOM 6096 C CA . TRP A 1 772 ? -67.077 -6.266 37.472 1.00 95.31 772 TRP A CA 1
ATOM 6097 C C . TRP A 1 772 ? -68.292 -5.606 36.816 1.00 95.31 772 TRP A C 1
ATOM 6099 O O . TRP A 1 772 ? -69.417 -5.879 37.221 1.00 95.31 772 TRP A O 1
ATOM 6109 N N . MET A 1 773 ? -68.084 -4.773 35.792 1.00 91.88 773 MET A N 1
ATOM 6110 C CA . MET A 1 773 ? -69.166 -4.145 35.033 1.00 91.88 773 MET A CA 1
ATOM 6111 C C . MET A 1 773 ? -69.995 -5.169 34.262 1.00 91.88 773 MET A C 1
ATOM 6113 O O . MET A 1 773 ? -71.216 -5.060 34.276 1.00 91.88 773 MET A O 1
ATOM 6117 N N . ASP A 1 774 ? -69.360 -6.153 33.624 1.00 90.75 774 ASP A N 1
ATOM 6118 C CA . ASP A 1 774 ? -70.040 -7.257 32.942 1.00 90.75 774 ASP A CA 1
ATOM 6119 C C . ASP A 1 774 ? -70.941 -8.005 33.931 1.00 90.75 774 ASP A C 1
ATOM 6121 O O . ASP A 1 774 ? -72.158 -8.064 33.771 1.00 90.75 774 ASP A O 1
ATOM 6125 N N . ARG A 1 775 ? -70.379 -8.429 35.065 1.00 87.56 775 ARG A N 1
ATOM 6126 C CA . ARG A 1 775 ? -71.146 -9.106 36.109 1.00 87.56 775 ARG A CA 1
ATOM 6127 C C . ARG A 1 775 ? -72.294 -8.249 36.661 1.00 87.56 775 ARG A C 1
ATOM 6129 O O . ARG A 1 775 ? -73.420 -8.724 36.746 1.00 87.56 775 ARG A O 1
ATOM 6136 N N . ALA A 1 776 ? -72.037 -6.982 36.984 1.00 86.19 776 ALA A N 1
ATOM 6137 C CA . ALA A 1 776 ? -73.032 -6.082 37.568 1.00 86.19 776 ALA A CA 1
ATOM 6138 C C . ALA A 1 776 ? -74.143 -5.661 36.586 1.00 86.19 776 ALA A C 1
ATOM 6140 O O . ALA A 1 776 ? -75.234 -5.307 37.022 1.00 86.19 776 ALA A O 1
ATOM 6141 N N . LEU A 1 777 ? -73.882 -5.662 35.274 1.00 82.44 777 LEU A N 1
ATOM 6142 C CA . LEU A 1 777 ? -74.880 -5.324 34.251 1.00 82.44 777 LEU A CA 1
ATOM 6143 C C . LEU A 1 777 ? -75.692 -6.540 33.783 1.00 82.44 777 LEU A C 1
ATOM 6145 O O . LEU A 1 777 ? -76.803 -6.355 33.281 1.00 82.44 777 LEU A O 1
ATOM 6149 N N . PHE A 1 778 ? -75.167 -7.759 33.943 1.00 69.38 778 PHE A N 1
ATOM 6150 C CA . PHE A 1 778 ? -75.824 -8.995 33.508 1.00 69.38 778 PHE A CA 1
ATOM 6151 C C . PHE A 1 778 ? -76.451 -9.829 34.645 1.00 69.38 778 PHE A C 1
ATOM 6153 O O . PHE A 1 778 ? -77.290 -10.675 34.341 1.00 69.38 778 PHE A O 1
ATOM 6160 N N . GLU A 1 779 ? -76.159 -9.572 35.931 1.00 59.56 779 GLU A N 1
ATOM 6161 C CA . GLU A 1 779 ? -76.815 -10.266 37.066 1.00 59.56 779 GLU A CA 1
ATOM 6162 C C . GLU A 1 779 ? -78.306 -9.885 37.277 1.00 59.56 779 GLU A C 1
ATOM 6164 O O . GLU A 1 779 ? -79.007 -10.609 37.973 1.00 59.56 779 GLU A O 1
ATOM 6169 N N . ASP A 1 780 ? -78.838 -8.841 36.620 1.00 52.09 780 ASP A N 1
ATOM 6170 C CA . ASP A 1 780 ? -80.248 -8.394 36.761 1.00 52.09 780 ASP A CA 1
ATOM 6171 C C . ASP A 1 780 ? -81.194 -8.853 35.627 1.00 52.09 780 ASP A C 1
ATOM 6173 O O . ASP A 1 780 ? -82.317 -8.360 35.483 1.00 52.09 780 ASP A O 1
ATOM 6177 N N . LYS A 1 781 ? -80.776 -9.814 34.798 1.00 49.97 781 LYS A N 1
ATOM 6178 C CA . LYS A 1 781 ? -81.676 -10.469 33.837 1.00 49.97 781 LYS A CA 1
ATOM 6179 C C . LYS A 1 781 ? -81.721 -11.969 34.081 1.00 49.97 781 LYS A C 1
ATOM 6181 O O . LYS A 1 781 ? -81.158 -12.740 33.312 1.00 49.97 781 LYS A O 1
ATOM 6186 N N . GLU A 1 782 ? -82.475 -12.382 35.094 1.00 53.16 782 GLU A N 1
ATOM 6187 C CA . GLU A 1 782 ? -83.217 -13.637 34.977 1.00 53.16 782 GLU A CA 1
ATOM 6188 C C . GLU A 1 782 ? -84.304 -13.443 33.905 1.00 53.16 782 GLU A C 1
ATOM 6190 O O . GLU A 1 782 ? -85.218 -12.635 34.096 1.00 53.16 782 GLU A O 1
ATOM 6195 N N . PRO A 1 783 ? -84.267 -14.150 32.761 1.00 46.94 783 PRO A N 1
ATOM 6196 C CA . PRO A 1 783 ? -85.483 -14.390 32.019 1.00 46.94 783 PRO A CA 1
ATOM 6197 C C . PRO A 1 783 ? -86.292 -15.422 32.804 1.00 46.94 783 PRO A C 1
ATOM 6199 O O . PRO A 1 783 ? -86.042 -16.626 32.755 1.00 46.94 783 PRO A O 1
ATOM 6202 N N . GLU A 1 784 ? -87.300 -14.927 33.508 1.00 50.91 784 GLU A N 1
ATOM 6203 C CA . GLU A 1 784 ? -88.467 -15.703 33.895 1.00 50.91 784 GLU A CA 1
ATOM 6204 C C . GLU A 1 784 ? -89.174 -16.186 32.610 1.00 50.91 784 GLU A C 1
ATOM 6206 O O . GLU A 1 784 ? -90.131 -15.582 32.136 1.00 50.91 784 GLU A O 1
ATOM 6211 N N . VAL A 1 785 ? -88.679 -17.264 31.990 1.00 45.22 785 VAL A N 1
ATOM 6212 C CA . VAL A 1 785 ? -89.431 -18.044 30.995 1.00 45.22 785 VAL A CA 1
ATOM 6213 C C . VAL A 1 785 ? -89.291 -19.530 31.302 1.00 45.22 785 VAL A C 1
ATOM 6215 O O . VAL A 1 785 ? -88.400 -20.246 30.856 1.00 45.22 785 VAL A O 1
ATOM 6218 N N . ARG A 1 786 ? -90.251 -19.939 32.124 1.00 41.84 786 ARG A N 1
ATOM 6219 C CA . ARG A 1 786 ? -90.941 -21.226 32.169 1.00 41.84 786 ARG A CA 1
ATOM 6220 C C . ARG A 1 786 ? -90.840 -22.112 30.911 1.00 41.84 786 ARG A C 1
ATOM 6222 O O . ARG A 1 786 ? -91.261 -21.719 29.833 1.00 41.84 786 ARG A O 1
ATOM 6229 N N . GLN A 1 787 ? -90.512 -23.371 31.208 1.00 45.47 787 GLN A N 1
ATOM 6230 C CA . GLN A 1 787 ? -91.276 -24.592 30.899 1.00 45.47 787 GLN A CA 1
ATOM 6231 C C . GLN A 1 787 ? -91.318 -25.179 29.472 1.00 45.47 787 GLN A C 1
ATOM 6233 O O . GLN A 1 787 ? -91.837 -24.596 28.530 1.00 45.47 787 GLN A O 1
ATOM 6238 N N . GLU A 1 788 ? -90.982 -26.475 29.488 1.00 46.56 788 GLU A N 1
ATOM 6239 C CA . GLU A 1 788 ? -91.577 -27.603 28.756 1.00 46.56 788 GLU A CA 1
ATOM 6240 C C . GLU A 1 788 ? -91.024 -28.019 27.388 1.00 46.56 788 GLU A C 1
ATOM 6242 O O . GLU A 1 788 ? -90.538 -27.222 26.599 1.00 46.56 788 GLU A O 1
ATOM 6247 N N . TYR A 1 789 ? -91.156 -29.337 27.166 1.00 39.12 789 TYR A N 1
ATOM 6248 C CA . TYR A 1 789 ? -90.616 -30.215 26.115 1.00 39.12 789 TYR A CA 1
ATOM 6249 C C . TYR A 1 789 ? -89.127 -30.585 26.296 1.00 39.12 789 TYR A C 1
ATOM 6251 O O . TYR A 1 789 ? -88.248 -29.750 26.167 1.00 39.12 789 TYR A O 1
ATOM 6259 N N . GLY A 1 790 ? -88.713 -31.810 26.633 1.00 42.34 790 GLY A N 1
ATOM 6260 C CA . GLY A 1 790 ? -89.364 -33.120 26.589 1.00 42.34 790 GLY A CA 1
ATOM 6261 C C . GLY A 1 790 ? -88.730 -33.987 25.496 1.00 42.34 790 GLY A C 1
ATOM 6262 O O . GLY A 1 790 ? -88.947 -33.692 24.329 1.00 42.34 790 GLY A O 1
ATOM 6263 N N . LEU A 1 791 ? -88.053 -35.077 25.907 1.00 43.69 791 LEU A N 1
ATOM 6264 C CA . LEU A 1 791 ? -87.547 -36.207 25.087 1.00 43.69 791 LEU A CA 1
ATOM 6265 C C . LEU A 1 791 ? -86.415 -35.832 24.085 1.00 43.69 791 LEU A C 1
ATOM 6267 O O . LEU A 1 791 ? -86.407 -34.746 23.537 1.00 43.69 791 LEU A O 1
ATOM 6271 N N . THR A 1 792 ? -85.380 -36.620 23.766 1.00 41.19 792 THR A N 1
ATOM 6272 C CA . THR A 1 792 ? -85.081 -38.057 23.902 1.00 41.19 792 THR A CA 1
ATOM 6273 C C . THR A 1 792 ? -83.604 -38.295 23.525 1.00 41.19 792 THR A C 1
ATOM 6275 O O . THR A 1 792 ? -83.107 -37.648 22.616 1.00 41.19 792 THR A O 1
ATOM 6278 N N . THR A 1 793 ? -82.954 -39.232 24.226 1.00 46.81 793 THR A N 1
ATOM 6279 C CA . THR A 1 793 ? -81.955 -40.246 23.787 1.00 46.81 793 THR A CA 1
ATOM 6280 C C . THR A 1 793 ? -81.021 -40.038 22.575 1.00 46.81 793 THR A C 1
ATOM 6282 O O . THR A 1 793 ? -81.483 -39.774 21.471 1.00 46.81 793 THR A O 1
ATOM 6285 N N . GLY A 1 794 ? -79.758 -40.463 22.756 1.00 42.12 794 GLY A N 1
ATOM 6286 C CA . GLY A 1 794 ? -78.844 -40.968 21.706 1.00 42.12 794 GLY A CA 1
ATOM 6287 C C . GLY A 1 794 ? -77.578 -40.118 21.592 1.00 42.12 794 GLY A C 1
ATOM 6288 O O . GLY A 1 794 ? -77.666 -38.960 21.224 1.00 42.12 794 GLY A O 1
ATOM 6289 N N . GLU A 1 795 ? -76.405 -40.527 22.074 1.00 41.84 795 GLU A N 1
ATOM 6290 C CA . GLU A 1 795 ? -75.461 -41.533 21.543 1.00 41.84 795 GLU A CA 1
ATOM 6291 C C . GLU A 1 795 ? -74.099 -40.836 21.316 1.00 41.84 795 GLU A C 1
ATOM 6293 O O . GLU A 1 795 ? -73.997 -39.850 20.600 1.00 41.84 795 GLU A O 1
ATOM 6298 N N . SER A 1 796 ? -73.066 -41.343 21.999 1.00 45.69 796 SER A N 1
ATOM 6299 C CA . SER A 1 796 ? -71.707 -41.609 21.495 1.00 45.69 796 SER A CA 1
ATOM 6300 C C . SER A 1 796 ? -71.157 -40.783 20.309 1.00 45.69 796 SER A C 1
ATOM 6302 O O . SER A 1 796 ? -71.575 -41.003 19.179 1.00 45.69 796 SER A O 1
ATOM 6304 N N . MET A 1 797 ? -70.050 -40.046 20.508 1.00 37.12 797 MET A N 1
ATOM 6305 C CA . MET A 1 797 ? -68.724 -40.384 19.936 1.00 37.12 797 MET A CA 1
ATOM 6306 C C . MET A 1 797 ? -67.614 -39.375 20.309 1.00 37.12 797 MET A C 1
ATOM 6308 O O . MET A 1 797 ? -67.842 -38.198 20.559 1.00 37.12 797 MET A O 1
ATOM 6312 N N . VAL A 1 798 ? -66.408 -39.942 20.348 1.00 48.03 798 VAL A N 1
ATOM 6313 C CA . VAL A 1 798 ? -65.029 -39.442 20.559 1.00 48.03 798 VAL A CA 1
ATOM 6314 C C . VAL A 1 798 ? -64.588 -38.434 19.451 1.00 48.03 798 VAL A C 1
ATOM 6316 O O . VAL A 1 798 ? -65.270 -38.356 18.431 1.00 48.03 798 VAL A O 1
ATOM 6319 N N . PRO A 1 799 ? -63.502 -37.634 19.626 1.00 56.50 799 PRO A N 1
ATOM 6320 C CA . PRO A 1 799 ? -63.256 -36.374 18.909 1.00 56.50 799 PRO A CA 1
ATOM 6321 C C . PRO A 1 799 ? -62.425 -36.552 17.624 1.00 56.50 799 PRO A C 1
ATOM 6323 O O . PRO A 1 799 ? -61.982 -37.663 17.322 1.00 56.50 799 PRO A O 1
ATOM 6326 N N . PRO A 1 800 ? -62.127 -35.451 16.907 1.00 56.41 800 PRO A N 1
ATOM 6327 C CA . PRO A 1 800 ? -60.744 -35.297 16.447 1.00 56.41 800 PRO A CA 1
ATOM 6328 C C . PRO A 1 800 ? -60.182 -33.860 16.478 1.00 56.41 800 PRO A C 1
ATOM 6330 O O . PRO A 1 800 ? -60.877 -32.909 16.136 1.00 56.41 800 PRO A O 1
ATOM 6333 N N . VAL A 1 801 ? -58.882 -33.823 16.816 1.00 44.91 801 VAL A N 1
ATOM 6334 C CA . VAL A 1 801 ? -57.773 -32.938 16.375 1.00 44.91 801 VAL A CA 1
ATOM 6335 C C . VAL A 1 801 ? -57.910 -31.430 16.564 1.00 44.91 801 VAL A C 1
ATOM 6337 O O . VAL A 1 801 ? -58.655 -30.779 15.804 1.00 44.91 801 VAL A O 1
#

Organism: NCBI:txid448386

Foldseek 3Di:
DDDDDDDDDDDDDDDDPPPPVVVVVVVVVVVVVVVPVVVVVVVVVQVVQPWFFDFPFFWFFWKFAQQFIFIEWAFADQKDKAFEDEDEAPVSLVLQQPPAVAAYAYEYEPLHCPQLVSLVPVVSLVRYQEYEYEHDDPDPLVVPPDVVVSVSSVCSVAFADQAAQAFLQLLFQDQDDRDPDSNDPPDFGQQNRHRNNRVDYRNHMYGYDYPVVSVVVVVVQVVQDVNPDRVVSVVVPLFTWGKMKMFGWTFQQWQHPPQPPPDPPDPPPPVSVSNTGGHLFRCLVVVQWFFFFAWKKKFWQADDDLVDDQAPAAAEEEEFELAAAASGQLLRLCLQWGLLLVLLLLLLLLFLLVVCVVVVPQDDWLHIYMYIHAMPLSQSHQRLLQLLCCLAPNDAPAADDVVVVQFDHLVVDDRHPQSVSNNSHAYAYEYEGRAWDQPPPDDPQAAQEKEKAFDPPADPPLVVLLQVLQVVCVVVSYHYYHAQPPDPHGGRDDSGSVSSCCQNPNRNYRYIYMHSDRRHRPGSQGNHSVSAPVNQVDPVTLSVSQSSSQSVSLSCCCNTPVDNDGTGTDSVSSVLSRCCQQHFVCPRVLLCQWQPDPCNPPRARNGRRRGGYDDLVCCCVVPVNNNSNNLSSQSSSQVSSFNDWDPQFDNFQVSCVVVQVVVVVVPPDDDSNNRWGWGRTSRTTTTTPMDMDTGGWPQKDQPDSVRRIRGNCRSVCPPDPDSRRDIRSMIIGDMDSSRTMIIGIGGRPVVVVVVVVVVVVVVVVVVVVVVVCVCVVPVPDDPPDDDDDDDDDDDDDDDDD